Protein AF-0000000083311824 (afdb_homodimer)

Radius of gyration: 32.22 Å; Cα contacts (8 Å, |Δi|>4): 2187; chains: 2; bounding box: 56×100×82 Å

Structure (mmCIF, N/CA/C/O backbone):
data_AF-0000000083311824-model_v1
#
loop_
_entity.id
_entity.type
_entity.pdbx_description
1 polymer 'Sulfatase-like hydrolase/transferase'
#
loop_
_atom_site.group_PDB
_atom_site.id
_atom_site.type_symbol
_atom_site.label_atom_id
_atom_site.label_alt_id
_atom_site.label_comp_id
_atom_site.label_asym_id
_atom_site.label_entity_id
_atom_site.label_seq_id
_atom_site.pdbx_PDB_ins_code
_atom_site.Cartn_x
_atom_site.Cartn_y
_atom_site.Cartn_z
_atom_site.occupancy
_atom_site.B_iso_or_equiv
_atom_site.auth_seq_id
_atom_site.auth_comp_id
_atom_site.auth_asym_id
_atom_site.auth_atom_id
_atom_site.pdbx_PDB_model_num
ATOM 1 N N . MET A 1 1 ? -30.609 -8.422 15.672 1 24.91 1 MET A N 1
ATOM 2 C CA . MET A 1 1 ? -30.797 -7.082 16.219 1 24.91 1 MET A CA 1
ATOM 3 C C . MET A 1 1 ? -29.703 -6.133 15.75 1 24.91 1 MET A C 1
ATOM 5 O O . MET A 1 1 ? -28.516 -6.434 15.883 1 24.91 1 MET A O 1
ATOM 9 N N . SER A 1 2 ? -29.938 -5.344 14.789 1 33.28 2 SER A N 1
ATOM 10 C CA . SER A 1 2 ? -29.062 -4.379 14.141 1 33.28 2 SER A CA 1
ATOM 11 C C . SER A 1 2 ? -28.281 -3.561 15.164 1 33.28 2 SER A C 1
ATOM 13 O O . SER A 1 2 ? -28.875 -2.945 16.047 1 33.28 2 SER A O 1
ATOM 15 N N . LYS A 1 3 ? -27.203 -4.07 15.695 1 37.75 3 LYS A N 1
ATOM 16 C CA . LYS A 1 3 ? -26.516 -3.428 16.812 1 37.75 3 LYS A CA 1
ATOM 17 C C . LYS A 1 3 ? -26.672 -1.912 16.75 1 37.75 3 LYS A C 1
ATOM 19 O O . LYS A 1 3 ? -26.484 -1.298 15.703 1 37.75 3 LYS A O 1
ATOM 24 N N . SER A 1 4 ? -27.453 -1.435 17.5 1 38.97 4 SER A N 1
ATOM 25 C CA . SER A 1 4 ? -27.812 -0.027 17.625 1 38.97 4 SER A CA 1
ATOM 26 C C . SER A 1 4 ? -26.594 0.869 17.578 1 38.97 4 SER A C 1
ATOM 28 O O . SER A 1 4 ? -25.766 0.86 18.5 1 38.97 4 SER A O 1
ATOM 30 N N . ARG A 1 5 ? -25.828 0.885 16.422 1 50.5 5 ARG A N 1
ATOM 31 C CA . ARG A 1 5 ? -24.672 1.744 16.172 1 50.5 5 ARG A CA 1
ATOM 32 C C . ARG A 1 5 ? -24.906 3.148 16.719 1 50.5 5 ARG A C 1
ATOM 34 O O . ARG A 1 5 ? -26.016 3.691 16.594 1 50.5 5 ARG A O 1
ATOM 41 N N . SER A 1 6 ? -24.078 3.541 17.75 1 59 6 SER A N 1
ATOM 42 C CA . SER A 1 6 ? -24.109 4.844 18.406 1 59 6 SER A CA 1
ATOM 43 C C . SER A 1 6 ? -24.375 5.961 17.406 1 59 6 SER A C 1
ATOM 45 O O . SER A 1 6 ? -23.969 5.875 16.25 1 59 6 SER A O 1
ATOM 47 N N . ASP A 1 7 ? -25.359 6.773 17.609 1 77.12 7 ASP A N 1
ATOM 48 C CA . ASP A 1 7 ? -25.703 7.969 16.859 1 77.12 7 ASP A CA 1
ATOM 49 C C . ASP A 1 7 ? -24.531 8.938 16.781 1 77.12 7 ASP A C 1
ATOM 51 O O . ASP A 1 7 ? -24.547 9.898 16 1 77.12 7 ASP A O 1
ATOM 55 N N . ARG A 1 8 ? -23.391 8.547 17.5 1 92.19 8 ARG A N 1
ATOM 56 C CA . ARG A 1 8 ? -22.234 9.438 17.5 1 92.19 8 ARG A CA 1
ATOM 57 C C . ARG A 1 8 ? -21.172 8.945 16.516 1 92.19 8 ARG A C 1
ATOM 59 O O . ARG A 1 8 ? -20.75 7.793 16.594 1 92.19 8 ARG A O 1
ATOM 66 N N . PRO A 1 9 ? -20.672 9.797 15.688 1 97.5 9 PRO A N 1
ATOM 67 C CA . PRO A 1 9 ? -19.688 9.359 14.695 1 97.5 9 PRO A CA 1
ATOM 68 C C . PRO A 1 9 ? -18.297 9.141 15.312 1 97.5 9 PRO A C 1
ATOM 70 O O . PRO A 1 9 ? -17.922 9.844 16.25 1 97.5 9 PRO A O 1
ATOM 73 N N . ASN A 1 10 ? -17.578 8.062 14.812 1 98.69 10 ASN A N 1
ATOM 74 C CA . ASN A 1 10 ? -16.141 7.98 15.086 1 98.69 10 ASN A CA 1
ATOM 75 C C . ASN A 1 10 ? -15.383 9.141 14.453 1 98.69 10 ASN A C 1
ATOM 77 O O . ASN A 1 10 ? -15.859 9.75 13.492 1 98.69 10 ASN A O 1
ATOM 81 N N . VAL A 1 11 ? -14.258 9.539 15.047 1 98.88 11 VAL A N 1
ATOM 82 C CA . VAL A 1 11 ? -13.43 10.602 14.492 1 98.88 11 VAL A CA 1
ATOM 83 C C . VAL A 1 11 ? -11.977 10.133 14.398 1 98.88 11 VAL A C 1
ATOM 85 O O . VAL A 1 11 ? -11.422 9.625 15.375 1 98.88 11 VAL A O 1
ATOM 88 N N . ILE A 1 12 ? -11.398 10.227 13.219 1 98.94 12 ILE A N 1
ATOM 89 C CA . ILE A 1 12 ? -9.992 9.891 12.984 1 98.94 12 ILE A CA 1
ATOM 90 C C . ILE A 1 12 ? -9.266 11.102 12.414 1 98.94 12 ILE A C 1
ATOM 92 O O . ILE A 1 12 ? -9.75 11.734 11.469 1 98.94 12 ILE A O 1
ATOM 96 N N . VAL A 1 13 ? -8.195 11.438 13.023 1 98.94 13 VAL A N 1
ATOM 97 C CA . VAL A 1 13 ? -7.281 12.414 12.438 1 98.94 13 VAL A CA 1
ATOM 98 C C . VAL A 1 13 ? -6.078 11.695 11.828 1 98.94 13 VAL A C 1
ATOM 100 O O . VAL A 1 13 ? -5.344 11 12.531 1 98.94 13 VAL A O 1
ATOM 103 N N . PHE A 1 14 ? -5.934 11.734 10.523 1 98.94 14 PHE A N 1
ATOM 104 C CA . PHE A 1 14 ? -4.762 11.305 9.773 1 98.94 14 PHE A CA 1
ATOM 105 C C . PHE A 1 14 ? -3.793 12.461 9.562 1 98.94 14 PHE A C 1
ATOM 107 O O . PHE A 1 14 ? -3.98 13.281 8.664 1 98.94 14 PHE A O 1
ATOM 114 N N . PHE A 1 15 ? -2.711 12.516 10.383 1 98.88 15 PHE A N 1
ATOM 115 C CA . PHE A 1 15 ? -1.891 13.711 10.539 1 98.88 15 PHE A CA 1
ATOM 116 C C . PHE A 1 15 ? -0.475 13.469 10.031 1 98.88 15 PHE A C 1
ATOM 118 O O . PHE A 1 15 ? 0.239 12.609 10.555 1 98.88 15 PHE A O 1
ATOM 125 N N . THR A 1 16 ? -0.087 14.164 8.984 1 98.88 16 THR A N 1
ATOM 126 C CA . THR A 1 16 ? 1.272 14.062 8.461 1 98.88 16 THR A CA 1
ATOM 127 C C . THR A 1 16 ? 2.15 15.18 9.023 1 98.88 16 THR A C 1
ATOM 129 O O . THR A 1 16 ? 1.653 16.094 9.672 1 98.88 16 THR A O 1
ATOM 132 N N . ASP A 1 17 ? 3.422 15.047 8.875 1 98.62 17 ASP A N 1
ATOM 133 C CA . ASP A 1 17 ? 4.383 16.016 9.391 1 98.62 17 ASP A CA 1
ATOM 134 C C . ASP A 1 17 ? 5.184 16.656 8.258 1 98.62 17 ASP A C 1
ATOM 136 O O . ASP A 1 17 ? 5.918 15.961 7.547 1 98.62 17 ASP A O 1
ATOM 140 N N . GLN A 1 18 ? 4.996 18.016 8.062 1 98.56 18 GLN A N 1
ATOM 141 C CA . GLN A 1 18 ? 5.828 18.766 7.121 1 98.56 18 GLN A CA 1
ATOM 142 C C . GLN A 1 18 ? 5.453 18.438 5.68 1 98.56 18 GLN A C 1
ATOM 144 O O . GLN A 1 18 ? 6.324 18.188 4.844 1 98.56 18 GLN A O 1
ATOM 149 N N . GLN A 1 19 ? 4.137 18.422 5.43 1 98.88 19 GLN A N 1
ATOM 150 C CA . GLN A 1 19 ? 3.709 18.125 4.07 1 98.88 19 GLN A CA 1
ATOM 151 C C . GLN A 1 19 ? 3.232 19.375 3.346 1 98.88 19 GLN A C 1
ATOM 153 O O . GLN A 1 19 ? 2.312 20.062 3.809 1 98.88 19 GLN A O 1
ATOM 158 N N . ARG A 1 20 ? 3.828 19.609 2.211 1 98.56 20 ARG A N 1
ATOM 159 C CA . ARG A 1 20 ? 3.447 20.75 1.369 1 98.56 20 ARG A CA 1
ATOM 160 C C . ARG A 1 20 ? 2.078 20.516 0.739 1 98.56 20 ARG A C 1
ATOM 162 O O . ARG A 1 20 ? 1.744 19.406 0.346 1 98.56 20 ARG A O 1
ATOM 169 N N . TRP A 1 21 ? 1.376 21.562 0.545 1 98.31 21 TRP A N 1
ATOM 170 C CA . TRP A 1 21 ? 0.046 21.516 -0.051 1 98.31 21 TRP A CA 1
ATOM 171 C C . TRP A 1 21 ? 0.117 21.031 -1.497 1 98.31 21 TRP A C 1
ATOM 173 O O . TRP A 1 21 ? -0.79 20.344 -1.975 1 98.31 21 TRP A O 1
ATOM 183 N N . ASP A 1 22 ? 1.156 21.328 -2.189 1 98.12 22 ASP A N 1
ATOM 184 C CA . ASP A 1 22 ? 1.228 21.094 -3.631 1 98.12 22 ASP A CA 1
ATOM 185 C C . ASP A 1 22 ? 1.752 19.703 -3.943 1 98.12 22 ASP A C 1
ATOM 187 O O . ASP A 1 22 ? 2.102 19.406 -5.09 1 98.12 22 ASP A O 1
ATOM 191 N N . THR A 1 23 ? 1.818 18.875 -2.918 1 98.62 23 THR A N 1
ATOM 192 C CA . THR A 1 23 ? 2.119 17.469 -3.16 1 98.62 23 THR A CA 1
ATOM 193 C C . THR A 1 23 ? 0.869 16.719 -3.611 1 98.62 23 THR A C 1
ATOM 195 O O . THR A 1 23 ? 0.958 15.578 -4.086 1 98.62 23 THR A O 1
ATOM 198 N N . THR A 1 24 ? -0.312 17.281 -3.52 1 98.69 24 THR A N 1
ATOM 199 C CA . THR A 1 24 ? -1.553 16.578 -3.82 1 98.69 24 THR A CA 1
ATOM 200 C C . THR A 1 24 ? -1.953 16.781 -5.277 1 98.69 24 THR A C 1
ATOM 202 O O . THR A 1 24 ? -1.722 17.859 -5.844 1 98.69 24 THR A O 1
ATOM 205 N N . GLY A 1 25 ? -2.553 15.773 -5.832 1 98.25 25 GLY A N 1
ATOM 206 C CA . GLY A 1 25 ? -3.043 15.891 -7.195 1 98.25 25 GLY A CA 1
ATOM 207 C C . GLY A 1 25 ? -4.113 16.953 -7.359 1 98.25 25 GLY A C 1
ATOM 208 O O . GLY A 1 25 ? -4.129 17.672 -8.359 1 98.25 25 GLY A O 1
ATOM 209 N N . ILE A 1 26 ? -4.938 17.094 -6.449 1 97.38 26 ILE A N 1
ATOM 210 C CA . ILE A 1 26 ? -6.059 18.031 -6.531 1 97.38 26 ILE A CA 1
ATOM 211 C C . ILE A 1 26 ? -5.535 19.469 -6.523 1 97.38 26 ILE A C 1
ATOM 213 O O . ILE A 1 26 ? -6.219 20.391 -6.98 1 97.38 26 ILE A O 1
ATOM 217 N N . HIS A 1 27 ? -4.32 19.656 -6.016 1 97.5 27 HIS A N 1
ATOM 218 C CA . HIS A 1 27 ? -3.697 20.984 -6.062 1 97.5 27 HIS A CA 1
ATOM 219 C C . HIS A 1 27 ? -2.77 21.109 -7.266 1 97.5 27 HIS A C 1
ATOM 221 O O . HIS A 1 27 ? -2.016 22.078 -7.375 1 97.5 27 HIS A O 1
ATOM 227 N N . GLY A 1 28 ? -2.727 20.078 -8.086 1 96 28 GLY A N 1
ATOM 228 C CA . GLY A 1 28 ? -2.068 20.234 -9.375 1 96 28 GLY A CA 1
ATOM 229 C C . GLY A 1 28 ? -0.797 19.406 -9.5 1 96 28 GLY A C 1
ATOM 230 O O . GLY A 1 28 ? -0.15 19.422 -10.547 1 96 28 GLY A O 1
ATOM 231 N N . ASN A 1 29 ? -0.367 18.656 -8.484 1 97.88 29 ASN A N 1
ATOM 232 C CA . ASN A 1 29 ? 0.815 17.812 -8.625 1 97.88 29 ASN A CA 1
ATOM 233 C C . ASN A 1 29 ? 0.649 16.797 -9.75 1 97.88 29 ASN A C 1
ATOM 235 O O . ASN A 1 29 ? -0.321 16.031 -9.773 1 97.88 29 ASN A O 1
ATOM 239 N N . PRO A 1 30 ? 1.603 16.703 -10.633 1 97.31 30 PRO A N 1
ATOM 240 C CA . PRO A 1 30 ? 1.394 15.875 -11.828 1 97.31 30 PRO A CA 1
ATOM 241 C C . PRO A 1 30 ? 1.876 14.438 -11.648 1 97.31 30 PRO A C 1
ATOM 243 O O . PRO A 1 30 ? 1.777 13.633 -12.578 1 97.31 30 PRO A O 1
ATOM 246 N N . LEU A 1 31 ? 2.361 14.055 -10.516 1 97.25 31 LEU A N 1
ATOM 247 C CA . LEU A 1 31 ? 3.105 12.805 -10.383 1 97.25 31 LEU A CA 1
ATOM 248 C C . LEU A 1 31 ? 2.188 11.672 -9.938 1 97.25 31 LEU A C 1
ATOM 250 O O . LEU A 1 31 ? 2.623 10.523 -9.828 1 97.25 31 LEU A O 1
ATOM 254 N N . GLY A 1 32 ? 0.898 11.938 -9.672 1 96.06 32 GLY A N 1
ATOM 255 C CA . GLY A 1 32 ? -0.013 10.906 -9.203 1 96.06 32 GLY A CA 1
ATOM 256 C C . GLY A 1 32 ? 0.344 10.375 -7.824 1 96.06 32 GLY A C 1
ATOM 257 O O . GLY A 1 32 ? 0.2 9.18 -7.559 1 96.06 32 GLY A O 1
ATOM 258 N N . LEU A 1 33 ? 0.776 11.219 -6.914 1 97.81 33 LEU A N 1
ATOM 259 C CA . LEU A 1 33 ? 1.277 10.828 -5.602 1 97.81 33 LEU A CA 1
ATOM 260 C C . LEU A 1 33 ? 0.128 10.477 -4.66 1 97.81 33 LEU A C 1
ATOM 262 O O . LEU A 1 33 ? 0.279 9.633 -3.773 1 97.81 33 LEU A O 1
ATOM 266 N N . THR A 1 34 ? -1.044 11.188 -4.848 1 98.5 34 THR A N 1
ATOM 267 C CA . THR A 1 34 ? -2.004 11.133 -3.752 1 98.5 34 THR A CA 1
ATOM 268 C C . THR A 1 34 ? -3.404 10.82 -4.27 1 98.5 34 THR A C 1
ATOM 270 O O . THR A 1 34 ? -4.363 11.523 -3.945 1 98.5 34 THR A O 1
ATOM 273 N N . PRO A 1 35 ? -3.627 9.719 -5.043 1 97.88 35 PRO A N 1
ATOM 274 C CA . PRO A 1 35 ? -4.961 9.422 -5.57 1 97.88 35 PRO A CA 1
ATOM 275 C C . PRO A 1 35 ? -5.996 9.211 -4.469 1 97.88 35 PRO A C 1
ATOM 277 O O . PRO A 1 35 ? -7.172 9.547 -4.648 1 97.88 35 PRO A O 1
ATOM 280 N N . ASN A 1 36 ? -5.629 8.625 -3.369 1 98.38 36 ASN A N 1
ATOM 281 C CA . ASN A 1 36 ? -6.578 8.383 -2.289 1 98.38 36 ASN A CA 1
ATOM 282 C C . ASN A 1 36 ? -7.02 9.68 -1.625 1 98.38 36 ASN A C 1
ATOM 284 O O . ASN A 1 36 ? -8.211 9.891 -1.387 1 98.38 36 ASN A O 1
ATOM 288 N N . PHE A 1 37 ? -6.039 10.57 -1.347 1 98.69 37 PHE A N 1
ATOM 289 C CA . PHE A 1 37 ? -6.387 11.883 -0.801 1 98.69 37 PHE A CA 1
ATOM 290 C C . PHE A 1 37 ? -7.281 12.648 -1.764 1 98.69 37 PHE A C 1
ATOM 292 O O . PHE A 1 37 ? -8.258 13.273 -1.346 1 98.69 37 PHE A O 1
ATOM 299 N N . ASP A 1 38 ? -6.898 12.648 -3.055 1 98.06 38 ASP A N 1
ATOM 300 C CA . ASP A 1 38 ? -7.656 13.375 -4.07 1 98.06 38 ASP A CA 1
ATOM 301 C C . ASP A 1 38 ? -9.109 12.891 -4.121 1 98.06 38 ASP A C 1
ATOM 303 O O . ASP A 1 38 ? -10.031 13.703 -4.172 1 98.06 38 ASP A O 1
ATOM 307 N N . ARG A 1 39 ? -9.281 11.602 -4.02 1 96.62 39 ARG A N 1
ATOM 308 C CA . ARG A 1 39 ? -10.633 11.047 -4.02 1 96.62 39 ARG A CA 1
ATOM 309 C C . ARG A 1 39 ? -11.383 11.422 -2.748 1 96.62 39 ARG A C 1
ATOM 311 O O . ARG A 1 39 ? -12.57 11.75 -2.795 1 96.62 39 ARG A O 1
ATOM 318 N N . MET A 1 40 ? -10.734 11.352 -1.627 1 97.38 40 MET A N 1
ATOM 319 C CA . MET A 1 40 ? -11.328 11.734 -0.352 1 97.38 40 MET A CA 1
ATOM 320 C C . MET A 1 40 ? -11.789 13.188 -0.383 1 97.38 40 MET A C 1
ATOM 322 O O . MET A 1 40 ? -12.906 13.5 0.043 1 97.38 40 MET A O 1
ATOM 326 N N . ALA A 1 41 ? -10.906 14.039 -0.913 1 97.62 41 ALA A N 1
ATOM 327 C CA . ALA A 1 41 ? -11.188 15.469 -0.98 1 97.62 41 ALA A CA 1
ATOM 328 C C . ALA A 1 41 ? -12.359 15.75 -1.916 1 97.62 41 ALA A C 1
ATOM 330 O O . ALA A 1 41 ? -13.195 16.609 -1.633 1 97.62 41 ALA A O 1
ATOM 331 N N . GLN A 1 42 ? -12.414 15.023 -3.01 1 94.94 42 GLN A N 1
ATOM 332 C CA . GLN A 1 42 ? -13.461 15.234 -4.004 1 94.94 42 GLN A CA 1
ATOM 333 C C . GLN A 1 42 ? -14.812 14.75 -3.488 1 94.94 42 GLN A C 1
ATOM 335 O O . GLN A 1 42 ? -15.828 15.414 -3.691 1 94.94 42 GLN A O 1
ATOM 340 N N . ARG A 1 43 ? -14.805 13.594 -2.859 1 93.88 43 ARG A N 1
ATOM 341 C CA . ARG A 1 43 ? -16.047 13.016 -2.34 1 93.88 43 ARG A CA 1
ATOM 342 C C . ARG A 1 43 ? -16.469 13.727 -1.06 1 93.88 43 ARG A C 1
ATOM 344 O O . ARG A 1 43 ? -17.672 13.883 -0.809 1 93.88 43 ARG A O 1
ATOM 351 N N . GLY A 1 44 ? -15.484 14.07 -0.248 1 97.5 44 GLY A N 1
ATOM 352 C CA . GLY A 1 44 ? -15.742 14.766 1.002 1 97.5 44 GLY A CA 1
ATOM 353 C C . GLY A 1 44 ? -15.734 16.281 0.855 1 97.5 44 GLY A C 1
ATOM 354 O O . GLY A 1 44 ? -16.406 16.828 -0.02 1 97.5 44 GLY A O 1
ATOM 355 N N . THR A 1 45 ? -15.031 16.906 1.748 1 97.81 45 THR A N 1
ATOM 356 C CA . THR A 1 45 ? -14.844 18.344 1.738 1 97.81 45 THR A CA 1
ATOM 357 C C . THR A 1 45 ? -13.359 18.688 1.597 1 97.81 45 THR A C 1
ATOM 359 O O . THR A 1 45 ? -12.555 18.344 2.457 1 97.81 45 THR A O 1
ATOM 362 N N . HIS A 1 46 ? -13.094 19.328 0.477 1 98.25 46 HIS A N 1
ATOM 363 C CA . HIS A 1 46 ? -11.734 19.812 0.25 1 98.25 46 HIS A CA 1
ATOM 364 C C . HIS A 1 46 ? -11.555 21.219 0.796 1 98.25 46 HIS A C 1
ATOM 366 O O . HIS A 1 46 ? -12.281 22.141 0.412 1 98.25 46 HIS A O 1
ATOM 372 N N . VAL A 1 47 ? -10.633 21.391 1.716 1 98.31 47 VAL A N 1
ATOM 373 C CA . VAL A 1 47 ? -10.258 22.719 2.162 1 98.31 47 VAL A CA 1
ATOM 374 C C . VAL A 1 47 ? -9.117 23.25 1.303 1 98.31 47 VAL A C 1
ATOM 376 O O . VAL A 1 47 ? -7.945 23.016 1.607 1 98.31 47 VAL A O 1
ATOM 379 N N . HIS A 1 48 ? -9.469 24.094 0.388 1 97.5 48 HIS A N 1
ATOM 380 C CA . HIS A 1 48 ? -8.523 24.5 -0.642 1 97.5 48 HIS A CA 1
ATOM 381 C C . HIS A 1 48 ? -7.41 25.359 -0.055 1 97.5 48 HIS A C 1
ATOM 383 O O . HIS A 1 48 ? -6.258 25.266 -0.485 1 97.5 48 HIS A O 1
ATOM 389 N N . TYR A 1 49 ? -7.812 26.266 0.876 1 97.88 49 TYR A N 1
ATOM 390 C CA . TYR A 1 49 ? -6.863 27.141 1.548 1 97.88 49 TYR A CA 1
ATOM 391 C C . TYR A 1 49 ? -6.785 26.828 3.037 1 97.88 49 TYR A C 1
ATOM 393 O O . TYR A 1 49 ? -7.449 27.469 3.85 1 97.88 49 TYR A O 1
ATOM 401 N N . ALA A 1 50 ? -5.93 25.844 3.324 1 98.69 50 ALA A N 1
ATOM 402 C CA . ALA A 1 50 ? -5.668 25.469 4.715 1 98.69 50 ALA A CA 1
ATOM 403 C C . ALA A 1 50 ? -4.258 25.875 5.133 1 98.69 50 ALA A C 1
ATOM 405 O O . ALA A 1 50 ? -3.301 25.688 4.379 1 98.69 50 ALA A O 1
ATOM 406 N N . PHE A 1 51 ? -4.152 26.469 6.348 1 98.81 51 PHE A N 1
ATOM 407 C CA . PHE A 1 51 ? -2.867 27 6.777 1 98.81 51 PHE A CA 1
ATOM 408 C C . PHE A 1 51 ? -2.58 26.641 8.227 1 98.81 51 PHE A C 1
ATOM 410 O O . PHE A 1 51 ? -3.492 26.609 9.055 1 98.81 51 PHE A O 1
ATOM 417 N N . THR A 1 52 ? -1.314 26.312 8.453 1 98.81 52 THR A N 1
ATOM 418 C CA . THR A 1 52 ? -0.89 26.281 9.844 1 98.81 52 THR A CA 1
ATOM 419 C C . THR A 1 52 ? -0.757 27.703 10.391 1 98.81 52 THR A C 1
ATOM 421 O O . THR A 1 52 ? -0.42 28.625 9.656 1 98.81 52 THR A O 1
ATOM 424 N N . CYS A 1 53 ? -1.041 27.875 11.633 1 98.31 53 CYS A N 1
ATOM 425 C CA . CYS A 1 53 ? -0.834 29.172 12.297 1 98.31 53 CYS A CA 1
ATOM 426 C C . CYS A 1 53 ? 0.512 29.203 13.008 1 98.31 53 CYS A C 1
ATOM 428 O O . CYS A 1 53 ? 0.88 30.219 13.594 1 98.31 53 CYS A O 1
ATOM 430 N N . GLN A 1 54 ? 1.199 28.109 12.922 1 97.75 54 GLN A N 1
ATOM 431 C CA . GLN A 1 54 ? 2.531 27.969 13.5 1 97.75 54 GLN A CA 1
ATOM 432 C C . GLN A 1 54 ? 3.381 26.984 12.695 1 97.75 54 GLN A C 1
ATOM 434 O O . GLN A 1 54 ? 3.34 25.781 12.938 1 97.75 54 GLN A O 1
ATOM 439 N N . PRO A 1 55 ? 4.309 27.469 11.891 1 97.94 55 PRO A N 1
ATOM 440 C CA . PRO A 1 55 ? 5.078 26.578 11.023 1 97.94 55 PRO A CA 1
ATOM 441 C C . PRO A 1 55 ? 6.25 25.922 11.742 1 97.94 55 PRO A C 1
ATOM 443 O O . PRO A 1 55 ? 7.367 25.891 11.219 1 97.94 55 PRO A O 1
ATOM 446 N N . VAL A 1 56 ? 5.988 25.453 12.984 1 96.69 56 VAL A N 1
ATOM 447 C CA . VAL A 1 56 ? 6.891 24.641 13.805 1 96.69 56 VAL A CA 1
ATOM 448 C C . VAL A 1 56 ? 6.141 23.453 14.375 1 96.69 56 VAL A C 1
ATOM 450 O O . VAL A 1 56 ? 4.965 23.547 14.734 1 96.69 56 VAL A O 1
ATOM 453 N N . CYS A 1 57 ? 6.812 22.328 14.57 1 96.75 57 CYS A N 1
ATOM 454 C CA . CYS A 1 57 ? 6.184 21.062 14.914 1 96.75 57 CYS A CA 1
ATOM 455 C C . CYS A 1 57 ? 5.418 21.172 16.234 1 96.75 57 CYS A C 1
ATOM 457 O O . CYS A 1 57 ? 4.188 21.156 16.234 1 96.75 57 CYS A O 1
ATOM 459 N N . GLY A 1 58 ? 6.121 21.344 17.391 1 97.38 58 GLY A N 1
ATOM 460 C CA . GLY A 1 58 ? 5.516 21.391 18.719 1 97.38 58 GLY A CA 1
ATOM 461 C C . GLY A 1 58 ? 4.395 22.406 18.828 1 97.38 58 GLY A C 1
ATOM 462 O O . GLY A 1 58 ? 3.262 22.062 19.156 1 97.38 58 GLY A O 1
ATOM 463 N N . PRO A 1 59 ? 4.699 23.625 18.484 1 98.12 59 PRO A N 1
ATOM 464 C CA . PRO A 1 59 ? 3.676 24.672 18.562 1 98.12 59 PRO A CA 1
ATOM 465 C C . PRO A 1 59 ? 2.451 24.359 17.703 1 98.12 59 PRO A C 1
ATOM 467 O O . PRO A 1 59 ? 1.316 24.547 18.156 1 98.12 59 PRO A O 1
ATOM 470 N N . ALA A 1 60 ? 2.662 23.906 16.453 1 98.75 60 ALA A N 1
ATOM 471 C CA . ALA A 1 60 ? 1.532 23.562 15.594 1 98.75 60 ALA A CA 1
ATOM 472 C C . ALA A 1 60 ? 0.68 22.453 16.234 1 98.75 60 ALA A C 1
ATOM 474 O O . ALA A 1 60 ? -0.551 22.516 16.172 1 98.75 60 ALA A O 1
ATOM 475 N N . ARG A 1 61 ? 1.303 21.453 16.797 1 98.75 61 ARG A N 1
ATOM 476 C CA . ARG A 1 61 ? 0.599 20.344 17.438 1 98.75 61 ARG A CA 1
ATOM 477 C C . ARG A 1 61 ? -0.183 20.828 18.656 1 98.75 61 ARG A C 1
ATOM 479 O O . ARG A 1 61 ? -1.283 20.344 18.922 1 98.75 61 ARG A O 1
ATOM 486 N N . SER A 1 62 ? 0.398 21.766 19.422 1 98.69 62 SER A N 1
ATOM 487 C CA . SER A 1 62 ? -0.336 22.312 20.562 1 98.69 62 SER A CA 1
ATOM 488 C C . SER A 1 62 ? -1.598 23.047 20.109 1 98.69 62 SER A C 1
ATOM 490 O O . SER A 1 62 ? -2.643 22.938 20.75 1 98.69 62 SER A O 1
ATOM 492 N N . CYS A 1 63 ? -1.458 23.75 18.984 1 98.69 63 CYS A N 1
ATOM 493 C CA . CYS A 1 63 ? -2.607 24.453 18.422 1 98.69 63 CYS A CA 1
ATOM 494 C C . CYS A 1 63 ? -3.686 23.469 17.984 1 98.69 63 CYS A C 1
ATOM 496 O O . CYS A 1 63 ? -4.871 23.672 18.25 1 98.69 63 CYS A O 1
ATOM 498 N N . LEU A 1 64 ? -3.285 22.391 17.344 1 98.69 64 LEU A N 1
ATOM 499 C CA . LEU A 1 64 ? -4.219 21.406 16.828 1 98.69 64 LEU A CA 1
ATOM 500 C C . LEU A 1 64 ? -4.891 20.641 17.953 1 98.69 64 LEU A C 1
ATOM 502 O O . LEU A 1 64 ? -6.066 20.266 17.844 1 98.69 64 LEU A O 1
ATOM 506 N N . GLN A 1 65 ? -4.188 20.375 19.016 1 98.75 65 GLN A N 1
ATOM 507 C CA . GLN A 1 65 ? -4.727 19.609 20.141 1 98.75 65 GLN A CA 1
ATOM 508 C C . GLN A 1 65 ? -5.707 20.438 20.953 1 98.75 65 GLN A C 1
ATOM 510 O O . GLN A 1 65 ? -6.629 19.906 21.562 1 98.75 65 GLN A O 1
ATOM 515 N N . THR A 1 66 ? -5.562 21.828 20.938 1 98.69 66 THR A N 1
ATOM 516 C CA . THR A 1 66 ? -6.281 22.641 21.906 1 98.69 66 THR A CA 1
ATOM 517 C C . THR A 1 66 ? -7.234 23.609 21.203 1 98.69 66 THR A C 1
ATOM 519 O O . THR A 1 66 ? -8.141 24.156 21.828 1 98.69 66 THR A O 1
ATOM 522 N N . GLY A 1 67 ? -6.965 23.922 19.938 1 98.56 67 GLY A N 1
ATOM 523 C CA . GLY A 1 67 ? -7.707 24.953 19.234 1 98.56 67 GLY A CA 1
ATOM 524 C C . GLY A 1 67 ? -7.305 26.359 19.656 1 98.56 67 GLY A C 1
ATOM 525 O O . GLY A 1 67 ? -8.07 27.312 19.469 1 98.56 67 GLY A O 1
ATOM 526 N N . MET A 1 68 ? -6.16 26.469 20.266 1 98.62 68 MET A N 1
ATOM 527 C CA . MET A 1 68 ? -5.648 27.75 20.75 1 98.62 68 MET A CA 1
ATOM 528 C C . MET A 1 68 ? -4.367 28.141 20.016 1 98.62 68 MET A C 1
ATOM 530 O O . MET A 1 68 ? -3.666 27.266 19.484 1 98.62 68 MET A O 1
ATOM 534 N N . TYR A 1 69 ? -4.117 29.422 19.953 1 98.44 69 TYR A N 1
ATOM 535 C CA . TYR A 1 69 ? -2.834 29.891 19.422 1 98.44 69 TYR A CA 1
ATOM 536 C C . TYR A 1 69 ? -1.71 29.594 20.422 1 98.44 69 TYR A C 1
ATOM 538 O O . TYR A 1 69 ? -1.952 29.453 21.609 1 98.44 69 TYR A O 1
ATOM 546 N N . ALA A 1 70 ? -0.506 29.562 19.891 1 97.69 70 ALA A N 1
ATOM 547 C CA . ALA A 1 70 ? 0.664 29.234 20.703 1 97.69 70 ALA A CA 1
ATOM 548 C C . ALA A 1 70 ? 0.824 30.219 21.859 1 97.69 70 ALA A C 1
ATOM 550 O O . ALA A 1 70 ? 1.275 29.828 22.938 1 97.69 70 ALA A O 1
ATOM 551 N N . THR A 1 71 ? 0.397 31.453 21.656 1 97.12 71 THR A N 1
ATOM 552 C CA . THR A 1 71 ? 0.419 32.469 22.719 1 97.12 71 THR A CA 1
ATOM 553 C C . THR A 1 71 ? -0.319 31.953 23.953 1 97.12 71 THR A C 1
ATOM 555 O O . THR A 1 71 ? 0.157 32.125 25.078 1 97.12 71 THR A O 1
ATOM 558 N N . ASN A 1 72 ? -1.392 31.281 23.719 1 97.69 72 ASN A N 1
ATOM 559 C CA . ASN A 1 72 ? -2.252 30.906 24.844 1 97.69 72 ASN A CA 1
ATOM 560 C C . ASN A 1 72 ? -1.958 29.5 25.328 1 97.69 72 ASN A C 1
ATOM 562 O O . ASN A 1 72 ? -2.219 29.172 26.484 1 97.69 72 ASN A O 1
ATOM 566 N N . THR A 1 73 ? -1.423 28.594 24.484 1 97.5 73 THR A N 1
ATOM 567 C CA . THR A 1 73 ? -1.019 27.281 24.953 1 97.5 73 THR A CA 1
ATOM 568 C C . THR A 1 73 ? 0.295 27.359 25.734 1 97.5 73 THR A C 1
ATOM 570 O O . THR A 1 73 ? 0.616 26.453 26.516 1 97.5 73 THR A O 1
ATOM 573 N N . GLY A 1 74 ? 1.048 28.438 25.375 1 97.12 74 GLY A N 1
ATOM 574 C CA . GLY A 1 74 ? 2.369 28.578 25.969 1 97.12 74 GLY A CA 1
ATOM 575 C C . GLY A 1 74 ? 3.439 27.797 25.234 1 97.12 74 GLY A C 1
ATOM 576 O O . GLY A 1 74 ? 4.621 27.875 25.594 1 97.12 74 GLY A O 1
ATOM 577 N N . VAL A 1 75 ? 3.117 27.016 24.297 1 97.94 75 VAL A N 1
ATOM 578 C CA . VAL A 1 75 ? 4.051 26.203 23.516 1 97.94 75 VAL A CA 1
ATOM 579 C C . VAL A 1 75 ? 4.469 26.953 22.25 1 97.94 75 VAL A C 1
ATOM 581 O O . VAL A 1 75 ? 3.957 26.703 21.172 1 97.94 75 VAL A O 1
ATOM 584 N N . PHE A 1 76 ? 5.461 27.875 22.344 1 95.56 76 PHE A N 1
ATOM 585 C CA . PHE A 1 76 ? 5.773 28.75 21.219 1 95.56 76 PHE A CA 1
ATOM 586 C C . PHE A 1 76 ? 7.027 28.281 20.5 1 95.56 76 PHE A C 1
ATOM 588 O O . PHE A 1 76 ? 7.387 28.812 19.453 1 95.56 76 PHE A O 1
ATOM 595 N N . HIS A 1 77 ? 7.738 27.328 21.047 1 95.88 77 HIS A N 1
ATOM 596 C CA . HIS A 1 77 ? 8.867 26.672 20.375 1 95.88 77 HIS A CA 1
ATOM 597 C C . HIS A 1 77 ? 8.953 25.203 20.75 1 95.88 77 HIS A C 1
ATOM 599 O O . HIS A 1 77 ? 8.281 24.75 21.672 1 95.88 77 HIS A O 1
ATOM 605 N N . ASN A 1 78 ? 9.695 24.438 20.016 1 95.5 78 ASN A N 1
ATOM 606 C CA . ASN A 1 78 ? 9.859 23.016 20.297 1 95.5 78 ASN A CA 1
ATOM 607 C C . ASN A 1 78 ? 10.469 22.797 21.688 1 95.5 78 ASN A C 1
ATOM 609 O O . ASN A 1 78 ? 11.258 23.609 22.156 1 95.5 78 ASN A O 1
ATOM 613 N N . GLY A 1 79 ? 10.07 21.719 22.312 1 94.5 79 GLY A N 1
ATOM 614 C CA . GLY A 1 79 ? 10.664 21.344 23.578 1 94.5 79 GLY A CA 1
ATOM 615 C C . GLY A 1 79 ? 9.875 21.859 24.781 1 94.5 79 GLY A C 1
ATOM 616 O O . GLY A 1 79 ? 10.266 21.625 25.922 1 94.5 79 GLY A O 1
ATOM 617 N N . VAL A 1 80 ? 8.82 22.547 24.516 1 96.56 80 VAL A N 1
ATOM 618 C CA . VAL A 1 80 ? 7.938 23 25.594 1 96.56 80 VAL A CA 1
ATOM 619 C C . VAL A 1 80 ? 6.75 22.047 25.719 1 96.56 80 VAL A C 1
ATOM 621 O O . VAL A 1 80 ? 5.961 21.906 24.781 1 96.56 80 VAL A O 1
ATOM 624 N N . PRO A 1 81 ? 6.617 21.391 26.828 1 97.94 81 PRO A N 1
ATOM 625 C CA . PRO A 1 81 ? 5.473 20.5 27 1 97.94 81 PRO A CA 1
ATOM 626 C C . PRO A 1 81 ? 4.145 21.234 27.094 1 97.94 81 PRO A C 1
ATOM 628 O O . PRO A 1 81 ? 4.094 22.359 27.609 1 97.94 81 PRO A O 1
ATOM 631 N N . LEU A 1 82 ? 3.129 20.672 26.547 1 98.56 82 LEU A N 1
ATOM 632 C CA . LEU A 1 82 ? 1.781 21.188 26.734 1 98.56 82 LEU A CA 1
ATOM 633 C C . LEU A 1 82 ? 1.354 21.094 28.203 1 98.56 82 LEU A C 1
ATOM 635 O O . LEU A 1 82 ? 1.627 20.094 28.859 1 98.56 82 LEU A O 1
ATOM 639 N N . ALA A 1 83 ? 0.688 22.141 28.656 1 97.88 83 ALA A N 1
ATOM 640 C CA . ALA A 1 83 ? 0.219 22.141 30.047 1 97.88 83 ALA A CA 1
ATOM 641 C C . ALA A 1 83 ? -0.69 20.938 30.312 1 97.88 83 ALA A C 1
ATOM 643 O O . ALA A 1 83 ? -1.524 20.594 29.484 1 97.88 83 ALA A O 1
ATOM 644 N N . GLN A 1 84 ? -0.547 20.328 31.453 1 97.06 84 GLN A N 1
ATOM 645 C CA . GLN A 1 84 ? -1.285 19.109 31.797 1 97.06 84 GLN A CA 1
ATOM 646 C C . GLN A 1 84 ? -2.781 19.391 31.891 1 97.06 84 GLN A C 1
ATOM 648 O O . GLN A 1 84 ? -3.604 18.5 31.641 1 97.06 84 GLN A O 1
ATOM 653 N N . ASP A 1 85 ? -3.088 20.609 32.219 1 96.19 85 ASP A N 1
ATOM 654 C CA . ASP A 1 85 ? -4.496 20.922 32.438 1 96.19 85 ASP A CA 1
ATOM 655 C C . ASP A 1 85 ? -5.113 21.531 31.188 1 96.19 85 ASP A C 1
ATOM 657 O O . ASP A 1 85 ? -6.266 21.969 31.203 1 96.19 85 ASP A O 1
ATOM 661 N N . ALA A 1 86 ? -4.336 21.594 30.094 1 97.5 86 ALA A N 1
ATOM 662 C CA . ALA A 1 86 ? -4.883 22.109 28.844 1 97.5 86 ALA A CA 1
ATOM 663 C C . ALA A 1 86 ? -6.109 21.297 28.406 1 97.5 86 ALA A C 1
ATOM 665 O O . ALA A 1 86 ? -6.148 20.078 28.578 1 97.5 86 ALA A O 1
ATOM 666 N N . VAL A 1 87 ? -7.121 21.984 27.969 1 98.25 87 VAL A N 1
ATOM 667 C CA . VAL A 1 87 ? -8.289 21.328 27.375 1 98.25 87 VAL A CA 1
ATOM 668 C C . VAL A 1 87 ? -7.957 20.859 25.969 1 98.25 87 VAL A C 1
ATOM 670 O O . VAL A 1 87 ? -7.82 21.672 25.047 1 98.25 87 VAL A O 1
ATOM 673 N N . THR A 1 88 ? -7.844 19.516 25.828 1 98.69 88 THR A N 1
ATOM 674 C CA . THR A 1 88 ? -7.453 18.938 24.547 1 98.69 88 THR A CA 1
ATOM 675 C C . THR A 1 88 ? -8.641 18.266 23.859 1 98.69 88 THR A C 1
ATOM 677 O O . THR A 1 88 ? -9.68 18.047 24.5 1 98.69 88 THR A O 1
ATOM 680 N N . LEU A 1 89 ? -8.477 17.969 22.562 1 98.81 89 LEU A N 1
ATOM 681 C CA . LEU A 1 89 ? -9.461 17.188 21.828 1 98.81 89 LEU A CA 1
ATOM 682 C C . LEU A 1 89 ? -9.758 15.875 22.562 1 98.81 89 LEU A C 1
ATOM 684 O O . LEU A 1 89 ? -10.922 15.5 22.719 1 98.81 89 LEU A O 1
ATOM 688 N N . ALA A 1 90 ? -8.719 15.203 23.016 1 98.81 90 ALA A N 1
ATOM 689 C CA . ALA A 1 90 ? -8.898 13.906 23.672 1 98.81 90 ALA A CA 1
ATOM 690 C C . ALA A 1 90 ? -9.742 14.039 24.938 1 98.81 90 ALA A C 1
ATOM 692 O O . ALA A 1 90 ? -10.594 13.195 25.219 1 98.81 90 ALA A O 1
ATOM 693 N N . LYS A 1 91 ? -9.492 15.078 25.719 1 98.69 91 LYS A N 1
ATOM 694 C CA . LYS A 1 91 ? -10.266 15.289 26.938 1 98.69 91 LYS A CA 1
ATOM 695 C C . LYS A 1 91 ? -11.727 15.594 26.609 1 98.69 91 LYS A C 1
ATOM 697 O O . LYS A 1 91 ? -12.633 15.117 27.281 1 98.69 91 LYS A O 1
ATOM 702 N N . CYS A 1 92 ? -11.969 16.406 25.594 1 98.75 92 CYS A N 1
ATOM 703 C CA . CYS A 1 92 ? -13.336 16.719 25.172 1 98.75 92 CYS A CA 1
ATOM 704 C C . CYS A 1 92 ? -14.07 15.461 24.734 1 98.75 92 CYS A C 1
ATOM 706 O O . CYS A 1 92 ? -15.188 15.203 25.172 1 98.75 92 CYS A O 1
ATOM 708 N N . PHE A 1 93 ? -13.477 14.648 23.859 1 98.75 93 PHE A N 1
ATOM 709 C CA . PHE A 1 93 ? -14.094 13.422 23.375 1 98.75 93 PHE A CA 1
ATOM 710 C C . PHE A 1 93 ? -14.242 12.414 24.516 1 98.75 93 PHE A C 1
ATOM 712 O O . PHE A 1 93 ? -15.273 11.734 24.609 1 98.75 93 PHE A O 1
ATOM 719 N N . GLY A 1 94 ? -13.203 12.336 25.328 1 98.56 94 GLY A N 1
ATOM 720 C CA . GLY A 1 94 ? -13.281 11.438 26.469 1 98.56 94 GLY A CA 1
ATOM 721 C C . GLY A 1 94 ? -14.43 11.75 27.406 1 98.56 94 GLY A C 1
ATOM 722 O O . GLY A 1 94 ? -15.141 10.844 27.844 1 98.56 94 GLY A O 1
ATOM 723 N N . GLN A 1 95 ? -14.648 12.977 27.688 1 98 95 GLN A N 1
ATOM 724 C CA . GLN A 1 95 ? -15.734 13.422 28.547 1 98 95 GLN A CA 1
ATOM 725 C C . GLN A 1 95 ? -17.094 13.07 27.953 1 98 95 GLN A C 1
ATOM 727 O O . GLN A 1 95 ? -18.062 12.867 28.688 1 98 95 GLN A O 1
ATOM 732 N N . ALA A 1 96 ? -17.094 12.945 26.672 1 97.75 96 ALA A N 1
ATOM 733 C CA . ALA A 1 96 ? -18.328 12.625 25.984 1 97.75 96 ALA A CA 1
ATOM 734 C C . ALA A 1 96 ? -18.5 11.117 25.828 1 9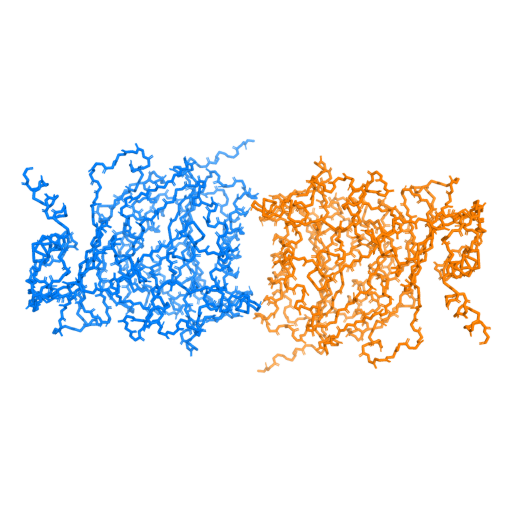7.75 96 ALA A C 1
ATOM 736 O O . ALA A 1 96 ? -19.438 10.656 25.172 1 97.75 96 ALA A O 1
ATOM 737 N N . GLY A 1 97 ? -17.594 10.32 26.344 1 97.62 97 GLY A N 1
ATOM 738 C CA . GLY A 1 97 ? -17.75 8.875 26.375 1 97.62 97 GLY A CA 1
ATOM 739 C C . GLY A 1 97 ? -17.047 8.18 25.234 1 97.62 97 GLY A C 1
ATOM 740 O O . GLY A 1 97 ? -17.234 6.977 25.016 1 97.62 97 GLY A O 1
ATOM 741 N N . TYR A 1 98 ? -16.219 8.898 24.469 1 98.44 98 TYR A N 1
ATOM 742 C CA . TYR A 1 98 ? -15.461 8.281 23.391 1 98.44 98 TYR A CA 1
ATOM 743 C C . TYR A 1 98 ? -14.258 7.52 23.938 1 98.44 98 TYR A C 1
ATOM 745 O O . TYR A 1 98 ? -13.602 7.977 24.875 1 98.44 98 TYR A O 1
ATOM 753 N N . ALA A 1 99 ? -13.992 6.344 23.328 1 98.62 99 ALA A N 1
ATOM 754 C CA . ALA A 1 99 ? -12.648 5.793 23.453 1 98.62 99 ALA A CA 1
ATOM 755 C C . ALA A 1 99 ? -11.633 6.645 22.703 1 98.62 99 ALA A C 1
ATOM 757 O O . ALA A 1 99 ? -11.859 7.02 21.547 1 98.62 99 ALA A O 1
ATOM 758 N N . THR A 1 100 ? -10.586 7.059 23.391 1 98.88 100 THR A N 1
ATOM 759 C CA . THR A 1 100 ? -9.609 7.934 22.734 1 98.88 100 THR A CA 1
ATOM 760 C C . THR A 1 100 ? -8.281 7.211 22.547 1 98.88 100 THR A C 1
ATOM 762 O O . THR A 1 100 ? -7.852 6.449 23.422 1 98.88 100 THR A O 1
ATOM 765 N N . GLY A 1 101 ? -7.68 7.293 21.391 1 98.94 101 GLY A N 1
ATOM 766 C CA . GLY A 1 101 ? -6.402 6.672 21.078 1 98.94 101 GLY A CA 1
ATOM 767 C C . GLY A 1 101 ? -5.441 7.613 20.375 1 98.94 101 GLY A C 1
ATOM 768 O O . GLY A 1 101 ? -5.855 8.43 19.547 1 98.94 101 GLY A O 1
ATOM 769 N N . TYR A 1 102 ? -4.145 7.523 20.703 1 98.94 102 TYR A N 1
ATOM 770 C CA . TYR A 1 102 ? -3.072 8.258 20.047 1 98.94 102 TYR A CA 1
ATOM 771 C C . TYR A 1 102 ? -1.983 7.309 19.562 1 98.94 102 TYR A C 1
ATOM 773 O O . TYR A 1 102 ? -1.472 6.492 20.328 1 98.94 102 TYR A O 1
ATOM 781 N N . ILE A 1 103 ? -1.646 7.402 18.281 1 98.94 103 ILE A N 1
ATOM 782 C CA . ILE A 1 103 ? -0.608 6.562 17.703 1 98.94 103 ILE A CA 1
ATOM 783 C C . ILE A 1 103 ? 0.388 7.434 16.938 1 98.94 103 ILE A C 1
ATOM 785 O O . ILE A 1 103 ? 0.007 8.172 16.016 1 98.94 103 ILE A O 1
ATOM 789 N N . GLY A 1 104 ? 1.686 7.371 17.297 1 98.81 104 GLY A N 1
ATOM 790 C CA . GLY A 1 104 ? 2.711 8.031 16.5 1 98.81 104 GLY A CA 1
ATOM 791 C C . GLY A 1 104 ? 3.414 9.148 17.25 1 98.81 104 GLY A C 1
ATOM 792 O O . GLY A 1 104 ? 3.693 9.023 18.453 1 98.81 104 GLY A O 1
ATOM 793 N N . LYS A 1 105 ? 3.789 10.25 16.594 1 98.75 105 LYS A N 1
ATOM 794 C CA . LYS A 1 105 ? 4.594 11.344 17.141 1 98.75 105 LYS A CA 1
ATOM 795 C C . LYS A 1 105 ? 3.74 12.297 17.969 1 98.75 105 LYS A C 1
ATOM 797 O O . LYS A 1 105 ? 2.723 12.805 17.5 1 98.75 105 LYS A O 1
ATOM 802 N N . TRP A 1 106 ? 4.191 12.555 19.203 1 98.69 106 TRP A N 1
ATOM 803 C CA . TRP A 1 106 ? 3.477 13.445 20.109 1 98.69 106 TRP A CA 1
ATOM 804 C C . TRP A 1 106 ? 4.102 14.836 20.109 1 98.69 106 TRP A C 1
ATOM 806 O O . TRP A 1 106 ? 3.523 15.781 19.562 1 98.69 106 TRP A O 1
ATOM 816 N N . HIS A 1 107 ? 5.27 15 20.578 1 98.12 107 HIS A N 1
ATOM 817 C CA . HIS A 1 107 ? 6.133 16.172 20.547 1 98.12 107 HIS A CA 1
ATOM 818 C C . HIS A 1 107 ? 5.629 17.25 21.5 1 98.12 107 HIS A C 1
ATOM 820 O O . HIS A 1 107 ? 5.941 18.438 21.328 1 98.12 107 HIS A O 1
ATOM 826 N N . LEU A 1 108 ? 4.75 16.953 22.484 1 98.69 108 LEU A N 1
ATOM 827 C CA . LEU A 1 108 ? 4.215 17.906 23.453 1 98.69 108 LEU A CA 1
ATOM 828 C C . LEU A 1 108 ? 4.52 17.453 24.875 1 98.69 108 LEU A C 1
ATOM 830 O O . LEU A 1 108 ? 3.881 17.906 25.828 1 98.69 108 LEU A O 1
ATOM 834 N N . GLY A 1 109 ? 5.395 16.516 24.953 1 98.25 109 GLY A N 1
ATOM 835 C CA . GLY A 1 109 ? 5.832 16.016 26.25 1 98.25 109 GLY A CA 1
ATOM 836 C C . GLY A 1 109 ? 7.23 16.469 26.625 1 98.25 109 GLY A C 1
ATOM 837 O O . GLY A 1 109 ? 7.914 17.109 25.812 1 98.25 109 GLY A O 1
ATOM 838 N N . SER A 1 110 ? 7.66 16.094 27.875 1 97.31 110 SER A N 1
ATOM 839 C CA . SER A 1 110 ? 8.953 16.531 28.391 1 97.31 110 SER A CA 1
ATOM 840 C C . SER A 1 110 ? 10.047 15.516 28.062 1 97.31 110 SER A C 1
ATOM 842 O O . SER A 1 110 ? 11.234 15.852 28.062 1 97.31 110 SER A O 1
ATOM 844 N N . ARG A 1 111 ? 9.602 14.297 27.766 1 96.19 111 ARG A N 1
ATOM 845 C CA . ARG A 1 111 ? 10.57 13.227 27.547 1 96.19 111 ARG A CA 1
ATOM 846 C C . ARG A 1 111 ? 9.914 12.016 26.906 1 96.19 111 ARG A C 1
ATOM 848 O O . ARG A 1 111 ? 8.695 12 26.688 1 96.19 111 ARG A O 1
ATOM 855 N N . ASP A 1 112 ? 10.789 11 26.531 1 95.06 112 ASP A N 1
ATOM 856 C CA . ASP A 1 112 ? 10.328 9.656 26.172 1 95.06 112 ASP A CA 1
ATOM 857 C C . ASP A 1 112 ? 10.688 8.641 27.266 1 95.06 112 ASP A C 1
ATOM 859 O O . ASP A 1 112 ? 11.789 8.672 27.812 1 95.06 112 ASP A O 1
ATOM 863 N N . PRO A 1 113 ? 9.914 7.793 27.656 1 97.44 113 PRO A N 1
ATOM 864 C CA . PRO A 1 113 ? 8.492 7.75 27.281 1 97.44 113 PRO A CA 1
ATOM 865 C C . PRO A 1 113 ? 7.695 8.906 27.875 1 97.44 113 PRO A C 1
ATOM 867 O O . PRO A 1 113 ? 8.008 9.391 28.969 1 97.44 113 PRO A O 1
ATOM 870 N N . VAL A 1 114 ? 6.672 9.336 27.172 1 98.44 114 VAL A N 1
ATOM 871 C CA . VAL A 1 114 ? 5.859 10.461 27.625 1 98.44 114 VAL A CA 1
ATOM 872 C C . VAL A 1 114 ? 5.137 10.086 28.906 1 98.44 114 VAL A C 1
ATOM 874 O O . VAL A 1 114 ? 4.422 9.086 28.969 1 98.44 114 VAL A O 1
ATOM 877 N N . PRO A 1 115 ? 5.297 10.883 29.938 1 97.75 115 PRO A N 1
ATOM 878 C CA . PRO A 1 115 ? 4.566 10.602 31.172 1 97.75 115 PRO A CA 1
ATOM 879 C C . PRO A 1 115 ? 3.053 10.641 30.984 1 97.75 115 PRO A C 1
ATOM 881 O O . PRO A 1 115 ? 2.541 11.477 30.234 1 97.75 115 PRO A O 1
ATOM 884 N N . PRO A 1 116 ? 2.379 9.812 31.703 1 97.5 116 PRO A N 1
ATOM 885 C CA . PRO A 1 116 ? 0.925 9.727 31.547 1 97.5 116 PRO A CA 1
ATOM 886 C C . PRO A 1 116 ? 0.236 11.086 31.672 1 97.5 116 PRO A C 1
ATOM 888 O O . PRO A 1 116 ? -0.703 11.375 30.922 1 97.5 116 PRO A O 1
ATOM 891 N N . GLU A 1 117 ? 0.689 11.938 32.562 1 97.31 117 GLU A N 1
ATOM 892 C CA . GLU A 1 117 ? 0.055 13.227 32.812 1 97.31 117 GLU A CA 1
ATOM 893 C C . GLU A 1 117 ? 0.292 14.195 31.672 1 97.31 117 GLU A C 1
ATOM 895 O O . GLU A 1 117 ? -0.37 15.234 31.578 1 97.31 117 GLU A O 1
ATOM 900 N N . GLU A 1 118 ? 1.164 13.836 30.734 1 98.5 118 GLU A N 1
ATOM 901 C CA . GLU A 1 118 ? 1.505 14.711 29.625 1 98.5 118 GLU A CA 1
ATOM 902 C C . GLU A 1 118 ? 0.972 14.156 28.297 1 98.5 118 GLU A C 1
ATOM 904 O O . GLU A 1 118 ? 1.377 14.609 27.219 1 98.5 118 GLU A O 1
ATOM 909 N N . ARG A 1 119 ? 0.07 13.219 28.375 1 98.56 119 ARG A N 1
ATOM 910 C CA . ARG A 1 119 ? -0.396 12.547 27.172 1 98.56 119 ARG A CA 1
ATOM 911 C C . ARG A 1 119 ? -1.707 13.148 26.672 1 98.56 119 ARG A C 1
ATOM 913 O O . ARG A 1 119 ? -2.441 12.508 25.906 1 98.56 119 ARG A O 1
ATOM 920 N N . GLY A 1 120 ? -2.088 14.281 27.109 1 98.31 120 GLY A N 1
ATOM 921 C CA . GLY A 1 120 ? -3.186 15.078 26.578 1 98.31 120 GLY A CA 1
ATOM 922 C C . GLY A 1 120 ? -4.551 14.492 26.875 1 98.31 120 GLY A C 1
ATOM 923 O O . GLY A 1 120 ? -5.566 14.961 26.359 1 98.31 120 GLY A O 1
ATOM 924 N N . GLY A 1 121 ? -4.629 13.383 27.656 1 98.38 121 GLY A N 1
ATOM 925 C CA . GLY A 1 121 ? -5.906 12.805 28.031 1 98.38 121 GLY A CA 1
ATOM 926 C C . GLY A 1 121 ? -6.277 11.594 27.203 1 98.38 121 GLY A C 1
ATOM 927 O O . GLY A 1 121 ? -7.379 11.055 27.328 1 98.38 121 GLY A O 1
ATOM 928 N N . TYR A 1 122 ? -5.348 11.094 26.406 1 98.75 122 TYR A N 1
ATOM 929 C CA . TYR A 1 122 ? -5.617 9.922 25.578 1 98.75 122 TYR A CA 1
ATOM 930 C C . TYR A 1 122 ? -5.59 8.648 26.422 1 98.75 122 TYR A C 1
ATOM 932 O O . TYR A 1 122 ? -4.672 8.445 27.219 1 98.75 122 TYR A O 1
ATOM 940 N N . ASP A 1 123 ? -6.57 7.746 26.203 1 98.25 123 ASP A N 1
ATOM 941 C CA . ASP A 1 123 ? -6.68 6.484 26.922 1 98.25 123 ASP A CA 1
ATOM 942 C C . ASP A 1 123 ? -5.699 5.449 26.391 1 98.25 123 ASP A C 1
ATOM 944 O O . ASP A 1 123 ? -5.012 4.777 27.156 1 98.25 123 ASP A O 1
ATOM 948 N N . TYR A 1 124 ? -5.816 5.23 25.156 1 98.75 124 TYR A N 1
ATOM 949 C CA . TYR A 1 124 ? -4.883 4.34 24.484 1 98.75 124 TYR A CA 1
ATOM 950 C C . TYR A 1 124 ? -3.678 5.113 23.953 1 98.75 124 TYR A C 1
ATOM 952 O O . TYR A 1 124 ? -3.832 6.172 23.344 1 98.75 124 TYR A O 1
ATOM 960 N N . TRP A 1 125 ? -2.506 4.539 24.234 1 98.81 125 TRP A N 1
ATOM 961 C CA . TRP A 1 125 ? -1.272 5.246 23.906 1 98.81 125 TRP A CA 1
ATOM 962 C C . TRP A 1 125 ? -0.266 4.309 23.25 1 98.81 125 TRP A C 1
ATOM 964 O O . TRP A 1 125 ? 0.094 3.275 23.812 1 98.81 125 TRP A O 1
ATOM 974 N N . LEU A 1 126 ? 0.117 4.566 22.062 1 98.88 126 LEU A N 1
ATOM 975 C CA . LEU A 1 126 ? 1.23 3.971 21.344 1 98.88 126 LEU A CA 1
ATOM 976 C C . LEU A 1 126 ? 1.997 5.031 20.547 1 98.88 126 LEU A C 1
ATOM 978 O O . LEU A 1 126 ? 1.794 5.184 19.344 1 98.88 126 LEU A O 1
ATOM 982 N N . ALA A 1 127 ? 2.887 5.691 21.359 1 98.81 127 ALA A N 1
ATOM 983 C CA . ALA A 1 127 ? 3.438 6.93 20.812 1 98.81 127 ALA A CA 1
ATOM 984 C C . ALA A 1 127 ? 4.824 7.211 21.375 1 98.81 127 ALA A C 1
ATOM 986 O O . ALA A 1 127 ? 5.258 6.559 22.328 1 98.81 127 ALA A O 1
ATOM 987 N N . ALA A 1 128 ? 5.523 8.031 20.719 1 98.44 128 ALA A N 1
ATOM 988 C CA . ALA A 1 128 ? 6.789 8.594 21.188 1 98.44 128 ALA A CA 1
ATOM 989 C C . ALA A 1 128 ? 6.766 10.117 21.125 1 98.44 128 ALA A C 1
ATOM 991 O O . ALA A 1 128 ? 6.141 10.703 20.234 1 98.44 128 ALA A O 1
ATOM 992 N N . ASN A 1 129 ? 7.43 10.734 22.062 1 97.88 129 ASN A N 1
ATOM 993 C CA . ASN A 1 129 ? 7.531 12.195 22.031 1 97.88 129 ASN A CA 1
ATOM 994 C C . ASN A 1 129 ? 8.32 12.688 20.828 1 97.88 129 ASN A C 1
ATOM 996 O O . ASN A 1 129 ? 7.816 13.5 20.047 1 97.88 129 ASN A O 1
ATOM 1000 N N . LEU A 1 130 ? 9.5 12.164 20.703 1 95.62 130 LEU A N 1
ATOM 1001 C CA . LEU A 1 130 ? 10.359 12.469 19.562 1 95.62 130 LEU A CA 1
ATOM 1002 C C . LEU A 1 130 ? 10.578 11.227 18.703 1 95.62 130 LEU A C 1
ATOM 1004 O O . LEU A 1 130 ? 11.664 10.648 18.703 1 95.62 130 LEU A O 1
ATOM 1008 N N . LEU A 1 131 ? 9.609 10.938 17.891 1 93.38 131 LEU A N 1
ATOM 1009 C CA . LEU A 1 131 ? 9.594 9.727 17.094 1 93.38 131 LEU A CA 1
ATOM 1010 C C . LEU A 1 131 ? 10.82 9.656 16.188 1 93.38 131 LEU A C 1
ATOM 1012 O O . LEU A 1 131 ? 11.344 8.57 15.922 1 93.38 131 LEU A O 1
ATOM 1016 N N . GLU A 1 132 ? 11.352 10.781 15.719 1 90.06 132 GLU A N 1
ATOM 1017 C CA . GLU A 1 132 ? 12.492 10.836 14.805 1 90.06 132 GLU A CA 1
ATOM 1018 C C . GLU A 1 132 ? 13.773 10.367 15.492 1 90.06 132 GLU A C 1
ATOM 1020 O O . GLU A 1 132 ? 14.766 10.07 14.828 1 90.06 132 GLU A O 1
ATOM 1025 N N . PHE A 1 133 ? 13.68 10.281 16.828 1 89.81 133 PHE A N 1
ATOM 1026 C CA . PHE A 1 133 ? 14.8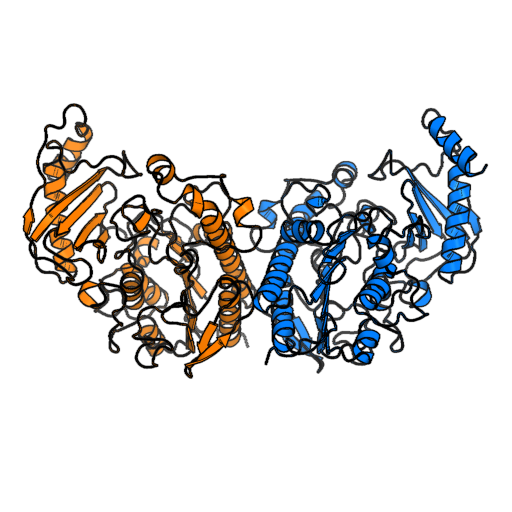91 9.891 17.531 1 89.81 133 PHE A CA 1
ATOM 1027 C C . PHE A 1 133 ? 14.719 8.523 18.188 1 89.81 133 PHE A C 1
ATOM 1029 O O . PHE A 1 133 ? 15.695 7.898 18.594 1 89.81 133 PHE A O 1
ATOM 1036 N N . THR A 1 134 ? 13.469 8.055 18.266 1 93.25 134 THR A N 1
ATOM 1037 C CA . THR A 1 134 ? 13.227 6.73 18.828 1 93.25 134 THR A CA 1
ATOM 1038 C C . THR A 1 134 ? 13.078 5.691 17.734 1 93.25 134 THR A C 1
ATOM 1040 O O . THR A 1 134 ? 13.117 4.488 17.984 1 93.25 134 THR A O 1
ATOM 1043 N N . SER A 1 135 ? 12.969 6.195 16.531 1 94.06 135 SER A N 1
ATOM 1044 C CA . SER A 1 135 ? 12.648 5.312 15.406 1 94.06 135 SER A CA 1
ATOM 1045 C C . SER A 1 135 ? 13.43 5.703 14.156 1 94.06 135 SER A C 1
ATOM 1047 O O . SER A 1 135 ? 13.977 6.809 14.078 1 94.06 135 SER A O 1
ATOM 1049 N N . ASP A 1 136 ? 13.539 4.789 13.25 1 95.38 136 ASP A N 1
ATOM 1050 C CA . ASP A 1 136 ? 13.984 5.012 11.883 1 95.38 136 ASP A CA 1
ATOM 1051 C C . ASP A 1 136 ? 12.977 4.453 10.883 1 95.38 136 ASP A C 1
ATOM 1053 O O . ASP A 1 136 ? 11.984 3.83 11.273 1 95.38 136 ASP A O 1
ATOM 1057 N N . ALA A 1 137 ? 13.242 4.695 9.648 1 95.31 137 ALA A N 1
ATOM 1058 C CA . ALA A 1 137 ? 12.289 4.355 8.594 1 95.31 137 ALA A CA 1
ATOM 1059 C C . ALA A 1 137 ? 11.859 2.893 8.695 1 95.31 137 ALA A C 1
ATOM 1061 O O . ALA A 1 137 ? 10.695 2.562 8.461 1 95.31 137 ALA A O 1
ATOM 1062 N N . TYR A 1 138 ? 12.75 2.01 9.055 1 96.12 138 TYR A N 1
ATOM 1063 C CA . TYR A 1 138 ? 12.445 0.586 9.141 1 96.12 138 TYR A CA 1
ATOM 1064 C C . TYR A 1 138 ? 12.703 0.059 10.547 1 96.12 138 TYR A C 1
ATOM 1066 O O . TYR A 1 138 ? 12.938 -1.139 10.734 1 96.12 138 TYR A O 1
ATOM 1074 N N . ASP A 1 139 ? 12.812 0.896 11.516 1 96.88 139 ASP A N 1
ATOM 1075 C CA . ASP A 1 139 ? 12.961 0.584 12.938 1 96.88 139 ASP A CA 1
ATOM 1076 C C . ASP A 1 139 ? 12.016 1.434 13.789 1 96.88 139 ASP A C 1
ATOM 1078 O O . ASP A 1 139 ? 12.453 2.365 14.461 1 96.88 139 ASP A O 1
ATOM 1082 N N . THR A 1 140 ? 10.766 1.001 13.75 1 97.56 140 THR A N 1
ATOM 1083 C CA . THR A 1 140 ? 9.719 1.767 14.422 1 97.56 140 THR A CA 1
ATOM 1084 C C . THR A 1 140 ? 9.586 1.343 15.875 1 97.56 140 THR A C 1
ATOM 1086 O O . THR A 1 140 ? 9.125 0.238 16.172 1 97.56 140 THR A O 1
ATOM 1089 N N . VAL A 1 141 ? 10 2.188 16.766 1 97.88 141 VAL A N 1
ATOM 1090 C CA . VAL A 1 141 ? 9.875 1.926 18.188 1 97.88 141 VAL A CA 1
ATOM 1091 C C . VAL A 1 141 ? 9.039 3.025 18.844 1 97.88 141 VAL A C 1
ATOM 1093 O O . VAL A 1 141 ? 9.398 4.203 18.781 1 97.88 141 VAL A O 1
ATOM 1096 N N . LEU A 1 142 ? 7.918 2.664 19.391 1 98.38 142 LEU A N 1
ATOM 1097 C CA . LEU A 1 142 ? 7.047 3.523 20.172 1 98.38 142 LEU A CA 1
ATOM 1098 C C . LEU A 1 142 ? 6.953 3.031 21.609 1 98.38 142 LEU A C 1
ATOM 1100 O O . LEU A 1 142 ? 7.672 2.107 22 1 98.38 142 LEU A O 1
ATOM 1104 N N . PHE A 1 143 ? 6.152 3.746 22.422 1 98.69 143 PHE A N 1
ATOM 1105 C CA . PHE A 1 143 ? 5.914 3.346 23.797 1 98.69 143 PHE A CA 1
ATOM 1106 C C . PHE A 1 143 ? 4.426 3.154 24.062 1 98.69 143 PHE A C 1
ATOM 1108 O O . PHE A 1 143 ? 3.6 3.936 23.578 1 98.69 143 PHE A O 1
ATOM 1115 N N . ASP A 1 144 ? 4.117 2.084 24.812 1 98.56 144 ASP A N 1
ATOM 1116 C CA . ASP A 1 144 ? 2.715 1.792 25.094 1 98.56 144 ASP A CA 1
ATOM 1117 C C . ASP A 1 144 ? 2.254 2.494 26.359 1 98.56 144 ASP A C 1
ATOM 1119 O O . ASP A 1 144 ? 2.945 3.373 26.875 1 98.56 144 ASP A O 1
ATOM 1123 N N . ASN A 1 145 ? 1.003 2.225 26.828 1 98.5 145 ASN A N 1
ATOM 1124 C CA . ASN A 1 145 ? 0.372 2.877 27.969 1 98.5 145 ASN A CA 1
ATOM 1125 C C . ASN A 1 145 ? 1.231 2.764 29.234 1 98.5 145 ASN A C 1
ATOM 1127 O O . ASN A 1 145 ? 1.237 3.67 30.062 1 98.5 145 ASN A O 1
ATOM 1131 N N . GLU A 1 146 ? 2.033 1.684 29.328 1 98.12 146 GLU A N 1
ATOM 1132 C CA . GLU A 1 146 ? 2.846 1.442 30.531 1 98.12 146 GLU A CA 1
ATOM 1133 C C . GLU A 1 146 ? 4.25 2.014 30.359 1 98.12 146 GLU A C 1
ATOM 1135 O O . GLU A 1 146 ? 5.07 1.937 31.281 1 98.12 146 GLU A O 1
ATOM 1140 N N . GLY A 1 147 ? 4.508 2.564 29.219 1 97.69 147 GLY A N 1
ATOM 1141 C CA . GLY A 1 147 ? 5.816 3.143 28.969 1 97.69 147 GLY A CA 1
ATOM 1142 C C . GLY A 1 147 ? 6.82 2.133 28.438 1 97.69 147 GLY A C 1
ATOM 1143 O O . GLY A 1 147 ? 8.016 2.428 28.344 1 97.69 147 GLY A O 1
ATOM 1144 N N . HIS A 1 148 ? 6.402 0.916 28.078 1 98.06 148 HIS A N 1
ATOM 1145 C CA . HIS A 1 148 ? 7.293 -0.092 27.516 1 98.06 148 HIS A CA 1
ATOM 1146 C C . HIS A 1 148 ? 7.523 0.149 26.031 1 98.06 148 HIS A C 1
ATOM 1148 O O . HIS A 1 148 ? 6.594 0.491 25.297 1 98.06 148 HIS A O 1
ATOM 1154 N N . PRO A 1 149 ? 8.758 0.003 25.609 1 97.81 149 PRO A N 1
ATOM 1155 C CA . PRO A 1 149 ? 9.008 0.123 24.172 1 97.81 149 PRO A CA 1
ATOM 1156 C C . PRO A 1 149 ? 8.328 -0.973 23.359 1 97.81 149 PRO A C 1
ATOM 1158 O O . PRO A 1 149 ? 8.266 -2.125 23.797 1 97.81 149 PRO A O 1
ATOM 1161 N N . VAL A 1 150 ? 7.754 -0.613 22.297 1 97.94 150 VAL A N 1
ATOM 1162 C CA . VAL A 1 150 ? 7.105 -1.523 21.359 1 97.94 150 VAL A CA 1
ATOM 1163 C C . VAL A 1 150 ? 7.699 -1.34 19.969 1 97.94 150 VAL A C 1
ATOM 1165 O O . VAL A 1 150 ? 7.609 -0.256 19.391 1 97.94 150 VAL A O 1
ATOM 1168 N N . LYS A 1 151 ? 8.359 -2.354 19.469 1 97.06 151 LYS A N 1
ATOM 1169 C CA . LYS A 1 151 ? 8.844 -2.34 18.094 1 97.06 151 LYS A CA 1
ATOM 1170 C C . LYS A 1 151 ? 7.785 -2.867 17.125 1 97.06 151 LYS A C 1
ATOM 1172 O O . LYS A 1 151 ? 7.215 -3.938 17.344 1 97.06 151 LYS A O 1
ATOM 1177 N N . LEU A 1 152 ? 7.453 -2.111 16.141 1 97.19 152 LEU A N 1
ATOM 1178 C CA . LEU A 1 152 ? 6.48 -2.506 15.133 1 97.19 152 LEU A CA 1
ATOM 1179 C C . LEU A 1 152 ? 7.176 -2.859 13.82 1 97.19 152 LEU A C 1
ATOM 1181 O O . LEU A 1 152 ? 8.125 -2.188 13.414 1 97.19 152 LEU A O 1
ATOM 1185 N N . PRO A 1 153 ? 6.754 -3.883 13.117 1 97.5 153 PRO A N 1
ATOM 1186 C CA . PRO A 1 153 ? 7.406 -4.305 11.875 1 97.5 153 PRO A CA 1
ATOM 1187 C C . PRO A 1 153 ? 6.957 -3.492 10.664 1 97.5 153 PRO A C 1
ATOM 1189 O O . PRO A 1 153 ? 5.793 -3.096 10.578 1 97.5 153 PRO A O 1
ATOM 1192 N N . GLY A 1 154 ? 7.852 -3.305 9.719 1 97.75 154 GLY A N 1
ATOM 1193 C CA . GLY A 1 154 ? 7.539 -2.67 8.445 1 97.75 154 GLY A CA 1
ATOM 1194 C C . GLY A 1 154 ? 8.109 -1.27 8.328 1 97.75 154 GLY A C 1
ATOM 1195 O O . GLY A 1 154 ? 8.812 -0.799 9.227 1 97.75 154 GLY A O 1
ATOM 1196 N N . TYR A 1 155 ? 7.879 -0.638 7.137 1 98.25 155 TYR A N 1
ATOM 1197 C CA . TYR A 1 155 ? 8.133 0.792 7 1 98.25 155 TYR A CA 1
ATOM 1198 C C . TYR A 1 155 ? 7.301 1.592 7.992 1 98.25 155 TYR A C 1
ATOM 1200 O O . TYR A 1 155 ? 6.145 1.261 8.25 1 98.25 155 TYR A O 1
ATOM 1208 N N . ARG A 1 156 ? 7.848 2.553 8.586 1 98.38 156 ARG A N 1
ATOM 1209 C CA . ARG A 1 156 ? 7.262 3.225 9.734 1 98.38 156 ARG A CA 1
ATOM 1210 C C . ARG A 1 156 ? 5.82 3.637 9.453 1 98.38 156 ARG A C 1
ATOM 1212 O O . ARG A 1 156 ? 4.934 3.438 10.289 1 98.38 156 ARG A O 1
ATOM 1219 N N . VAL A 1 157 ? 5.543 4.203 8.273 1 98.69 157 VAL A N 1
ATOM 1220 C CA . VAL A 1 157 ? 4.188 4.605 7.902 1 98.69 157 VAL A CA 1
ATOM 1221 C C . VAL A 1 157 ? 3.252 3.402 7.977 1 98.69 157 VAL A C 1
ATOM 1223 O O . VAL A 1 157 ? 2.145 3.502 8.516 1 98.69 157 VAL A O 1
ATOM 1226 N N . ASP A 1 158 ? 3.693 2.279 7.43 1 98.56 158 ASP A N 1
ATOM 1227 C CA . ASP A 1 158 ? 2.881 1.066 7.422 1 98.56 158 ASP A CA 1
ATOM 1228 C C . ASP A 1 158 ? 2.688 0.526 8.836 1 98.56 158 ASP A C 1
ATOM 1230 O O . ASP A 1 158 ? 1.601 0.061 9.188 1 98.56 158 ASP A O 1
ATOM 1234 N N . ALA A 1 159 ? 3.762 0.53 9.602 1 98.19 159 ALA A N 1
ATOM 1235 C CA . ALA A 1 159 ? 3.707 0.052 10.984 1 98.19 159 ALA A CA 1
ATOM 1236 C C . ALA A 1 159 ? 2.654 0.81 11.781 1 98.19 159 ALA A C 1
ATOM 1238 O O . ALA A 1 159 ? 1.852 0.203 12.5 1 98.19 159 ALA A O 1
ATOM 1239 N N . LEU A 1 160 ? 2.664 2.131 11.664 1 98.75 160 LEU A N 1
ATOM 1240 C CA . LEU A 1 160 ? 1.703 2.957 12.383 1 98.75 160 LEU A CA 1
ATOM 1241 C C . LEU A 1 160 ? 0.288 2.719 11.867 1 98.75 160 LEU A C 1
ATOM 1243 O O . LEU A 1 160 ? -0.662 2.664 12.656 1 98.75 160 LEU A O 1
ATOM 1247 N N . THR A 1 161 ? 0.146 2.598 10.57 1 98.81 161 THR A N 1
ATOM 1248 C CA . THR A 1 161 ? -1.164 2.375 9.969 1 98.81 161 THR A CA 1
ATOM 1249 C C . THR A 1 161 ? -1.739 1.032 10.414 1 98.81 161 THR A C 1
ATOM 1251 O O . THR A 1 161 ? -2.934 0.928 10.703 1 98.81 161 THR A O 1
ATOM 1254 N N . ASP A 1 162 ? -0.852 -0.008 10.422 1 98.38 162 ASP A N 1
ATOM 1255 C CA . ASP A 1 162 ? -1.285 -1.317 10.898 1 98.38 162 ASP A CA 1
ATOM 1256 C C . ASP A 1 162 ? -1.817 -1.233 12.328 1 98.38 162 ASP A C 1
ATOM 1258 O O . ASP A 1 162 ? -2.842 -1.837 12.648 1 98.38 162 ASP A O 1
ATOM 1262 N N . ALA A 1 163 ? -1.126 -0.522 13.164 1 98.62 163 ALA A N 1
ATOM 1263 C CA . ALA A 1 163 ? -1.561 -0.336 14.547 1 98.62 163 ALA A CA 1
ATOM 1264 C C . ALA A 1 163 ? -2.904 0.387 14.609 1 98.62 163 ALA A C 1
ATOM 1266 O O . ALA A 1 163 ? -3.764 0.045 15.422 1 98.62 163 ALA A O 1
ATOM 1267 N N . ALA A 1 164 ? -3.062 1.408 13.797 1 98.88 164 ALA A N 1
ATOM 1268 C CA . ALA A 1 164 ? -4.312 2.164 13.75 1 98.88 164 ALA A CA 1
ATOM 1269 C C . ALA A 1 164 ? -5.48 1.271 13.344 1 98.88 164 ALA A C 1
ATOM 1271 O O . ALA A 1 164 ? -6.555 1.334 13.945 1 98.88 164 ALA A O 1
ATOM 1272 N N . ILE A 1 165 ? -5.293 0.452 12.305 1 98.69 165 ILE A N 1
ATOM 1273 C CA . ILE A 1 165 ? -6.344 -0.426 11.805 1 98.69 165 ILE A CA 1
ATOM 1274 C C . ILE A 1 165 ? -6.73 -1.437 12.883 1 98.69 165 ILE A C 1
ATOM 1276 O O . ILE A 1 165 ? -7.91 -1.729 13.07 1 98.69 165 ILE A O 1
ATOM 1280 N N . ARG A 1 166 ? -5.734 -1.962 13.625 1 98 166 ARG A N 1
ATOM 1281 C CA . ARG A 1 166 ? -6.023 -2.863 14.734 1 98 166 ARG A CA 1
ATOM 1282 C C . ARG A 1 166 ? -6.852 -2.16 15.805 1 98 166 ARG A C 1
ATOM 1284 O O . ARG A 1 166 ? -7.77 -2.754 16.375 1 98 166 ARG A O 1
ATOM 1291 N N . TYR A 1 167 ? -6.512 -0.895 16.109 1 98.69 167 TYR A N 1
ATOM 1292 C CA . TYR A 1 167 ? -7.273 -0.122 17.078 1 98.69 167 TYR A CA 1
ATOM 1293 C C . TYR A 1 167 ? -8.727 0.032 16.641 1 98.69 167 TYR A C 1
ATOM 1295 O O . TYR A 1 167 ? -9.641 -0.17 17.438 1 98.69 167 TYR A O 1
ATOM 1303 N N . ILE A 1 168 ? -8.898 0.4 15.414 1 98.62 168 ILE A N 1
ATOM 1304 C CA . ILE A 1 168 ? -10.234 0.615 14.867 1 98.62 168 ILE A CA 1
ATOM 1305 C C . ILE A 1 168 ? -11.047 -0.679 14.953 1 98.62 168 ILE A C 1
ATOM 1307 O O . ILE A 1 168 ? -12.203 -0.668 15.383 1 98.62 168 ILE A O 1
ATOM 1311 N N . ASP A 1 169 ? -10.391 -1.785 14.562 1 97.94 169 ASP A N 1
ATOM 1312 C CA . ASP A 1 169 ? -11.039 -3.09 14.594 1 97.94 169 ASP A CA 1
ATOM 1313 C C . ASP A 1 169 ? -11.477 -3.449 16.016 1 97.94 169 ASP A C 1
ATOM 1315 O O . ASP A 1 169 ? -12.555 -4.016 16.219 1 97.94 169 ASP A O 1
ATOM 1319 N N . ALA A 1 170 ? -10.711 -3.096 17 1 97.62 170 ALA A N 1
ATOM 1320 C CA . ALA A 1 170 ? -10.977 -3.43 18.391 1 97.62 170 ALA A CA 1
ATOM 1321 C C . ALA A 1 170 ? -12.07 -2.541 18.969 1 97.62 170 ALA A C 1
ATOM 1323 O O . ALA A 1 170 ? -12.68 -2.875 19.984 1 97.62 170 ALA A O 1
ATOM 1324 N N . HIS A 1 171 ? -12.406 -1.405 18.312 1 97.38 171 HIS A N 1
ATOM 1325 C CA . HIS A 1 171 ? -13.336 -0.439 18.891 1 97.38 171 HIS A CA 1
ATOM 1326 C C . HIS A 1 171 ? -14.562 -0.248 18.016 1 97.38 171 HIS A C 1
ATOM 1328 O O . HIS A 1 171 ? -15.188 0.812 18.031 1 97.38 171 HIS A O 1
ATOM 1334 N N . GLN A 1 172 ? -14.914 -1.23 17.266 1 94.25 172 GLN A N 1
ATOM 1335 C CA . GLN A 1 172 ? -16 -1.136 16.297 1 94.25 172 GLN A CA 1
ATOM 1336 C C . GLN A 1 172 ? -17.344 -0.874 16.984 1 94.25 172 GLN A C 1
ATOM 1338 O O . GLN A 1 172 ? -18.25 -0.313 16.375 1 94.25 172 GLN A O 1
ATOM 1343 N N . GLU A 1 173 ? -17.438 -1.271 18.281 1 94.25 173 GLU A N 1
ATOM 1344 C CA . GLU A 1 173 ? -18.734 -1.292 18.938 1 94.25 173 GLU A CA 1
ATOM 1345 C C . GLU A 1 173 ? -18.938 -0.062 19.828 1 94.25 173 GLU A C 1
ATOM 1347 O O . GLU A 1 173 ? -19.906 0.03 20.562 1 94.25 173 GLU A O 1
ATOM 1352 N N . GLU A 1 174 ? -18.031 0.87 19.812 1 96.25 174 GLU A N 1
ATOM 1353 C CA . GLU A 1 174 ? -18.109 2.107 20.578 1 96.25 174 GLU A CA 1
ATOM 1354 C C . GLU A 1 174 ? -17.562 3.291 19.797 1 96.25 174 GLU A C 1
ATOM 1356 O O . GLU A 1 174 ? -16.734 3.113 18.891 1 96.25 174 GLU A O 1
ATOM 1361 N N . PRO A 1 175 ? -18.109 4.469 20.094 1 97.75 175 PRO A N 1
ATOM 1362 C CA . PRO A 1 175 ? -17.516 5.629 19.422 1 97.75 175 PRO A CA 1
ATOM 1363 C C . PRO A 1 175 ? -16.062 5.871 19.844 1 97.75 175 PRO A C 1
ATOM 1365 O O . PRO A 1 175 ? -15.719 5.695 21.016 1 97.75 175 PRO A O 1
ATOM 1368 N N . PHE A 1 176 ? -15.211 6.234 18.891 1 98.69 176 PHE A N 1
ATOM 1369 C CA . PHE A 1 176 ? -13.812 6.461 19.234 1 98.69 176 PHE A CA 1
ATOM 1370 C C . PHE A 1 176 ? -13.289 7.719 18.547 1 98.69 176 PHE A C 1
ATOM 1372 O O . PHE A 1 176 ? -13.852 8.172 17.547 1 98.69 176 PHE A O 1
ATOM 1379 N N . PHE A 1 177 ? -12.344 8.367 19.188 1 98.88 177 PHE A N 1
ATOM 1380 C CA . PHE A 1 177 ? -11.484 9.422 18.656 1 98.88 177 PHE A CA 1
ATOM 1381 C C . PHE A 1 177 ? -10.039 8.938 18.547 1 98.88 177 PHE A C 1
ATOM 1383 O O . PHE A 1 177 ? -9.391 8.672 19.562 1 98.88 177 PHE A O 1
ATOM 1390 N N . LEU A 1 178 ? -9.562 8.75 17.312 1 98.94 178 LEU A N 1
ATOM 1391 C CA . LEU A 1 178 ? -8.219 8.242 17.062 1 98.94 178 LEU A CA 1
ATOM 1392 C C . LEU A 1 178 ? -7.367 9.281 16.328 1 98.94 178 LEU A C 1
ATOM 1394 O O . LEU A 1 178 ? -7.762 9.789 15.281 1 98.94 178 LEU A O 1
ATOM 1398 N N . PHE A 1 179 ? -6.266 9.641 16.984 1 98.94 179 PHE A N 1
ATOM 1399 C CA . PHE A 1 179 ? -5.293 10.547 16.375 1 98.94 179 PHE A CA 1
ATOM 1400 C C . PHE A 1 179 ? -4.059 9.789 15.914 1 98.94 179 PHE A C 1
ATOM 1402 O O . PHE A 1 179 ? -3.311 9.242 16.734 1 98.94 179 PHE A O 1
ATOM 1409 N N . ILE A 1 180 ? -3.896 9.688 14.609 1 98.94 180 ILE A N 1
ATOM 1410 C CA . ILE A 1 180 ? -2.725 9.055 14.016 1 98.94 180 ILE A CA 1
ATOM 1411 C C . ILE A 1 180 ? -1.732 10.125 13.57 1 98.94 180 ILE A C 1
ATOM 1413 O O . ILE A 1 180 ? -2.02 10.906 12.656 1 98.94 180 ILE A O 1
ATOM 1417 N N . SER A 1 181 ? -0.586 10.148 14.141 1 98.88 181 SER A N 1
ATOM 1418 C CA . SER A 1 181 ? 0.397 11.203 13.922 1 98.88 181 SER A CA 1
ATOM 1419 C C . SER A 1 181 ? 1.68 10.648 13.312 1 98.88 181 SER A C 1
ATOM 1421 O O . SER A 1 181 ? 2.555 10.156 14.031 1 98.88 181 SER A O 1
ATOM 1423 N N . TYR A 1 182 ? 1.856 10.797 12.062 1 98.75 182 TYR A N 1
ATOM 1424 C CA . TYR A 1 182 ? 3.02 10.281 11.352 1 98.75 182 TYR A CA 1
ATOM 1425 C C . TYR A 1 182 ? 4.195 11.242 11.461 1 98.75 182 TYR A C 1
ATOM 1427 O O . TYR A 1 182 ? 4.012 12.43 11.727 1 98.75 182 TYR A O 1
ATOM 1435 N N . LEU A 1 183 ? 5.391 10.719 11.281 1 98.38 183 LEU A N 1
ATOM 1436 C CA . LEU A 1 183 ? 6.57 11.562 11.102 1 98.38 183 LEU A CA 1
ATOM 1437 C C . LEU A 1 183 ? 6.707 11.992 9.641 1 98.38 183 LEU A C 1
ATOM 1439 O O . LEU A 1 183 ? 7.086 13.133 9.367 1 98.38 183 LEU A O 1
ATOM 1443 N N . GLU A 1 184 ? 6.402 11.008 8.766 1 98.5 184 GLU A N 1
ATOM 1444 C CA . GLU A 1 184 ? 6.508 11.297 7.34 1 98.5 184 GLU A CA 1
ATOM 1445 C C . GLU A 1 184 ? 5.465 12.328 6.906 1 98.5 184 GLU A C 1
ATOM 1447 O O . GLU A 1 184 ? 4.359 12.367 7.453 1 98.5 184 GLU A O 1
ATOM 1452 N N . PRO A 1 185 ? 5.883 13.289 5.977 1 98.56 185 PRO A N 1
ATOM 1453 C CA . PRO A 1 185 ? 7.102 13.172 5.168 1 98.56 185 PRO A CA 1
ATOM 1454 C C . PRO A 1 185 ? 8.258 14 5.727 1 98.56 185 PRO A C 1
ATOM 1456 O O . PRO A 1 185 ? 9.125 14.438 4.969 1 98.56 185 PRO A O 1
ATOM 1459 N N . HIS A 1 186 ? 8.227 14.289 6.988 1 97.69 186 HIS A N 1
ATOM 1460 C CA . HIS A 1 186 ? 9.352 14.953 7.637 1 97.69 186 HIS A CA 1
ATOM 1461 C C . HIS A 1 186 ? 10.641 14.172 7.445 1 97.69 186 HIS A C 1
ATOM 1463 O O . HIS A 1 186 ? 10.625 12.938 7.387 1 97.69 186 HIS A O 1
ATOM 1469 N N . HIS A 1 187 ? 11.773 14.836 7.367 1 93.88 187 HIS A N 1
ATOM 1470 C CA . HIS A 1 187 ? 13.07 14.188 7.195 1 93.88 187 HIS A CA 1
ATOM 1471 C C . HIS A 1 187 ? 13.492 13.453 8.469 1 93.88 187 HIS A C 1
ATOM 1473 O O . HIS A 1 187 ? 13.008 13.766 9.555 1 93.88 187 HIS A O 1
ATOM 1479 N N . GLN A 1 188 ? 14.32 12.469 8.234 1 91.81 188 GLN A N 1
ATOM 1480 C CA . GLN A 1 188 ? 15.023 11.859 9.359 1 91.81 188 GLN A CA 1
ATOM 1481 C C . GLN A 1 188 ? 16.188 12.734 9.828 1 91.81 188 GLN A C 1
ATOM 1483 O O . GLN A 1 188 ? 17.188 12.875 9.117 1 91.81 188 GLN A O 1
ATOM 1488 N N . ASN A 1 189 ? 16.094 13.227 11 1 86.75 189 ASN A N 1
ATOM 1489 C CA . ASN A 1 189 ? 16.938 14.328 11.469 1 86.75 189 ASN A CA 1
ATOM 1490 C C . ASN A 1 189 ? 18.422 13.938 11.469 1 86.75 189 ASN A C 1
ATOM 1492 O O . ASN A 1 189 ? 19.266 14.688 10.969 1 86.75 189 ASN A O 1
ATOM 1496 N N . HIS A 1 190 ? 18.672 12.797 11.984 1 87.5 190 HIS A N 1
ATOM 1497 C CA . HIS A 1 190 ? 20.094 12.5 12.234 1 87.5 190 HIS A CA 1
ATOM 1498 C C . HIS A 1 190 ? 20.828 12.219 10.93 1 87.5 190 HIS A C 1
ATOM 1500 O O . HIS A 1 190 ? 22.062 12.266 10.891 1 87.5 190 HIS A O 1
ATOM 1506 N N . VAL A 1 191 ? 20.109 12.008 9.844 1 89.19 191 VAL A N 1
ATOM 1507 C CA . VAL A 1 191 ? 20.766 11.766 8.57 1 89.19 191 VAL A CA 1
ATOM 1508 C C . VAL A 1 191 ? 20.422 12.875 7.582 1 89.19 191 VAL A C 1
ATOM 1510 O O . VAL A 1 191 ? 20.938 12.922 6.469 1 89.19 191 VAL A O 1
ATOM 1513 N N . ASP A 1 192 ? 19.516 13.805 8 1 93.19 192 ASP A N 1
ATOM 1514 C CA . ASP A 1 192 ? 19.047 14.898 7.16 1 93.19 192 ASP A CA 1
ATOM 1515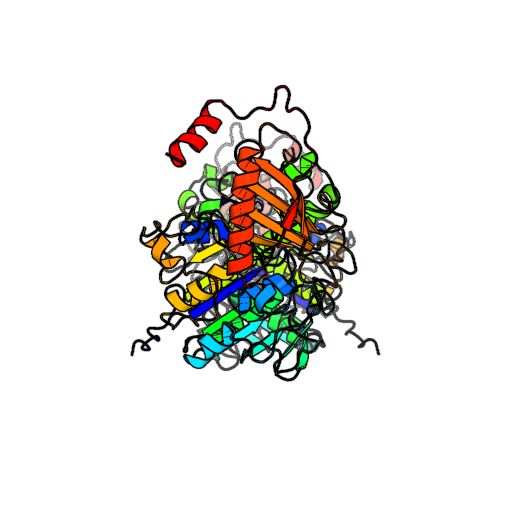 C C . ASP A 1 192 ? 18.625 14.391 5.781 1 93.19 192 ASP A C 1
ATOM 1517 O O . ASP A 1 192 ? 19.109 14.867 4.758 1 93.19 192 ASP A O 1
ATOM 1521 N N . ASP A 1 193 ? 17.781 13.398 5.82 1 94.25 193 ASP A N 1
ATOM 1522 C CA . ASP A 1 193 ? 17.328 12.742 4.598 1 94.25 193 ASP A CA 1
ATOM 1523 C C . ASP A 1 193 ? 15.852 12.344 4.695 1 94.25 193 ASP A C 1
ATOM 1525 O O . ASP A 1 193 ? 15.258 12.414 5.773 1 94.25 193 ASP A O 1
ATOM 1529 N N . TYR A 1 194 ? 15.258 12.133 3.564 1 97.56 194 TYR A N 1
ATOM 1530 C CA . TYR A 1 194 ? 13.883 11.672 3.43 1 97.56 194 TYR A CA 1
ATOM 1531 C C . TYR A 1 194 ? 13.844 10.234 2.92 1 97.56 194 TYR A C 1
ATOM 1533 O O . TYR A 1 194 ? 13.586 10 1.737 1 97.56 194 TYR A O 1
ATOM 1541 N N . PRO A 1 195 ? 14.039 9.227 3.779 1 96.88 195 PRO A N 1
ATOM 1542 C CA . PRO A 1 195 ? 14.133 7.832 3.342 1 96.88 195 PRO A CA 1
ATOM 1543 C C . PRO A 1 195 ? 12.773 7.207 3.055 1 96.88 195 PRO A C 1
ATOM 1545 O O . PRO A 1 195 ? 12.062 6.812 3.982 1 96.88 195 PRO A O 1
ATOM 1548 N N . PRO A 1 196 ? 12.398 7.109 1.78 1 97.69 196 PRO A N 1
ATOM 1549 C CA . PRO A 1 196 ? 11.164 6.41 1.407 1 97.69 196 PRO A CA 1
ATOM 1550 C C . PRO A 1 196 ? 11.352 4.902 1.284 1 97.69 196 PRO A C 1
ATOM 1552 O O . PRO A 1 196 ? 12.461 4.398 1.47 1 97.69 196 PRO A O 1
ATOM 1555 N N . PRO A 1 197 ? 10.227 4.137 1.056 1 96.38 197 PRO A N 1
ATOM 1556 C CA . PRO A 1 197 ? 10.414 2.713 0.772 1 96.38 197 PRO A CA 1
ATOM 1557 C C . PRO A 1 197 ? 11.32 2.469 -0.432 1 96.38 197 PRO A C 1
ATOM 1559 O O . PRO A 1 197 ? 11.422 3.322 -1.316 1 96.38 197 PRO A O 1
ATOM 1562 N N . ASP A 1 198 ? 11.953 1.319 -0.491 1 93.44 198 ASP A N 1
ATOM 1563 C CA . ASP A 1 198 ? 12.852 0.952 -1.582 1 93.44 198 ASP A CA 1
ATOM 1564 C C . ASP A 1 198 ? 12.164 1.114 -2.936 1 93.44 198 ASP A C 1
ATOM 1566 O O . ASP A 1 198 ? 11.031 0.675 -3.119 1 93.44 198 ASP A O 1
ATOM 1570 N N . GLY A 1 199 ? 12.844 1.846 -3.799 1 93.19 199 GLY A N 1
ATOM 1571 C CA . GLY A 1 199 ? 12.352 2.021 -5.156 1 93.19 199 GLY A CA 1
ATOM 1572 C C . GLY A 1 199 ? 11.562 3.307 -5.344 1 93.19 199 GLY A C 1
ATOM 1573 O O . GLY A 1 199 ? 11.438 3.803 -6.465 1 93.19 199 GLY A O 1
ATOM 1574 N N . TYR A 1 200 ? 11.07 3.857 -4.277 1 96.38 200 TYR A N 1
ATOM 1575 C CA . TYR A 1 200 ? 10.188 5.012 -4.391 1 96.38 200 TYR A CA 1
ATOM 1576 C C . TYR A 1 200 ? 10.969 6.27 -4.746 1 96.38 200 TYR A C 1
ATOM 1578 O O . TYR A 1 200 ? 10.492 7.113 -5.508 1 96.38 200 TYR A O 1
ATOM 1586 N N . ARG A 1 201 ? 12.172 6.383 -4.176 1 96 201 ARG A N 1
ATOM 1587 C CA . ARG A 1 201 ? 12.992 7.547 -4.496 1 96 201 ARG A CA 1
ATOM 1588 C C . ARG A 1 201 ? 13.328 7.586 -5.984 1 96 201 ARG A C 1
ATOM 1590 O O . ARG A 1 201 ? 13.195 8.633 -6.629 1 96 201 ARG A O 1
ATOM 1597 N N . GLU A 1 202 ? 13.688 6.449 -6.523 1 94.12 202 GLU A N 1
ATOM 1598 C CA . GLU A 1 202 ? 14.094 6.336 -7.922 1 94.12 202 GLU A CA 1
ATOM 1599 C C . GLU A 1 202 ? 12.938 6.664 -8.859 1 94.12 202 GLU A C 1
ATOM 1601 O O . GLU A 1 202 ? 13.148 7.238 -9.93 1 94.12 202 GLU A O 1
ATOM 1606 N N . MET A 1 203 ? 11.828 6.402 -8.43 1 93.62 203 MET A N 1
ATOM 1607 C CA . MET A 1 203 ? 10.641 6.617 -9.25 1 93.62 203 MET A CA 1
ATOM 1608 C C . MET A 1 203 ? 10.383 8.102 -9.453 1 93.62 203 MET A C 1
ATOM 1610 O O . MET A 1 203 ? 9.812 8.508 -10.477 1 93.62 203 MET A O 1
ATOM 1614 N N . TYR A 1 204 ? 10.82 8.984 -8.5 1 95.94 204 TYR A N 1
ATOM 1615 C CA . TYR A 1 204 ? 10.344 10.359 -8.531 1 95.94 204 TYR A CA 1
ATOM 1616 C C . TYR A 1 204 ? 11.5 11.344 -8.68 1 95.94 204 TYR A C 1
ATOM 1618 O O . TYR A 1 204 ? 11.281 12.531 -8.938 1 95.94 204 TYR A O 1
ATOM 1626 N N . THR A 1 205 ? 12.695 10.852 -8.586 1 95.12 205 THR A N 1
ATOM 1627 C CA . THR A 1 205 ? 13.852 11.734 -8.695 1 95.12 205 THR A CA 1
ATOM 1628 C C . THR A 1 205 ? 13.883 12.406 -10.062 1 95.12 205 THR A C 1
ATOM 1630 O O . THR A 1 205 ? 13.82 11.734 -11.094 1 95.12 205 THR A O 1
ATOM 1633 N N . GLY A 1 206 ? 13.945 13.727 -10 1 93.38 206 GLY A N 1
ATOM 1634 C CA . GLY A 1 206 ? 14.117 14.508 -11.219 1 93.38 206 GLY A CA 1
ATOM 1635 C C . GLY A 1 206 ? 12.852 14.602 -12.047 1 93.38 206 GLY A C 1
ATOM 1636 O O . GLY A 1 206 ? 12.891 15.086 -13.18 1 93.38 206 GLY A O 1
ATOM 1637 N N . ARG A 1 207 ? 11.711 14.219 -11.5 1 93.81 207 ARG A N 1
ATOM 1638 C CA . ARG A 1 207 ? 10.508 14.133 -12.32 1 93.81 207 ARG A CA 1
ATOM 1639 C C . ARG A 1 207 ? 9.766 15.469 -12.336 1 93.81 207 ARG A C 1
ATOM 1641 O O . ARG A 1 207 ? 9.227 15.867 -13.367 1 93.81 207 ARG A O 1
ATOM 1648 N N . TRP A 1 208 ? 9.586 16.172 -11.148 1 95.94 208 TRP A N 1
ATOM 1649 C CA . TRP A 1 208 ? 8.867 17.438 -11.078 1 95.94 208 TRP A CA 1
ATOM 1650 C C . TRP A 1 208 ? 9.344 18.266 -9.891 1 95.94 208 TRP A C 1
ATOM 1652 O O . TRP A 1 208 ? 9.562 17.734 -8.797 1 95.94 208 TRP A O 1
ATOM 1662 N N . THR A 1 209 ? 9.516 19.516 -10.133 1 96.62 209 THR A N 1
ATOM 1663 C CA . THR A 1 209 ? 9.906 20.469 -9.109 1 96.62 209 THR A CA 1
ATOM 1664 C C . THR A 1 209 ? 8.93 21.641 -9.062 1 96.62 209 THR A C 1
ATOM 1666 O O . THR A 1 209 ? 8.695 22.297 -10.078 1 96.62 209 THR A O 1
ATOM 1669 N N . PRO A 1 210 ? 8.328 21.938 -7.891 1 96.31 210 PRO A N 1
ATOM 1670 C CA . PRO A 1 210 ? 7.48 23.125 -7.785 1 96.31 210 PRO A CA 1
ATOM 1671 C C . PRO A 1 210 ? 8.203 24.406 -8.203 1 96.31 210 PRO A C 1
ATOM 1673 O O . PRO A 1 210 ? 9.398 24.547 -7.941 1 96.31 210 PRO A O 1
ATOM 1676 N N . PRO A 1 211 ? 7.496 25.375 -8.766 1 93.44 211 PRO A N 1
ATOM 1677 C CA . PRO A 1 211 ? 8.125 26.562 -9.328 1 93.44 211 PRO A CA 1
ATOM 1678 C C . PRO A 1 211 ? 8.93 27.359 -8.297 1 93.44 211 PRO A C 1
ATOM 1680 O O . PRO A 1 211 ? 9.969 27.922 -8.625 1 93.44 211 PRO A O 1
ATOM 1683 N N . ASP A 1 212 ? 8.398 27.5 -7.078 1 95.62 212 ASP A N 1
ATOM 1684 C CA . ASP A 1 212 ? 9.156 28.219 -6.062 1 95.62 212 ASP A CA 1
ATOM 1685 C C . ASP A 1 212 ? 10.516 27.562 -5.816 1 95.62 212 ASP A C 1
ATOM 1687 O O . ASP A 1 212 ? 11.531 28.266 -5.715 1 95.62 212 ASP A O 1
ATOM 1691 N N . LEU A 1 213 ? 10.523 26.203 -5.758 1 96.69 213 LEU A N 1
ATOM 1692 C CA . LEU A 1 213 ? 11.766 25.469 -5.523 1 96.69 213 LEU A CA 1
ATOM 1693 C C . LEU A 1 213 ? 12.664 25.531 -6.75 1 96.69 213 LEU A C 1
ATOM 1695 O O . LEU A 1 213 ? 13.891 25.609 -6.621 1 96.69 213 LEU A O 1
ATOM 1699 N N . ALA A 1 214 ? 12.07 25.453 -7.883 1 94.56 214 ALA A N 1
ATOM 1700 C CA . ALA A 1 214 ? 12.859 25.562 -9.109 1 94.56 214 ALA A CA 1
ATOM 1701 C C . ALA A 1 214 ? 13.562 26.906 -9.188 1 94.56 214 ALA A C 1
ATOM 1703 O O . ALA A 1 214 ? 14.703 26.984 -9.656 1 94.56 214 ALA A O 1
ATOM 1704 N N . ALA A 1 215 ? 12.922 27.938 -8.742 1 94 215 ALA A N 1
ATOM 1705 C CA . ALA A 1 215 ? 13.445 29.297 -8.82 1 94 215 ALA A CA 1
ATOM 1706 C C . ALA A 1 215 ? 14.477 29.562 -7.73 1 94 215 ALA A C 1
ATOM 1708 O O . ALA A 1 215 ? 15.469 30.25 -7.961 1 94 215 ALA A O 1
ATOM 1709 N N . LEU A 1 216 ? 14.258 28.969 -6.555 1 95.31 216 LEU A N 1
ATOM 1710 C CA . LEU A 1 216 ? 15.039 29.391 -5.395 1 95.31 216 LEU A CA 1
ATOM 1711 C C . LEU A 1 216 ? 16.125 28.375 -5.082 1 95.31 216 LEU A C 1
ATOM 1713 O O . LEU A 1 216 ? 17.109 28.688 -4.402 1 95.31 216 LEU A O 1
ATOM 1717 N N . GLY A 1 217 ? 15.906 27.047 -5.543 1 93.5 217 GLY A N 1
ATOM 1718 C CA . GLY A 1 217 ? 16.875 25.984 -5.309 1 93.5 217 GLY A CA 1
ATOM 1719 C C . GLY A 1 217 ? 16.766 25.359 -3.934 1 93.5 217 GLY A C 1
ATOM 1720 O O . GLY A 1 217 ? 15.773 24.672 -3.643 1 93.5 217 GLY A O 1
ATOM 1721 N N . GLY A 1 218 ? 17.828 25.688 -3.033 1 95.06 218 GLY A N 1
ATOM 1722 C CA . GLY A 1 218 ? 17.875 25.047 -1.725 1 95.06 218 GLY A CA 1
ATOM 1723 C C . GLY A 1 218 ? 18.328 23.609 -1.78 1 95.06 218 GLY A C 1
ATOM 1724 O O . GLY A 1 218 ? 19.234 23.266 -2.537 1 95.06 218 GLY A O 1
ATOM 1725 N N . SER A 1 219 ? 17.672 22.734 -0.938 1 95.62 219 SER A N 1
ATOM 1726 C CA . SER A 1 219 ? 18.062 21.328 -0.888 1 95.62 219 SER A CA 1
ATOM 1727 C C . SER A 1 219 ? 17.094 20.469 -1.686 1 95.62 219 SER A C 1
ATOM 1729 O O . SER A 1 219 ? 17.109 19.234 -1.563 1 95.62 219 SER A O 1
ATOM 1731 N N . SER A 1 220 ? 16.266 21.109 -2.477 1 95.38 220 SER A N 1
ATOM 1732 C CA . SER A 1 220 ? 15.172 20.391 -3.121 1 95.38 220 SER A CA 1
ATOM 1733 C C . SER A 1 220 ? 15.695 19.359 -4.117 1 95.38 220 SER A C 1
ATOM 1735 O O . SER A 1 220 ? 15.141 18.266 -4.23 1 95.38 220 SER A O 1
ATOM 1737 N N . ALA A 1 221 ? 16.766 19.641 -4.832 1 92.75 221 ALA A N 1
ATOM 1738 C CA . ALA A 1 221 ? 17.297 18.719 -5.84 1 92.75 221 ALA A CA 1
ATOM 1739 C C . ALA A 1 221 ? 17.719 17.406 -5.211 1 92.75 221 ALA A C 1
ATOM 1741 O O . ALA A 1 221 ? 17.578 16.344 -5.82 1 92.75 221 ALA A O 1
ATOM 1742 N N . GLN A 1 222 ? 18.141 17.5 -4.055 1 93.56 222 GLN A N 1
ATOM 1743 C CA . GLN A 1 222 ? 18.625 16.344 -3.322 1 93.56 222 GLN A CA 1
ATOM 1744 C C . GLN A 1 222 ? 17.484 15.586 -2.65 1 93.56 222 GLN A C 1
ATOM 1746 O O . GLN A 1 222 ? 17.531 14.359 -2.529 1 93.56 222 GLN A O 1
ATOM 1751 N N . HIS A 1 223 ? 16.438 16.266 -2.291 1 96.69 223 HIS A N 1
ATOM 1752 C CA . HIS A 1 223 ? 15.555 15.711 -1.271 1 96.69 223 HIS A CA 1
ATOM 1753 C C . HIS A 1 223 ? 14.172 15.414 -1.842 1 96.69 223 HIS A C 1
ATOM 1755 O O . HIS A 1 223 ? 13.43 14.594 -1.293 1 96.69 223 HIS A O 1
ATOM 1761 N N . LEU A 1 224 ? 13.836 15.953 -2.996 1 97.81 224 LEU A N 1
ATOM 1762 C CA . LEU A 1 224 ? 12.461 15.891 -3.48 1 97.81 224 LEU A CA 1
ATOM 1763 C C . LEU A 1 224 ? 12.062 14.453 -3.814 1 97.81 224 LEU A C 1
ATOM 1765 O O . LEU A 1 224 ? 10.922 14.055 -3.592 1 97.81 224 LEU A O 1
ATOM 1769 N N . GLY A 1 225 ? 13.023 13.688 -4.418 1 97.69 225 GLY A N 1
ATOM 1770 C CA . GLY A 1 225 ? 12.703 12.312 -4.75 1 97.69 225 GLY A CA 1
ATOM 1771 C C . GLY A 1 225 ? 12.258 11.492 -3.551 1 97.69 225 GLY A C 1
ATOM 1772 O O . GLY A 1 225 ? 11.234 10.805 -3.607 1 97.69 225 GLY A O 1
ATOM 1773 N N . GLY A 1 226 ? 13.062 11.531 -2.508 1 98.31 226 GLY A N 1
ATOM 1774 C CA . GLY A 1 226 ? 12.703 10.844 -1.277 1 98.31 226 GLY A CA 1
ATOM 1775 C C . GLY A 1 226 ? 11.445 11.383 -0.634 1 98.31 226 GLY A C 1
ATOM 1776 O O . GLY A 1 226 ? 10.602 10.617 -0.16 1 98.31 226 GLY A O 1
ATOM 1777 N N . TYR A 1 227 ? 11.289 12.727 -0.646 1 98.62 227 TYR A N 1
ATOM 1778 C CA . TYR A 1 227 ? 10.125 13.406 -0.082 1 98.62 227 TYR A CA 1
ATOM 1779 C C . TYR A 1 227 ? 8.844 12.953 -0.776 1 98.62 227 TYR A C 1
ATOM 1781 O O . TYR A 1 227 ? 7.867 12.609 -0.116 1 98.62 227 TYR A O 1
ATOM 1789 N N . TYR A 1 228 ? 8.867 12.898 -2.098 1 98.75 228 TYR A N 1
ATOM 1790 C CA . TYR A 1 228 ? 7.715 12.445 -2.871 1 98.75 228 TYR A CA 1
ATOM 1791 C C . TYR A 1 228 ? 7.422 10.969 -2.605 1 98.75 228 TYR A C 1
ATOM 1793 O O . TYR A 1 228 ? 6.262 10.562 -2.537 1 98.75 228 TYR A O 1
ATOM 1801 N N . GLY A 1 229 ? 8.461 10.172 -2.48 1 98.69 229 GLY A N 1
ATOM 1802 C CA . GLY A 1 229 ? 8.266 8.773 -2.125 1 98.69 229 GLY A CA 1
ATOM 1803 C C . GLY A 1 229 ? 7.543 8.586 -0.805 1 98.69 229 GLY A C 1
ATOM 1804 O O . GLY A 1 229 ? 6.684 7.711 -0.677 1 98.69 229 GLY A O 1
ATOM 1805 N N . MET A 1 230 ? 7.855 9.391 0.157 1 98.81 230 MET A N 1
ATOM 1806 C CA . MET A 1 230 ? 7.203 9.336 1.462 1 98.81 230 MET A CA 1
ATOM 1807 C C . MET A 1 230 ? 5.746 9.766 1.361 1 98.81 230 MET A C 1
ATOM 1809 O O . MET A 1 230 ? 4.867 9.141 1.964 1 98.81 230 MET A O 1
ATOM 1813 N N . VAL A 1 231 ? 5.48 10.82 0.584 1 98.88 231 VAL A N 1
ATOM 1814 C CA . VAL A 1 231 ? 4.117 11.305 0.389 1 98.88 231 VAL A CA 1
ATOM 1815 C C . VAL A 1 231 ? 3.273 10.219 -0.273 1 98.88 231 VAL A C 1
ATOM 1817 O O . VAL A 1 231 ? 2.123 9.992 0.115 1 98.88 231 VAL A O 1
ATOM 1820 N N . LYS A 1 232 ? 3.832 9.562 -1.273 1 98.75 232 LYS A N 1
ATOM 1821 C CA . LYS A 1 232 ? 3.137 8.477 -1.957 1 98.75 232 LYS A CA 1
ATOM 1822 C C . LYS A 1 232 ? 2.762 7.359 -0.981 1 98.75 232 LYS A C 1
ATOM 1824 O O . LYS A 1 232 ? 1.624 6.891 -0.978 1 98.75 232 LYS A O 1
ATOM 1829 N N . ARG A 1 233 ? 3.686 6.957 -0.179 1 98.69 233 ARG A N 1
ATOM 1830 C CA . ARG A 1 233 ? 3.412 5.875 0.761 1 98.69 233 ARG A CA 1
ATOM 1831 C C . ARG A 1 233 ? 2.361 6.289 1.784 1 98.69 233 ARG A C 1
ATOM 1833 O O . ARG A 1 233 ? 1.524 5.48 2.186 1 98.69 233 ARG A O 1
ATOM 1840 N N . LEU A 1 234 ? 2.418 7.531 2.215 1 98.88 234 LEU A N 1
ATOM 1841 C CA . LEU A 1 234 ? 1.393 8.047 3.113 1 98.88 234 LEU A CA 1
ATOM 1842 C C . LEU A 1 234 ? 0.011 7.957 2.473 1 98.88 234 LEU A C 1
ATOM 1844 O O . LEU A 1 234 ? -0.962 7.59 3.135 1 98.88 234 LEU A O 1
ATOM 1848 N N . ASP A 1 235 ? -0.058 8.312 1.21 1 98.81 235 ASP A N 1
ATOM 1849 C CA . ASP A 1 235 ? -1.337 8.234 0.511 1 98.81 235 ASP A CA 1
ATOM 1850 C C . ASP A 1 235 ? -1.831 6.793 0.432 1 98.81 235 ASP A C 1
ATOM 1852 O O . ASP A 1 235 ? -3.025 6.531 0.589 1 98.81 235 ASP A O 1
ATOM 1856 N N . GLU A 1 236 ? -0.921 5.887 0.126 1 98.25 236 GLU A N 1
ATOM 1857 C CA . GLU A 1 236 ? -1.275 4.469 0.105 1 98.25 236 GLU A CA 1
ATOM 1858 C C . GLU A 1 236 ? -1.783 4.008 1.468 1 98.25 236 GLU A C 1
ATOM 1860 O O . GLU A 1 236 ? -2.727 3.219 1.55 1 98.25 236 GLU A O 1
ATOM 1865 N N . ALA A 1 237 ? -1.16 4.488 2.514 1 98.75 237 ALA A N 1
ATOM 1866 C CA . ALA A 1 237 ? -1.598 4.176 3.873 1 98.75 237 ALA A CA 1
ATOM 1867 C C . ALA A 1 237 ? -2.996 4.723 4.137 1 98.75 237 ALA A C 1
ATOM 1869 O O . ALA A 1 237 ? -3.809 4.078 4.801 1 98.75 237 ALA A O 1
ATOM 1870 N N . LEU A 1 238 ? -3.252 5.957 3.656 1 98.81 238 LEU A N 1
ATOM 1871 C CA . LEU A 1 238 ? -4.598 6.512 3.754 1 98.81 238 LEU A CA 1
ATOM 1872 C C . LEU A 1 238 ? -5.613 5.602 3.072 1 98.81 238 LEU A C 1
ATOM 1874 O O . LEU A 1 238 ? -6.688 5.344 3.619 1 98.81 238 LEU A O 1
ATOM 1878 N N . GLY A 1 239 ? -5.289 5.125 1.895 1 98.56 239 GLY A N 1
ATOM 1879 C CA . GLY A 1 239 ? -6.152 4.184 1.202 1 98.56 239 GLY A CA 1
ATOM 1880 C C . GLY A 1 239 ? -6.453 2.939 2.016 1 98.56 239 GLY A C 1
ATOM 1881 O O . GLY A 1 239 ? -7.602 2.498 2.084 1 98.56 239 GLY A O 1
ATOM 1882 N N . ARG A 1 240 ? -5.426 2.365 2.623 1 98.38 240 ARG A N 1
ATOM 1883 C CA . ARG A 1 240 ? -5.594 1.171 3.445 1 98.38 240 ARG A CA 1
ATOM 1884 C C . ARG A 1 240 ? -6.512 1.444 4.629 1 98.38 240 ARG A C 1
ATOM 1886 O O . ARG A 1 240 ? -7.32 0.592 5.004 1 98.38 240 ARG A O 1
ATOM 1893 N N . LEU A 1 241 ? -6.309 2.613 5.242 1 98.62 241 LEU A N 1
ATOM 1894 C CA . LEU A 1 241 ? -7.156 2.99 6.371 1 98.62 241 LEU A CA 1
ATOM 1895 C C . LEU A 1 241 ? -8.617 3.094 5.941 1 98.62 241 LEU A C 1
ATOM 1897 O O . LEU A 1 241 ? -9.508 2.578 6.625 1 98.62 241 LEU A O 1
ATOM 1901 N N . LEU A 1 242 ? -8.875 3.768 4.852 1 98.62 242 LEU A N 1
ATOM 1902 C CA . LEU A 1 242 ? -10.227 3.932 4.34 1 98.62 242 LEU A CA 1
ATOM 1903 C C . LEU A 1 242 ? -10.828 2.586 3.941 1 98.62 242 LEU A C 1
ATOM 1905 O O . LEU A 1 242 ? -12.016 2.338 4.172 1 98.62 242 LEU A O 1
ATOM 1909 N N . ASP A 1 243 ? -10 1.686 3.355 1 98.19 243 ASP A N 1
ATOM 1910 C CA . ASP A 1 243 ? -10.438 0.334 3.016 1 98.19 243 ASP A CA 1
ATOM 1911 C C . ASP A 1 243 ? -10.844 -0.439 4.266 1 98.19 243 ASP A C 1
ATOM 1913 O O . ASP A 1 243 ? -11.805 -1.214 4.234 1 98.19 243 ASP A O 1
ATOM 1917 N N . ALA A 1 244 ? -10.086 -0.26 5.336 1 98.38 244 ALA A N 1
ATOM 1918 C CA . ALA A 1 244 ? -10.414 -0.931 6.59 1 98.38 244 ALA A CA 1
ATOM 1919 C C . ALA A 1 244 ? -11.758 -0.447 7.137 1 98.38 244 ALA A C 1
ATOM 1921 O O . ALA A 1 244 ? -12.555 -1.245 7.629 1 98.38 244 ALA A O 1
ATOM 1922 N N . LEU A 1 245 ? -12.008 0.857 7.066 1 98.44 245 LEU A N 1
ATOM 1923 C CA . LEU A 1 245 ? -13.297 1.393 7.5 1 98.44 245 LEU A CA 1
ATOM 1924 C C . LEU A 1 245 ? -14.438 0.804 6.68 1 98.44 245 LEU A C 1
ATOM 1926 O O . LEU A 1 245 ? -15.484 0.448 7.227 1 98.44 245 LEU A O 1
ATOM 1930 N N . LYS A 1 246 ? -14.219 0.733 5.359 1 97.56 246 LYS A N 1
ATOM 1931 C CA . LYS A 1 246 ? -15.195 0.114 4.473 1 97.56 246 LYS A CA 1
ATOM 1932 C C . LYS A 1 246 ? -15.438 -1.345 4.848 1 97.56 246 LYS A C 1
ATOM 1934 O O . LYS A 1 246 ? -16.594 -1.779 4.969 1 97.56 246 LYS A O 1
ATOM 1939 N N . SER A 1 247 ? -14.375 -2.072 5.094 1 97.44 247 SER A N 1
ATOM 1940 C CA . SER A 1 247 ? -14.414 -3.488 5.441 1 97.44 247 SER A CA 1
ATOM 1941 C C . SER A 1 247 ? -15.18 -3.717 6.742 1 97.44 247 SER A C 1
ATOM 1943 O O . SER A 1 247 ? -15.859 -4.734 6.898 1 97.44 247 SER A O 1
ATOM 1945 N N . LEU A 1 248 ? -15.141 -2.773 7.637 1 97.31 248 LEU A N 1
ATOM 1946 C CA . LEU A 1 248 ? -15.742 -2.9 8.961 1 97.31 248 LEU A CA 1
ATOM 1947 C C . LEU A 1 248 ? -17.109 -2.229 9 1 97.31 248 LEU A C 1
ATOM 1949 O O . LEU A 1 248 ? -17.719 -2.1 10.07 1 97.31 248 LEU A O 1
ATOM 1953 N N . ASP A 1 249 ? -17.578 -1.742 7.844 1 96.44 249 ASP A N 1
ATOM 1954 C CA . ASP A 1 249 ? -18.859 -1.055 7.707 1 96.44 249 ASP A CA 1
ATOM 1955 C C . ASP A 1 249 ? -18.906 0.178 8.609 1 96.44 249 ASP A C 1
ATOM 1957 O O . ASP A 1 249 ? -19.922 0.421 9.273 1 96.44 249 ASP A O 1
ATOM 1961 N N . LEU A 1 250 ? -17.797 0.943 8.664 1 97.5 250 LEU A N 1
ATOM 1962 C CA . LEU A 1 250 ? -17.703 2.115 9.531 1 97.5 250 LEU A CA 1
ATOM 1963 C C . LEU A 1 250 ? -17.562 3.389 8.703 1 97.5 250 LEU A C 1
ATOM 1965 O O . LEU A 1 250 ? -17.5 4.488 9.258 1 97.5 250 LEU A O 1
ATOM 1969 N N . SER A 1 251 ? -17.578 3.275 7.391 1 96.12 251 SER A N 1
ATOM 1970 C CA . SER A 1 251 ? -17.281 4.41 6.523 1 96.12 251 SER A CA 1
ATOM 1971 C C . SER A 1 251 ? -18.266 5.551 6.75 1 96.12 251 SER A C 1
ATOM 1973 O O . SER A 1 251 ? -17.875 6.707 6.883 1 96.12 251 SER A O 1
ATOM 1975 N N . ASP A 1 252 ? -19.531 5.223 6.844 1 94.88 252 ASP A N 1
ATOM 1976 C CA . ASP A 1 252 ? -20.578 6.238 6.926 1 94.88 252 ASP A CA 1
ATOM 1977 C C . ASP A 1 252 ? -20.75 6.746 8.359 1 94.88 252 ASP A C 1
ATOM 1979 O O . ASP A 1 252 ? -21.516 7.672 8.609 1 94.88 252 ASP A O 1
ATOM 1983 N N . GLN A 1 253 ? -19.891 6.16 9.242 1 96.69 253 GLN A N 1
ATOM 1984 C CA . GLN A 1 253 ? -20.016 6.531 10.648 1 96.69 253 GLN A CA 1
ATOM 1985 C C . GLN A 1 253 ? -18.688 7.094 11.18 1 96.69 253 GLN A C 1
ATOM 1987 O O . GLN A 1 253 ? -18.5 7.176 12.391 1 96.69 253 GLN A O 1
ATOM 1992 N N . THR A 1 254 ? -17.812 7.359 10.281 1 98.5 254 THR A N 1
ATOM 1993 C CA . THR A 1 254 ? -16.516 7.832 10.734 1 98.5 254 THR A CA 1
ATOM 1994 C C . THR A 1 254 ? -16.125 9.117 10.016 1 98.5 254 THR A C 1
ATOM 1996 O O . THR A 1 254 ? -16.109 9.172 8.789 1 98.5 254 THR A O 1
ATOM 1999 N N . ILE A 1 255 ? -15.867 10.18 10.812 1 98.62 255 ILE A N 1
ATOM 2000 C CA . ILE A 1 255 ? -15.258 11.391 10.289 1 98.62 255 ILE A CA 1
ATOM 2001 C C . ILE A 1 255 ? -13.742 11.203 10.203 1 98.62 255 ILE A C 1
ATOM 2003 O O . ILE A 1 255 ? -13.102 10.805 11.18 1 98.62 255 ILE A O 1
ATOM 2007 N N . VAL A 1 256 ? -13.188 11.422 9.008 1 98.81 256 VAL A N 1
ATOM 2008 C CA . VAL A 1 256 ? -11.742 11.375 8.828 1 98.81 256 VAL A CA 1
ATOM 2009 C C . VAL A 1 256 ? -11.234 12.75 8.406 1 98.81 256 VAL A C 1
ATOM 2011 O O . VAL A 1 256 ? -11.695 13.32 7.418 1 98.81 256 VAL A O 1
ATOM 2014 N N . LEU A 1 257 ? -10.336 13.305 9.195 1 98.94 257 LEU A N 1
ATOM 2015 C CA . LEU A 1 257 ? -9.617 14.523 8.844 1 98.94 257 LEU A CA 1
ATOM 2016 C C . LEU A 1 257 ? -8.195 14.203 8.406 1 98.94 257 LEU A C 1
ATOM 2018 O O . LEU A 1 257 ? -7.453 13.523 9.117 1 98.94 257 LEU A O 1
ATOM 2022 N N . PHE A 1 258 ? -7.828 14.602 7.207 1 98.94 258 PHE A N 1
ATOM 2023 C CA . PHE A 1 258 ? -6.441 14.617 6.758 1 98.94 258 PHE A CA 1
ATOM 2024 C C . PHE A 1 258 ? -5.871 16.031 6.816 1 98.94 258 PHE A C 1
ATOM 2026 O O . PHE A 1 258 ? -6.441 16.953 6.25 1 98.94 258 PHE A O 1
ATOM 2033 N N . THR A 1 259 ? -4.727 16.203 7.504 1 98.88 259 THR A N 1
ATOM 2034 C CA . THR A 1 259 ? -4.035 17.484 7.496 1 98.88 259 THR A CA 1
ATOM 2035 C C . THR A 1 259 ? -2.574 17.312 7.906 1 98.88 259 THR A C 1
ATOM 2037 O O . THR A 1 259 ? -2.102 16.188 8.078 1 98.88 259 THR A O 1
ATOM 2040 N N . SER A 1 260 ? -1.827 18.406 7.914 1 98.81 260 SER A N 1
ATOM 2041 C CA . SER A 1 260 ? -0.424 18.438 8.312 1 98.81 260 SER A CA 1
ATOM 2042 C C . SER A 1 260 ? -0.139 19.594 9.266 1 98.81 260 SER A C 1
ATOM 2044 O O . SER A 1 260 ? -0.961 20.5 9.414 1 98.81 260 SER A O 1
ATOM 2046 N N . ASP A 1 261 ? 0.969 19.516 9.945 1 98.62 261 ASP A N 1
ATOM 2047 C CA . ASP A 1 261 ? 1.312 20.578 10.898 1 98.62 261 ASP A CA 1
ATOM 2048 C C . ASP A 1 261 ? 1.899 21.797 10.188 1 98.62 261 ASP A C 1
ATOM 2050 O O . ASP A 1 261 ? 1.657 22.922 10.594 1 98.62 261 ASP A O 1
ATOM 2054 N N . HIS A 1 262 ? 2.705 21.609 9.219 1 98.44 262 HIS A N 1
ATOM 2055 C CA . HIS A 1 262 ? 3.297 22.656 8.406 1 98.44 262 HIS A CA 1
ATOM 2056 C C . HIS A 1 262 ? 3.877 22.109 7.109 1 98.44 262 HIS A C 1
ATOM 2058 O O . HIS A 1 262 ? 3.855 20.891 6.887 1 98.44 262 HIS A O 1
ATOM 2064 N N . GLY A 1 263 ? 4.359 23.062 6.238 1 98.38 263 GLY A N 1
ATOM 2065 C CA . GLY A 1 263 ? 4.961 22.656 4.98 1 98.38 263 GLY A CA 1
ATOM 2066 C C . GLY A 1 263 ? 6.477 22.547 5.047 1 98.38 263 GLY A C 1
ATOM 2067 O O . GLY A 1 263 ? 7.031 22.188 6.082 1 98.38 263 GLY A O 1
ATOM 2068 N N . ASN A 1 264 ? 7.098 22.703 3.859 1 98.31 264 ASN A N 1
ATOM 2069 C CA . ASN A 1 264 ? 8.539 22.547 3.682 1 98.31 264 ASN A CA 1
ATOM 2070 C C . ASN A 1 264 ? 9.062 23.406 2.545 1 98.31 264 ASN A C 1
ATOM 2072 O O . ASN A 1 264 ? 8.617 23.281 1.402 1 98.31 264 ASN A O 1
ATOM 2076 N N . HIS A 1 265 ? 10.078 24.297 2.855 1 97.69 265 HIS A N 1
ATOM 2077 C CA . HIS A 1 265 ? 10.594 25.141 1.78 1 97.69 265 HIS A CA 1
ATOM 2078 C C . HIS A 1 265 ? 11.984 24.672 1.353 1 97.69 265 HIS A C 1
ATOM 2080 O O . HIS A 1 265 ? 12.625 25.328 0.516 1 97.69 265 HIS A O 1
ATOM 2086 N N . PHE A 1 266 ? 12.469 23.516 1.913 1 97.56 266 PHE A N 1
ATOM 2087 C CA . PHE A 1 266 ? 13.719 22.891 1.511 1 97.56 266 PHE A CA 1
ATOM 2088 C C . PHE A 1 266 ? 14.875 23.891 1.567 1 97.56 266 PHE A C 1
ATOM 2090 O O . PHE A 1 266 ? 15.648 24 0.613 1 97.56 266 PHE A O 1
ATOM 2097 N N . LYS A 1 267 ? 14.898 24.641 2.568 1 96.5 267 LYS A N 1
ATOM 2098 C CA . LYS A 1 267 ? 15.961 25.562 2.943 1 96.5 267 LYS A CA 1
ATOM 2099 C C . LYS A 1 267 ? 16.062 26.719 1.95 1 96.5 267 LYS A C 1
ATOM 2101 O O . LYS A 1 267 ? 17.141 27.281 1.738 1 96.5 267 LYS A O 1
ATOM 2106 N N . THR A 1 268 ? 14.992 27.062 1.344 1 96.19 268 THR A N 1
ATOM 2107 C CA . THR A 1 268 ? 15 28.188 0.406 1 96.19 268 THR A CA 1
ATOM 2108 C C . THR A 1 268 ? 14.75 29.5 1.132 1 96.19 268 THR A C 1
ATOM 2110 O O . THR A 1 268 ? 15.086 30.562 0.62 1 96.19 268 THR A O 1
ATOM 2113 N N . ARG A 1 269 ? 14.156 29.5 2.299 1 95.5 269 ARG A N 1
ATOM 2114 C CA . ARG A 1 269 ? 13.75 30.719 2.99 1 95.5 269 ARG A CA 1
ATOM 2115 C C . ARG A 1 269 ? 14.641 30.984 4.203 1 95.5 269 ARG A C 1
ATOM 2117 O O . ARG A 1 269 ? 14.766 32.125 4.648 1 95.5 269 ARG A O 1
ATOM 2124 N N . ASN A 1 270 ? 15.188 29.984 4.758 1 93.38 270 ASN A N 1
ATOM 2125 C CA . ASN A 1 270 ? 16.188 29.969 5.82 1 93.38 270 ASN A CA 1
ATOM 2126 C C . ASN A 1 270 ? 17 28.672 5.809 1 93.38 270 ASN A C 1
ATOM 2128 O O . ASN A 1 270 ? 16.938 27.906 4.848 1 93.38 270 ASN A O 1
ATOM 2132 N N . ALA A 1 271 ? 17.781 28.5 6.848 1 90.69 271 ALA A N 1
ATOM 2133 C CA . ALA A 1 271 ? 18.719 27.375 6.832 1 90.69 271 ALA A CA 1
ATOM 2134 C C . ALA A 1 271 ? 18.047 26.094 7.293 1 90.69 271 ALA A C 1
ATOM 2136 O O . ALA A 1 271 ? 18.703 25.062 7.473 1 90.69 271 ALA A O 1
ATOM 2137 N N . GLU A 1 272 ? 16.734 26.203 7.43 1 91.69 272 GLU A N 1
ATOM 2138 C CA . GLU A 1 272 ? 15.969 25.047 7.859 1 91.69 272 GLU A CA 1
ATOM 2139 C C . GLU A 1 272 ? 14.859 24.734 6.859 1 91.69 272 GLU A C 1
ATOM 2141 O O . GLU A 1 272 ? 14.914 25.141 5.703 1 91.69 272 GLU A O 1
ATOM 2146 N N . TYR A 1 273 ? 13.93 23.906 7.258 1 93.06 273 TYR A N 1
ATOM 2147 C CA . TYR A 1 273 ? 12.953 23.391 6.301 1 93.06 273 TYR A CA 1
ATOM 2148 C C . TYR A 1 273 ? 11.609 24.094 6.48 1 93.06 273 TYR A C 1
ATOM 2150 O O . TYR A 1 273 ? 10.695 23.906 5.668 1 93.06 273 TYR A O 1
ATOM 2158 N N . LYS A 1 274 ? 11.477 24.906 7.52 1 94.06 274 LYS A N 1
ATOM 2159 C CA . LYS A 1 274 ? 10.219 25.484 7.98 1 94.06 274 LYS A CA 1
ATOM 2160 C C . LYS A 1 274 ? 10.438 26.844 8.625 1 94.06 274 LYS A C 1
ATOM 2162 O O . LYS A 1 274 ? 11.312 27.609 8.195 1 94.06 274 LYS A O 1
ATOM 2167 N N . ARG A 1 275 ? 9.602 27.375 9.461 1 96.38 275 ARG A N 1
ATOM 2168 C CA . ARG A 1 275 ? 9.758 28.562 10.281 1 96.38 275 ARG A CA 1
ATOM 2169 C C . ARG A 1 275 ? 9.789 29.828 9.422 1 96.38 275 ARG A C 1
ATOM 2171 O O . ARG A 1 275 ? 10.672 30.672 9.57 1 96.38 275 ARG A O 1
ATOM 2178 N N . SER A 1 276 ? 8.914 29.938 8.539 1 97 276 SER A N 1
ATOM 2179 C CA . SER A 1 276 ? 8.711 31.109 7.707 1 97 276 SER A CA 1
ATOM 2180 C C . SER A 1 276 ? 7.238 31.328 7.391 1 97 276 SER A C 1
ATOM 2182 O O . SER A 1 276 ? 6.418 30.422 7.594 1 97 276 SER A O 1
ATOM 2184 N N . CYS A 1 277 ? 6.902 32.531 6.984 1 97.88 277 CYS A N 1
ATOM 2185 C CA . CYS A 1 277 ? 5.504 32.844 6.715 1 97.88 277 CYS A CA 1
ATOM 2186 C C . CYS A 1 277 ? 5.117 32.438 5.297 1 97.88 277 CYS A C 1
ATOM 2188 O O . CYS A 1 277 ? 3.957 32.562 4.906 1 97.88 277 CYS A O 1
ATOM 2190 N N . HIS A 1 278 ? 6.012 31.953 4.496 1 98.25 278 HIS A N 1
ATOM 2191 C CA . HIS A 1 278 ? 5.809 31.656 3.082 1 98.25 278 HIS A CA 1
ATOM 2192 C C . HIS A 1 278 ? 4.883 30.469 2.889 1 98.25 278 HIS A C 1
ATOM 2194 O O . HIS A 1 278 ? 4.844 29.562 3.729 1 98.25 278 HIS A O 1
ATOM 2200 N N . GLU A 1 279 ? 4.152 30.438 1.766 1 98.19 279 GLU A N 1
ATOM 2201 C CA . GLU A 1 279 ? 3.195 29.391 1.447 1 98.19 279 GLU A CA 1
ATOM 2202 C C . GLU A 1 279 ? 3.816 28 1.631 1 98.19 279 GLU A C 1
ATOM 2204 O O . GLU A 1 279 ? 3.166 27.078 2.133 1 98.19 279 GLU A O 1
ATOM 2209 N N . SER A 1 280 ? 5.086 27.859 1.242 1 97.75 280 SER A N 1
ATOM 2210 C CA . SER A 1 280 ? 5.797 26.594 1.284 1 97.75 280 SER A CA 1
ATOM 2211 C C . SER A 1 280 ? 5.902 26.062 2.711 1 97.75 280 SER A C 1
ATOM 2213 O O . SER A 1 280 ? 6.039 24.859 2.924 1 97.75 280 SER A O 1
ATOM 2215 N N . ALA A 1 281 ? 5.781 26.938 3.678 1 98.19 281 ALA A N 1
ATOM 2216 C CA . ALA A 1 281 ? 5.938 26.547 5.074 1 98.19 281 ALA A CA 1
ATOM 2217 C C . ALA A 1 281 ? 4.59 26.484 5.781 1 98.19 281 ALA A C 1
ATOM 2219 O O . ALA A 1 281 ? 4.422 25.75 6.754 1 98.19 281 ALA A O 1
ATOM 2220 N N . ILE A 1 282 ? 3.617 27.219 5.262 1 98.75 282 ILE A N 1
ATOM 2221 C CA . ILE A 1 282 ? 2.455 27.391 6.129 1 98.75 282 ILE A CA 1
ATOM 2222 C C . ILE A 1 282 ? 1.237 26.719 5.488 1 98.75 282 ILE A C 1
ATOM 2224 O O . ILE A 1 282 ? 0.271 26.391 6.18 1 98.75 282 ILE A O 1
ATOM 2228 N N . ARG A 1 283 ? 1.113 26.625 4.191 1 98.69 283 ARG A N 1
ATOM 2229 C CA . ARG A 1 283 ? -0.043 26.016 3.543 1 98.69 283 ARG A CA 1
ATOM 2230 C C . ARG A 1 283 ? 0.059 24.5 3.557 1 98.69 283 ARG A C 1
ATOM 2232 O O . ARG A 1 283 ? 1.126 23.938 3.291 1 98.69 283 ARG A O 1
ATOM 2239 N N . VAL A 1 284 ? -1.023 23.797 3.938 1 98.81 284 VAL A N 1
ATOM 2240 C CA . VAL A 1 284 ? -0.999 22.359 4.117 1 98.81 284 VAL A CA 1
ATOM 2241 C C . VAL A 1 284 ? -2.201 21.719 3.42 1 98.81 284 VAL A C 1
ATOM 2243 O O . VAL A 1 284 ? -3.219 22.391 3.205 1 98.81 284 VAL A O 1
ATOM 2246 N N . PRO A 1 285 ? -2.07 20.453 2.996 1 98.88 285 PRO A N 1
ATOM 2247 C CA . PRO A 1 285 ? -3.248 19.75 2.482 1 98.88 285 PRO A CA 1
ATOM 2248 C C . PRO A 1 285 ? -4.254 19.406 3.578 1 98.88 285 PRO A C 1
ATOM 2250 O O . PRO A 1 285 ? -3.865 18.938 4.652 1 98.88 285 PRO A O 1
ATOM 2253 N N . THR A 1 286 ? -5.551 19.719 3.309 1 98.88 286 THR A N 1
ATOM 2254 C CA . THR A 1 286 ? -6.586 19.406 4.289 1 98.88 286 THR A CA 1
ATOM 2255 C C . THR A 1 286 ? -7.875 18.984 3.6 1 98.88 286 THR A C 1
ATOM 2257 O O . THR A 1 286 ? -8.32 19.625 2.643 1 98.88 286 THR A O 1
ATOM 2260 N N . ALA A 1 287 ? -8.391 17.875 3.998 1 98.75 287 ALA A N 1
ATOM 2261 C CA . ALA A 1 287 ? -9.688 17.391 3.545 1 98.75 287 ALA A CA 1
ATOM 2262 C C . ALA A 1 287 ? -10.398 16.609 4.648 1 98.75 287 ALA A C 1
ATOM 2264 O O . ALA A 1 287 ? -9.75 16.094 5.566 1 98.75 287 ALA A O 1
ATOM 2265 N N . LEU A 1 288 ? -11.711 16.594 4.598 1 98.5 288 LEU A N 1
ATOM 2266 C CA . LEU A 1 288 ? -12.531 15.812 5.512 1 98.5 288 LEU A CA 1
ATOM 2267 C C . LEU A 1 288 ? -13.531 14.953 4.742 1 98.5 288 LEU A C 1
ATOM 2269 O O . LEU A 1 288 ? -13.992 15.336 3.668 1 98.5 288 LEU A O 1
ATOM 2273 N N . CYS A 1 289 ? -13.867 13.805 5.27 1 97.88 289 CYS A N 1
ATOM 2274 C CA . CYS A 1 289 ? -14.961 12.977 4.77 1 97.88 289 CYS A CA 1
ATOM 2275 C C . CYS A 1 289 ? -15.727 12.328 5.918 1 97.88 289 CYS A C 1
ATOM 2277 O O . CYS A 1 289 ? -15.297 12.398 7.07 1 97.88 289 CYS A O 1
ATOM 2279 N N . GLY A 1 290 ? -16.922 11.711 5.59 1 96.81 290 GLY A N 1
ATOM 2280 C CA . GLY A 1 290 ? -17.797 11.125 6.598 1 96.81 290 GLY A CA 1
ATOM 2281 C C . GLY A 1 290 ? -18.984 11.992 6.953 1 96.81 290 GLY A C 1
ATOM 2282 O O . GLY A 1 290 ? -19.297 12.945 6.234 1 96.81 290 GLY A O 1
ATOM 2283 N N . PRO A 1 291 ? -19.609 11.68 8.07 1 94.81 291 PRO A N 1
ATOM 2284 C CA . PRO A 1 291 ? -20.828 12.414 8.453 1 94.81 291 PRO A CA 1
ATOM 2285 C C . PRO A 1 291 ? -20.594 13.922 8.531 1 94.81 291 PRO A C 1
ATOM 2287 O O . PRO A 1 291 ? -19.672 14.383 9.219 1 94.81 291 PRO A O 1
ATOM 2290 N N . GLY A 1 292 ? -21.422 14.617 7.797 1 92.75 292 GLY A N 1
ATOM 2291 C CA . GLY A 1 292 ? -21.344 16.062 7.805 1 92.75 292 GLY A CA 1
ATOM 2292 C C . GLY A 1 292 ? -20.453 16.625 6.707 1 92.75 292 GLY A C 1
ATOM 2293 O O . GLY A 1 292 ? -20.516 17.812 6.395 1 92.75 292 GLY A O 1
ATOM 2294 N N . PHE A 1 293 ? -19.719 15.758 6.023 1 96.38 293 PHE A N 1
ATOM 2295 C CA . PHE A 1 293 ? -18.703 16.312 5.129 1 96.38 293 PHE A CA 1
ATOM 2296 C C . PHE A 1 293 ? -18.828 15.711 3.734 1 96.38 293 PHE A C 1
ATOM 2298 O O . PHE A 1 293 ? -18.141 16.125 2.807 1 96.38 293 PHE A O 1
ATOM 2305 N N . ASP A 1 294 ? -19.734 14.719 3.471 1 90.31 294 ASP A N 1
ATOM 2306 C CA . ASP A 1 294 ? -19.781 13.961 2.227 1 90.31 294 ASP A CA 1
ATOM 2307 C C . ASP A 1 294 ? -20.703 14.617 1.206 1 90.31 294 ASP A C 1
ATOM 2309 O O . ASP A 1 294 ? -21.188 13.961 0.29 1 90.31 294 ASP A O 1
ATOM 2313 N N . GLY A 1 295 ? -21.016 15.844 1.39 1 84.44 295 GLY A N 1
ATOM 2314 C CA . GLY A 1 295 ? -21.812 16.562 0.418 1 84.44 295 GLY A CA 1
ATOM 2315 C C . GLY A 1 295 ? -21.031 16.984 -0.81 1 84.44 295 GLY A C 1
ATOM 2316 O O . GLY A 1 295 ? -21.625 17.391 -1.817 1 84.44 295 GLY A O 1
ATOM 2317 N N . GLY A 1 296 ? -19.859 16.625 -0.783 1 77.31 296 GLY A N 1
ATOM 2318 C CA . GLY A 1 296 ? -19.031 17.062 -1.89 1 77.31 296 GLY A CA 1
ATOM 2319 C C . GLY A 1 296 ? -18.75 18.562 -1.874 1 77.31 296 GLY A C 1
ATOM 2320 O O . GLY A 1 296 ? -19.422 19.312 -1.157 1 77.31 296 GLY A O 1
ATOM 2321 N N . GLY A 1 297 ? -17.531 19.031 -2.391 1 81.38 297 GLY A N 1
ATOM 2322 C CA . GLY A 1 297 ? -17.297 20.453 -2.568 1 81.38 297 GLY A CA 1
ATOM 2323 C C . GLY A 1 297 ? -15.938 20.891 -2.076 1 81.38 297 GLY A C 1
ATOM 2324 O O . GLY A 1 297 ? -15.148 20.078 -1.596 1 81.38 297 GLY A O 1
ATOM 2325 N N . ARG A 1 298 ? -15.711 22.078 -2.371 1 90.88 298 ARG A N 1
ATOM 2326 C CA . ARG A 1 298 ? -14.461 22.766 -2.074 1 90.88 298 ARG A CA 1
ATOM 2327 C C . ARG A 1 298 ? -14.719 24.078 -1.355 1 90.88 298 ARG A C 1
ATOM 2329 O O . ARG A 1 298 ? -15.578 24.859 -1.771 1 90.88 298 ARG A O 1
ATOM 2336 N N . ILE A 1 299 ? -14.125 24.141 -0.165 1 93.69 299 ILE A N 1
ATOM 2337 C CA . ILE A 1 299 ? -14.164 25.391 0.566 1 93.69 299 ILE A CA 1
ATOM 2338 C C . ILE A 1 299 ? -12.984 26.266 0.14 1 93.69 299 ILE A C 1
ATOM 2340 O O . ILE A 1 299 ? -11.836 25.828 0.166 1 93.69 299 ILE A O 1
ATOM 2344 N N . HIS A 1 300 ? -13.344 27.562 -0.21 1 94.69 300 HIS A N 1
ATOM 2345 C CA . HIS A 1 300 ? -12.289 28.469 -0.656 1 94.69 300 HIS A CA 1
ATOM 2346 C C . HIS A 1 300 ? -11.977 29.5 0.41 1 94.69 300 HIS A C 1
ATOM 2348 O O . HIS A 1 300 ? -11.102 30.359 0.212 1 94.69 300 HIS A O 1
ATOM 2354 N N . GLN A 1 301 ? -12.758 29.453 1.48 1 96.44 301 GLN A N 1
ATOM 2355 C CA . GLN A 1 301 ? -12.43 30.297 2.617 1 96.44 301 GLN A CA 1
ATOM 2356 C C . GLN A 1 301 ? -11.094 29.906 3.24 1 96.44 301 GLN A C 1
ATOM 2358 O O . GLN A 1 301 ? -10.648 28.766 3.086 1 96.44 301 GLN A O 1
ATOM 2363 N N . LEU A 1 302 ? -10.461 30.859 3.895 1 98 302 LEU A N 1
ATOM 2364 C CA . LEU A 1 302 ? -9.18 30.625 4.551 1 98 302 LEU A CA 1
ATOM 2365 C C . LEU A 1 302 ? -9.383 29.922 5.887 1 98 302 LEU A C 1
ATOM 2367 O O . LEU A 1 302 ? -10.094 30.422 6.762 1 98 302 LEU A O 1
ATOM 2371 N N . VAL A 1 303 ? -8.805 28.734 5.984 1 98.38 303 VAL A N 1
ATOM 2372 C CA . VAL A 1 303 ? -8.992 27.938 7.191 1 98.38 303 VAL A CA 1
ATOM 2373 C C . VAL A 1 303 ? -7.652 27.766 7.906 1 98.38 303 VAL A C 1
ATOM 2375 O O . VAL A 1 303 ? -6.629 27.5 7.27 1 98.38 303 VAL A O 1
ATOM 2378 N N . SER A 1 304 ? -7.633 28.016 9.195 1 98.62 304 SER A N 1
ATOM 2379 C CA . SER A 1 304 ? -6.453 27.844 10.031 1 98.62 304 SER A CA 1
ATOM 2380 C C . SER A 1 304 ? -6.508 26.516 10.789 1 98.62 304 SER A C 1
ATOM 2382 O O . SER A 1 304 ? -7.59 25.969 11.016 1 98.62 304 SER A O 1
ATOM 2384 N N . LEU A 1 305 ? -5.348 26 11.156 1 98.25 305 LEU A N 1
ATOM 2385 C CA . LEU A 1 305 ? -5.246 24.797 11.969 1 98.25 305 LEU A CA 1
ATOM 2386 C C . LEU A 1 305 ? -6.113 24.906 13.219 1 98.25 305 LEU A C 1
ATOM 2388 O O . LEU A 1 305 ? -6.676 23.906 13.672 1 98.25 305 LEU A O 1
ATOM 2392 N N . VAL A 1 306 ? -6.27 26.094 13.797 1 98.31 306 VAL A N 1
ATOM 2393 C CA . VAL A 1 306 ? -7.004 26.281 15.047 1 98.31 306 VAL A CA 1
ATOM 2394 C C . VAL A 1 306 ? -8.5 26.094 14.797 1 98.31 306 VAL A C 1
ATOM 2396 O O . VAL A 1 306 ? -9.273 25.922 15.734 1 98.31 306 VAL A O 1
ATOM 2399 N N . ASP A 1 307 ? -8.945 26.125 13.562 1 98.56 307 ASP A N 1
ATOM 2400 C CA . ASP A 1 307 ? -10.359 25.953 13.219 1 98.56 307 ASP A CA 1
ATOM 2401 C C . ASP A 1 307 ? -10.758 24.484 13.211 1 98.56 307 ASP A C 1
ATOM 2403 O O . ASP A 1 307 ? -11.945 24.156 13.242 1 98.56 307 ASP A O 1
ATOM 2407 N N . LEU A 1 308 ? -9.773 23.594 13.172 1 98.81 308 LEU A N 1
ATOM 2408 C CA . LEU A 1 308 ? -10.055 22.172 12.953 1 98.81 308 LEU A CA 1
ATOM 2409 C C . LEU A 1 308 ? -10.578 21.516 14.227 1 98.81 308 LEU A C 1
ATOM 2411 O O . LEU A 1 308 ? -11.531 20.734 14.18 1 98.81 308 LEU A O 1
ATOM 2415 N N . PRO A 1 309 ? -10.047 21.875 15.43 1 98.88 309 PRO A N 1
ATOM 2416 C CA . PRO A 1 309 ? -10.562 21.25 16.656 1 98.88 309 PRO A CA 1
ATOM 2417 C C . PRO A 1 309 ? -12.039 21.562 16.891 1 98.88 309 PRO A C 1
ATOM 2419 O O . PRO A 1 309 ? -12.844 20.641 17.062 1 98.88 309 PRO A O 1
ATOM 2422 N N . PRO A 1 310 ? -12.469 22.844 16.844 1 98.75 310 PRO A N 1
ATOM 2423 C CA . PRO A 1 310 ? -13.906 23.078 17.016 1 98.75 310 PRO A CA 1
ATOM 2424 C C . PRO A 1 310 ? -14.734 22.453 15.898 1 98.75 310 PRO A C 1
ATOM 2426 O O . PRO A 1 310 ? -15.891 22.078 16.125 1 98.75 310 PRO A O 1
ATOM 2429 N N . THR A 1 311 ? -14.18 22.312 14.688 1 98.5 311 THR A N 1
ATOM 2430 C CA . THR A 1 311 ? -14.867 21.656 13.586 1 98.5 311 THR A CA 1
ATOM 2431 C C . THR A 1 311 ? -15.164 20.203 13.93 1 98.5 311 THR A C 1
ATOM 2433 O O . THR A 1 311 ? -16.281 19.734 13.719 1 98.5 311 THR A O 1
ATOM 2436 N N . LEU A 1 312 ? -14.188 19.484 14.438 1 98.75 312 LEU A N 1
ATOM 2437 C CA . LEU A 1 312 ? -14.352 18.078 14.773 1 98.75 312 LEU A CA 1
ATOM 2438 C C . LEU A 1 312 ? -15.359 17.891 15.906 1 98.75 312 LEU A C 1
ATOM 2440 O O . LEU A 1 312 ? -16.203 17 15.852 1 98.75 312 LEU A O 1
ATOM 2444 N N . LEU A 1 313 ? -15.305 18.766 16.922 1 98.62 313 LEU A N 1
ATOM 2445 C CA . LEU A 1 313 ? -16.25 18.688 18.031 1 98.62 313 LEU A CA 1
ATOM 2446 C C . LEU A 1 313 ? -17.672 19 17.562 1 98.62 313 LEU A C 1
ATOM 2448 O O . LEU A 1 313 ? -18.609 18.266 17.906 1 98.62 313 LEU A O 1
ATOM 2452 N N . ASP A 1 314 ? -17.75 20.016 16.766 1 97.88 314 ASP A N 1
ATOM 2453 C CA . ASP A 1 314 ? -19.047 20.406 16.219 1 97.88 314 ASP A CA 1
ATOM 2454 C C . ASP A 1 314 ? -19.656 19.266 15.391 1 97.88 314 ASP A C 1
ATOM 2456 O O . ASP A 1 314 ? -20.828 18.953 15.555 1 97.88 314 ASP A O 1
ATOM 2460 N N . ALA A 1 315 ? -18.875 18.672 14.594 1 97.06 315 ALA A N 1
ATOM 2461 C CA . ALA A 1 315 ? -19.328 17.609 13.719 1 97.06 315 ALA A CA 1
ATOM 2462 C C . ALA A 1 315 ? -19.766 16.391 14.531 1 97.06 315 ALA A C 1
ATOM 2464 O O . ALA A 1 315 ? -20.641 15.633 14.109 1 97.06 315 ALA A O 1
ATOM 2465 N N . ALA A 1 316 ? -19.172 16.188 15.68 1 97.56 316 ALA A N 1
ATOM 2466 C CA . ALA A 1 316 ? -19.5 15.055 16.547 1 97.56 316 ALA A CA 1
ATOM 2467 C C . ALA A 1 316 ? -20.672 15.398 17.469 1 97.56 316 ALA A C 1
ATOM 2469 O O . ALA A 1 316 ? -21.109 14.562 18.266 1 97.56 316 ALA A O 1
ATOM 2470 N N . GLY A 1 317 ? -21.172 16.609 17.375 1 96.94 317 GLY A N 1
ATOM 2471 C CA . GLY A 1 317 ? -22.281 17.031 18.203 1 96.94 317 GLY A CA 1
ATOM 2472 C C . GLY A 1 317 ? -21.875 17.344 19.641 1 96.94 317 GLY A C 1
ATOM 2473 O O . GLY A 1 317 ? -22.688 17.219 20.562 1 96.94 317 GLY A O 1
ATOM 2474 N N . LEU A 1 318 ? -20.672 17.703 19.812 1 97.94 318 LEU A N 1
ATOM 2475 C CA . LEU A 1 318 ? -20.156 17.953 21.156 1 97.94 318 LEU A CA 1
ATOM 2476 C C . LEU A 1 318 ? -20.016 19.453 21.406 1 97.94 318 LEU A C 1
ATOM 2478 O O . LEU A 1 318 ? -19.875 20.234 20.469 1 97.94 318 LEU A O 1
ATOM 2482 N N . PRO A 1 319 ? -20.016 19.844 22.656 1 97.75 319 PRO A N 1
ATOM 2483 C CA . PRO A 1 319 ? -19.797 21.266 22.953 1 97.75 319 PRO A CA 1
ATOM 2484 C C . PRO A 1 319 ? -18.375 21.719 22.641 1 97.75 319 PRO A C 1
ATOM 2486 O O . PRO A 1 319 ? -17.422 20.969 22.844 1 97.75 319 PRO A O 1
ATOM 2489 N N . ILE A 1 320 ? -18.266 22.906 22.172 1 98.31 320 ILE A N 1
ATOM 2490 C CA . ILE A 1 320 ? -16.984 23.531 21.906 1 98.31 320 ILE A CA 1
ATOM 2491 C C . ILE A 1 320 ? -16.547 24.359 23.094 1 98.31 320 ILE A C 1
ATOM 2493 O O . ILE A 1 320 ? -17.234 25.312 23.5 1 98.31 320 ILE A O 1
ATOM 2497 N N . PRO A 1 321 ? -15.461 24.031 23.625 1 98.31 321 PRO A N 1
ATOM 2498 C CA . PRO A 1 321 ? -14.977 24.828 24.75 1 98.31 321 PRO A CA 1
ATOM 2499 C C . PRO A 1 321 ? -14.773 26.297 24.391 1 98.31 321 PRO A C 1
ATOM 2501 O O . PRO A 1 321 ? -14.336 26.609 23.281 1 98.31 321 PRO A O 1
ATOM 2504 N N . GLU A 1 322 ? -14.938 27.172 25.391 1 96.94 322 GLU A N 1
ATOM 2505 C CA . GLU A 1 322 ? -14.789 28.609 25.188 1 96.94 322 GLU A CA 1
ATOM 2506 C C . GLU A 1 322 ? -13.328 28.984 24.938 1 96.94 322 GLU A C 1
ATOM 2508 O O . GLU A 1 322 ? -13.039 30.031 24.359 1 96.94 322 GLU A O 1
ATOM 2513 N N . THR A 1 323 ? -12.508 28.125 25.375 1 96.5 323 THR A N 1
ATOM 2514 C CA . THR A 1 323 ? -11.086 28.422 25.25 1 96.5 323 THR A CA 1
ATOM 2515 C C . THR A 1 323 ? -10.625 28.297 23.797 1 96.5 323 THR A C 1
ATOM 2517 O O . THR A 1 323 ? -9.562 28.797 23.438 1 96.5 323 THR A O 1
ATOM 2520 N N . MET A 1 324 ? -11.352 27.578 22.953 1 97.81 324 MET A N 1
ATOM 2521 C CA . MET A 1 324 ? -10.938 27.391 21.562 1 97.81 324 MET A CA 1
ATOM 2522 C C . MET A 1 324 ? -11.102 28.688 20.781 1 97.81 324 MET A C 1
ATOM 2524 O O . MET A 1 324 ? -12.109 29.375 20.906 1 97.81 324 MET A O 1
ATOM 2528 N N . GLU A 1 325 ? -10.086 29 20.047 1 97.75 325 GLU A N 1
ATOM 2529 C CA . GLU A 1 325 ? -9.992 30.312 19.406 1 97.75 325 GLU A CA 1
ATOM 2530 C C . GLU A 1 325 ? -10.336 30.234 17.922 1 97.75 325 GLU A C 1
ATOM 2532 O O . GLU A 1 325 ? -10.43 31.25 17.234 1 97.75 325 GLU A O 1
ATOM 2537 N N . GLY A 1 326 ? -10.492 28.984 17.391 1 96.81 326 GLY A N 1
ATOM 2538 C CA . GLY A 1 326 ? -10.922 28.797 16.016 1 96.81 326 GLY A CA 1
ATOM 2539 C C . GLY A 1 326 ? -12.422 28.703 15.867 1 96.81 326 GLY A C 1
ATOM 2540 O O . GLY A 1 326 ? -13.164 28.922 16.828 1 96.81 326 GLY A O 1
ATOM 2541 N N . ARG A 1 327 ? -12.844 28.5 14.633 1 96.38 327 ARG A N 1
ATOM 2542 C CA . ARG A 1 327 ? -14.258 28.391 14.281 1 96.38 327 ARG A CA 1
ATOM 2543 C C . ARG A 1 327 ? -14.531 27.125 13.5 1 96.38 327 ARG A C 1
ATOM 2545 O O . ARG A 1 327 ? -13.727 26.719 12.648 1 96.38 327 ARG A O 1
ATOM 2552 N N . SER A 1 328 ? -15.711 26.547 13.805 1 97.56 328 SER A N 1
ATOM 2553 C CA . SER A 1 328 ? -16.109 25.375 13.023 1 97.56 328 SER A CA 1
ATOM 2554 C C . SER A 1 328 ? -16.406 25.766 11.57 1 97.56 328 SER A C 1
ATOM 2556 O O . SER A 1 328 ? -17.031 26.781 11.305 1 97.56 328 SER A O 1
ATOM 2558 N N . ILE A 1 329 ? -15.922 24.859 10.664 1 96.75 329 ILE A N 1
ATOM 2559 C CA . ILE A 1 329 ? -16.125 25.172 9.25 1 96.75 329 ILE A CA 1
ATOM 2560 C C . ILE A 1 329 ? -17.484 24.656 8.797 1 96.75 329 ILE A C 1
ATOM 2562 O O . ILE A 1 329 ? -17.906 24.891 7.664 1 96.75 329 ILE A O 1
ATOM 2566 N N . LEU A 1 330 ? -18.25 24.016 9.641 1 95.38 330 LEU A N 1
ATOM 2567 C CA . LEU A 1 330 ? -19.5 23.375 9.25 1 95.38 330 LEU A CA 1
ATOM 2568 C C . LEU A 1 330 ? -20.484 24.375 8.664 1 95.38 330 LEU A C 1
ATOM 2570 O O . LEU A 1 330 ? -21.156 24.094 7.672 1 95.38 330 LEU A O 1
ATOM 2574 N N . PRO A 1 331 ? -20.609 25.594 9.258 1 94 331 PRO A N 1
ATOM 2575 C CA . PRO A 1 331 ? -21.5 26.578 8.641 1 94 331 PRO A CA 1
ATOM 2576 C C . PRO A 1 331 ? -21.109 26.906 7.203 1 94 331 PRO A C 1
ATOM 2578 O O . PRO A 1 331 ? -21.969 27.234 6.383 1 94 331 PRO A O 1
ATOM 2581 N N . L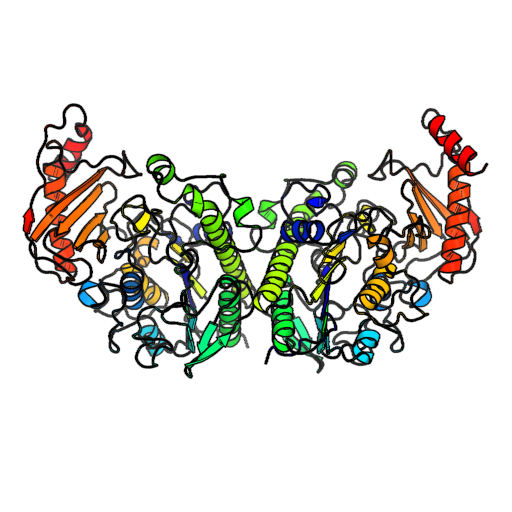EU A 1 332 ? -19.781 26.844 6.902 1 94.06 332 LEU A N 1
ATOM 2582 C CA . LEU A 1 332 ? -19.344 27.109 5.535 1 94.06 332 LEU A CA 1
ATOM 2583 C C . LEU A 1 332 ? -19.906 26.078 4.57 1 94.06 332 LEU A C 1
ATOM 2585 O O . LEU A 1 332 ? -20.172 26.391 3.408 1 94.06 332 LEU A O 1
ATOM 2589 N N . LEU A 1 333 ? -20.109 24.844 5.047 1 92.81 333 LEU A N 1
ATOM 2590 C CA . LEU A 1 333 ? -20.609 23.766 4.215 1 92.81 333 LEU A CA 1
ATOM 2591 C C . LEU A 1 333 ? -22.094 23.953 3.902 1 92.81 333 LEU A C 1
ATOM 2593 O O . LEU A 1 333 ? -22.609 23.359 2.955 1 92.81 333 LEU A O 1
ATOM 2597 N N . ARG A 1 334 ? -22.688 24.797 4.684 1 88.31 334 ARG A N 1
ATOM 2598 C CA . ARG A 1 334 ? -24.094 25.094 4.484 1 88.31 334 ARG A CA 1
ATOM 2599 C C . ARG A 1 334 ? -24.281 26.438 3.797 1 88.31 334 ARG A C 1
ATOM 2601 O O . ARG A 1 334 ? -25.391 26.969 3.758 1 88.31 334 ARG A O 1
ATOM 2608 N N . GLY A 1 335 ? -23.203 27.016 3.377 1 86.12 335 GLY A N 1
ATOM 2609 C CA . GLY A 1 335 ? -23.281 28.266 2.629 1 86.12 335 GLY A CA 1
ATOM 2610 C C . GLY A 1 335 ? -23.297 29.484 3.52 1 86.12 335 GLY A C 1
ATOM 2611 O O . GLY A 1 335 ? -23.578 30.594 3.051 1 86.12 335 GLY A O 1
ATOM 2612 N N . GLN A 1 336 ? -23.047 29.312 4.762 1 83.5 336 GLN A N 1
ATOM 2613 C CA . GLN A 1 336 ? -23.062 30.438 5.703 1 83.5 336 GLN A CA 1
ATOM 2614 C C . GLN A 1 336 ? -21.656 30.984 5.922 1 83.5 336 GLN A C 1
ATOM 2616 O O . GLN A 1 336 ? -21.047 30.781 6.977 1 83.5 336 GLN A O 1
ATOM 2621 N N . ALA A 1 337 ? -21.234 31.812 4.969 1 82.94 337 ALA A N 1
ATOM 2622 C CA . ALA A 1 337 ? -19.859 32.25 5.004 1 82.94 337 ALA A CA 1
ATOM 2623 C C . ALA A 1 337 ? -19.766 33.719 5.402 1 82.94 337 ALA A C 1
ATOM 2625 O O . ALA A 1 337 ? -18.672 34.281 5.496 1 82.94 337 ALA A O 1
ATOM 2626 N N . ALA A 1 338 ? -20.734 34.344 5.656 1 76.81 338 ALA A N 1
ATOM 2627 C CA . ALA A 1 338 ? -20.766 35.812 5.766 1 76.81 338 ALA A CA 1
ATOM 2628 C C . ALA A 1 338 ? -19.844 36.281 6.875 1 76.81 338 ALA A C 1
ATOM 2630 O O . ALA A 1 338 ? -19.141 37.281 6.715 1 76.81 338 ALA A O 1
ATOM 2631 N N . ASP A 1 339 ? -19.688 35.656 7.875 1 86.44 339 ASP A N 1
ATOM 2632 C CA . ASP A 1 339 ? -18.906 36.156 8.992 1 86.44 339 ASP A CA 1
ATOM 2633 C C . ASP A 1 339 ? -17.578 35.406 9.133 1 86.44 339 ASP A C 1
ATOM 2635 O O . ASP A 1 339 ? -16.906 35.5 10.172 1 86.44 339 ASP A O 1
ATOM 2639 N N . TRP A 1 340 ? -17.141 34.781 8.055 1 94.44 340 TRP A N 1
ATOM 2640 C CA . TRP A 1 340 ? -15.891 34.062 8.156 1 94.44 340 TRP A CA 1
ATOM 2641 C C . TRP A 1 340 ? -14.688 34.969 8.023 1 94.44 340 TRP A C 1
ATOM 2643 O O . TRP A 1 340 ? -14.68 35.875 7.18 1 94.44 340 TRP A O 1
ATOM 2653 N N . PRO A 1 341 ? -13.688 34.781 8.836 1 93.44 341 PRO A N 1
ATOM 2654 C CA . PRO A 1 341 ? -12.5 35.625 8.75 1 93.44 341 PRO A CA 1
ATOM 2655 C C . PRO A 1 341 ? -11.891 35.656 7.352 1 93.44 341 PRO A C 1
ATOM 2657 O O . PRO A 1 341 ? -11.836 34.625 6.676 1 93.44 341 PRO A O 1
ATOM 2660 N N . GLN A 1 342 ? -11.375 36.812 6.984 1 95.12 342 GLN A N 1
ATOM 2661 C CA . GLN A 1 342 ? -10.805 36.969 5.648 1 95.12 342 GLN A CA 1
ATOM 2662 C C . GLN A 1 342 ? -9.281 36.906 5.684 1 95.12 342 GLN A C 1
ATOM 2664 O O . GLN A 1 342 ? -8.617 37.281 4.715 1 95.12 342 GLN A O 1
ATOM 2669 N N . GLU A 1 343 ? -8.734 36.562 6.797 1 97.19 343 GLU A N 1
ATOM 2670 C CA . GLU A 1 343 ? -7.293 36.406 6.961 1 97.19 343 GLU A CA 1
ATOM 2671 C C . GLU A 1 343 ? -6.949 35.312 7.949 1 97.19 343 GLU A C 1
ATOM 2673 O O . GLU A 1 343 ? -7.789 34.906 8.766 1 97.19 343 GLU A O 1
ATOM 2678 N N . VAL A 1 344 ? -5.82 34.719 7.781 1 98.44 344 VAL A N 1
ATOM 2679 C CA . VAL A 1 344 ? -5.223 33.781 8.734 1 98.44 344 VAL A CA 1
ATOM 2680 C C . VAL A 1 344 ? -4.043 34.469 9.438 1 98.44 344 VAL A C 1
ATOM 2682 O O . VAL A 1 344 ? -3.203 35.094 8.789 1 98.44 344 VAL A O 1
ATOM 2685 N N . PHE A 1 345 ? -4.059 34.406 10.773 1 98.69 345 PHE A N 1
ATOM 2686 C CA . PHE A 1 345 ? -2.975 34.938 11.602 1 98.69 345 PHE A CA 1
ATOM 2687 C C . PHE A 1 345 ? -1.934 33.844 11.867 1 98.69 345 PHE A C 1
ATOM 2689 O O . PHE A 1 345 ? -2.277 32.719 12.258 1 98.69 345 PHE A O 1
ATOM 2696 N N . ILE A 1 346 ? -0.606 34.188 11.656 1 98.75 346 ILE A N 1
ATOM 2697 C CA . ILE A 1 346 ? 0.477 33.219 11.789 1 98.75 346 ILE A CA 1
ATOM 2698 C C . ILE A 1 346 ? 1.51 33.75 12.789 1 98.75 346 ILE A C 1
ATOM 2700 O O . ILE A 1 346 ? 1.923 34.906 12.719 1 98.75 346 ILE A O 1
ATOM 2704 N N . GLN A 1 347 ? 1.906 32.875 13.711 1 98.5 347 GLN A N 1
ATOM 2705 C CA . GLN A 1 347 ? 3.012 33.125 14.633 1 98.5 347 GLN A CA 1
ATOM 2706 C C . GLN A 1 347 ? 4.25 32.344 14.234 1 98.5 347 GLN A C 1
ATOM 2708 O O . GLN A 1 347 ? 4.18 31.109 14.062 1 98.5 347 GLN A O 1
ATOM 2713 N N . ILE A 1 348 ? 5.355 33 14.023 1 97.81 348 ILE A N 1
ATOM 2714 C CA . ILE A 1 348 ? 6.602 32.344 13.617 1 97.81 348 ILE A CA 1
ATOM 2715 C C . ILE A 1 348 ? 7.605 32.406 14.773 1 97.81 348 ILE A C 1
ATOM 2717 O O . ILE A 1 348 ? 7.84 33.469 15.352 1 97.81 348 ILE A O 1
ATOM 2721 N N . SER A 1 349 ? 8.219 31.297 15.078 1 96.62 349 SER A N 1
ATOM 2722 C CA . SER A 1 349 ? 9.172 31.219 16.188 1 96.62 349 SER A CA 1
ATOM 2723 C C . SER A 1 349 ? 10.43 30.469 15.773 1 96.62 349 SER A C 1
ATOM 2725 O O . SER A 1 349 ? 10.547 30 14.633 1 96.62 349 SER A O 1
ATOM 2727 N N . GLU A 1 350 ? 11.414 30.422 16.688 1 95 350 GLU A N 1
ATOM 2728 C CA . GLU A 1 350 ? 12.695 29.734 16.609 1 95 350 GLU A CA 1
ATOM 2729 C C . GLU A 1 350 ? 13.625 30.391 15.594 1 95 350 GLU A C 1
ATOM 2731 O O . GLU A 1 350 ? 14.688 30.906 15.961 1 95 350 GLU A O 1
ATOM 2736 N N . SER A 1 351 ? 13.219 30.5 14.32 1 94.31 351 SER A N 1
ATOM 2737 C CA . SER A 1 351 ? 14.055 31.203 13.352 1 94.31 351 SER A CA 1
ATOM 2738 C C . SER A 1 351 ? 14.031 32.719 13.586 1 94.31 351 SER A C 1
ATOM 2740 O O . SER A 1 351 ? 14.992 33.406 13.258 1 94.31 351 SER A O 1
ATOM 2742 N N . GLN A 1 352 ? 12.961 33.156 14.062 1 95.62 352 GLN A N 1
ATOM 2743 C CA . GLN A 1 352 ? 12.688 34.562 14.367 1 95.62 352 GLN A CA 1
ATOM 2744 C C . GLN A 1 352 ? 11.492 34.719 15.297 1 95.62 352 GLN A C 1
ATOM 2746 O O . GLN A 1 352 ? 10.836 33.719 15.633 1 95.62 352 GLN A O 1
ATOM 2751 N N . VAL A 1 353 ? 11.375 35.875 15.797 1 97.69 353 VAL A N 1
ATOM 2752 C CA . VAL A 1 353 ? 10.102 36.25 16.391 1 97.69 353 VAL A CA 1
ATOM 2753 C C . VAL A 1 353 ? 9.273 37.062 15.391 1 97.69 353 VAL A C 1
ATOM 2755 O O . VAL A 1 353 ? 9.43 38.281 15.289 1 97.69 353 VAL A O 1
ATOM 2758 N N . GLY A 1 354 ? 8.43 36.25 14.68 1 98.12 354 GLY A N 1
ATOM 2759 C CA . GLY A 1 354 ? 7.691 36.875 13.586 1 98.12 354 GLY A CA 1
ATOM 2760 C C . GLY A 1 354 ? 6.191 36.688 13.695 1 98.12 354 GLY A C 1
ATOM 2761 O O . GLY A 1 354 ? 5.723 35.812 14.438 1 98.12 354 GLY A O 1
ATOM 2762 N N . ARG A 1 355 ? 5.434 37.562 13.078 1 98.75 355 ARG A N 1
ATOM 2763 C CA . ARG A 1 355 ? 3.992 37.5 12.859 1 98.75 355 ARG A CA 1
ATOM 2764 C C . ARG A 1 355 ? 3.641 37.75 11.406 1 98.75 355 ARG A C 1
ATOM 2766 O O . ARG A 1 355 ? 4.34 38.5 10.719 1 98.75 355 ARG A O 1
ATOM 2773 N N . ALA A 1 356 ? 2.59 37.094 10.984 1 98.88 356 ALA A N 1
ATOM 2774 C CA . ALA A 1 356 ? 2.189 37.312 9.594 1 98.88 356 ALA A CA 1
ATOM 2775 C C . ALA A 1 356 ? 0.674 37.219 9.438 1 98.88 356 ALA A C 1
ATOM 2777 O O . ALA A 1 356 ? -0.004 36.625 10.273 1 98.88 356 ALA A O 1
ATOM 2778 N N . LEU A 1 357 ? 0.211 37.875 8.469 1 98.56 357 LEU A N 1
ATOM 2779 C CA . LEU A 1 357 ? -1.173 37.812 8.016 1 98.56 357 LEU A CA 1
ATOM 2780 C C . LEU A 1 357 ? -1.251 37.312 6.586 1 98.56 357 LEU A C 1
ATOM 2782 O O . LEU A 1 357 ? -0.563 37.812 5.695 1 98.56 357 LEU A O 1
ATOM 2786 N N . ARG A 1 358 ? -2.029 36.281 6.379 1 98.62 358 ARG A N 1
ATOM 2787 C CA . ARG A 1 358 ? -2.289 35.75 5.047 1 98.62 358 ARG A CA 1
ATOM 2788 C C . ARG A 1 358 ? -3.738 35.969 4.637 1 98.62 358 ARG A C 1
ATOM 2790 O O . ARG A 1 358 ? -4.656 35.375 5.211 1 98.62 358 ARG A O 1
ATOM 2797 N N . THR A 1 359 ? -3.994 36.844 3.67 1 98.19 359 THR A N 1
ATOM 2798 C CA . THR A 1 359 ? -5.309 37.062 3.08 1 98.19 359 THR A CA 1
ATOM 2799 C C . THR A 1 359 ? -5.438 36.312 1.751 1 98.19 359 THR A C 1
ATOM 2801 O O . THR A 1 359 ? -4.566 35.531 1.395 1 98.19 359 THR A O 1
ATOM 2804 N N . HIS A 1 360 ? -6.551 36.5 1.098 1 97.19 360 HIS A N 1
ATOM 2805 C CA . HIS A 1 360 ? -6.691 35.875 -0.207 1 97.19 360 HIS A CA 1
ATOM 2806 C C . HIS A 1 360 ? -5.652 36.375 -1.192 1 97.19 360 HIS A C 1
ATOM 2808 O O . HIS A 1 360 ? -5.094 35.625 -1.979 1 97.19 360 HIS A O 1
ATOM 2814 N N . ARG A 1 361 ? -5.328 37.625 -1.035 1 96.56 361 ARG A N 1
ATOM 2815 C CA . ARG A 1 361 ? -4.43 38.188 -2.027 1 96.56 361 ARG A CA 1
ATOM 2816 C C . ARG A 1 361 ? -3.053 38.469 -1.429 1 96.56 361 ARG A C 1
ATOM 2818 O O . ARG A 1 361 ? -2.035 38.344 -2.111 1 96.56 361 ARG A O 1
ATOM 2825 N N . TRP A 1 362 ? -2.98 38.812 -0.148 1 98 362 TRP A N 1
ATOM 2826 C CA . TRP A 1 362 ? -1.735 39.375 0.362 1 98 362 TRP A CA 1
ATOM 2827 C C . TRP A 1 362 ? -1.142 38.5 1.451 1 98 362 TRP A C 1
ATOM 2829 O O . TRP A 1 362 ? -1.876 37.875 2.209 1 98 362 TRP A O 1
ATOM 2839 N N . LYS A 1 363 ? 0.174 38.5 1.451 1 98.62 363 LYS A N 1
ATOM 2840 C CA . LYS A 1 363 ? 0.958 38.031 2.592 1 98.62 363 LYS A CA 1
ATOM 2841 C C . LYS A 1 363 ? 1.763 39.188 3.205 1 98.62 363 LYS A C 1
ATOM 2843 O O . LYS A 1 363 ? 2.539 39.844 2.512 1 98.62 363 LYS A O 1
ATOM 2848 N N . TYR A 1 364 ? 1.507 39.469 4.414 1 98.69 364 TYR A N 1
ATOM 2849 C CA . TYR A 1 364 ? 2.195 40.5 5.156 1 98.69 364 TYR A CA 1
ATOM 2850 C C . TYR A 1 364 ? 2.895 39.938 6.387 1 98.69 364 TYR A C 1
ATOM 2852 O O . TYR A 1 364 ? 2.281 39.219 7.18 1 98.69 364 TYR A O 1
ATOM 2860 N N . GLY A 1 365 ? 4.242 40.188 6.531 1 98.5 365 GLY A N 1
ATOM 2861 C CA . GLY A 1 365 ? 5.016 39.625 7.637 1 98.5 365 GLY A CA 1
ATOM 2862 C C . GLY A 1 365 ? 5.891 40.656 8.32 1 98.5 365 GLY A C 1
ATOM 2863 O O . GLY A 1 365 ? 6.402 41.594 7.676 1 98.5 365 GLY A O 1
ATOM 2864 N N . VAL A 1 366 ? 6 40.531 9.602 1 98.62 366 VAL A N 1
ATOM 2865 C CA . VAL A 1 366 ? 6.84 41.406 10.414 1 98.62 366 VAL A CA 1
ATOM 2866 C C . VAL A 1 366 ? 7.773 40.562 11.289 1 98.62 366 VAL A C 1
ATOM 2868 O O . VAL A 1 366 ? 7.516 39.375 11.523 1 98.62 366 VAL A O 1
ATOM 2871 N N . ASP A 1 367 ? 8.844 41.156 11.711 1 97.62 367 ASP A N 1
ATOM 2872 C CA . ASP A 1 367 ? 9.844 40.469 12.547 1 97.62 367 ASP A CA 1
ATOM 2873 C C . ASP A 1 367 ? 10.297 41.406 13.688 1 97.62 367 ASP A C 1
ATOM 2875 O O . ASP A 1 367 ? 10.18 42.625 13.602 1 97.62 367 ASP A O 1
ATOM 2879 N N . ALA A 1 368 ? 10.656 40.75 14.773 1 97.75 368 ALA A N 1
ATOM 2880 C CA . ALA A 1 368 ? 11.281 41.438 15.883 1 97.75 368 ALA A CA 1
ATOM 2881 C C . ALA A 1 368 ? 12.797 41.25 15.891 1 97.75 368 ALA A C 1
ATOM 2883 O O . ALA A 1 368 ? 13.297 40.344 16.562 1 97.75 368 ALA A O 1
ATOM 2884 N N . PRO A 1 369 ? 13.516 42.125 15.305 1 93.69 369 PRO A N 1
ATOM 2885 C CA . PRO A 1 369 ? 14.945 41.875 15.102 1 93.69 369 PRO A CA 1
ATOM 2886 C C . PRO A 1 369 ? 15.727 41.844 16.406 1 93.69 369 PRO A C 1
ATOM 2888 O O . PRO A 1 369 ? 16.812 41.25 16.469 1 93.69 369 PRO A O 1
ATOM 2891 N N . ASP A 1 370 ? 15.188 42.438 17.453 1 93.88 370 ASP A N 1
ATOM 2892 C CA . ASP A 1 370 ? 15.922 42.5 18.719 1 93.88 370 ASP A CA 1
ATOM 2893 C C . ASP A 1 370 ? 15.555 41.344 19.625 1 93.88 370 ASP A C 1
ATOM 2895 O O . ASP A 1 370 ? 15.969 41.312 20.797 1 93.88 370 ASP A O 1
ATOM 2899 N N . LYS A 1 371 ? 14.727 40.469 19.156 1 96.44 371 LYS A N 1
ATOM 2900 C CA . LYS A 1 371 ? 14.297 39.312 19.938 1 96.44 371 LYS A CA 1
ATOM 2901 C C . LYS A 1 371 ? 14.867 38.031 19.375 1 96.44 371 LYS A C 1
ATOM 2903 O O . LYS A 1 371 ? 15.32 37.969 18.219 1 96.44 371 LYS A O 1
ATOM 2908 N N . HIS A 1 372 ? 14.922 37.031 20.266 1 94.44 372 HIS A N 1
ATOM 2909 C CA . HIS A 1 372 ? 15.422 35.719 19.891 1 94.44 372 HIS A CA 1
ATOM 2910 C C . HIS A 1 372 ? 14.281 34.719 19.797 1 94.44 372 HIS A C 1
ATOM 2912 O O . HIS A 1 372 ? 13.602 34.438 20.781 1 94.44 372 HIS A O 1
ATOM 2918 N N . GLY A 1 373 ? 14.156 34.062 18.703 1 91.38 373 GLY A N 1
ATOM 2919 C CA . GLY A 1 373 ? 13.031 33.219 18.359 1 91.38 373 GLY A CA 1
ATOM 2920 C C . GLY A 1 373 ? 12.859 32.031 19.312 1 91.38 373 GLY A C 1
ATOM 2921 O O . GLY A 1 373 ? 11.75 31.531 19.484 1 91.38 373 GLY A O 1
ATOM 2922 N N . SER A 1 374 ? 13.914 31.516 19.984 1 90.56 374 SER A N 1
ATOM 2923 C CA . SER A 1 374 ? 13.82 30.359 20.875 1 90.56 374 SER A CA 1
ATOM 2924 C C . SER A 1 374 ? 13.633 30.781 22.328 1 90.56 374 SER A C 1
ATOM 2926 O O . SER A 1 374 ? 13.422 29.938 23.188 1 90.56 374 SER A O 1
ATOM 2928 N N . ARG A 1 375 ? 13.664 32.031 22.562 1 93.44 375 ARG A N 1
ATOM 2929 C CA . ARG A 1 375 ? 13.602 32.5 23.953 1 93.44 375 ARG A CA 1
ATOM 2930 C C . ARG A 1 375 ? 12.398 33.438 24.156 1 93.44 375 ARG A C 1
ATOM 2932 O O . ARG A 1 375 ? 11.797 33.438 25.234 1 93.44 375 ARG A O 1
ATOM 2939 N N . ASP A 1 376 ? 12.102 34.156 23.125 1 95.94 376 ASP A N 1
ATOM 2940 C CA . ASP A 1 376 ? 11.07 35.188 23.25 1 95.94 376 ASP A CA 1
ATOM 2941 C C . ASP A 1 376 ? 9.797 34.781 22.531 1 95.94 376 ASP A C 1
ATOM 2943 O O . ASP A 1 376 ? 9.805 34.562 21.312 1 95.94 376 ASP A O 1
ATOM 2947 N N . PRO A 1 377 ? 8.695 34.719 23.234 1 96 377 PRO A N 1
ATOM 2948 C CA . PRO A 1 377 ? 7.441 34.281 22.609 1 96 377 PRO A CA 1
ATOM 2949 C C . PRO A 1 377 ? 6.789 35.406 21.812 1 96 377 PRO A C 1
ATOM 2951 O O . PRO A 1 377 ? 5.883 35.156 21.016 1 96 377 PRO A O 1
ATOM 2954 N N . GLY A 1 378 ? 7.211 36.688 22.016 1 96.69 378 GLY A N 1
ATOM 2955 C CA . GLY A 1 378 ? 6.656 37.844 21.359 1 96.69 378 GLY A CA 1
ATOM 2956 C C . GLY A 1 378 ? 7.48 39.094 21.578 1 96.69 378 GLY A C 1
ATOM 2957 O O . GLY A 1 378 ? 8.578 39.031 22.125 1 96.69 378 GLY A O 1
ATOM 2958 N N . SER A 1 379 ? 6.93 40.156 21.016 1 97.44 379 SER A N 1
ATOM 2959 C CA . SER A 1 379 ? 7.633 41.438 21.109 1 97.44 379 SER A CA 1
ATOM 2960 C C . SER A 1 379 ? 6.652 42.594 21.141 1 97.44 379 SER A C 1
ATOM 2962 O O . SER A 1 379 ? 5.512 42.469 20.688 1 97.44 379 SER A O 1
ATOM 2964 N N . GLU A 1 380 ? 7.137 43.688 21.719 1 96.44 380 GLU A N 1
ATOM 2965 C CA . GLU A 1 380 ? 6.367 44.906 21.703 1 96.44 380 GLU A CA 1
ATOM 2966 C C . GLU A 1 380 ? 6.648 45.719 20.422 1 96.44 380 GLU A C 1
ATOM 2968 O O . GLU A 1 380 ? 5.898 46.625 20.078 1 96.44 380 GLU A O 1
ATOM 2973 N N . ARG A 1 381 ? 7.699 45.375 19.844 1 97.38 381 ARG A N 1
ATOM 2974 C CA . ARG A 1 381 ? 8.125 46.094 18.641 1 97.38 381 ARG A CA 1
ATOM 2975 C C . ARG A 1 381 ? 8.453 45.094 17.516 1 97.38 381 ARG A C 1
ATOM 2977 O O . ARG A 1 381 ? 9.227 44.156 17.719 1 97.38 381 ARG A O 1
ATOM 2984 N N . TYR A 1 382 ? 7.859 45.344 16.391 1 98.38 382 TYR A N 1
ATOM 2985 C CA . TYR A 1 382 ? 8.148 44.594 15.164 1 98.38 382 TYR A CA 1
ATOM 2986 C C . TYR A 1 382 ? 8.531 45.562 14.023 1 98.38 382 TYR A C 1
ATOM 2988 O O . TYR A 1 382 ? 8.266 46.75 14.094 1 98.38 382 TYR A O 1
ATOM 2996 N N . VAL A 1 383 ? 9.234 44.969 13.031 1 98.19 383 VAL A N 1
ATOM 2997 C CA . VAL A 1 383 ? 9.578 45.688 11.812 1 98.19 383 VAL A CA 1
ATOM 2998 C C . VAL A 1 383 ? 9.031 44.969 10.594 1 98.19 383 VAL A C 1
ATOM 3000 O O . VAL A 1 383 ? 9.094 43.719 10.531 1 98.19 383 VAL A O 1
ATOM 3003 N N . GLU A 1 384 ? 8.461 45.75 9.656 1 98.12 384 GLU A N 1
ATOM 3004 C CA . GLU A 1 384 ? 7.965 45.156 8.422 1 98.12 384 GLU A CA 1
ATOM 3005 C C . GLU A 1 384 ? 9.07 44.406 7.703 1 98.12 384 GLU A C 1
ATOM 3007 O O . GLU A 1 384 ? 10.188 44.906 7.566 1 98.12 384 GLU A O 1
ATOM 3012 N N . GLN A 1 385 ? 8.719 43.188 7.281 1 97.62 385 GLN A N 1
ATOM 3013 C CA . GLN A 1 385 ? 9.742 42.375 6.672 1 97.62 385 GLN A CA 1
ATOM 3014 C C . GLN A 1 385 ? 9.312 41.875 5.289 1 97.62 385 GLN A C 1
ATOM 3016 O O . GLN A 1 385 ? 10.133 41.781 4.375 1 97.62 385 GLN A O 1
ATOM 3021 N N . TYR A 1 386 ? 8.023 41.531 5.141 1 98 386 TYR A N 1
ATOM 3022 C CA . TYR A 1 386 ? 7.57 40.938 3.887 1 98 386 TYR A CA 1
ATOM 3023 C C . TYR A 1 386 ? 6.238 41.531 3.449 1 98 386 TYR A C 1
ATOM 3025 O O . TYR A 1 386 ? 5.379 41.812 4.281 1 98 386 TYR A O 1
ATOM 3033 N N . LEU A 1 387 ? 6.031 41.719 2.188 1 98 387 LEU A N 1
ATOM 3034 C CA . LEU A 1 387 ? 4.766 41.938 1.495 1 98 387 LEU A CA 1
ATOM 3035 C C . LEU A 1 387 ? 4.762 41.25 0.137 1 98 387 LEU A C 1
ATOM 3037 O O . LEU A 1 387 ? 5.59 41.562 -0.725 1 98 387 LEU A O 1
ATOM 3041 N N . TYR A 1 388 ? 3.895 40.281 -0.01 1 97.69 388 TYR A N 1
ATOM 3042 C CA . TYR A 1 388 ? 3.762 39.625 -1.293 1 97.69 388 TYR A CA 1
ATOM 3043 C C . TYR A 1 388 ? 2.348 39.75 -1.842 1 97.69 388 TYR A C 1
ATOM 3045 O O . TYR A 1 388 ? 1.372 39.656 -1.092 1 97.69 388 TYR A O 1
ATOM 3053 N N . ASP A 1 389 ? 2.207 40 -3.16 1 96.81 389 ASP A N 1
ATOM 3054 C CA . ASP A 1 389 ? 0.957 39.906 -3.906 1 96.81 389 ASP A CA 1
ATOM 3055 C C . ASP A 1 389 ? 0.759 38.5 -4.461 1 96.81 389 ASP A C 1
ATOM 3057 O O . ASP A 1 389 ? 1.259 38.188 -5.539 1 96.81 389 ASP A O 1
ATOM 3061 N N . LEU A 1 390 ? -0.054 37.719 -3.818 1 97.12 390 LEU A N 1
ATOM 3062 C CA . LEU A 1 390 ? -0.156 36.312 -4.105 1 97.12 390 LEU A CA 1
ATOM 3063 C C . LEU A 1 390 ? -0.928 36.062 -5.398 1 97.12 390 LEU A C 1
ATOM 3065 O O . LEU A 1 390 ? -0.875 34.969 -5.965 1 97.12 390 LEU A O 1
ATOM 3069 N N . GLU A 1 391 ? -1.692 37 -5.855 1 93.25 391 GLU A N 1
ATOM 3070 C CA . GLU A 1 391 ? -2.379 36.875 -7.137 1 93.25 391 GLU A CA 1
ATOM 3071 C C . GLU A 1 391 ? -1.393 36.938 -8.297 1 93.25 391 GLU A C 1
ATOM 3073 O O . GLU A 1 391 ? -1.472 36.125 -9.234 1 93.25 391 GLU A O 1
ATOM 3078 N N . SER A 1 392 ? -0.477 37.875 -8.203 1 92.12 392 SER A N 1
ATOM 3079 C CA . SER A 1 392 ? 0.498 38.062 -9.266 1 92.12 392 SER A CA 1
ATOM 3080 C C . SER A 1 392 ? 1.756 37.219 -9.023 1 92.12 392 SER A C 1
ATOM 3082 O O . SER A 1 392 ? 2.48 36.906 -9.969 1 92.12 392 SER A O 1
ATOM 3084 N N . ASP A 1 393 ? 2.074 36.969 -7.805 1 94.12 393 ASP A N 1
ATOM 3085 C CA . ASP A 1 393 ? 3.277 36.25 -7.379 1 94.12 393 ASP A CA 1
ATOM 3086 C C . ASP A 1 393 ? 2.947 35.156 -6.355 1 94.12 393 ASP A C 1
ATOM 3088 O O . ASP A 1 393 ? 3.363 35.25 -5.195 1 94.12 393 ASP A O 1
ATOM 3092 N N . PRO A 1 394 ? 2.279 34.094 -6.863 1 94.62 394 PRO A N 1
ATOM 3093 C CA . PRO A 1 394 ? 1.858 33.031 -5.934 1 94.62 394 PRO A CA 1
ATOM 3094 C C . PRO A 1 394 ? 3.039 32.281 -5.32 1 94.62 394 PRO A C 1
ATOM 3096 O O . PRO A 1 394 ? 2.865 31.547 -4.348 1 94.62 394 PRO A O 1
ATOM 3099 N N . TYR A 1 395 ? 4.273 32.5 -5.797 1 94.81 395 TYR A N 1
ATOM 3100 C CA . TYR A 1 395 ? 5.434 31.766 -5.328 1 94.81 395 TYR A CA 1
ATOM 3101 C C . TYR A 1 395 ? 6.312 32.625 -4.434 1 94.81 395 TYR A C 1
ATOM 3103 O O . TYR A 1 395 ? 7.363 32.188 -3.969 1 94.81 395 TYR A O 1
ATOM 3111 N N . GLU A 1 396 ? 5.844 33.875 -4.211 1 97.5 396 GLU A N 1
ATOM 3112 C CA . GLU A 1 396 ? 6.469 34.781 -3.256 1 97.5 396 GLU A CA 1
ATOM 3113 C C . GLU A 1 396 ? 7.941 35 -3.592 1 97.5 396 GLU A C 1
ATOM 3115 O O . GLU A 1 396 ? 8.812 34.844 -2.729 1 97.5 396 GLU A O 1
ATOM 3120 N N . LEU A 1 397 ? 8.164 35.375 -4.863 1 95.19 397 LEU A N 1
ATOM 3121 C CA . LEU A 1 397 ? 9.523 35.594 -5.359 1 95.19 397 LEU A CA 1
ATOM 3122 C C . LEU A 1 397 ? 9.914 37.062 -5.301 1 95.19 397 LEU A C 1
ATOM 3124 O O . LEU A 1 397 ? 11.102 37.375 -5.344 1 95.19 397 LEU A O 1
ATOM 3128 N N . VAL A 1 398 ? 8.906 38 -5.203 1 93.44 398 VAL A N 1
A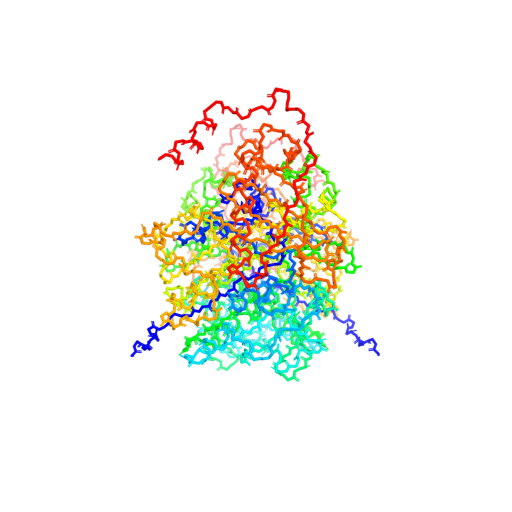TOM 3129 C CA . VAL A 1 398 ? 9.172 39.406 -5.191 1 93.44 398 VAL A CA 1
ATOM 3130 C C . VAL A 1 398 ? 8.609 40.031 -3.914 1 93.44 398 VAL A C 1
ATOM 3132 O O . VAL A 1 398 ? 7.391 40.188 -3.775 1 93.44 398 VAL A O 1
ATOM 3135 N N . ASN A 1 399 ? 9.453 40.469 -3.051 1 95.62 399 ASN A N 1
ATOM 3136 C CA . ASN A 1 399 ? 9.062 41.188 -1.825 1 95.62 399 ASN A CA 1
ATOM 3137 C C . ASN A 1 399 ? 8.797 42.656 -2.076 1 95.62 399 ASN A C 1
ATOM 3139 O O . ASN A 1 399 ? 9.711 43.406 -2.428 1 95.62 399 ASN A O 1
ATOM 3143 N N . LEU A 1 400 ? 7.609 43.094 -1.805 1 95.56 400 LEU A N 1
ATOM 3144 C CA . LEU A 1 400 ? 7.168 44.438 -2.158 1 95.56 400 LEU A CA 1
ATOM 3145 C C . LEU A 1 400 ? 7.262 45.375 -0.958 1 95.56 400 LEU A C 1
ATOM 3147 O O . LEU A 1 400 ? 6.883 46.562 -1.046 1 95.56 400 LEU A O 1
ATOM 3151 N N . VAL A 1 401 ? 7.859 44.938 0.12 1 96.38 401 VAL A N 1
ATOM 3152 C CA . VAL A 1 401 ? 7.688 45.594 1.417 1 96.38 401 VAL A CA 1
ATOM 3153 C C . VAL A 1 401 ? 8.344 46.969 1.396 1 96.38 401 VAL A C 1
ATOM 3155 O O . VAL A 1 401 ? 7.898 47.875 2.092 1 96.38 401 VAL A O 1
ATOM 3158 N N . GLU A 1 402 ? 9.328 47.188 0.505 1 94.25 402 GLU A N 1
ATOM 3159 C CA . GLU A 1 402 ? 10.062 48.438 0.518 1 94.25 402 GLU A CA 1
ATOM 3160 C C . GLU A 1 402 ? 9.516 49.406 -0.524 1 94.25 402 GLU A C 1
ATOM 3162 O O . GLU A 1 402 ? 9.961 50.562 -0.601 1 94.25 402 GLU A O 1
ATOM 3167 N N . LEU A 1 403 ? 8.555 49.031 -1.248 1 92.12 403 LEU A N 1
ATOM 3168 C CA . LEU A 1 403 ? 8.055 49.875 -2.336 1 92.12 403 LEU A CA 1
ATOM 3169 C C . LEU A 1 403 ? 6.969 50.812 -1.838 1 92.12 403 LEU A C 1
ATOM 3171 O O . LEU A 1 403 ? 5.969 50.375 -1.27 1 92.12 403 LEU A O 1
ATOM 3175 N N . ASP A 1 404 ? 7.055 52.031 -2.152 1 91.56 404 ASP A N 1
ATOM 3176 C CA . ASP A 1 404 ? 6.184 53.094 -1.623 1 91.56 404 ASP A CA 1
ATOM 3177 C C . ASP A 1 404 ? 4.785 53 -2.232 1 91.56 404 ASP A C 1
ATOM 3179 O O . ASP A 1 404 ? 3.807 53.438 -1.617 1 91.56 404 ASP A O 1
ATOM 3183 N N . ALA A 1 405 ? 4.723 52.438 -3.396 1 90.38 405 ALA A N 1
ATOM 3184 C CA . ALA A 1 405 ? 3.436 52.312 -4.074 1 90.38 405 ALA A CA 1
ATOM 3185 C C . ALA A 1 405 ? 2.471 51.438 -3.258 1 90.38 405 ALA A C 1
ATOM 3187 O O . ALA A 1 405 ? 1.259 51.469 -3.484 1 90.38 405 ALA A O 1
ATOM 3188 N N . PHE A 1 406 ? 3.041 50.781 -2.223 1 94.12 406 PHE A N 1
ATOM 3189 C CA . PHE A 1 406 ? 2.199 49.844 -1.483 1 94.12 406 PHE A CA 1
ATOM 3190 C C . PHE A 1 406 ? 2.035 50.312 -0.037 1 94.12 406 PHE A C 1
ATOM 3192 O O . PHE A 1 406 ? 1.616 49.5 0.818 1 94.12 406 PHE A O 1
ATOM 3199 N N . ASP A 1 407 ? 2.293 51.5 0.193 1 94 407 ASP A N 1
ATOM 3200 C CA . ASP A 1 407 ? 2.232 52 1.558 1 94 407 ASP A CA 1
ATOM 3201 C C . ASP A 1 407 ? 0.817 51.906 2.121 1 94 407 ASP A C 1
ATOM 3203 O O . ASP A 1 407 ? 0.633 51.562 3.295 1 94 407 ASP A O 1
ATOM 3207 N N . ALA A 1 408 ? -0.162 52.156 1.311 1 94.12 408 ALA A N 1
ATOM 3208 C CA . ALA A 1 408 ? -1.548 52.094 1.767 1 94.12 408 ALA A CA 1
ATOM 3209 C C . ALA A 1 408 ? -1.938 50.656 2.105 1 94.12 408 ALA A C 1
ATOM 3211 O O . ALA A 1 408 ? -2.635 50.406 3.094 1 94.12 408 ALA A O 1
ATOM 3212 N N . VAL A 1 409 ? -1.498 49.75 1.273 1 95.75 409 VAL A N 1
ATOM 3213 C CA . VAL A 1 409 ? -1.767 48.344 1.499 1 95.75 409 VAL A CA 1
ATOM 3214 C C . VAL A 1 409 ? -1.094 47.875 2.791 1 95.75 409 VAL A C 1
ATOM 3216 O O . VAL A 1 409 ? -1.714 47.219 3.619 1 95.75 409 VAL A O 1
ATOM 3219 N N . LYS A 1 410 ? 0.138 48.25 2.992 1 97.38 410 LYS A N 1
ATOM 3220 C CA . LYS A 1 410 ? 0.879 47.875 4.195 1 97.38 410 LYS A CA 1
ATOM 3221 C C . LYS A 1 410 ? 0.199 48.438 5.445 1 97.38 410 LYS A C 1
ATOM 3223 O O . LYS A 1 410 ? 0.096 47.75 6.461 1 97.38 410 LYS A O 1
ATOM 3228 N N . ALA A 1 411 ? -0.259 49.656 5.305 1 96.88 411 ALA A N 1
ATOM 3229 C CA . ALA A 1 411 ? -0.906 50.281 6.453 1 96.88 411 ALA A CA 1
ATOM 3230 C C . ALA A 1 411 ? -2.172 49.531 6.852 1 96.88 411 ALA A C 1
ATOM 3232 O O . ALA A 1 411 ? -2.426 49.312 8.039 1 96.88 411 ALA A O 1
ATOM 3233 N N . GLU A 1 412 ? -2.904 49.188 5.895 1 97.5 412 GLU A N 1
ATOM 3234 C CA . GLU A 1 412 ? -4.125 48.438 6.16 1 97.5 412 GLU A CA 1
ATOM 3235 C C . GLU A 1 412 ? -3.812 47.094 6.77 1 97.5 412 GLU A C 1
ATOM 3237 O O . GLU A 1 412 ? -4.438 46.688 7.75 1 97.5 412 GLU A O 1
ATOM 3242 N N . LEU A 1 413 ? -2.908 46.375 6.223 1 98.44 413 LEU A N 1
ATOM 3243 C CA . LEU A 1 413 ? -2.551 45.062 6.691 1 98.44 413 LEU A CA 1
ATOM 3244 C C . LEU A 1 413 ? -1.93 45.125 8.086 1 98.44 413 LEU A C 1
ATOM 3246 O O . LEU A 1 413 ? -2.117 44.188 8.898 1 98.44 413 LEU A O 1
ATOM 3250 N N . ARG A 1 414 ? -1.192 46.156 8.305 1 98.38 414 ARG A N 1
ATOM 3251 C CA . ARG A 1 414 ? -0.605 46.375 9.625 1 98.38 414 ARG A CA 1
ATOM 3252 C C . ARG A 1 414 ? -1.687 46.469 10.695 1 98.38 414 ARG A C 1
ATOM 3254 O O . ARG A 1 414 ? -1.583 45.844 11.75 1 98.38 414 ARG A O 1
ATOM 3261 N N . GLU A 1 415 ? -2.682 47.25 10.422 1 98.25 415 GLU A N 1
ATOM 3262 C CA . GLU A 1 415 ? -3.787 47.406 11.359 1 98.25 415 GLU A CA 1
ATOM 3263 C C . GLU A 1 415 ? -4.496 46.062 11.594 1 98.25 415 GLU A C 1
ATOM 3265 O O . GLU A 1 415 ? -4.832 45.719 12.734 1 98.25 415 GLU A O 1
ATOM 3270 N N . ARG A 1 416 ? -4.715 45.375 10.57 1 98.19 416 ARG A N 1
ATOM 3271 C CA . ARG A 1 416 ? -5.371 44.062 10.672 1 98.19 416 ARG A CA 1
ATOM 3272 C C . ARG A 1 416 ? -4.516 43.094 11.461 1 98.19 416 ARG A C 1
ATOM 3274 O O . ARG A 1 416 ? -5.039 42.312 12.258 1 98.19 416 ARG A O 1
ATOM 3281 N N . LEU A 1 417 ? -3.205 43.125 11.219 1 98.69 417 LEU A N 1
ATOM 3282 C CA . LEU A 1 417 ? -2.301 42.25 11.938 1 98.69 417 LEU A CA 1
ATOM 3283 C C . LEU A 1 417 ? -2.334 42.531 13.438 1 98.69 417 LEU A C 1
ATOM 3285 O O . LEU A 1 417 ? -2.408 41.594 14.25 1 98.69 417 LEU A O 1
ATOM 3289 N N . ILE A 1 418 ? -2.295 43.781 13.766 1 98.5 418 ILE A N 1
ATOM 3290 C CA . ILE A 1 418 ? -2.322 44.156 15.164 1 98.5 418 ILE A CA 1
ATOM 3291 C C . ILE A 1 418 ? -3.621 43.688 15.812 1 98.5 418 ILE A C 1
ATOM 3293 O O . ILE A 1 418 ? -3.613 43.156 16.922 1 98.5 418 ILE A O 1
ATOM 3297 N N . ARG A 1 419 ? -4.691 43.844 15.133 1 98.19 419 ARG A N 1
ATOM 3298 C CA . ARG A 1 419 ? -5.98 43.406 15.648 1 98.19 419 ARG A CA 1
ATOM 3299 C C . ARG A 1 419 ? -5.969 41.906 15.914 1 98.19 419 ARG A C 1
ATOM 3301 O O . ARG A 1 419 ? -6.445 41.438 16.969 1 98.19 419 ARG A O 1
ATOM 3308 N N . ARG A 1 420 ? -5.48 41.094 14.984 1 98.19 420 ARG A N 1
ATOM 3309 C CA . ARG A 1 420 ? -5.434 39.656 15.148 1 98.19 420 ARG A CA 1
ATOM 3310 C C . ARG A 1 420 ? -4.504 39.25 16.297 1 98.19 420 ARG A C 1
ATOM 3312 O O . ARG A 1 420 ? -4.77 38.281 17 1 98.19 420 ARG A O 1
ATOM 3319 N N . MET A 1 421 ? -3.375 39.969 16.422 1 98.25 421 MET A N 1
ATOM 3320 C CA . MET A 1 421 ? -2.465 39.719 17.531 1 98.25 421 MET A CA 1
ATOM 3321 C C . MET A 1 421 ? -3.176 39.906 18.875 1 98.25 421 MET A C 1
ATOM 3323 O O . MET A 1 421 ? -3.086 39.062 19.75 1 98.25 421 MET A O 1
ATOM 3327 N N . VAL A 1 422 ? -3.918 40.938 18.953 1 98.06 422 VAL A N 1
ATOM 3328 C CA . VAL A 1 422 ? -4.645 41.25 20.188 1 98.06 422 VAL A CA 1
ATOM 3329 C C . VAL A 1 422 ? -5.723 40.188 20.422 1 98.06 422 VAL A C 1
ATOM 3331 O O . VAL A 1 422 ? -5.91 39.719 21.547 1 98.06 422 VAL A O 1
ATOM 3334 N N . GLU A 1 423 ? -6.406 39.812 19.438 1 96.69 423 GLU A N 1
ATOM 3335 C CA . GLU A 1 423 ? -7.43 38.75 19.531 1 96.69 423 GLU A CA 1
ATOM 3336 C C . GLU A 1 423 ? -6.828 37.438 20.016 1 96.69 423 GLU A C 1
ATOM 3338 O O . GLU A 1 423 ? -7.488 36.656 20.703 1 96.69 423 GLU A O 1
ATOM 3343 N N . ALA A 1 424 ? -5.59 37.219 19.656 1 97.06 424 ALA A N 1
ATOM 3344 C CA . ALA A 1 424 ? -4.914 36 20.031 1 97.06 424 ALA A CA 1
ATOM 3345 C C . ALA A 1 424 ? -4.316 36.094 21.422 1 97.06 424 ALA A C 1
ATOM 3347 O O . ALA A 1 424 ? -3.68 35.156 21.906 1 97.06 424 ALA A O 1
ATOM 3348 N N . GLY A 1 425 ? -4.48 37.219 22.062 1 96.38 425 GLY A N 1
ATOM 3349 C CA . GLY A 1 425 ? -4.07 37.375 23.453 1 96.38 425 GLY A CA 1
ATOM 3350 C C . GLY A 1 425 ? -2.742 38.062 23.609 1 96.38 425 GLY A C 1
ATOM 3351 O O . GLY A 1 425 ? -2.18 38.125 24.703 1 96.38 425 GLY A O 1
ATOM 3352 N N . GLU A 1 426 ? -2.24 38.656 22.5 1 97.25 426 GLU A N 1
ATOM 3353 C CA . GLU A 1 426 ? -0.984 39.406 22.562 1 97.25 426 GLU A CA 1
ATOM 3354 C C . GLU A 1 426 ? -1.229 40.906 22.812 1 97.25 426 GLU A C 1
ATOM 3356 O O . GLU A 1 426 ? -2.297 41.406 22.484 1 97.25 426 GLU A O 1
ATOM 3361 N N . PRO A 1 427 ? -0.241 41.531 23.406 1 96.19 427 PRO A N 1
ATOM 3362 C CA . PRO A 1 427 ? -0.354 42.969 23.469 1 96.19 427 PRO A CA 1
ATOM 3363 C C . PRO A 1 427 ? -0.224 43.656 22.109 1 96.19 427 PRO A C 1
ATOM 3365 O O . PRO A 1 427 ? 0.467 43.125 21.234 1 96.19 427 PRO A O 1
ATOM 3368 N N . ALA A 1 428 ? -0.938 44.75 22.016 1 97.69 428 ALA A N 1
ATOM 3369 C CA . ALA A 1 428 ? -0.793 45.5 20.766 1 97.69 428 ALA A CA 1
ATOM 3370 C C . ALA A 1 428 ? 0.641 46 20.594 1 97.69 428 ALA A C 1
ATOM 3372 O O . ALA A 1 428 ? 1.146 46.781 21.406 1 97.69 428 ALA A O 1
ATOM 3373 N N . PRO A 1 429 ? 1.279 45.656 19.547 1 97.81 429 PRO A N 1
ATOM 3374 C CA . PRO A 1 429 ? 2.664 46.062 19.328 1 97.81 429 PRO A CA 1
ATOM 3375 C C . PRO A 1 429 ? 2.764 47.375 18.531 1 97.81 429 PRO A C 1
ATOM 3377 O O . PRO A 1 429 ? 1.756 47.844 18 1 97.81 429 PRO A O 1
ATOM 3380 N N . VAL A 1 430 ? 3.959 47.875 18.531 1 97.81 430 VAL A N 1
ATOM 3381 C CA . VAL A 1 430 ? 4.324 48.875 17.516 1 97.81 430 VAL A CA 1
ATOM 3382 C C . VAL A 1 430 ? 4.988 48.156 16.344 1 97.81 430 VAL A C 1
ATOM 3384 O O . VAL A 1 430 ? 5.922 47.375 16.516 1 97.81 430 VAL A O 1
ATOM 3387 N N . ILE A 1 431 ? 4.473 48.406 15.164 1 98.19 431 ILE A N 1
ATOM 3388 C CA . ILE A 1 431 ? 5.074 47.875 13.945 1 98.19 431 ILE A CA 1
ATOM 3389 C C . ILE A 1 431 ? 5.68 49.031 13.125 1 98.19 431 ILE A C 1
ATOM 3391 O O . ILE A 1 431 ? 4.957 49.875 12.641 1 98.19 431 ILE A O 1
ATOM 3395 N N . GLU A 1 432 ? 6.984 48.969 12.945 1 97.06 432 GLU A N 1
ATOM 3396 C CA . GLU A 1 432 ? 7.695 50 12.195 1 97.06 432 GLU A CA 1
ATOM 3397 C C . GLU A 1 432 ? 7.727 49.656 10.703 1 97.06 432 GLU A C 1
ATOM 3399 O O . GLU A 1 432 ? 7.957 48.531 10.32 1 97.06 432 GLU A O 1
ATOM 3404 N N . PRO A 1 433 ? 7.426 50.688 9.914 1 94.62 433 PRO A N 1
ATOM 3405 C CA . PRO A 1 433 ? 7.504 50.438 8.469 1 94.62 433 PRO A CA 1
ATOM 3406 C C . PRO A 1 433 ? 8.922 50.125 8 1 94.62 433 PRO A C 1
ATOM 3408 O O . PRO A 1 433 ? 9.898 50.562 8.617 1 94.62 433 PRO A O 1
ATOM 3411 N N . ALA A 1 434 ? 8.938 49.375 6.973 1 91.62 434 ALA A N 1
ATOM 3412 C CA . ALA A 1 434 ? 10.219 49.156 6.305 1 91.62 434 ALA A CA 1
ATOM 3413 C C . ALA A 1 434 ? 10.703 50.406 5.602 1 91.62 434 ALA A C 1
ATOM 3415 O O . ALA A 1 434 ? 9.945 51.375 5.449 1 91.62 434 ALA A O 1
ATOM 3416 N N . SER A 1 435 ? 11.992 50.312 5.234 1 86.25 435 SER A N 1
ATOM 3417 C CA . SER A 1 435 ? 12.508 51.438 4.441 1 86.25 435 SER A CA 1
ATOM 3418 C C . SER A 1 435 ? 11.75 51.562 3.127 1 86.25 435 SER A C 1
ATOM 3420 O O . SER A 1 435 ? 11.328 50.562 2.535 1 86.25 435 SER A O 1
ATOM 3422 N N . SER A 1 436 ? 11.508 52.812 2.713 1 85.69 436 SER A N 1
ATOM 3423 C CA . SER A 1 436 ? 10.711 53.094 1.521 1 85.69 436 SER A CA 1
ATOM 3424 C C . SER A 1 436 ? 11.594 53.438 0.329 1 85.69 436 SER A C 1
ATOM 3426 O O . SER A 1 436 ? 12.516 54.25 0.449 1 85.69 436 SER A O 1
ATOM 3428 N N . GLN A 1 437 ? 11.383 52.688 -0.739 1 84.62 437 GLN A N 1
ATOM 3429 C CA . GLN A 1 437 ? 12.055 53 -2.002 1 84.62 437 GLN A CA 1
ATOM 3430 C C . GLN A 1 437 ? 11.039 53.25 -3.113 1 84.62 437 GLN A C 1
ATOM 3432 O O . GLN A 1 437 ? 9.922 52.719 -3.084 1 84.62 437 GLN A O 1
ATOM 3437 N N . PRO A 1 438 ? 11.359 54.156 -4.125 1 78.62 438 PRO A N 1
ATOM 3438 C CA . PRO A 1 438 ? 10.445 54.406 -5.238 1 78.62 438 PRO A CA 1
ATOM 3439 C C . PRO A 1 438 ? 10.156 53.156 -6.066 1 78.62 438 PRO A C 1
ATOM 3441 O O . PRO A 1 438 ? 11.055 52.344 -6.293 1 78.62 438 PRO A O 1
ATOM 3444 N N . SER A 1 439 ? 8.898 52.875 -6.395 1 76.19 439 SER A N 1
ATOM 3445 C CA . SER A 1 439 ? 8.445 51.656 -7.031 1 76.19 439 SER A CA 1
ATOM 3446 C C . SER A 1 439 ? 8.766 51.656 -8.523 1 76.19 439 SER A C 1
ATOM 3448 O O . SER A 1 439 ? 8.805 50.594 -9.148 1 76.19 439 SER A O 1
ATOM 3450 N N . GLY A 1 440 ? 9.133 52.656 -9.094 1 65.19 440 GLY A N 1
ATOM 3451 C CA . GLY A 1 440 ? 9.305 52.719 -10.539 1 65.19 440 GLY A CA 1
ATOM 3452 C C . GLY A 1 440 ? 8.125 52.125 -11.297 1 65.19 440 GLY A C 1
ATOM 3453 O O . GLY A 1 440 ? 6.988 52.562 -11.109 1 65.19 440 GLY A O 1
ATOM 3454 N N . GLN A 1 441 ? 8.195 51 -12.203 1 57.41 441 GLN A N 1
ATOM 3455 C CA . GLN A 1 441 ? 7.168 50.375 -13.023 1 57.41 441 GLN A CA 1
ATOM 3456 C C . GLN A 1 441 ? 6.387 49.344 -12.227 1 57.41 441 GLN A C 1
ATOM 3458 O O . GLN A 1 441 ? 5.367 48.812 -12.695 1 57.41 441 GLN A O 1
ATOM 3463 N N . ARG A 1 442 ? 6.672 49.125 -11.07 1 56.47 442 ARG A N 1
ATOM 3464 C CA . ARG A 1 442 ? 5.984 48.094 -10.273 1 56.47 442 ARG A CA 1
ATOM 3465 C C . ARG A 1 442 ? 4.934 48.719 -9.375 1 56.47 442 ARG A C 1
ATOM 3467 O O . ARG A 1 442 ? 5.148 48.875 -8.164 1 56.47 442 ARG A O 1
ATOM 3474 N N . ARG A 1 443 ? 3.869 49.281 -10.023 1 54.78 443 ARG A N 1
ATOM 3475 C CA . ARG A 1 443 ? 2.779 50 -9.344 1 54.78 443 ARG A CA 1
ATOM 3476 C C . ARG A 1 443 ? 1.491 49.188 -9.398 1 54.78 443 ARG A C 1
ATOM 3478 O O . ARG A 1 443 ? 1.292 48.375 -10.328 1 54.78 443 ARG A O 1
ATOM 3485 N N . PRO A 1 444 ? 0.84 49.094 -8.297 1 54.56 444 PRO A N 1
ATOM 3486 C CA . PRO A 1 444 ? -0.463 48.406 -8.422 1 54.56 444 PRO A CA 1
ATOM 3487 C C . PRO A 1 444 ? -1.303 49 -9.57 1 54.56 444 PRO A C 1
ATOM 3489 O O . PRO A 1 444 ? -1.154 50.156 -9.922 1 54.56 444 PRO A O 1
ATOM 3492 N N . SER A 1 445 ? -1.981 48.062 -10.273 1 49.47 445 SER A N 1
ATOM 3493 C CA . SER A 1 445 ? -2.854 48.625 -11.305 1 49.47 445 SER A CA 1
ATOM 3494 C C . SER A 1 445 ? -3.844 49.625 -10.719 1 49.47 445 SER A C 1
ATOM 3496 O O . SER A 1 445 ? -4.176 49.562 -9.531 1 49.47 445 SER A O 1
ATOM 3498 N N . ILE A 1 446 ? -4.141 50.562 -11.5 1 41.72 446 ILE A N 1
ATOM 3499 C CA . ILE A 1 446 ? -5.129 51.562 -11.117 1 41.72 446 ILE A CA 1
ATOM 3500 C C . ILE A 1 446 ? -6.402 50.875 -10.633 1 41.72 446 ILE A C 1
ATOM 3502 O O . ILE A 1 446 ? -7.051 51.344 -9.695 1 41.72 446 ILE A O 1
ATOM 3506 N N . ALA A 1 447 ? -6.508 49.75 -11.195 1 45.97 447 ALA A N 1
ATOM 3507 C CA . ALA A 1 447 ? -7.715 49 -10.844 1 45.97 447 ALA A CA 1
ATOM 3508 C C . ALA A 1 447 ? -7.641 48.5 -9.406 1 45.97 447 ALA A C 1
ATOM 3510 O O . ALA A 1 447 ? -8.641 48.5 -8.688 1 45.97 447 ALA A O 1
ATOM 3511 N N . GLN A 1 448 ? -6.547 48.25 -9.078 1 46.28 448 GLN A N 1
ATOM 3512 C CA . GLN A 1 448 ? -6.316 47.656 -7.758 1 46.28 448 GLN A CA 1
ATOM 3513 C C . GLN A 1 448 ? -6.336 48.75 -6.672 1 46.28 448 GLN A C 1
ATOM 3515 O O . GLN A 1 448 ? -6.82 48.5 -5.562 1 46.28 448 GLN A O 1
ATOM 3520 N N . VAL A 1 449 ? -5.922 49.875 -6.969 1 45.25 449 VAL A N 1
ATOM 3521 C CA . VAL A 1 449 ? -5.957 51.031 -6.066 1 45.25 449 VAL A CA 1
ATOM 3522 C C . VAL A 1 449 ? -7.398 51.5 -5.883 1 45.25 449 VAL A C 1
ATOM 3524 O O . VAL A 1 449 ? -7.801 51.875 -4.777 1 45.25 449 VAL A O 1
ATOM 3527 N N . ARG A 1 450 ? -8.141 51.312 -6.891 1 45.47 450 ARG A N 1
ATOM 3528 C CA . ARG A 1 450 ? -9.539 51.75 -6.852 1 45.47 450 ARG A CA 1
ATOM 3529 C C . ARG A 1 450 ? -10.367 50.812 -5.961 1 45.47 450 ARG A C 1
ATOM 3531 O O . ARG A 1 450 ? -11.258 51.281 -5.246 1 45.47 450 ARG A O 1
ATOM 3538 N N . GLU A 1 451 ? -10.117 49.562 -6.078 1 45.31 451 GLU A N 1
ATOM 3539 C CA . GLU A 1 451 ? -10.906 48.656 -5.273 1 45.31 451 GLU A CA 1
ATOM 3540 C C . GLU A 1 451 ? -10.625 48.844 -3.783 1 45.31 451 GLU A C 1
ATOM 3542 O O . GLU A 1 451 ? -11.523 48.688 -2.955 1 45.31 451 GLU A O 1
ATOM 3547 N N . TRP A 1 452 ? -9.539 49.219 -3.568 1 42.31 452 TRP A N 1
ATOM 3548 C CA . TRP A 1 452 ? -9.195 49.469 -2.176 1 42.31 452 TRP A CA 1
ATOM 3549 C C . TRP A 1 452 ? -9.883 50.75 -1.678 1 42.31 452 TRP A C 1
ATOM 3551 O O . TRP A 1 452 ? -10.367 50.781 -0.545 1 42.31 452 TRP A O 1
ATOM 3561 N N . HIS A 1 453 ? -10.125 51.75 -2.562 1 41 453 HIS A N 1
ATOM 3562 C CA . HIS A 1 453 ? -10.812 52.969 -2.201 1 41 453 HIS A CA 1
ATOM 3563 C C . HIS A 1 453 ? -12.328 52.781 -2.18 1 41 453 HIS A C 1
ATOM 3565 O O . HIS A 1 453 ? -13.031 53.406 -1.388 1 41 453 HIS A O 1
ATOM 3571 N N . PHE A 1 454 ? -12.773 51.938 -3.039 1 40.03 454 PHE A N 1
ATOM 3572 C CA . PHE A 1 454 ? -14.219 51.75 -3.086 1 40.03 454 PHE A CA 1
ATOM 3573 C C . PHE A 1 454 ? -14.695 50.906 -1.912 1 40.03 454 PHE A C 1
ATOM 3575 O O . PHE A 1 454 ? -15.883 50.906 -1.574 1 40.03 454 PHE A O 1
ATOM 3582 N N . ARG A 1 455 ? -13.867 49.969 -1.518 1 40.62 455 ARG A N 1
ATOM 3583 C CA . ARG A 1 455 ? -14.336 49.219 -0.349 1 40.62 455 ARG A CA 1
ATOM 3584 C C . ARG A 1 455 ? -14.242 50.094 0.911 1 40.62 455 ARG A C 1
ATOM 3586 O O . ARG A 1 455 ? -14.734 49.688 1.971 1 40.62 455 ARG A O 1
ATOM 3593 N N . LYS A 1 456 ? -13.531 51.156 1.023 1 42.06 456 LYS A N 1
ATOM 3594 C CA . LYS A 1 456 ? -13.516 52.094 2.135 1 42.06 456 LYS A CA 1
ATOM 3595 C C . LYS A 1 456 ? -14.672 53.094 2.02 1 42.06 456 LYS A C 1
ATOM 3597 O O . LYS A 1 456 ? -14.922 53.875 2.939 1 42.06 456 LYS A O 1
ATOM 3602 N N . ALA A 1 457 ? -15.312 53.188 0.783 1 37.22 457 ALA A N 1
ATOM 3603 C CA . ALA A 1 457 ? -16.484 54.062 0.757 1 37.22 457 ALA A CA 1
ATOM 3604 C C . ALA A 1 457 ? -17.766 53.281 1.036 1 37.22 457 ALA A C 1
ATOM 3606 O O . ALA A 1 457 ? -17.922 52.156 0.543 1 37.22 457 ALA A O 1
ATOM 3607 N N . MET B 1 1 ? 24.922 -10.594 23.031 1 24.91 1 MET B N 1
ATOM 3608 C CA . MET B 1 1 ? 25.125 -11.875 22.359 1 24.91 1 MET B CA 1
ATOM 3609 C C . MET B 1 1 ? 24.312 -11.945 21.062 1 24.91 1 MET B C 1
ATOM 3611 O O . MET B 1 1 ? 23.109 -11.711 21.078 1 24.91 1 MET B O 1
ATOM 3615 N N . SER B 1 2 ? 24.922 -11.695 19.953 1 32.62 2 SER B N 1
ATOM 3616 C CA . SER B 1 2 ? 24.375 -11.703 18.609 1 32.62 2 SER B CA 1
ATOM 3617 C C . SER B 1 2 ? 23.469 -12.914 18.391 1 32.62 2 SER B C 1
ATOM 3619 O O . SER B 1 2 ? 23.891 -14.055 18.594 1 32.62 2 SER B O 1
ATOM 3621 N N . LYS B 1 3 ? 22.234 -12.805 18.812 1 38.22 3 LYS B N 1
ATOM 3622 C CA . LYS B 1 3 ? 21.359 -13.977 18.797 1 38.22 3 LYS B CA 1
ATOM 3623 C C . LYS B 1 3 ? 21.719 -14.93 17.672 1 38.22 3 LYS B C 1
ATOM 3625 O O . LYS B 1 3 ? 21.812 -14.531 16.516 1 38.22 3 LYS B O 1
ATOM 3630 N N . SER B 1 4 ? 22.391 -15.883 17.969 1 39.25 4 SER B N 1
ATOM 3631 C CA . SER B 1 4 ? 22.875 -16.922 17.062 1 39.25 4 SER B CA 1
ATOM 3632 C C . SER B 1 4 ? 21.797 -17.328 16.062 1 39.25 4 SER B C 1
ATOM 3634 O O . SER B 1 4 ? 20.797 -17.953 16.422 1 39.25 4 SER B O 1
ATOM 3636 N N . ARG B 1 5 ? 21.328 -16.406 15.18 1 50.56 5 ARG B N 1
ATOM 3637 C CA . ARG B 1 5 ? 20.359 -16.625 14.109 1 50.56 5 ARG B CA 1
ATOM 3638 C C . ARG B 1 5 ? 20.609 -17.938 13.391 1 50.56 5 ARG B C 1
ATOM 3640 O O . ARG B 1 5 ? 21.766 -18.312 13.172 1 50.56 5 ARG B O 1
ATOM 3647 N N . SER B 1 6 ? 19.594 -18.891 13.492 1 58.75 6 SER B N 1
ATOM 3648 C CA . SER B 1 6 ? 19.625 -20.219 12.891 1 58.75 6 SER B CA 1
ATOM 3649 C C . SER B 1 6 ? 20.266 -20.188 11.5 1 58.75 6 SER B C 1
ATOM 3651 O O . SER B 1 6 ? 20.141 -19.188 10.789 1 58.75 6 SER B O 1
ATOM 3653 N N . ASP B 1 7 ? 21.234 -20.969 11.219 1 76.75 7 ASP B N 1
ATOM 3654 C CA . ASP B 1 7 ? 21.906 -21.172 9.938 1 76.75 7 ASP B CA 1
ATOM 3655 C C . ASP B 1 7 ? 20.906 -21.578 8.859 1 76.75 7 ASP B C 1
ATOM 3657 O O . ASP B 1 7 ? 21.234 -21.562 7.668 1 76.75 7 ASP B O 1
ATOM 3661 N N . ARG B 1 8 ? 19.594 -21.766 9.312 1 92.19 8 ARG B N 1
ATOM 3662 C CA . ARG B 1 8 ? 18.594 -22.172 8.328 1 92.19 8 ARG B CA 1
ATOM 3663 C C . ARG B 1 8 ? 17.75 -21 7.875 1 92.19 8 ARG B C 1
ATOM 3665 O O . ARG B 1 8 ? 17.188 -20.281 8.703 1 92.19 8 ARG B O 1
ATOM 3672 N N . PRO B 1 9 ? 17.562 -20.828 6.605 1 97.5 9 PRO B N 1
ATOM 3673 C CA . PRO B 1 9 ? 16.797 -19.672 6.125 1 97.5 9 PRO B CA 1
ATOM 3674 C C . PRO B 1 9 ? 15.289 -19.859 6.316 1 97.5 9 PRO B C 1
ATOM 3676 O O . PRO B 1 9 ? 14.773 -20.969 6.23 1 97.5 9 PRO B O 1
ATOM 3679 N N . ASN B 1 10 ? 14.586 -18.719 6.691 1 98.69 10 ASN B N 1
ATOM 3680 C CA . ASN B 1 10 ? 13.133 -18.719 6.57 1 98.69 10 ASN B CA 1
ATOM 3681 C C . ASN B 1 10 ? 12.695 -18.859 5.113 1 98.69 10 ASN B C 1
ATOM 3683 O O . ASN B 1 10 ? 13.453 -18.547 4.199 1 98.69 10 ASN B O 1
ATOM 3687 N N . VAL B 1 11 ? 11.516 -19.422 4.887 1 98.88 11 VAL B N 1
ATOM 3688 C CA . VAL B 1 11 ? 10.969 -19.562 3.539 1 98.88 11 VAL B CA 1
ATOM 3689 C C . VAL B 1 11 ? 9.539 -19.016 3.502 1 98.88 11 VAL B C 1
ATOM 3691 O O . VAL B 1 11 ? 8.703 -19.391 4.328 1 98.88 11 VAL B O 1
ATOM 3694 N N . ILE B 1 12 ? 9.281 -18.094 2.588 1 98.94 12 ILE B N 1
ATOM 3695 C CA . ILE B 1 12 ? 7.949 -17.547 2.371 1 98.94 12 ILE B CA 1
ATOM 3696 C C . ILE B 1 12 ? 7.527 -17.766 0.92 1 98.94 12 ILE B C 1
ATOM 3698 O O . ILE B 1 12 ? 8.297 -17.5 -0.005 1 98.94 12 ILE B O 1
ATOM 3702 N N . VAL B 1 13 ? 6.387 -18.328 0.758 1 98.94 13 VAL B N 1
ATOM 3703 C CA . VAL B 1 13 ? 5.762 -18.375 -0.56 1 98.94 13 VAL B CA 1
ATOM 3704 C C . VAL B 1 13 ? 4.668 -17.312 -0.659 1 98.94 13 VAL B C 1
ATOM 3706 O O . VAL B 1 13 ? 3.707 -17.328 0.114 1 98.94 13 VAL B O 1
ATOM 3709 N N . PHE B 1 14 ? 4.848 -16.328 -1.486 1 98.94 14 PHE B N 1
ATOM 3710 C CA . PHE B 1 14 ? 3.852 -15.328 -1.873 1 98.94 14 PHE B CA 1
ATOM 3711 C C . PHE B 1 14 ? 3.104 -15.773 -3.125 1 98.94 14 PHE B C 1
ATOM 3713 O O . PHE B 1 14 ? 3.598 -15.609 -4.242 1 98.94 14 PHE B O 1
ATOM 3720 N N . PHE B 1 15 ? 1.879 -16.328 -2.957 1 98.88 15 PHE B N 1
ATOM 3721 C CA . PHE B 1 15 ? 1.191 -17.094 -3.986 1 98.88 15 PHE B CA 1
ATOM 3722 C C . PHE B 1 15 ? -0.081 -16.391 -4.434 1 98.88 15 PHE B C 1
ATOM 3724 O O . PHE B 1 15 ? -1 -16.188 -3.639 1 98.88 15 PHE B O 1
ATOM 3731 N N . THR B 1 16 ? -0.118 -15.953 -5.688 1 98.81 16 THR B N 1
ATOM 3732 C CA . THR B 1 16 ? -1.313 -15.328 -6.238 1 98.81 16 THR B CA 1
ATOM 3733 C C . THR B 1 16 ? -2.168 -16.359 -6.98 1 98.81 16 THR B C 1
ATOM 3735 O O . THR B 1 16 ? -1.741 -17.5 -7.184 1 98.81 16 THR B O 1
ATOM 3738 N N . ASP B 1 17 ? -3.365 -16 -7.273 1 98.62 17 ASP B N 1
ATOM 3739 C CA . ASP B 1 17 ? -4.305 -16.891 -7.953 1 98.62 17 ASP B CA 1
ATOM 3740 C C . ASP B 1 17 ? -4.723 -16.312 -9.305 1 98.62 17 ASP B C 1
ATOM 3742 O O . ASP B 1 17 ? -5.332 -15.25 -9.367 1 98.62 17 ASP B O 1
ATOM 3746 N N . GLN B 1 18 ? -4.336 -17.047 -10.43 1 98.56 18 GLN B N 1
ATOM 3747 C CA . GLN B 1 18 ? -4.816 -16.672 -11.766 1 98.56 18 GLN B CA 1
ATOM 3748 C C . GLN B 1 18 ? -4.141 -15.406 -12.266 1 98.56 18 GLN B C 1
ATOM 3750 O O . GLN B 1 18 ? -4.805 -14.5 -12.773 1 98.56 18 GLN B O 1
ATOM 3755 N N . GLN B 1 19 ? -2.816 -15.367 -12.086 1 98.88 19 GLN B N 1
ATOM 3756 C CA . GLN B 1 19 ? -2.111 -14.18 -12.547 1 98.88 19 GLN B CA 1
ATOM 3757 C C . GLN B 1 19 ? -1.33 -14.461 -13.828 1 98.88 19 GLN B C 1
ATOM 3759 O O . GLN B 1 19 ? -0.479 -15.352 -13.859 1 98.88 19 GLN B O 1
ATOM 3764 N N . ARG B 1 20 ? -1.594 -13.656 -14.812 1 98.56 20 ARG B N 1
ATOM 3765 C CA . ARG B 1 20 ? -0.891 -13.75 -16.094 1 98.56 20 ARG B CA 1
ATOM 3766 C C . ARG B 1 20 ? 0.554 -13.281 -15.953 1 98.56 20 ARG B C 1
ATOM 3768 O O . ARG B 1 20 ? 0.835 -12.32 -15.242 1 98.56 20 ARG B O 1
ATOM 3775 N N . TRP B 1 21 ? 1.403 -13.875 -16.719 1 98.31 21 TRP B N 1
ATOM 3776 C CA . TRP B 1 21 ? 2.822 -13.531 -16.703 1 98.31 21 TRP B CA 1
ATOM 3777 C C . TRP B 1 21 ? 3.041 -12.109 -17.188 1 98.31 21 TRP B C 1
ATOM 3779 O O . TRP B 1 21 ? 3.943 -11.414 -16.719 1 98.31 21 TRP B O 1
ATOM 3789 N N . ASP B 1 22 ? 2.242 -11.625 -18.078 1 98.12 22 ASP B N 1
ATOM 3790 C CA . ASP B 1 22 ? 2.492 -10.367 -18.766 1 98.12 22 ASP B CA 1
ATOM 3791 C C . ASP B 1 22 ? 1.901 -9.188 -17.984 1 98.12 22 ASP B C 1
ATOM 3793 O O . ASP B 1 22 ? 1.812 -8.078 -18.516 1 98.12 22 ASP B O 1
ATOM 3797 N N . THR B 1 23 ? 1.49 -9.461 -16.766 1 98.62 23 THR B N 1
ATOM 3798 C CA . THR B 1 23 ? 1.093 -8.359 -15.891 1 98.62 23 THR B CA 1
ATOM 3799 C C . THR B 1 23 ? 2.318 -7.695 -15.266 1 98.62 23 THR B C 1
ATOM 3801 O O . THR B 1 23 ? 2.215 -6.613 -14.688 1 98.62 23 THR B O 1
ATOM 3804 N N . THR B 1 24 ? 3.504 -8.258 -15.375 1 98.69 24 THR B N 1
ATOM 3805 C CA . THR B 1 24 ? 4.688 -7.734 -14.703 1 98.69 24 THR B CA 1
ATOM 3806 C C . THR B 1 24 ? 5.457 -6.789 -15.625 1 98.69 24 THR B C 1
ATOM 3808 O O . THR B 1 24 ? 5.5 -6.996 -16.844 1 98.69 24 THR B O 1
ATOM 3811 N N . GLY B 1 25 ? 6.047 -5.805 -15.016 1 98.25 25 GLY B N 1
ATOM 3812 C CA . GLY B 1 25 ? 6.863 -4.879 -15.789 1 98.25 25 GLY B CA 1
ATOM 3813 C C . GLY B 1 25 ? 8.055 -5.547 -16.453 1 98.25 25 GLY B C 1
ATOM 3814 O O . GLY B 1 25 ? 8.398 -5.23 -17.594 1 98.25 25 GLY B O 1
ATOM 3815 N N . ILE B 1 26 ? 8.656 -6.43 -15.82 1 97.38 26 ILE B N 1
ATOM 3816 C CA . ILE B 1 26 ? 9.859 -7.086 -16.312 1 97.38 26 ILE B CA 1
ATOM 3817 C C . ILE B 1 26 ? 9.531 -7.922 -17.547 1 97.38 26 ILE B C 1
ATOM 3819 O O . ILE B 1 26 ? 10.406 -8.234 -18.359 1 97.38 26 ILE B O 1
ATOM 3823 N N . HIS B 1 27 ? 8.258 -8.289 -17.703 1 97.5 27 HIS B N 1
ATOM 3824 C CA . HIS B 1 27 ? 7.824 -9 -18.906 1 97.5 27 HIS B CA 1
ATOM 3825 C C . HIS B 1 27 ? 7.242 -8.039 -19.938 1 97.5 27 HIS B C 1
ATOM 3827 O O . HIS B 1 27 ? 6.672 -8.469 -20.938 1 97.5 27 HIS B O 1
ATOM 3833 N N . GLY B 1 28 ? 7.266 -6.758 -19.625 1 96.06 28 GLY B N 1
ATOM 3834 C CA . GLY B 1 28 ? 6.965 -5.781 -20.656 1 96.06 28 GLY B CA 1
ATOM 3835 C C . GLY B 1 28 ? 5.672 -5.027 -20.406 1 96.06 28 GLY B C 1
ATOM 3836 O O . GLY B 1 28 ? 5.305 -4.141 -21.172 1 96.06 28 GLY B O 1
ATOM 3837 N N . ASN B 1 29 ? 4.918 -5.281 -19.328 1 97.88 29 ASN B N 1
ATOM 3838 C CA . ASN B 1 29 ? 3.715 -4.508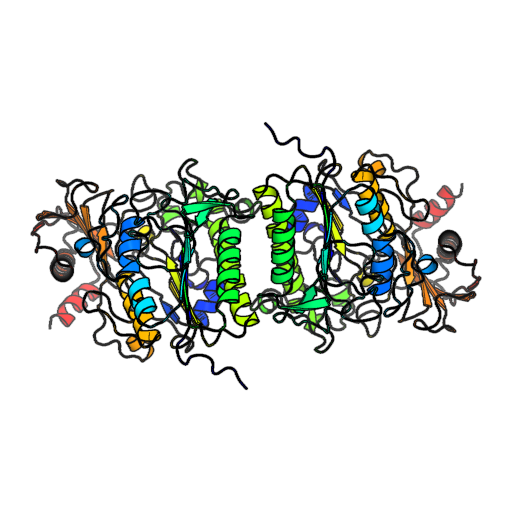 -19.031 1 97.88 29 ASN B CA 1
ATOM 3839 C C . ASN B 1 29 ? 4.027 -3.023 -18.875 1 97.88 29 ASN B C 1
ATOM 3841 O O . ASN B 1 29 ? 4.875 -2.65 -18.062 1 97.88 29 ASN B O 1
ATOM 3845 N N . PRO B 1 30 ? 3.318 -2.172 -19.562 1 97.31 30 PRO B N 1
ATOM 3846 C CA . PRO B 1 30 ? 3.713 -0.762 -19.578 1 97.31 30 PRO B CA 1
ATOM 3847 C C . PRO B 1 30 ? 3.033 0.054 -18.469 1 97.31 30 PRO B C 1
ATOM 3849 O O . PRO B 1 30 ? 3.258 1.262 -18.375 1 97.31 30 PRO B O 1
ATOM 3852 N N . LEU B 1 31 ? 2.242 -0.527 -17.625 1 97.25 31 LEU B N 1
ATOM 3853 C CA . LEU B 1 31 ? 1.344 0.234 -16.766 1 97.25 31 LEU B CA 1
ATOM 3854 C C . LEU B 1 31 ? 1.982 0.487 -15.406 1 97.25 31 LEU B C 1
ATOM 3856 O O . LEU B 1 31 ? 1.397 1.164 -14.562 1 97.25 31 LEU B O 1
ATOM 3860 N N . GLY B 1 32 ? 3.188 -0.027 -15.141 1 96.06 32 GLY B N 1
ATOM 3861 C CA . GLY B 1 32 ? 3.828 0.144 -13.844 1 96.06 32 GLY B CA 1
ATOM 3862 C C . GLY B 1 32 ? 3.086 -0.549 -12.719 1 96.06 32 GLY B C 1
ATOM 3863 O O . GLY B 1 32 ? 3.014 -0.028 -11.602 1 96.06 32 GLY B O 1
ATOM 3864 N N . LEU B 1 33 ? 2.553 -1.73 -12.938 1 97.88 33 LEU B N 1
ATOM 3865 C CA . LEU B 1 33 ? 1.706 -2.445 -11.992 1 97.88 33 LEU B CA 1
ATOM 3866 C C . LEU B 1 33 ? 2.545 -3.094 -10.891 1 97.88 33 LEU B C 1
ATOM 3868 O O . LEU B 1 33 ? 2.084 -3.246 -9.758 1 97.88 33 LEU B O 1
ATOM 3872 N N . THR B 1 34 ? 3.809 -3.516 -11.266 1 98.56 34 THR B N 1
ATOM 3873 C CA . THR B 1 34 ? 4.461 -4.445 -10.352 1 98.56 34 THR B CA 1
ATOM 3874 C C . THR B 1 34 ? 5.898 -4.016 -10.078 1 98.56 34 THR B C 1
ATOM 3876 O O . THR B 1 34 ? 6.828 -4.816 -10.195 1 98.56 34 THR B O 1
ATOM 3879 N N . PRO B 1 35 ? 6.168 -2.766 -9.617 1 97.94 35 PRO B N 1
ATOM 3880 C CA . PRO B 1 35 ? 7.547 -2.33 -9.383 1 97.94 35 PRO B CA 1
ATOM 3881 C C . PRO B 1 35 ? 8.25 -3.17 -8.32 1 97.94 35 PRO B C 1
ATOM 3883 O O . PRO B 1 35 ? 9.469 -3.379 -8.398 1 97.94 35 PRO B O 1
ATOM 3886 N N . ASN B 1 36 ? 7.559 -3.607 -7.305 1 98.38 36 ASN B N 1
ATOM 3887 C CA . ASN B 1 36 ? 8.188 -4.398 -6.254 1 98.38 36 ASN B CA 1
ATOM 3888 C C . ASN B 1 36 ? 8.602 -5.777 -6.762 1 98.38 36 ASN B C 1
ATOM 3890 O O . ASN B 1 36 ? 9.719 -6.23 -6.488 1 98.38 36 ASN B O 1
ATOM 3894 N N . PHE B 1 37 ? 7.707 -6.438 -7.523 1 98.69 37 PHE B N 1
ATOM 3895 C CA . PHE B 1 37 ? 8.062 -7.715 -8.133 1 98.69 37 PHE B CA 1
ATOM 3896 C C . PHE B 1 37 ? 9.25 -7.555 -9.07 1 98.69 37 PHE B C 1
ATOM 3898 O O . PHE B 1 37 ? 10.164 -8.383 -9.078 1 98.69 37 PHE B O 1
ATOM 3905 N N . ASP B 1 38 ? 9.188 -6.508 -9.922 1 98.12 38 ASP B N 1
ATOM 3906 C CA . ASP B 1 38 ? 10.25 -6.266 -10.898 1 98.12 38 ASP B CA 1
ATOM 3907 C C . ASP B 1 38 ? 11.602 -6.098 -10.203 1 98.12 38 ASP B C 1
ATOM 3909 O O . ASP B 1 38 ? 12.602 -6.672 -10.641 1 98.12 38 ASP B O 1
ATOM 3913 N N . ARG B 1 39 ? 11.594 -5.391 -9.109 1 96.69 39 ARG B N 1
ATOM 3914 C CA . ARG B 1 39 ? 12.82 -5.199 -8.352 1 96.69 39 ARG B CA 1
ATOM 3915 C C . ARG B 1 39 ? 13.281 -6.504 -7.711 1 96.69 39 ARG B C 1
ATOM 3917 O O . ARG B 1 39 ? 14.477 -6.812 -7.707 1 96.69 39 ARG B O 1
ATOM 3924 N N . MET B 1 40 ? 12.383 -7.25 -7.156 1 97.38 40 MET B N 1
ATOM 3925 C CA . MET B 1 40 ? 12.695 -8.547 -6.559 1 97.38 40 MET B CA 1
ATOM 3926 C C . MET B 1 40 ? 13.312 -9.484 -7.586 1 97.38 40 MET B C 1
ATOM 3928 O O . MET B 1 40 ? 14.32 -10.141 -7.309 1 97.38 40 MET B O 1
ATOM 3932 N N . ALA B 1 41 ? 12.688 -9.508 -8.766 1 97.69 41 ALA B N 1
ATOM 3933 C CA . ALA B 1 41 ? 13.148 -10.391 -9.836 1 97.69 41 ALA B CA 1
ATOM 3934 C C . ALA B 1 41 ? 14.531 -9.984 -10.32 1 97.69 41 ALA B C 1
ATOM 3936 O O . ALA B 1 41 ? 15.375 -10.836 -10.609 1 97.69 41 ALA B O 1
ATOM 3937 N N . GLN B 1 42 ? 14.766 -8.688 -10.398 1 95 42 GLN B N 1
ATOM 3938 C CA . GLN B 1 42 ? 16.031 -8.18 -10.898 1 95 42 GLN B CA 1
ATOM 3939 C C . GLN B 1 42 ? 17.156 -8.43 -9.891 1 95 42 GLN B C 1
ATOM 3941 O O . GLN B 1 42 ? 18.266 -8.805 -10.273 1 95 42 GLN B O 1
ATOM 3946 N N . ARG B 1 43 ? 16.859 -8.18 -8.625 1 93.81 43 ARG B N 1
ATOM 3947 C CA . ARG B 1 43 ? 17.859 -8.367 -7.574 1 93.81 43 ARG B CA 1
ATOM 3948 C C . ARG B 1 43 ? 18.047 -9.852 -7.262 1 93.81 43 ARG B C 1
ATOM 3950 O O . ARG B 1 43 ? 19.156 -10.281 -6.949 1 93.81 43 ARG B O 1
ATOM 3957 N N . GLY B 1 44 ? 16.938 -10.578 -7.301 1 97.5 44 GLY B N 1
ATOM 3958 C CA . GLY B 1 44 ? 16.969 -12.008 -7.043 1 97.5 44 GLY B CA 1
ATOM 3959 C C . GLY B 1 44 ? 17.172 -12.836 -8.297 1 97.5 44 GLY B C 1
ATOM 3960 O O . GLY B 1 44 ? 18.094 -12.586 -9.07 1 97.5 44 GLY B O 1
ATOM 3961 N N . THR B 1 45 ? 16.359 -13.82 -8.422 1 97.81 45 THR B N 1
ATOM 3962 C CA . THR B 1 45 ? 16.344 -14.695 -9.586 1 97.81 45 THR B CA 1
ATOM 3963 C C . THR B 1 45 ? 14.984 -14.633 -10.297 1 97.81 45 THR B C 1
ATOM 3965 O O . THR B 1 45 ? 13.961 -14.977 -9.711 1 97.81 45 THR B O 1
ATOM 3968 N N . HIS B 1 46 ? 15.07 -14.133 -11.516 1 98.25 46 HIS B N 1
ATOM 3969 C CA . HIS B 1 46 ? 13.875 -14.102 -12.352 1 98.25 46 HIS B CA 1
ATOM 3970 C C . HIS B 1 46 ? 13.734 -15.383 -13.164 1 98.25 46 HIS B C 1
ATOM 3972 O O . HIS B 1 46 ? 14.633 -15.742 -13.93 1 98.25 46 HIS B O 1
ATOM 3978 N N . VAL B 1 47 ? 12.648 -16.078 -12.969 1 98.38 47 VAL B N 1
ATOM 3979 C CA . VAL B 1 47 ? 12.336 -17.219 -13.828 1 98.38 47 VAL B CA 1
ATOM 3980 C C . VAL B 1 47 ? 11.508 -16.75 -15.023 1 98.38 47 VAL B C 1
ATOM 3982 O O . VAL B 1 47 ? 10.273 -16.703 -14.945 1 98.38 47 VAL B O 1
ATOM 3985 N N . HIS B 1 48 ? 12.164 -16.609 -16.125 1 97.5 48 HIS B N 1
ATOM 3986 C CA . HIS B 1 48 ? 11.547 -15.953 -17.266 1 97.5 48 HIS B CA 1
ATOM 3987 C C . HIS B 1 48 ? 10.438 -16.812 -17.859 1 97.5 48 HIS B C 1
ATOM 3989 O O . HIS B 1 48 ? 9.422 -16.281 -18.328 1 97.5 48 HIS B O 1
ATOM 3995 N N . TYR B 1 49 ? 10.711 -18.141 -17.906 1 97.88 49 TYR B N 1
ATOM 3996 C CA . TYR B 1 49 ? 9.742 -19.094 -18.438 1 97.88 49 TYR B CA 1
ATOM 3997 C C . TYR B 1 49 ? 9.266 -20.031 -17.328 1 97.88 49 TYR B C 1
ATOM 3999 O O . TYR B 1 49 ? 9.781 -21.156 -17.203 1 97.88 49 TYR B O 1
ATOM 4007 N N . ALA B 1 50 ? 8.266 -19.547 -16.609 1 98.69 50 ALA B N 1
ATOM 4008 C CA . ALA B 1 50 ? 7.629 -20.359 -15.57 1 98.69 50 ALA B CA 1
ATOM 4009 C C . ALA B 1 50 ? 6.219 -20.781 -15.984 1 98.69 50 ALA B C 1
ATOM 4011 O O . ALA B 1 50 ? 5.453 -19.953 -16.5 1 98.69 50 ALA B O 1
ATOM 4012 N N . PHE B 1 51 ? 5.891 -22.062 -15.758 1 98.81 51 PHE B N 1
ATOM 4013 C CA . PHE B 1 51 ? 4.613 -22.578 -16.234 1 98.81 51 PHE B CA 1
ATOM 4014 C C . PHE B 1 51 ? 3.943 -23.438 -15.172 1 98.81 51 PHE B C 1
ATOM 4016 O O . PHE B 1 51 ? 4.613 -24.188 -14.453 1 98.81 51 PHE B O 1
ATOM 4023 N N . THR B 1 52 ? 2.631 -23.25 -15.086 1 98.81 52 THR B N 1
ATOM 4024 C CA . THR B 1 52 ? 1.879 -24.266 -14.352 1 98.81 52 THR B CA 1
ATOM 4025 C C . THR B 1 52 ? 1.78 -25.547 -15.156 1 98.81 52 THR B C 1
ATOM 4027 O O . THR B 1 52 ? 1.741 -25.516 -16.391 1 98.81 52 THR B O 1
ATOM 4030 N N . CYS B 1 53 ? 1.773 -26.656 -14.492 1 98.38 53 CYS B N 1
ATOM 4031 C CA . CYS B 1 53 ? 1.563 -27.953 -15.148 1 98.38 53 CYS B CA 1
ATOM 4032 C C . CYS B 1 53 ? 0.098 -28.359 -15.086 1 98.38 53 CYS B C 1
ATOM 4034 O O . CYS B 1 53 ? -0.282 -29.406 -15.625 1 98.38 53 CYS B O 1
ATOM 4036 N N . GLN B 1 54 ? -0.668 -27.531 -14.445 1 97.75 54 GLN B N 1
ATOM 4037 C CA . GLN B 1 54 ? -2.107 -27.734 -14.32 1 97.75 54 GLN B CA 1
ATOM 4038 C C . GLN B 1 54 ? -2.842 -26.391 -14.25 1 97.75 54 GLN B C 1
ATOM 4040 O O . GLN B 1 54 ? -2.996 -25.828 -13.172 1 97.75 54 GLN B O 1
ATOM 4045 N N . PRO B 1 55 ? -3.488 -25.969 -15.336 1 97.88 55 PRO B N 1
ATOM 4046 C CA . PRO B 1 55 ? -4.129 -24.656 -15.336 1 97.88 55 PRO B CA 1
ATOM 4047 C C . PRO B 1 55 ? -5.512 -24.672 -14.695 1 97.88 55 PRO B C 1
ATOM 4049 O O . PRO B 1 55 ? -6.461 -24.109 -15.25 1 97.88 55 PRO B O 1
ATOM 4052 N N . VAL B 1 56 ? -5.621 -25.344 -13.531 1 96.62 56 VAL B N 1
ATOM 4053 C CA . VAL B 1 56 ? -6.785 -25.391 -12.641 1 96.62 56 VAL B CA 1
ATOM 4054 C C . VAL B 1 56 ? -6.34 -25.156 -11.203 1 96.62 56 VAL B C 1
ATOM 4056 O O . VAL B 1 56 ? -5.273 -25.625 -10.789 1 96.62 56 VAL B O 1
ATOM 4059 N N . CYS B 1 57 ? -7.168 -24.547 -10.391 1 96.62 57 CYS B N 1
ATOM 4060 C CA . CYS B 1 57 ? -6.793 -24.094 -9.055 1 96.62 57 CYS B CA 1
ATOM 4061 C C . CYS B 1 57 ? -6.363 -25.281 -8.18 1 96.62 57 CYS B C 1
ATOM 4063 O O . CYS B 1 57 ? -5.18 -25.422 -7.879 1 96.62 57 CYS B O 1
ATOM 4065 N N . GLY B 1 58 ? -7.297 -26.203 -7.805 1 97.31 58 GLY B N 1
ATOM 4066 C CA . GLY B 1 58 ? -7.027 -27.312 -6.918 1 97.31 58 GLY B CA 1
ATOM 4067 C C . GLY B 1 58 ? -5.855 -28.172 -7.371 1 97.31 58 GLY B C 1
ATOM 4068 O O . GLY B 1 58 ? -4.887 -28.344 -6.629 1 97.31 58 GLY B O 1
ATOM 4069 N N . PRO B 1 59 ? -5.922 -28.625 -8.57 1 98.12 59 PRO B N 1
ATOM 4070 C CA . PRO B 1 59 ? -4.832 -29.453 -9.094 1 98.12 59 PRO B CA 1
ATOM 4071 C C . PRO B 1 59 ? -3.48 -28.75 -9.055 1 98.12 59 PRO B C 1
ATOM 4073 O O . PRO B 1 59 ? -2.475 -29.344 -8.664 1 98.12 59 PRO B O 1
ATOM 4076 N N . ALA B 1 60 ? -3.436 -27.469 -9.492 1 98.75 60 ALA B N 1
ATOM 4077 C CA . ALA B 1 60 ? -2.178 -26.734 -9.461 1 98.75 60 ALA B CA 1
ATOM 4078 C C . ALA B 1 60 ? -1.639 -26.641 -8.031 1 98.75 60 ALA B C 1
ATOM 4080 O O . ALA B 1 60 ? -0.435 -26.781 -7.809 1 98.75 60 ALA B O 1
ATOM 4081 N N . ARG B 1 61 ? -2.496 -26.375 -7.074 1 98.75 61 ARG B N 1
ATOM 4082 C CA . ARG B 1 61 ? -2.102 -26.266 -5.672 1 98.75 61 ARG B CA 1
ATOM 4083 C C . ARG B 1 61 ? -1.588 -27.594 -5.137 1 98.75 61 ARG B C 1
ATOM 4085 O O . ARG B 1 61 ? -0.648 -27.625 -4.34 1 98.75 61 ARG B O 1
ATOM 4092 N N . SER B 1 62 ? -2.227 -28.703 -5.555 1 98.69 62 SER B N 1
ATOM 4093 C CA . SER B 1 62 ? -1.731 -30 -5.133 1 98.69 62 SER B CA 1
ATOM 4094 C C . SER B 1 62 ? -0.321 -30.266 -5.656 1 98.69 62 SER B C 1
ATOM 4096 O O . SER B 1 62 ? 0.517 -30.828 -4.949 1 98.69 62 SER B O 1
ATOM 4098 N N . CYS B 1 63 ? -0.094 -29.812 -6.891 1 98.69 63 CYS B N 1
ATOM 4099 C CA . CYS B 1 63 ? 1.232 -29.953 -7.484 1 98.69 63 CYS B CA 1
ATOM 4100 C C . CYS B 1 63 ? 2.26 -29.141 -6.715 1 98.69 63 CYS B C 1
ATOM 4102 O O . CYS B 1 63 ? 3.361 -29.609 -6.438 1 98.69 63 CYS B O 1
ATOM 4104 N N . LEU B 1 64 ? 1.899 -27.938 -6.363 1 98.69 64 LEU B N 1
ATOM 4105 C CA . LEU B 1 64 ? 2.812 -27.016 -5.684 1 98.69 64 LEU B CA 1
ATOM 4106 C C . LEU B 1 64 ? 3.098 -27.484 -4.262 1 98.69 64 LEU B C 1
ATOM 4108 O O . LEU B 1 64 ? 4.215 -27.328 -3.764 1 98.69 64 LEU B O 1
ATOM 4112 N N . GLN B 1 65 ? 2.125 -28.062 -3.6 1 98.75 65 GLN B N 1
ATOM 4113 C CA . GLN B 1 65 ? 2.283 -28.516 -2.221 1 98.75 65 GLN B CA 1
ATOM 4114 C C . GLN B 1 65 ? 3.127 -29.781 -2.152 1 98.75 65 GLN B C 1
ATOM 4116 O O . GLN B 1 65 ? 3.803 -30.031 -1.151 1 98.75 65 GLN B O 1
ATOM 4121 N N . THR B 1 66 ? 3.16 -30.609 -3.262 1 98.69 66 THR B N 1
ATOM 4122 C CA . THR B 1 66 ? 3.719 -31.953 -3.152 1 98.69 66 THR B CA 1
ATOM 4123 C C . THR B 1 66 ? 4.922 -32.125 -4.078 1 98.69 66 THR B C 1
ATOM 4125 O O . THR B 1 66 ? 5.711 -33.062 -3.922 1 98.69 66 THR B O 1
ATOM 4128 N N . GLY B 1 67 ? 5.004 -31.297 -5.133 1 98.56 67 GLY B N 1
ATOM 4129 C CA . GLY B 1 67 ? 6.008 -31.5 -6.164 1 98.56 67 GLY B CA 1
ATOM 4130 C C . GLY B 1 67 ? 5.688 -32.656 -7.098 1 98.56 67 GLY B C 1
ATOM 4131 O O . GLY B 1 67 ? 6.578 -33.188 -7.754 1 98.56 67 GLY B O 1
ATOM 4132 N N . MET B 1 68 ? 4.441 -33.062 -7.098 1 98.62 68 MET B N 1
ATOM 4133 C CA . MET B 1 68 ? 3.982 -34.156 -7.934 1 98.62 68 MET B CA 1
ATOM 4134 C C . MET B 1 68 ? 2.969 -33.688 -8.969 1 98.62 68 MET B C 1
ATOM 4136 O O . MET B 1 68 ? 2.318 -32.656 -8.773 1 98.62 68 MET B O 1
ATOM 4140 N N . TYR B 1 69 ? 2.902 -34.406 -10.07 1 98.44 69 TYR B N 1
ATOM 4141 C CA . TYR B 1 69 ? 1.847 -34.156 -11.047 1 98.44 69 TYR B CA 1
ATOM 4142 C C . TYR B 1 69 ? 0.49 -34.594 -10.516 1 98.44 69 TYR B C 1
ATOM 4144 O O . TYR B 1 69 ? 0.415 -35.438 -9.633 1 98.44 69 TYR B O 1
ATOM 4152 N N . ALA B 1 70 ? -0.547 -34.031 -11.086 1 97.69 70 ALA B N 1
ATOM 4153 C CA . ALA B 1 70 ? -1.908 -34.312 -10.641 1 97.69 70 ALA B CA 1
ATOM 4154 C C . ALA B 1 70 ? -2.23 -35.781 -10.758 1 97.69 70 ALA B C 1
ATOM 4156 O O . ALA B 1 70 ? -2.975 -36.344 -9.938 1 97.69 70 ALA B O 1
ATOM 4157 N N . THR B 1 71 ? -1.623 -36.469 -11.727 1 97.19 71 THR B N 1
ATOM 4158 C CA . THR B 1 71 ? -1.779 -37.906 -11.891 1 97.19 71 THR B CA 1
ATOM 4159 C C . THR B 1 71 ? -1.43 -38.625 -10.594 1 97.19 71 THR B C 1
ATOM 4161 O O . THR B 1 71 ? -2.139 -39.562 -10.188 1 97.19 71 THR B O 1
ATOM 4164 N N . ASN B 1 72 ? -0.42 -38.156 -9.945 1 97.75 72 ASN B N 1
ATOM 4165 C CA . ASN B 1 72 ? 0.094 -38.906 -8.797 1 97.75 72 ASN B CA 1
ATOM 4166 C C . ASN B 1 72 ? -0.474 -38.344 -7.488 1 97.75 72 ASN B C 1
ATOM 4168 O O . ASN B 1 72 ? -0.546 -39.062 -6.492 1 97.75 72 ASN B O 1
ATOM 4172 N N . THR B 1 73 ? -0.893 -37.094 -7.422 1 97.56 73 THR B N 1
ATOM 4173 C CA . THR B 1 73 ? -1.552 -36.562 -6.227 1 97.56 73 THR B CA 1
ATOM 4174 C C . THR B 1 73 ? -2.994 -37.062 -6.152 1 97.56 73 THR B C 1
ATOM 4176 O O . THR B 1 73 ? -3.6 -37.062 -5.078 1 97.56 73 THR B O 1
ATOM 4179 N N . GLY B 1 74 ? -3.498 -37.375 -7.375 1 97.19 74 GLY B N 1
ATOM 4180 C CA . GLY B 1 74 ? -4.895 -37.781 -7.465 1 97.19 74 GLY B CA 1
ATOM 4181 C C . GLY B 1 74 ? -5.844 -36.594 -7.539 1 97.19 74 GLY B C 1
ATOM 4182 O O . GLY B 1 74 ? -7.055 -36.781 -7.68 1 97.19 74 GLY B O 1
ATOM 4183 N N . VAL B 1 75 ? -5.406 -35.406 -7.414 1 97.94 75 VAL B N 1
ATOM 4184 C CA . VAL B 1 75 ? -6.215 -34.188 -7.469 1 97.94 75 VAL B CA 1
ATOM 4185 C C . VAL B 1 75 ? -6.227 -33.656 -8.891 1 97.94 75 VAL B C 1
ATOM 4187 O O . VAL B 1 75 ? -5.508 -32.688 -9.203 1 97.94 75 VAL B O 1
ATOM 4190 N N . PHE B 1 76 ? -7.094 -34.156 -9.789 1 95.5 76 PHE B N 1
ATOM 4191 C CA . PHE B 1 76 ? -7.016 -33.781 -11.195 1 95.5 76 PHE B CA 1
ATOM 4192 C C . PHE B 1 76 ? -8.109 -32.781 -11.562 1 95.5 76 PHE B C 1
ATOM 4194 O O . PHE B 1 76 ? -8.133 -32.281 -12.68 1 95.5 76 PHE B O 1
ATOM 4201 N N . HIS B 1 77 ? -9.031 -32.531 -10.672 1 95.81 77 HIS B N 1
ATOM 4202 C CA . HIS B 1 77 ? -10.039 -31.5 -10.836 1 95.81 77 HIS B CA 1
ATOM 4203 C C . HIS B 1 77 ? -10.383 -30.844 -9.508 1 95.81 77 HIS B C 1
ATOM 4205 O O . HIS B 1 77 ? -10.016 -31.359 -8.445 1 95.81 77 HIS B O 1
ATOM 4211 N N . ASN B 1 78 ? -11.008 -29.719 -9.523 1 95.44 78 ASN B N 1
ATOM 4212 C CA . ASN B 1 78 ? -11.406 -29.047 -8.297 1 95.44 78 ASN B CA 1
ATOM 4213 C C . ASN B 1 78 ? -12.352 -29.891 -7.457 1 95.44 78 ASN B C 1
ATOM 4215 O O . ASN B 1 78 ? -13.125 -30.688 -7.996 1 95.44 78 ASN B O 1
ATOM 4219 N N . GLY B 1 79 ? -12.234 -29.75 -6.164 1 94.44 79 GLY B N 1
ATOM 4220 C CA . GLY B 1 79 ? -13.148 -30.422 -5.262 1 94.44 79 GLY B CA 1
ATOM 4221 C C . GLY B 1 79 ? -12.625 -31.75 -4.766 1 94.44 79 GLY B C 1
ATOM 4222 O O . GLY B 1 79 ? -13.305 -32.438 -4.008 1 94.44 79 GLY B O 1
ATOM 4223 N N . VAL B 1 80 ? -11.461 -32.125 -5.207 1 96.5 80 VAL B N 1
ATOM 4224 C CA . VAL B 1 80 ? -10.82 -33.344 -4.703 1 96.5 80 VAL B CA 1
ATOM 4225 C C . VAL B 1 80 ? -9.82 -32.969 -3.607 1 96.5 80 VAL B C 1
ATOM 4227 O O . VAL B 1 80 ? -8.852 -32.25 -3.855 1 96.5 80 VAL B O 1
ATOM 4230 N N . PRO B 1 81 ? -10.039 -33.469 -2.42 1 97.88 81 PRO B N 1
ATOM 4231 C CA . PRO B 1 81 ? -9.078 -33.156 -1.354 1 97.88 81 PRO B CA 1
ATOM 4232 C C . PRO B 1 81 ? -7.734 -33.844 -1.558 1 97.88 81 PRO B C 1
ATOM 4234 O O . PRO B 1 81 ? -7.68 -34.938 -2.113 1 97.88 81 PRO B O 1
ATOM 4237 N N . LEU B 1 82 ? -6.695 -33.219 -1.172 1 98.56 82 LEU B N 1
ATOM 4238 C CA . LEU B 1 82 ? -5.383 -33.844 -1.146 1 98.56 82 LEU B CA 1
ATOM 4239 C C . LEU B 1 82 ? -5.336 -34.969 -0.114 1 98.56 82 LEU B C 1
ATOM 4241 O O . LEU B 1 82 ? -5.879 -34.812 0.984 1 98.56 82 LEU B O 1
ATOM 4245 N N . ALA B 1 83 ? -4.68 -36.031 -0.497 1 97.88 83 ALA B N 1
ATOM 4246 C CA . ALA B 1 83 ? -4.562 -37.156 0.427 1 97.88 83 ALA B CA 1
ATOM 4247 C C . ALA B 1 83 ? -3.895 -36.75 1.73 1 97.88 83 ALA B C 1
ATOM 4249 O O . ALA B 1 83 ? -2.93 -35.969 1.717 1 97.88 83 ALA B O 1
ATOM 4250 N N . GLN B 1 84 ? -4.387 -37.219 2.828 1 97.06 84 GLN B N 1
ATOM 4251 C CA . GLN B 1 84 ? -3.904 -36.812 4.145 1 97.06 84 GLN B CA 1
ATOM 4252 C C . GLN B 1 84 ? -2.457 -37.25 4.355 1 97.06 84 GLN B C 1
ATOM 4254 O O . GLN B 1 84 ? -1.711 -36.625 5.098 1 97.06 84 GLN B O 1
ATOM 4259 N N . ASP B 1 85 ? -2.096 -38.281 3.688 1 96.12 85 ASP B N 1
ATOM 4260 C CA . ASP B 1 85 ? -0.756 -38.844 3.9 1 96.12 85 ASP B CA 1
ATOM 4261 C C . ASP B 1 85 ? 0.218 -38.312 2.846 1 96.12 85 ASP B C 1
ATOM 4263 O O . ASP B 1 85 ? 1.375 -38.719 2.801 1 96.12 85 ASP B O 1
ATOM 4267 N N . ALA B 1 86 ? -0.261 -37.406 1.978 1 97.44 86 ALA B N 1
ATOM 4268 C CA . ALA B 1 86 ? 0.632 -36.812 0.983 1 97.44 86 ALA B CA 1
ATOM 4269 C C . ALA B 1 86 ? 1.823 -36.125 1.651 1 97.44 86 ALA B C 1
ATOM 4271 O O . ALA B 1 86 ? 1.676 -35.5 2.699 1 97.44 86 ALA B O 1
ATOM 4272 N N . VAL B 1 87 ? 2.984 -36.312 1.102 1 98.31 87 VAL B N 1
ATOM 4273 C CA . VAL B 1 87 ? 4.168 -35.594 1.555 1 98.31 87 VAL B CA 1
ATOM 4274 C C . VAL B 1 87 ? 4.145 -34.156 1.005 1 98.31 87 VAL B C 1
ATOM 4276 O O . VAL B 1 87 ? 4.352 -33.969 -0.192 1 98.31 87 VAL B O 1
ATOM 4279 N N . THR B 1 88 ? 3.898 -33.219 1.939 1 98.69 88 THR B N 1
ATOM 4280 C CA . THR B 1 88 ? 3.77 -31.828 1.532 1 98.69 88 THR B CA 1
ATOM 4281 C C . THR B 1 88 ? 5 -31.016 1.946 1 98.69 88 THR B C 1
ATOM 4283 O O . THR B 1 88 ? 5.82 -31.5 2.736 1 98.69 88 THR B O 1
ATOM 4286 N N . LEU B 1 89 ? 5.117 -29.812 1.37 1 98.81 89 LEU B N 1
ATOM 4287 C CA . LEU B 1 89 ? 6.152 -28.875 1.792 1 98.81 89 LEU B CA 1
ATOM 4288 C C . LEU B 1 89 ? 6.105 -28.656 3.301 1 98.81 89 LEU B C 1
ATOM 4290 O O . LEU B 1 89 ? 7.145 -28.688 3.967 1 98.81 89 LEU B O 1
ATOM 4294 N N . ALA B 1 90 ? 4.914 -28.469 3.832 1 98.81 90 ALA B N 1
ATOM 4295 C CA . ALA B 1 90 ? 4.781 -28.188 5.258 1 98.81 90 ALA B CA 1
ATOM 4296 C C . ALA B 1 90 ? 5.293 -29.344 6.102 1 98.81 90 ALA B C 1
ATOM 4298 O O . ALA B 1 90 ? 5.949 -29.141 7.125 1 98.81 90 ALA B O 1
ATOM 4299 N N . LYS B 1 91 ? 4.988 -30.562 5.699 1 98.69 91 LYS B N 1
ATOM 4300 C CA . LYS B 1 91 ? 5.469 -31.719 6.438 1 98.69 91 LYS B CA 1
ATOM 4301 C C . LYS B 1 91 ? 6.988 -31.828 6.363 1 98.69 91 LYS B C 1
ATOM 4303 O O . LYS B 1 91 ? 7.641 -32.156 7.352 1 98.69 91 LYS B O 1
ATOM 4308 N N . CYS B 1 92 ? 7.555 -31.578 5.195 1 98.75 92 CYS B N 1
ATOM 4309 C CA . CYS B 1 92 ? 9.008 -31.625 5.039 1 98.75 92 CYS B CA 1
ATOM 4310 C C . CYS B 1 92 ? 9.68 -30.578 5.93 1 98.75 92 CYS B C 1
ATOM 4312 O O . CYS B 1 92 ? 10.609 -30.891 6.668 1 98.75 92 CYS B O 1
ATOM 4314 N N . PHE B 1 93 ? 9.219 -29.344 5.918 1 98.81 93 PHE B N 1
ATOM 4315 C CA . PHE B 1 93 ? 9.789 -28.266 6.734 1 98.81 93 PHE B CA 1
ATOM 4316 C C . PHE B 1 93 ? 9.539 -28.531 8.211 1 98.81 93 PHE B C 1
ATOM 4318 O O . PHE B 1 93 ? 10.422 -28.312 9.047 1 98.81 93 PHE B O 1
ATOM 4325 N N . GLY B 1 94 ? 8.328 -29 8.492 1 98.56 94 GLY B N 1
ATOM 4326 C CA . GLY B 1 94 ? 8.016 -29.328 9.875 1 98.56 94 GLY B CA 1
ATOM 4327 C C . GLY B 1 94 ? 8.938 -30.375 10.461 1 98.56 94 GLY B C 1
ATOM 4328 O O . GLY B 1 94 ? 9.414 -30.25 11.586 1 98.56 94 GLY B O 1
ATOM 4329 N N . GLN B 1 95 ? 9.227 -31.375 9.734 1 98 95 GLN B N 1
ATOM 4330 C CA . GLN B 1 95 ? 10.117 -32.469 10.156 1 98 95 GLN B CA 1
ATOM 4331 C C . GLN B 1 95 ? 11.531 -31.938 10.406 1 98 95 GLN B C 1
ATOM 4333 O O . GLN B 1 95 ? 12.266 -32.469 11.227 1 98 95 GLN B O 1
ATOM 4338 N N . ALA B 1 96 ? 11.812 -30.875 9.75 1 97.75 96 ALA B N 1
ATOM 4339 C CA . ALA B 1 96 ? 13.141 -30.281 9.891 1 97.75 96 ALA B CA 1
ATOM 4340 C C . ALA B 1 96 ? 13.164 -29.25 11.008 1 97.75 96 ALA B C 1
ATOM 4342 O O . ALA B 1 96 ? 14.172 -28.562 11.203 1 97.75 96 ALA B O 1
ATOM 4343 N N . GLY B 1 97 ? 12.078 -29.047 11.711 1 97.62 97 GLY B N 1
ATOM 4344 C CA . GLY B 1 97 ? 12.055 -28.188 12.883 1 97.62 97 GLY B CA 1
ATOM 4345 C C . GLY B 1 97 ? 11.578 -26.781 12.578 1 97.62 97 GLY B C 1
ATOM 4346 O O . GLY B 1 97 ? 11.672 -25.891 13.43 1 97.62 97 GLY B O 1
ATOM 4347 N N . TYR B 1 98 ? 11.039 -26.547 11.375 1 98.44 98 TYR B N 1
ATOM 4348 C CA . TYR B 1 98 ? 10.492 -25.234 11.031 1 98.44 98 TYR B CA 1
ATOM 4349 C C . TYR B 1 98 ? 9.117 -25.047 11.648 1 98.44 98 TYR B C 1
ATOM 4351 O O . TYR B 1 98 ? 8.305 -25.969 11.688 1 98.44 98 TYR B O 1
ATOM 4359 N N . ALA B 1 99 ? 8.867 -23.812 12.148 1 98.62 99 ALA B N 1
ATOM 4360 C CA . ALA B 1 99 ? 7.473 -23.406 12.32 1 98.62 99 ALA B CA 1
ATOM 4361 C C . ALA B 1 99 ? 6.781 -23.219 10.969 1 98.62 99 ALA B C 1
ATOM 4363 O O . ALA B 1 99 ? 7.328 -22.594 10.062 1 98.62 99 ALA B O 1
ATOM 4364 N N . THR B 1 100 ? 5.652 -23.891 10.805 1 98.88 100 THR B N 1
ATOM 4365 C CA . THR B 1 100 ? 4.977 -23.812 9.516 1 98.88 100 THR B CA 1
ATOM 4366 C C . THR B 1 100 ? 3.652 -23.062 9.641 1 98.88 100 THR B C 1
ATOM 4368 O O . THR B 1 100 ? 2.938 -23.219 10.633 1 98.88 100 THR B O 1
ATOM 4371 N N . GLY B 1 101 ? 3.371 -22.141 8.742 1 98.94 101 GLY B N 1
ATOM 4372 C CA . GLY B 1 101 ? 2.143 -21.359 8.727 1 98.94 101 GLY B CA 1
ATOM 4373 C C . GLY B 1 101 ? 1.499 -21.297 7.359 1 98.94 101 GLY B C 1
ATOM 4374 O O . GLY B 1 101 ? 2.193 -21.219 6.344 1 98.94 101 GLY B O 1
ATOM 4375 N N . TYR B 1 102 ? 0.153 -21.344 7.316 1 98.94 102 TYR B N 1
ATOM 4376 C CA . TYR B 1 102 ? -0.633 -21.172 6.102 1 98.94 102 TYR B CA 1
ATOM 4377 C C . TYR B 1 102 ? -1.674 -20.078 6.281 1 98.94 102 TYR B C 1
ATOM 4379 O O . TYR B 1 102 ? -2.449 -20.094 7.242 1 98.94 102 TYR B O 1
ATOM 4387 N N . ILE B 1 103 ? -1.671 -19.109 5.387 1 98.94 103 ILE B N 1
ATOM 4388 C CA . ILE B 1 103 ? -2.627 -18 5.438 1 98.94 103 ILE B CA 1
ATOM 4389 C C . ILE B 1 103 ? -3.299 -17.844 4.074 1 98.94 103 ILE B C 1
ATOM 4391 O O . ILE B 1 103 ? -2.625 -17.641 3.062 1 98.94 103 ILE B O 1
ATOM 4395 N N . GLY B 1 104 ? -4.645 -17.922 4.02 1 98.81 104 GLY B N 1
ATOM 4396 C CA . GLY B 1 104 ? -5.363 -17.609 2.795 1 98.81 104 GLY B CA 1
ATOM 4397 C C . GLY B 1 104 ? -6.09 -18.797 2.197 1 98.81 104 GLY B C 1
ATOM 4398 O O . GLY B 1 104 ? -6.668 -19.609 2.926 1 98.81 104 GLY B O 1
ATOM 4399 N N . LYS B 1 105 ? -6.152 -18.938 0.874 1 98.69 105 LYS B N 1
ATOM 4400 C CA . LYS B 1 105 ? -6.93 -19.938 0.149 1 98.69 105 LYS B CA 1
ATOM 4401 C C . LYS B 1 105 ? -6.203 -21.266 0.109 1 98.69 105 LYS B C 1
ATOM 4403 O O . LYS B 1 105 ? -5.043 -21.344 -0.31 1 98.69 105 LYS B O 1
ATOM 4408 N N . TRP B 1 106 ? -6.902 -22.328 0.526 1 98.69 106 TRP B N 1
ATOM 4409 C CA . TRP B 1 106 ? -6.336 -23.672 0.54 1 98.69 106 TRP B CA 1
ATOM 4410 C C . TRP B 1 106 ? -6.773 -24.469 -0.688 1 98.69 106 TRP B C 1
ATOM 4412 O O . TRP B 1 106 ? -5.98 -24.688 -1.605 1 98.69 106 TRP B O 1
ATOM 4422 N N . HIS B 1 107 ? -7.992 -24.797 -0.813 1 98.12 107 HIS B N 1
ATOM 4423 C CA . HIS B 1 107 ? -8.68 -25.406 -1.948 1 98.12 107 HIS B CA 1
ATOM 4424 C C . HIS B 1 107 ? -8.305 -26.875 -2.1 1 98.12 107 HIS B C 1
ATOM 4426 O O . HIS B 1 107 ? -8.438 -27.438 -3.188 1 98.12 107 HIS B O 1
ATOM 4432 N N . LEU B 1 108 ? -7.719 -27.547 -1.083 1 98.69 108 LEU B N 1
ATOM 4433 C CA . LEU B 1 108 ? -7.336 -28.953 -1.118 1 98.69 108 LEU B CA 1
ATOM 4434 C C . LEU B 1 108 ? -8.023 -29.734 -0.002 1 98.69 108 LEU B C 1
ATOM 4436 O O . LEU B 1 108 ? -7.574 -30.828 0.371 1 98.69 108 LEU B O 1
ATOM 4440 N N . GLY B 1 109 ? -9 -29.109 0.552 1 98.25 109 GLY B N 1
ATOM 4441 C CA . GLY B 1 109 ? -9.797 -29.75 1.588 1 98.25 109 GLY B CA 1
ATOM 4442 C C . GLY B 1 109 ? -11.18 -30.156 1.115 1 98.25 109 GLY B C 1
ATOM 4443 O O . GLY B 1 109 ? -11.57 -29.844 -0.013 1 98.25 109 GLY B O 1
ATOM 4444 N N . SER B 1 110 ? -11.945 -30.844 2.031 1 97.19 110 SER B N 1
ATOM 4445 C CA . SER B 1 110 ? -13.266 -31.359 1.685 1 97.19 110 SER B CA 1
ATOM 4446 C C . SER B 1 110 ? -14.352 -30.344 2.012 1 97.19 110 SER B C 1
ATOM 4448 O O . SER B 1 110 ? -15.461 -30.406 1.47 1 97.19 110 SER B O 1
ATOM 4450 N N . ARG B 1 111 ? -13.984 -29.391 2.883 1 96.06 111 ARG B N 1
ATOM 4451 C CA . ARG B 1 111 ? -14.992 -28.438 3.348 1 96.06 111 ARG B CA 1
ATOM 4452 C C . ARG B 1 111 ? -14.344 -27.25 4.066 1 96.06 111 ARG B C 1
ATOM 4454 O O . ARG B 1 111 ? -13.125 -27.234 4.242 1 96.06 111 ARG B O 1
ATOM 4461 N N . ASP B 1 112 ? -15.219 -26.25 4.43 1 95 112 ASP B N 1
ATOM 4462 C CA . ASP B 1 112 ? -14.844 -25.188 5.359 1 95 112 ASP B CA 1
ATOM 4463 C C . ASP B 1 112 ? -15.57 -25.344 6.695 1 95 112 ASP B C 1
ATOM 4465 O O . ASP B 1 112 ? -16.766 -25.672 6.723 1 95 112 ASP B O 1
ATOM 4469 N N . PRO B 1 113 ? -15.023 -25.203 7.785 1 97.38 113 PRO B N 1
ATOM 4470 C CA . PRO B 1 113 ? -13.578 -25.062 7.938 1 97.38 113 PRO B CA 1
ATOM 4471 C C . PRO B 1 113 ? -12.812 -26.328 7.582 1 97.38 113 PRO B C 1
ATOM 4473 O O . PRO B 1 113 ? -13.32 -27.438 7.781 1 97.38 113 PRO B O 1
ATOM 4476 N N . VAL B 1 114 ? -11.602 -26.188 7.09 1 98.44 114 VAL B N 1
ATOM 4477 C CA . VAL B 1 114 ? -10.797 -27.328 6.68 1 98.44 114 VAL B CA 1
ATOM 4478 C C . VAL B 1 114 ? -10.453 -28.188 7.898 1 98.44 114 VAL B C 1
ATOM 4480 O O . VAL B 1 114 ? -9.898 -27.688 8.883 1 98.44 114 VAL B O 1
ATOM 4483 N N . PRO B 1 115 ? -10.758 -29.453 7.848 1 97.75 115 PRO B N 1
ATOM 4484 C CA . PRO B 1 115 ? -10.391 -30.312 8.969 1 97.75 115 PRO B CA 1
ATOM 4485 C C . PRO B 1 115 ? -8.883 -30.375 9.188 1 97.75 115 PRO B C 1
ATOM 4487 O O . PRO B 1 115 ? -8.109 -30.375 8.227 1 97.75 115 PRO B O 1
ATOM 4490 N N . PRO B 1 116 ? -8.508 -30.516 10.414 1 97.44 116 PRO B N 1
ATOM 4491 C CA . PRO B 1 116 ? -7.082 -30.516 10.742 1 97.44 116 PRO B CA 1
ATOM 4492 C C . PRO B 1 116 ? -6.293 -31.531 9.93 1 97.44 116 PRO B C 1
ATOM 4494 O O . PRO B 1 116 ? -5.172 -31.25 9.492 1 97.44 116 PRO B O 1
ATOM 4497 N N . GLU B 1 117 ? -6.844 -32.688 9.68 1 97.25 117 GLU B N 1
ATOM 4498 C CA . GLU B 1 117 ? -6.145 -33.781 8.992 1 97.25 117 GLU B CA 1
ATOM 4499 C C . GLU B 1 117 ? -5.98 -33.469 7.504 1 97.25 117 GLU B C 1
ATOM 4501 O O . GLU B 1 117 ? -5.203 -34.125 6.809 1 97.25 117 GLU B O 1
ATOM 4506 N N . GLU B 1 118 ? -6.629 -32.406 7.023 1 98.5 118 GLU B N 1
ATOM 4507 C CA . GLU B 1 118 ? -6.586 -32.031 5.609 1 98.5 118 GLU B CA 1
ATOM 4508 C C . GLU B 1 118 ? -5.82 -30.734 5.391 1 98.5 118 GLU B C 1
ATOM 4510 O O . GLU B 1 118 ? -5.906 -30.141 4.32 1 98.5 118 GLU B O 1
ATOM 4515 N N . ARG B 1 119 ? -5.082 -30.312 6.375 1 98.56 119 ARG B N 1
ATOM 4516 C CA . ARG B 1 119 ? -4.418 -29.016 6.305 1 98.56 119 ARG B CA 1
ATOM 4517 C C . ARG B 1 119 ? -2.967 -29.172 5.863 1 98.56 119 ARG B C 1
ATOM 4519 O O . ARG B 1 119 ? -2.152 -28.266 6.086 1 98.56 119 ARG B O 1
ATOM 4526 N N . GLY B 1 120 ? -2.566 -30.266 5.324 1 98.25 120 GLY B N 1
ATOM 4527 C CA . GLY B 1 120 ? -1.288 -30.484 4.668 1 98.25 120 GLY B CA 1
ATOM 4528 C C . GLY B 1 120 ? -0.118 -30.516 5.633 1 98.25 120 GLY B C 1
ATOM 4529 O O . GLY B 1 120 ? 1.04 -30.547 5.211 1 98.25 120 GLY B O 1
ATOM 4530 N N . GLY B 1 121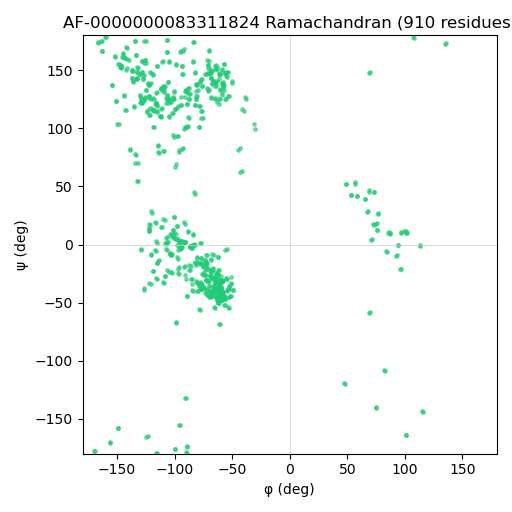 ? -0.362 -30.422 6.965 1 98.38 121 GLY B N 1
ATOM 4531 C CA . GLY B 1 121 ? 0.709 -30.516 7.945 1 98.38 121 GLY B CA 1
ATOM 4532 C C . GLY B 1 121 ? 1.123 -29.156 8.492 1 98.38 121 GLY B C 1
ATOM 4533 O O . GLY B 1 121 ? 2.082 -29.062 9.258 1 98.38 121 GLY B O 1
ATOM 4534 N N . TYR B 1 122 ? 0.354 -28.125 8.18 1 98.75 122 TYR B N 1
ATOM 4535 C CA . TYR B 1 122 ? 0.675 -26.781 8.672 1 98.75 122 TYR B CA 1
ATOM 4536 C C . TYR B 1 122 ? 0.299 -26.641 10.141 1 98.75 122 TYR B C 1
ATOM 4538 O O . TYR B 1 122 ? -0.803 -27.016 10.547 1 98.75 122 TYR B O 1
ATOM 4546 N N . ASP B 1 123 ? 1.196 -26.016 10.945 1 98.19 123 ASP B N 1
ATOM 4547 C CA . ASP B 1 123 ? 0.98 -25.812 12.375 1 98.19 123 ASP B CA 1
ATOM 4548 C C . ASP B 1 123 ? 0.044 -24.625 12.617 1 98.19 123 ASP B C 1
ATOM 4550 O O . ASP B 1 123 ? -0.884 -24.719 13.43 1 98.19 123 ASP B O 1
ATOM 4554 N N . TYR B 1 124 ? 0.418 -23.562 12.102 1 98.75 124 TYR B N 1
ATOM 4555 C CA . TYR B 1 124 ? -0.423 -22.375 12.164 1 98.75 124 TYR B CA 1
ATOM 4556 C C . TYR B 1 124 ? -1.362 -22.297 10.969 1 98.75 124 TYR B C 1
ATOM 4558 O O . TYR B 1 124 ? -0.941 -22.516 9.828 1 98.75 124 TYR B O 1
ATOM 4566 N N . TRP B 1 125 ? -2.621 -22.016 11.289 1 98.81 125 TRP B N 1
ATOM 4567 C CA . TRP B 1 125 ? -3.646 -22.047 10.25 1 98.81 125 TRP B CA 1
ATOM 4568 C C . TRP B 1 125 ? -4.566 -20.844 10.344 1 98.81 125 TRP B C 1
ATOM 4570 O O . TRP B 1 125 ? -5.172 -20.594 11.391 1 98.81 125 TRP B O 1
ATOM 4580 N N . LEU B 1 126 ? -4.617 -20.047 9.359 1 98.88 126 LEU B N 1
ATOM 4581 C CA . LEU B 1 126 ? -5.582 -18.984 9.125 1 98.88 126 LEU B CA 1
ATOM 4582 C C . LEU B 1 126 ? -6.004 -18.938 7.656 1 98.88 126 LEU B C 1
ATOM 4584 O O . LEU B 1 126 ? -5.496 -18.125 6.883 1 98.88 126 LEU B O 1
ATOM 4588 N N . ALA B 1 127 ? -6.977 -19.875 7.402 1 98.81 127 ALA B N 1
ATOM 4589 C CA . ALA B 1 127 ? -7.23 -20.156 5.992 1 98.81 127 ALA B CA 1
ATOM 4590 C C . ALA B 1 127 ? -8.672 -20.609 5.77 1 98.81 127 ALA B C 1
ATOM 4592 O O . ALA B 1 127 ? -9.398 -20.875 6.727 1 98.81 127 ALA B O 1
ATOM 4593 N N . ALA B 1 128 ? -9.086 -20.531 4.582 1 98.44 128 ALA B N 1
ATOM 4594 C CA . ALA B 1 128 ? -10.352 -21.078 4.113 1 98.44 128 ALA B CA 1
ATOM 4595 C C . ALA B 1 128 ? -10.141 -21.984 2.898 1 98.44 128 ALA B C 1
ATOM 4597 O O . ALA B 1 128 ? -9.258 -21.734 2.078 1 98.44 128 ALA B O 1
ATOM 4598 N N . ASN B 1 129 ? -10.93 -23.016 2.809 1 97.88 129 ASN B N 1
ATOM 4599 C CA . ASN B 1 129 ? -10.852 -23.891 1.648 1 97.88 129 ASN B CA 1
ATOM 4600 C C . ASN B 1 129 ? -11.258 -23.172 0.367 1 97.88 129 ASN B C 1
ATOM 4602 O O . ASN B 1 129 ? -10.5 -23.141 -0.599 1 97.88 129 ASN B O 1
ATOM 4606 N N . LEU B 1 130 ? -12.43 -22.609 0.409 1 95.5 130 LEU B N 1
ATOM 4607 C CA . LEU B 1 130 ? -12.945 -21.812 -0.703 1 95.5 130 LEU B CA 1
ATOM 4608 C C . LEU B 1 130 ? -13.094 -20.344 -0.304 1 95.5 130 LEU B C 1
ATOM 4610 O O . LEU B 1 130 ? -14.211 -19.859 -0.122 1 95.5 130 LEU B O 1
ATOM 4614 N N . LEU B 1 131 ? -12 -19.672 -0.306 1 93.19 131 LEU B N 1
ATOM 4615 C CA . LEU B 1 131 ? -11.938 -18.297 0.16 1 93.19 131 LEU B CA 1
ATOM 4616 C C . LEU B 1 131 ? -12.898 -17.406 -0.623 1 93.19 131 LEU B C 1
ATOM 4618 O O . LEU B 1 131 ? -13.477 -16.469 -0.07 1 93.19 131 LEU B O 1
ATOM 4622 N N . GLU B 1 132 ? -13.164 -17.688 -1.886 1 89.94 132 GLU B N 1
ATOM 4623 C CA . GLU B 1 132 ? -14.031 -16.891 -2.746 1 89.94 132 GLU B CA 1
ATOM 4624 C C . GLU B 1 132 ? -15.484 -16.984 -2.299 1 89.94 132 GLU B C 1
ATOM 4626 O O . GLU B 1 132 ? -16.312 -16.156 -2.707 1 89.94 132 GLU B O 1
ATOM 4631 N N . PHE B 1 133 ? -15.727 -17.938 -1.422 1 89.94 133 PHE B N 1
ATOM 4632 C CA . PHE B 1 133 ? -17.109 -18.094 -1.003 1 89.94 133 PHE B CA 1
ATOM 4633 C C . PHE B 1 133 ? -17.266 -17.766 0.477 1 89.94 133 PHE B C 1
ATOM 4635 O O . PHE B 1 133 ? -18.391 -17.578 0.959 1 89.94 133 PHE B O 1
ATOM 4642 N N . THR B 1 134 ? -16.156 -17.688 1.194 1 93.25 134 THR B N 1
ATOM 4643 C CA . THR B 1 134 ? -16.219 -17.328 2.605 1 93.25 134 THR B CA 1
ATOM 4644 C C . THR B 1 134 ? -15.93 -15.836 2.793 1 93.25 134 THR B C 1
ATOM 4646 O O . THR B 1 134 ? -16.188 -15.281 3.863 1 93.25 134 THR B O 1
ATOM 4649 N N . SER B 1 135 ? -15.445 -15.242 1.732 1 94.12 135 SER B N 1
ATOM 4650 C CA . SER B 1 135 ? -14.969 -13.875 1.831 1 94.12 135 SER B CA 1
ATOM 4651 C C . SER B 1 135 ? -15.367 -13.055 0.607 1 94.12 135 SER B C 1
ATOM 4653 O O . SER B 1 135 ? -15.727 -13.617 -0.429 1 94.12 135 SER B O 1
ATOM 4655 N N . ASP B 1 136 ? -15.383 -11.773 0.759 1 95.31 136 ASP B N 1
ATOM 4656 C CA . ASP B 1 136 ? -15.445 -10.797 -0.324 1 95.31 136 ASP B CA 1
ATOM 4657 C C . ASP B 1 136 ? -14.297 -9.797 -0.235 1 95.31 136 ASP B C 1
ATOM 4659 O O . ASP B 1 136 ? -13.508 -9.828 0.713 1 95.31 136 ASP B O 1
ATOM 4663 N N . ALA B 1 137 ? -14.234 -8.969 -1.219 1 95.25 137 ALA B N 1
ATOM 4664 C CA . ALA B 1 137 ? -13.102 -8.062 -1.343 1 95.25 137 ALA B CA 1
ATOM 4665 C C . ALA B 1 137 ? -12.883 -7.273 -0.053 1 95.25 137 ALA B C 1
ATOM 4667 O O . ALA B 1 137 ? -11.742 -7.02 0.343 1 95.25 137 ALA B O 1
ATOM 4668 N N . TYR B 1 138 ? -13.922 -6.902 0.637 1 96.06 138 TYR B N 1
ATOM 4669 C CA . TYR B 1 138 ? -13.82 -6.117 1.861 1 96.06 138 TYR B CA 1
ATOM 4670 C C . TYR B 1 138 ? -14.477 -6.84 3.031 1 96.06 138 TYR B C 1
ATOM 4672 O O . TYR B 1 138 ? -14.891 -6.207 4.008 1 96.06 138 TYR B O 1
ATOM 4680 N N . ASP B 1 139 ? -14.711 -8.094 2.926 1 96.75 139 ASP B N 1
ATOM 4681 C CA . ASP B 1 139 ? -15.242 -8.977 3.963 1 96.75 139 ASP B CA 1
ATOM 4682 C C . ASP B 1 139 ? -14.438 -10.281 4.035 1 96.75 139 ASP B C 1
ATOM 4684 O O . ASP B 1 139 ? -14.922 -11.328 3.605 1 96.75 139 ASP B O 1
ATOM 4688 N N . THR B 1 140 ? -13.289 -10.141 4.656 1 97.5 140 THR B N 1
ATOM 4689 C CA . THR B 1 140 ? -12.352 -11.258 4.711 1 97.5 140 THR B CA 1
ATOM 4690 C C . THR B 1 140 ? -12.633 -12.141 5.926 1 97.5 140 THR B C 1
ATOM 4692 O O . THR B 1 140 ? -12.414 -11.719 7.062 1 97.5 140 THR B O 1
ATOM 4695 N N . VAL B 1 141 ? -13.117 -13.297 5.684 1 97.88 141 VAL B N 1
ATOM 4696 C CA . VAL B 1 141 ? -13.375 -14.258 6.754 1 97.88 141 VAL B CA 1
ATOM 4697 C C . VAL B 1 141 ? -12.602 -15.547 6.496 1 97.88 141 VAL B C 1
ATOM 4699 O O . VAL B 1 141 ? -12.797 -16.203 5.469 1 97.88 141 VAL B O 1
ATOM 4702 N N . LEU B 1 142 ? -11.695 -15.867 7.363 1 98.38 142 LEU B N 1
ATOM 4703 C CA . LEU B 1 142 ? -10.938 -17.109 7.375 1 98.38 142 LEU B CA 1
ATOM 4704 C C . LEU B 1 142 ? -11.258 -17.922 8.625 1 98.38 142 LEU B C 1
ATOM 4706 O O . LEU B 1 142 ? -12.156 -17.578 9.391 1 98.38 142 LEU B O 1
ATOM 4710 N N . PHE B 1 143 ? -10.602 -19.094 8.742 1 98.69 143 PHE B N 1
ATOM 4711 C CA . PHE B 1 143 ? -10.758 -19.938 9.914 1 98.69 143 PHE B CA 1
ATOM 4712 C C . PHE B 1 143 ? -9.414 -20.203 10.578 1 98.69 143 PHE B C 1
ATOM 4714 O O . PHE B 1 143 ? -8.414 -20.422 9.891 1 98.69 143 PHE B O 1
ATOM 4721 N N . ASP B 1 144 ? -9.422 -20.141 11.914 1 98.56 144 ASP B N 1
ATOM 4722 C CA . ASP B 1 144 ? -8.172 -20.344 12.648 1 98.56 144 ASP B CA 1
ATOM 4723 C C . ASP B 1 144 ? -7.953 -21.812 12.961 1 98.56 144 ASP B C 1
ATOM 4725 O O . ASP B 1 144 ? -8.641 -22.688 12.414 1 98.56 144 ASP B O 1
ATOM 4729 N N . ASN B 1 145 ? -6.902 -22.156 13.75 1 98.5 145 ASN B N 1
ATOM 4730 C CA . ASN B 1 145 ? -6.492 -23.516 14.07 1 98.5 145 ASN B CA 1
ATOM 4731 C C . ASN B 1 145 ? -7.641 -24.312 14.68 1 98.5 145 ASN B C 1
ATOM 4733 O O . ASN B 1 145 ? -7.738 -25.531 14.469 1 98.5 145 ASN B O 1
ATOM 4737 N N . GLU B 1 146 ? -8.555 -23.625 15.383 1 98.12 146 GLU B N 1
ATOM 4738 C CA . GLU B 1 146 ? -9.656 -24.312 16.062 1 98.12 146 GLU B CA 1
ATOM 4739 C C . GLU B 1 146 ? -10.906 -24.359 15.188 1 98.12 146 GLU B C 1
ATOM 4741 O O . GLU B 1 146 ? -11.922 -24.938 15.586 1 98.12 146 GLU B O 1
ATOM 4746 N N . GLY B 1 147 ? -10.812 -23.812 14.031 1 97.69 147 GLY B N 1
ATOM 4747 C CA . GLY B 1 147 ? -11.938 -23.812 13.117 1 97.69 147 GLY B CA 1
ATOM 4748 C C . GLY B 1 147 ? -12.898 -22.656 13.344 1 97.69 147 GLY B C 1
ATOM 4749 O O . GLY B 1 147 ? -13.992 -22.625 12.766 1 97.69 147 GLY B O 1
ATOM 4750 N N . HIS B 1 148 ? -12.555 -21.656 14.18 1 98.06 148 HIS B N 1
ATOM 4751 C CA . HIS B 1 148 ? -13.398 -20.5 14.406 1 98.06 148 HIS B CA 1
ATOM 4752 C C . HIS B 1 148 ? -13.227 -19.469 13.297 1 98.06 148 HIS B C 1
ATOM 4754 O O . HIS B 1 148 ? -12.117 -19.234 12.828 1 98.06 148 HIS B O 1
ATOM 4760 N N . PRO B 1 149 ? -14.328 -18.906 12.859 1 97.81 149 PRO B N 1
ATOM 4761 C CA . PRO B 1 149 ? -14.211 -17.844 11.859 1 97.81 149 PRO B CA 1
ATOM 4762 C C . PRO B 1 149 ? -13.484 -16.609 12.398 1 97.81 149 PRO B C 1
ATOM 4764 O O . PRO B 1 149 ? -13.68 -16.234 13.555 1 97.81 149 PRO B O 1
ATOM 4767 N N . VAL B 1 150 ? -12.633 -16.094 11.648 1 97.94 150 VAL B N 1
ATOM 4768 C CA . VAL B 1 150 ? -11.883 -14.875 11.961 1 97.94 150 VAL B CA 1
ATOM 4769 C C . VAL B 1 150 ? -12.094 -13.844 10.852 1 97.94 150 VAL B C 1
ATOM 4771 O O . VAL B 1 150 ? -11.734 -14.078 9.695 1 97.94 150 VAL B O 1
ATOM 4774 N N . LYS B 1 151 ? -12.734 -12.75 11.172 1 97 151 LYS B N 1
ATOM 4775 C CA . LYS B 1 151 ? -12.867 -11.633 10.242 1 97 151 LYS B CA 1
ATOM 4776 C C . LYS B 1 151 ? -11.68 -10.688 10.336 1 97 151 LYS B C 1
ATOM 4778 O O . LYS B 1 151 ? -11.305 -10.258 11.43 1 97 151 LYS B O 1
ATOM 4783 N N . LEU B 1 152 ? -11.039 -10.438 9.258 1 97.19 152 LEU B N 1
ATOM 4784 C CA . LEU B 1 152 ? -9.898 -9.523 9.203 1 97.19 152 LEU B CA 1
ATOM 4785 C C . LEU B 1 152 ? -10.289 -8.211 8.539 1 97.19 152 LEU B C 1
ATOM 4787 O O . LEU B 1 152 ? -11.023 -8.203 7.547 1 97.19 152 LEU B O 1
ATOM 4791 N N . PRO B 1 153 ? -9.836 -7.082 9.031 1 97.44 153 PRO B N 1
ATOM 4792 C CA . PRO B 1 153 ? -10.219 -5.781 8.469 1 97.44 153 PRO B CA 1
ATOM 4793 C C . PRO B 1 153 ? -9.391 -5.406 7.238 1 97.44 153 PRO B C 1
ATOM 4795 O O . PRO B 1 153 ? -8.203 -5.719 7.168 1 97.44 153 PRO B O 1
ATOM 4798 N N . GLY B 1 154 ? -10.008 -4.684 6.324 1 97.75 154 GLY B N 1
ATOM 4799 C CA . GLY B 1 154 ? -9.32 -4.133 5.164 1 97.75 154 GLY B CA 1
ATOM 4800 C C . GLY B 1 154 ? -9.68 -4.844 3.871 1 97.75 154 GLY B C 1
ATOM 4801 O O . GLY B 1 154 ? -10.508 -5.754 3.865 1 97.75 154 GLY B O 1
ATOM 4802 N N . TYR B 1 155 ? -9.094 -4.34 2.74 1 98.25 155 TYR B N 1
ATOM 4803 C CA . TYR B 1 155 ? -9.133 -5.098 1.493 1 98.25 155 TYR B CA 1
ATOM 4804 C C . TYR B 1 155 ? -8.477 -6.461 1.661 1 98.25 155 TYR B C 1
ATOM 4806 O O . TYR B 1 155 ? -7.465 -6.59 2.352 1 98.25 155 TYR B O 1
ATOM 4814 N N . ARG B 1 156 ? -9.023 -7.453 1.126 1 98.31 156 ARG B N 1
ATOM 4815 C CA . ARG B 1 156 ? -8.664 -8.836 1.425 1 98.31 156 ARG B CA 1
ATOM 4816 C C . ARG B 1 156 ? -7.16 -9.047 1.293 1 98.31 156 ARG B C 1
ATOM 4818 O O . ARG B 1 156 ? -6.535 -9.672 2.154 1 98.31 156 ARG B O 1
ATOM 4825 N N . VAL B 1 157 ? -6.531 -8.531 0.231 1 98.69 157 VAL B N 1
ATOM 4826 C CA . VAL B 1 157 ? -5.09 -8.656 0.032 1 98.69 157 VAL B CA 1
ATOM 4827 C C . VAL B 1 157 ? -4.348 -8.07 1.233 1 98.69 157 VAL B C 1
ATOM 4829 O O . VAL B 1 157 ? -3.4 -8.68 1.738 1 98.69 157 VAL B O 1
ATOM 4832 N N . ASP B 1 158 ? -4.777 -6.887 1.677 1 98.56 158 ASP B N 1
ATOM 4833 C CA . ASP B 1 158 ? -4.137 -6.223 2.809 1 98.56 158 ASP B CA 1
ATOM 4834 C C . ASP B 1 158 ? -4.359 -7 4.102 1 98.56 158 ASP B C 1
ATOM 4836 O O . ASP B 1 158 ? -3.455 -7.109 4.934 1 98.56 158 ASP B O 1
ATOM 4840 N N . ALA B 1 159 ? -5.582 -7.473 4.281 1 98.12 159 ALA B N 1
ATOM 4841 C CA . ALA B 1 159 ? -5.922 -8.25 5.473 1 98.12 159 ALA B CA 1
ATOM 4842 C C . ALA B 1 159 ? -5.012 -9.461 5.613 1 98.12 159 ALA B C 1
ATOM 4844 O O . ALA B 1 159 ? -4.484 -9.734 6.695 1 98.12 159 ALA B O 1
ATOM 4845 N N . LEU B 1 160 ? -4.832 -10.188 4.516 1 98.75 160 LEU B N 1
ATOM 4846 C CA . LEU B 1 160 ? -3.984 -11.375 4.535 1 98.75 160 LEU B CA 1
ATOM 4847 C C . LEU B 1 160 ? -2.525 -10.992 4.766 1 98.75 160 LEU B C 1
ATOM 4849 O O . LEU B 1 160 ? -1.811 -11.68 5.5 1 98.75 160 LEU B O 1
ATOM 4853 N N . THR B 1 161 ? -2.086 -9.938 4.129 1 98.81 161 THR B N 1
ATOM 4854 C CA . THR B 1 161 ? -0.705 -9.484 4.27 1 98.81 161 THR B CA 1
ATOM 4855 C C . THR B 1 161 ? -0.416 -9.055 5.703 1 98.81 161 THR B C 1
ATOM 4857 O O . THR B 1 161 ? 0.651 -9.359 6.242 1 98.81 161 THR B O 1
ATOM 4860 N N . ASP B 1 162 ? -1.399 -8.305 6.297 1 98.38 162 ASP B N 1
ATOM 4861 C CA . ASP B 1 162 ? -1.251 -7.91 7.695 1 98.38 162 ASP B CA 1
ATOM 4862 C C . ASP B 1 162 ? -1.074 -9.133 8.594 1 98.38 162 ASP B C 1
ATOM 4864 O O . ASP B 1 162 ? -0.234 -9.125 9.5 1 98.38 162 ASP B O 1
ATOM 4868 N N . ALA B 1 163 ? -1.858 -10.148 8.375 1 98.62 163 ALA B N 1
ATOM 4869 C CA . ALA B 1 163 ? -1.751 -11.383 9.148 1 98.62 163 ALA B CA 1
ATOM 4870 C C . ALA B 1 163 ? -0.387 -12.039 8.953 1 98.62 163 ALA B C 1
ATOM 4872 O O . ALA B 1 163 ? 0.204 -12.555 9.898 1 98.62 163 ALA B O 1
ATOM 4873 N N . ALA B 1 164 ? 0.087 -12.055 7.723 1 98.88 164 ALA B N 1
ATOM 4874 C CA . ALA B 1 164 ? 1.39 -12.641 7.414 1 98.88 164 ALA B CA 1
ATOM 4875 C C . ALA B 1 164 ? 2.508 -11.906 8.148 1 98.88 164 ALA B C 1
ATOM 4877 O O . ALA B 1 164 ? 3.404 -12.539 8.711 1 98.88 164 ALA B O 1
ATOM 4878 N N . ILE B 1 165 ? 2.479 -10.578 8.125 1 98.69 165 ILE B N 1
ATOM 4879 C CA . ILE B 1 165 ? 3.508 -9.766 8.766 1 98.69 165 ILE B CA 1
ATOM 4880 C C . ILE B 1 165 ? 3.5 -10.016 10.273 1 98.69 165 ILE B C 1
ATOM 4882 O O . ILE B 1 165 ? 4.559 -10.117 10.898 1 98.69 165 ILE B O 1
ATOM 4886 N N . ARG B 1 166 ? 2.307 -10.148 10.867 1 98 166 ARG B N 1
ATOM 4887 C CA . ARG B 1 166 ? 2.211 -10.477 12.281 1 98 166 ARG B CA 1
ATOM 4888 C C . ARG B 1 166 ? 2.828 -11.836 12.57 1 98 166 ARG B C 1
ATOM 4890 O O . ARG B 1 166 ? 3.506 -12.016 13.586 1 98 166 ARG B O 1
ATOM 4897 N N . TYR B 1 167 ? 2.572 -12.828 11.688 1 98.69 167 TYR B N 1
ATOM 4898 C CA . TYR B 1 167 ? 3.16 -14.148 11.844 1 98.69 167 TYR B CA 1
ATOM 4899 C C . TYR B 1 167 ? 4.684 -14.078 11.82 1 98.69 167 TYR B C 1
ATOM 4901 O O . TYR B 1 167 ? 5.352 -14.68 12.664 1 98.69 167 TYR B O 1
ATOM 4909 N N . ILE B 1 168 ? 5.195 -13.367 10.859 1 98.62 168 ILE B N 1
ATOM 4910 C CA . ILE B 1 168 ? 6.637 -13.234 10.695 1 98.62 168 ILE B CA 1
ATOM 4911 C C . ILE B 1 168 ? 7.242 -12.594 11.945 1 98.62 168 ILE B C 1
ATOM 4913 O O . ILE B 1 168 ? 8.25 -13.07 12.469 1 98.62 168 ILE B O 1
ATOM 4917 N N . ASP B 1 169 ? 6.566 -11.523 12.406 1 97.88 169 ASP B N 1
ATOM 4918 C CA . ASP B 1 169 ? 7.031 -10.812 13.594 1 97.88 169 ASP B CA 1
ATOM 4919 C C . ASP B 1 169 ? 7.062 -11.742 14.812 1 97.88 169 ASP B C 1
ATOM 4921 O O . ASP B 1 169 ? 7.984 -11.664 15.633 1 97.88 169 ASP B O 1
ATOM 4925 N N . ALA B 1 170 ? 6.137 -12.633 14.922 1 97.62 170 ALA B N 1
ATOM 4926 C CA . ALA B 1 170 ? 6.012 -13.531 16.062 1 97.62 170 ALA B CA 1
ATOM 4927 C C . ALA B 1 170 ? 7.035 -14.664 15.984 1 97.62 170 ALA B C 1
ATOM 4929 O O . ALA B 1 170 ? 7.328 -15.32 16.984 1 97.62 170 ALA B O 1
ATOM 4930 N N . HIS B 1 171 ? 7.652 -14.898 14.797 1 97.38 171 HIS B N 1
ATOM 4931 C CA . HIS B 1 171 ? 8.516 -16.062 14.625 1 97.38 171 HIS B CA 1
ATOM 4932 C C . HIS B 1 171 ? 9.938 -15.648 14.25 1 97.38 171 HIS B C 1
ATOM 4934 O O . HIS B 1 171 ? 10.656 -16.406 13.594 1 97.38 171 HIS B O 1
ATOM 4940 N N . GLN B 1 172 ? 10.344 -14.508 14.664 1 94.25 172 GLN B N 1
ATOM 4941 C CA . GLN B 1 172 ? 11.625 -13.938 14.281 1 94.25 172 GLN B CA 1
ATOM 4942 C C . GLN B 1 172 ? 12.781 -14.797 14.805 1 94.25 172 GLN B C 1
ATOM 4944 O O . GLN B 1 172 ? 13.875 -14.789 14.227 1 94.25 172 GLN B O 1
ATOM 4949 N N . GLU B 1 173 ? 12.516 -15.562 15.898 1 94.31 173 GLU B N 1
ATOM 4950 C CA . GLU B 1 173 ? 13.617 -16.219 16.609 1 94.31 173 GLU B CA 1
ATOM 4951 C C . GLU B 1 173 ? 13.727 -17.688 16.219 1 94.31 173 GLU B C 1
ATOM 4953 O O . GLU B 1 173 ? 14.492 -18.438 16.828 1 94.31 173 GLU B O 1
ATOM 4958 N N . GLU B 1 174 ? 12.961 -18.156 15.281 1 96.19 174 GLU B N 1
ATOM 4959 C CA . GLU B 1 174 ? 13 -19.531 14.805 1 96.19 174 GLU B CA 1
ATOM 4960 C C . GLU B 1 174 ? 12.805 -19.594 13.289 1 96.19 174 GLU B C 1
ATOM 4962 O O . GLU B 1 174 ? 12.203 -18.688 12.703 1 96.19 174 GLU B O 1
ATOM 4967 N N . PRO B 1 175 ? 13.391 -20.641 12.703 1 97.75 175 PRO B N 1
ATOM 4968 C CA . PRO B 1 175 ? 13.117 -20.766 11.273 1 97.75 175 PRO B CA 1
ATOM 4969 C C . PRO B 1 175 ? 11.648 -21.062 10.977 1 97.75 175 PRO B C 1
ATOM 4971 O O . PRO B 1 175 ? 11.008 -21.812 11.711 1 97.75 175 PRO B O 1
ATOM 4974 N N . PHE B 1 176 ? 11.109 -20.453 9.93 1 98.69 176 PHE B N 1
ATOM 4975 C CA . PHE B 1 176 ? 9.703 -20.688 9.617 1 98.69 176 PHE B CA 1
ATOM 4976 C C . PHE B 1 176 ? 9.508 -20.875 8.117 1 98.69 176 PHE B C 1
ATOM 4978 O O . PHE B 1 176 ? 10.352 -20.469 7.32 1 98.69 176 PHE B O 1
ATOM 4985 N N . PHE B 1 177 ? 8.516 -21.672 7.754 1 98.88 177 PHE B N 1
ATOM 4986 C CA . PHE B 1 177 ? 7.941 -21.812 6.422 1 98.88 177 PHE B CA 1
ATOM 4987 C C . PHE B 1 177 ? 6.523 -21.266 6.383 1 98.88 177 PHE B C 1
ATOM 4989 O O . PHE B 1 177 ? 5.621 -21.812 7.023 1 98.88 177 PHE B O 1
ATOM 4996 N N . LEU B 1 178 ? 6.352 -20.125 5.676 1 98.94 178 LEU B N 1
ATOM 4997 C CA . LEU B 1 178 ? 5.059 -19.453 5.602 1 98.94 178 LEU B CA 1
ATOM 4998 C C . LEU B 1 178 ? 4.535 -19.453 4.168 1 98.94 178 LEU B C 1
ATOM 5000 O O . LEU B 1 178 ? 5.23 -19 3.252 1 98.94 178 LEU B O 1
ATOM 5004 N N . PHE B 1 179 ? 3.363 -20.031 4.004 1 98.94 179 PHE B N 1
ATOM 5005 C CA . PHE B 1 179 ? 2.674 -20.031 2.719 1 98.94 179 PHE B CA 1
ATOM 5006 C C . PHE B 1 179 ? 1.512 -19.031 2.736 1 98.94 179 PHE B C 1
ATOM 5008 O O . PHE B 1 179 ? 0.531 -19.234 3.455 1 98.94 179 PHE B O 1
ATOM 5015 N N . ILE B 1 180 ? 1.654 -17.953 2.01 1 98.94 180 ILE B N 1
ATOM 5016 C CA . ILE B 1 180 ? 0.596 -16.969 1.863 1 98.94 180 ILE B CA 1
ATOM 5017 C C . ILE B 1 180 ? -0.125 -17.172 0.534 1 98.94 180 ILE B C 1
ATOM 5019 O O . ILE B 1 180 ? 0.463 -16.984 -0.534 1 98.94 180 ILE B O 1
ATOM 5023 N N . SER B 1 181 ? -1.361 -17.484 0.572 1 98.88 181 SER B N 1
ATOM 5024 C CA . SER B 1 181 ? -2.133 -17.859 -0.608 1 98.88 181 SER B CA 1
ATOM 5025 C C . SER B 1 181 ? -3.285 -16.891 -0.848 1 98.88 181 SER B C 1
ATOM 5027 O O . SER B 1 181 ? -4.359 -17.031 -0.255 1 98.88 181 SER B O 1
ATOM 5029 N N . TYR B 1 182 ? -3.145 -16 -1.741 1 98.75 182 TYR B N 1
ATOM 5030 C CA . TYR B 1 182 ? -4.152 -14.992 -2.041 1 98.75 182 TYR B CA 1
ATOM 5031 C C . TYR B 1 182 ? -5.203 -15.539 -3.004 1 98.75 182 TYR B C 1
ATOM 5033 O O . TYR B 1 182 ? -4.953 -16.516 -3.713 1 98.75 182 TYR B O 1
ATOM 5041 N N . LEU B 1 183 ? -6.359 -14.922 -2.998 1 98.38 183 LEU B N 1
ATOM 5042 C CA . LEU B 1 183 ? -7.352 -15.172 -4.039 1 98.38 183 LEU B CA 1
ATOM 5043 C C . LEU B 1 183 ? -7.082 -14.297 -5.262 1 98.38 183 LEU B C 1
ATOM 5045 O O . LEU B 1 183 ? -7.242 -14.75 -6.398 1 98.38 183 LEU B O 1
ATOM 5049 N N . GLU B 1 184 ? -6.688 -13.047 -4.957 1 98.5 184 GLU B N 1
ATOM 5050 C CA . GLU B 1 184 ? -6.406 -12.109 -6.043 1 98.5 184 GLU B CA 1
ATOM 5051 C C . GLU B 1 184 ? -5.18 -12.547 -6.84 1 98.5 184 GLU B C 1
ATOM 5053 O O . GLU B 1 184 ? -4.242 -13.125 -6.281 1 98.5 184 GLU B O 1
ATOM 5058 N N . PRO B 1 185 ? -5.242 -12.375 -8.219 1 98.56 185 PRO B N 1
ATOM 5059 C CA . PRO B 1 185 ? -6.234 -11.539 -8.898 1 98.56 185 PRO B CA 1
ATOM 5060 C C . PRO B 1 185 ? -7.383 -12.352 -9.492 1 98.56 185 PRO B C 1
ATOM 5062 O O . PRO B 1 185 ? -7.98 -11.938 -10.492 1 98.56 185 PRO B O 1
ATOM 5065 N N . HIS B 1 186 ? -7.625 -13.508 -8.969 1 97.75 186 HIS B N 1
ATOM 5066 C CA . HIS B 1 186 ? -8.789 -14.297 -9.375 1 97.75 186 HIS B CA 1
ATOM 5067 C C . HIS B 1 186 ? -10.078 -13.508 -9.188 1 97.75 186 HIS B C 1
ATOM 5069 O O . HIS B 1 186 ? -10.188 -12.695 -8.266 1 97.75 186 HIS B O 1
ATOM 5075 N N . HIS B 1 187 ? -11.062 -13.727 -10.031 1 94.12 187 HIS B N 1
ATOM 5076 C CA . HIS B 1 187 ? -12.344 -13.039 -9.945 1 94.12 187 HIS B CA 1
ATOM 5077 C C . HIS B 1 187 ? -13.148 -13.516 -8.734 1 94.12 187 HIS B C 1
ATOM 5079 O O . HIS B 1 187 ? -12.906 -14.609 -8.227 1 94.12 187 HIS B O 1
ATOM 5085 N N . GLN B 1 188 ? -13.992 -12.617 -8.305 1 91.88 188 GLN B N 1
ATOM 5086 C CA . GLN B 1 188 ? -15.008 -13.016 -7.348 1 91.88 188 GLN B CA 1
ATOM 5087 C C . GLN B 1 188 ? -16.125 -13.797 -8.031 1 91.88 188 GLN B C 1
ATOM 5089 O O . GLN B 1 188 ? -16.906 -13.219 -8.797 1 91.88 188 GLN B O 1
ATOM 5094 N N . ASN B 1 189 ? -16.281 -15.023 -7.703 1 86.31 189 ASN B N 1
ATOM 5095 C CA . ASN B 1 189 ? -17.062 -15.977 -8.477 1 86.31 189 ASN B CA 1
ATOM 5096 C C . ASN B 1 189 ? -18.531 -15.562 -8.531 1 86.31 189 ASN B C 1
ATOM 5098 O O . ASN B 1 189 ? -19.141 -15.547 -9.609 1 86.31 189 ASN B O 1
ATOM 5102 N N . HIS B 1 190 ? -19.062 -15.219 -7.41 1 87.31 190 HIS B N 1
ATOM 5103 C CA . HIS B 1 190 ? -20.516 -15.062 -7.379 1 87.31 190 HIS B CA 1
ATOM 5104 C C . HIS B 1 190 ? -20.938 -13.789 -8.102 1 87.31 190 HIS B C 1
ATOM 5106 O O . HIS B 1 190 ? -22.109 -13.641 -8.461 1 87.31 190 HIS B O 1
ATOM 5112 N N . VAL B 1 191 ? -20 -12.898 -8.398 1 88.94 191 VAL B N 1
ATOM 5113 C CA . VAL B 1 191 ? -20.359 -11.68 -9.125 1 88.94 191 VAL B CA 1
ATOM 5114 C C . VAL B 1 191 ? -19.656 -11.656 -10.477 1 88.94 191 VAL B C 1
ATOM 5116 O O . VAL B 1 191 ? -19.891 -10.766 -11.297 1 88.94 191 VAL B O 1
ATOM 5119 N N . ASP B 1 192 ? -18.766 -12.664 -10.719 1 93.19 192 ASP B N 1
ATOM 5120 C CA . ASP B 1 192 ? -17.984 -12.75 -11.945 1 93.19 192 ASP B CA 1
ATOM 5121 C C . ASP B 1 192 ? -17.312 -11.422 -12.258 1 93.19 192 ASP B C 1
ATOM 5123 O O . ASP B 1 192 ? -17.469 -10.875 -13.352 1 93.19 192 ASP B O 1
ATOM 5127 N N . ASP B 1 193 ? -16.625 -10.93 -11.273 1 94.25 193 ASP B N 1
ATOM 5128 C CA . ASP B 1 193 ? -15.969 -9.625 -11.375 1 94.25 193 ASP B CA 1
ATOM 5129 C C . ASP B 1 193 ? -14.625 -9.625 -10.648 1 94.25 193 ASP B C 1
ATOM 5131 O O . ASP B 1 193 ? -14.297 -10.57 -9.938 1 94.25 193 ASP B O 1
ATOM 5135 N N . TYR B 1 194 ? -13.82 -8.688 -11.008 1 97.56 194 TYR B N 1
ATOM 5136 C CA . TYR B 1 194 ? -12.516 -8.461 -10.391 1 97.56 194 TYR B CA 1
ATOM 5137 C C . TYR B 1 194 ? -12.516 -7.176 -9.57 1 97.56 194 TYR B C 1
ATOM 5139 O O . TYR B 1 194 ? -12.016 -6.145 -10.023 1 97.56 194 TYR B O 1
ATOM 5147 N N . PRO B 1 195 ? -13.031 -7.188 -8.344 1 96.81 195 PRO B N 1
ATOM 5148 C CA . PRO B 1 195 ? -13.18 -5.969 -7.551 1 96.81 195 PRO B CA 1
ATOM 5149 C C . PRO B 1 195 ? -11.875 -5.52 -6.906 1 96.81 195 PRO B C 1
ATOM 5151 O O . PRO B 1 195 ? -11.461 -6.078 -5.887 1 96.81 195 PRO B O 1
ATOM 5154 N N . PRO B 1 196 ? -11.211 -4.527 -7.484 1 97.62 196 PRO B N 1
ATOM 5155 C CA . PRO B 1 196 ? -10.016 -3.947 -6.863 1 97.62 196 PRO B CA 1
ATOM 5156 C C . PRO B 1 196 ? -10.352 -2.891 -5.816 1 97.62 196 PRO B C 1
ATOM 5158 O O . PRO B 1 196 ? -11.523 -2.59 -5.586 1 97.62 196 PRO B O 1
ATOM 5161 N N . PRO B 1 197 ? -9.297 -2.371 -5.082 1 96.38 197 PRO B N 1
ATOM 5162 C CA . PRO B 1 197 ? -9.586 -1.243 -4.191 1 96.38 197 PRO B CA 1
ATOM 5163 C C . PRO B 1 197 ? -10.195 -0.055 -4.93 1 96.38 197 PRO B C 1
ATOM 5165 O O . PRO B 1 197 ? -9.984 0.11 -6.133 1 96.38 197 PRO B O 1
ATOM 5168 N N . ASP B 1 198 ? -10.93 0.779 -4.23 1 93.38 198 ASP B N 1
ATOM 5169 C CA . ASP B 1 198 ? -11.586 1.954 -4.805 1 93.38 198 ASP B CA 1
ATOM 5170 C C . ASP B 1 198 ? -10.578 2.826 -5.555 1 93.38 198 ASP B C 1
ATOM 5172 O O . ASP B 1 198 ? -9.492 3.109 -5.043 1 93.38 198 ASP B O 1
ATOM 5176 N N . GLY B 1 199 ? -10.93 3.119 -6.785 1 93.06 199 GLY B N 1
ATOM 5177 C CA . GLY B 1 199 ? -10.102 4.004 -7.594 1 93.06 199 GLY B CA 1
ATOM 5178 C C . GLY B 1 199 ? -9.148 3.262 -8.508 1 93.06 199 GLY B C 1
ATOM 5179 O O . GLY B 1 199 ? -8.695 3.809 -9.516 1 93.06 199 GLY B O 1
ATOM 5180 N N . TYR B 1 200 ? -8.867 2.037 -8.195 1 96.38 200 TYR B N 1
ATOM 5181 C CA . TYR B 1 200 ? -7.848 1.305 -8.93 1 96.38 200 TYR B CA 1
ATOM 5182 C C . TYR B 1 200 ? -8.367 0.886 -10.305 1 96.38 200 TYR B C 1
ATOM 5184 O O . TYR B 1 200 ? -7.617 0.89 -11.281 1 96.38 200 TYR B O 1
ATOM 5192 N N . ARG B 1 201 ? -9.648 0.524 -10.359 1 95.94 201 ARG B N 1
ATOM 5193 C CA . ARG B 1 201 ? -10.219 0.14 -11.648 1 95.94 201 ARG B CA 1
ATOM 5194 C C . ARG B 1 201 ? -10.172 1.3 -12.633 1 95.94 201 ARG B C 1
ATOM 5196 O O . ARG B 1 201 ? -9.758 1.128 -13.781 1 95.94 201 ARG B O 1
ATOM 5203 N N . GLU B 1 202 ? -10.523 2.469 -12.164 1 94.06 202 GLU B N 1
ATOM 5204 C CA . GLU B 1 202 ? -10.586 3.666 -13 1 94.06 202 GLU B CA 1
ATOM 5205 C C . GLU B 1 202 ? -9.203 4.051 -13.523 1 94.06 202 GLU B C 1
ATOM 5207 O O . GLU B 1 202 ? -9.078 4.551 -14.641 1 94.06 202 GLU B O 1
ATOM 5212 N N . MET B 1 203 ? -8.273 3.748 -12.789 1 93.5 203 MET B N 1
ATOM 5213 C CA . MET B 1 203 ? -6.902 4.109 -13.141 1 93.5 203 MET B CA 1
ATOM 5214 C C . MET B 1 203 ? -6.426 3.311 -14.352 1 93.5 203 MET B C 1
ATOM 5216 O O . MET B 1 203 ? -5.582 3.783 -15.117 1 93.5 203 MET B O 1
ATOM 5220 N N . TYR B 1 204 ? -6.984 2.07 -14.578 1 95.94 204 TYR B N 1
ATOM 5221 C CA . TYR B 1 204 ? -6.348 1.181 -15.547 1 95.94 204 TYR B CA 1
ATOM 5222 C C . TYR B 1 204 ? -7.312 0.826 -16.672 1 95.94 204 TYR B C 1
ATOM 5224 O O . TYR B 1 204 ? -6.902 0.267 -17.703 1 95.94 204 TYR B O 1
ATOM 5232 N N . THR B 1 205 ? -8.547 1.184 -16.531 1 95.06 205 THR B N 1
ATOM 5233 C CA . THR B 1 205 ? -9.531 0.856 -17.547 1 95.06 205 THR B CA 1
ATOM 5234 C C . THR B 1 205 ? -9.156 1.5 -18.891 1 95.06 205 THR B C 1
ATOM 5236 O O . THR B 1 205 ? -8.93 2.711 -18.953 1 95.06 205 THR B O 1
ATOM 5239 N N . GLY B 1 206 ? -9.07 0.645 -19.891 1 93.19 206 GLY B N 1
ATOM 5240 C CA . GLY B 1 206 ? -8.852 1.118 -21.25 1 93.19 206 GLY B CA 1
ATOM 5241 C C . GLY B 1 206 ? -7.426 1.554 -21.5 1 93.19 206 GLY B C 1
ATOM 5242 O O . GLY B 1 206 ? -7.129 2.123 -22.562 1 93.19 206 GLY B O 1
ATOM 5243 N N . ARG B 1 207 ? -6.496 1.244 -20.609 1 93.62 207 ARG B N 1
ATOM 5244 C CA . ARG B 1 207 ? -5.148 1.789 -20.734 1 93.62 207 ARG B CA 1
ATOM 5245 C C . ARG B 1 207 ? -4.27 0.88 -21.594 1 93.62 207 ARG B C 1
ATOM 5247 O O . ARG B 1 207 ? -3.465 1.36 -22.391 1 93.62 207 ARG B O 1
ATOM 5254 N N . TRP B 1 208 ? -4.305 -0.487 -21.391 1 95.88 208 TRP B N 1
ATOM 5255 C CA . TRP B 1 208 ? -3.482 -1.424 -22.156 1 95.88 208 TRP B CA 1
ATOM 5256 C C . TRP B 1 208 ? -4.141 -2.799 -22.203 1 95.88 208 TRP B C 1
ATOM 5258 O O . TRP B 1 208 ? -4.676 -3.279 -21.203 1 95.88 208 TRP B O 1
ATOM 5268 N N . THR B 1 209 ? -4.09 -3.361 -23.359 1 96.62 209 THR B N 1
ATOM 5269 C CA . THR B 1 209 ? -4.605 -4.707 -23.594 1 96.62 209 THR B CA 1
ATOM 5270 C C . THR B 1 209 ? -3.541 -5.59 -24.234 1 96.62 209 THR B C 1
ATOM 5272 O O . THR B 1 209 ? -2.986 -5.246 -25.281 1 96.62 209 THR B O 1
ATOM 5275 N N . PRO B 1 210 ? -3.213 -6.75 -23.609 1 96.25 210 PRO B N 1
ATOM 5276 C CA . PRO B 1 210 ? -2.283 -7.676 -24.266 1 96.25 210 PRO B CA 1
ATOM 5277 C C . PRO B 1 210 ? -2.725 -8.062 -25.672 1 96.25 210 PRO B C 1
ATOM 5279 O O . PRO B 1 210 ? -3.92 -8.219 -25.922 1 96.25 210 PRO B O 1
ATOM 5282 N N . PRO B 1 211 ? -1.779 -8.312 -26.578 1 93.5 211 PRO B N 1
ATOM 5283 C CA . PRO B 1 211 ? -2.104 -8.547 -27.984 1 93.5 211 PRO B CA 1
ATOM 5284 C C . PRO B 1 211 ? -3.033 -9.742 -28.188 1 93.5 211 PRO B C 1
ATOM 5286 O O . PRO B 1 211 ? -3.893 -9.719 -29.078 1 93.5 211 PRO B O 1
ATOM 5289 N N . ASP B 1 212 ? -2.818 -10.844 -27.453 1 95.75 212 ASP B N 1
ATOM 5290 C CA . ASP B 1 212 ? -3.707 -11.992 -27.609 1 95.75 212 ASP B CA 1
ATOM 5291 C C . ASP B 1 212 ? -5.152 -11.609 -27.281 1 95.75 212 ASP B C 1
ATOM 5293 O O . ASP B 1 212 ? -6.074 -12 -28.016 1 95.75 212 ASP B O 1
ATOM 5297 N N . LEU B 1 213 ? -5.336 -10.805 -26.203 1 96.75 213 LEU B N 1
ATOM 5298 C CA . LEU B 1 213 ? -6.676 -10.383 -25.797 1 96.75 213 LEU B CA 1
ATOM 5299 C C . LEU B 1 213 ? -7.238 -9.359 -26.781 1 96.75 213 LEU B C 1
ATOM 5301 O O . LEU B 1 213 ? -8.445 -9.359 -27.062 1 96.75 213 LEU B O 1
ATOM 5305 N N . ALA B 1 214 ? -6.402 -8.5 -27.234 1 94.62 214 ALA B N 1
ATOM 5306 C CA . ALA B 1 214 ? -6.848 -7.527 -28.234 1 94.62 214 ALA B CA 1
ATOM 5307 C C . ALA B 1 214 ? -7.352 -8.219 -29.484 1 94.62 214 ALA B C 1
ATOM 5309 O O . ALA B 1 214 ? -8.32 -7.777 -30.109 1 94.62 214 ALA B O 1
ATOM 5310 N N . ALA B 1 215 ? -6.707 -9.297 -29.859 1 94 215 ALA B N 1
ATOM 5311 C CA . ALA B 1 215 ? -7.031 -10.016 -31.094 1 94 215 ALA B CA 1
ATOM 5312 C C . ALA B 1 215 ? -8.266 -10.898 -30.906 1 94 215 ALA B C 1
ATOM 5314 O O . ALA B 1 215 ? -9.086 -11.031 -31.812 1 94 215 ALA B O 1
ATOM 5315 N N . LEU B 1 216 ? -8.398 -11.469 -29.719 1 95.38 216 LEU B N 1
ATOM 5316 C CA . LEU B 1 216 ? -9.383 -12.531 -29.547 1 95.38 216 LEU B CA 1
ATOM 5317 C C . LEU B 1 216 ? -10.633 -12.016 -28.844 1 95.38 216 LEU B C 1
ATOM 5319 O O . LEU B 1 216 ? -11.695 -12.625 -28.922 1 95.38 216 LEU B O 1
ATOM 5323 N N . GLY B 1 217 ? -10.461 -10.859 -28.031 1 93.62 217 GLY B N 1
ATOM 5324 C CA . GLY B 1 217 ? -11.578 -10.266 -27.312 1 93.62 217 GLY B CA 1
ATOM 5325 C C . GLY B 1 217 ? -11.875 -10.953 -26 1 93.62 217 GLY B C 1
ATOM 5326 O O . GLY B 1 217 ? -11.07 -10.883 -25.062 1 93.62 217 GLY B O 1
ATOM 5327 N N . GLY B 1 218 ? -13.078 -11.727 -25.969 1 95.12 218 GLY B N 1
ATOM 5328 C CA . GLY B 1 218 ? -13.523 -12.336 -24.719 1 95.12 218 GLY B CA 1
ATOM 5329 C C . GLY B 1 218 ? -14.117 -11.344 -23.75 1 95.12 218 GLY B C 1
ATOM 5330 O O . GLY B 1 218 ? -14.844 -10.43 -24.141 1 95.12 218 GLY B O 1
ATOM 5331 N N . SER B 1 219 ? -13.789 -11.523 -22.422 1 95.69 219 SER B N 1
ATOM 5332 C CA . SER B 1 219 ? -14.344 -10.641 -21.406 1 95.69 219 SER B CA 1
ATOM 5333 C C . SER B 1 219 ? -13.328 -9.594 -20.969 1 95.69 219 SER B C 1
ATOM 5335 O O . SER B 1 219 ? -13.516 -8.93 -19.938 1 95.69 219 SER B O 1
ATOM 5337 N N . SER B 1 220 ? -12.266 -9.484 -21.719 1 95.38 220 SER B N 1
ATOM 5338 C CA . SER B 1 220 ? -11.141 -8.672 -21.281 1 95.38 220 SER B CA 1
ATOM 5339 C C . SER B 1 220 ? -11.523 -7.195 -21.203 1 95.38 220 SER B C 1
ATOM 5341 O O . SER B 1 220 ? -11.086 -6.488 -20.281 1 95.38 220 SER B O 1
ATOM 5343 N N . ALA B 1 221 ? -12.352 -6.688 -22.094 1 92.81 221 ALA B N 1
ATOM 5344 C CA . ALA B 1 221 ? -12.727 -5.273 -22.109 1 92.81 221 ALA B CA 1
ATOM 5345 C C . ALA B 1 221 ? -13.445 -4.883 -20.828 1 92.81 221 ALA B C 1
ATOM 5347 O O . ALA B 1 221 ? -13.281 -3.768 -20.328 1 92.81 221 ALA B O 1
ATOM 5348 N N . GLN B 1 222 ? -14.109 -5.793 -20.328 1 93.5 222 GLN B N 1
ATOM 5349 C CA . GLN B 1 222 ? -14.898 -5.574 -19.109 1 93.5 222 GLN B CA 1
ATOM 5350 C C . GLN B 1 222 ? -14.047 -5.762 -17.859 1 93.5 222 GLN B C 1
ATOM 5352 O O . GLN B 1 222 ? -14.258 -5.082 -16.859 1 93.5 222 GLN B O 1
ATOM 5357 N N . HIS B 1 223 ? -13.047 -6.598 -17.938 1 96.69 223 HIS B N 1
ATOM 5358 C CA . HIS B 1 223 ? -12.516 -7.141 -16.688 1 96.69 223 HIS B CA 1
ATOM 5359 C C . HIS B 1 223 ? -11.078 -6.684 -16.453 1 96.69 223 HIS B C 1
ATOM 5361 O O . HIS B 1 223 ? -10.594 -6.684 -15.328 1 96.69 223 HIS B O 1
ATOM 5367 N N . LEU B 1 224 ? -10.391 -6.172 -17.469 1 97.75 224 LEU B N 1
ATOM 5368 C CA . LEU B 1 224 ? -8.961 -5.926 -17.375 1 97.75 224 LEU B CA 1
ATOM 5369 C C . LEU B 1 224 ? -8.664 -4.816 -16.359 1 97.75 224 LEU B C 1
ATOM 5371 O O . LEU B 1 224 ? -7.668 -4.875 -15.641 1 97.75 224 LEU B O 1
ATOM 5375 N N . GLY B 1 225 ? -9.539 -3.764 -16.359 1 97.69 225 GLY B N 1
ATOM 5376 C CA . GLY B 1 225 ? -9.32 -2.682 -15.414 1 97.69 225 GLY B CA 1
ATOM 5377 C C . GLY B 1 225 ? -9.273 -3.15 -13.969 1 97.69 225 GLY B C 1
ATOM 5378 O O . GLY B 1 225 ? -8.359 -2.799 -13.227 1 97.69 225 GLY B O 1
ATOM 5379 N N . GLY B 1 226 ? -10.297 -3.881 -13.586 1 98.31 226 GLY B N 1
ATOM 5380 C CA . GLY B 1 226 ? -10.336 -4.441 -12.242 1 98.31 226 GLY B CA 1
ATOM 5381 C C . GLY B 1 226 ? -9.211 -5.426 -11.977 1 98.31 226 GLY B C 1
ATOM 5382 O O . GLY B 1 226 ? -8.609 -5.41 -10.898 1 98.31 226 GLY B O 1
ATOM 5383 N N . TYR B 1 227 ? -8.906 -6.27 -12.984 1 98.62 227 TYR B N 1
ATOM 5384 C CA . TYR B 1 227 ? -7.844 -7.266 -12.891 1 98.62 227 TYR B CA 1
ATOM 5385 C C . TYR B 1 227 ? -6.492 -6.602 -12.641 1 98.62 227 TYR B C 1
ATOM 5387 O O . TYR B 1 227 ? -5.75 -7.008 -11.75 1 98.62 227 TYR B O 1
ATOM 5395 N N . TYR B 1 228 ? -6.188 -5.535 -13.383 1 98.75 228 TYR B N 1
ATOM 5396 C CA . TYR B 1 228 ? -4.945 -4.793 -13.203 1 98.75 228 TYR B CA 1
ATOM 5397 C C . TYR B 1 228 ? -4.902 -4.117 -11.844 1 98.75 228 TYR B C 1
ATOM 5399 O O . TYR B 1 228 ? -3.85 -4.055 -11.203 1 98.75 228 TYR B O 1
ATOM 5407 N N . GLY B 1 229 ? -6.031 -3.594 -11.398 1 98.69 229 GLY B N 1
ATOM 5408 C CA . GLY B 1 229 ? -6.098 -3.021 -10.062 1 98.69 229 GLY B CA 1
ATOM 5409 C C . GLY B 1 229 ? -5.746 -4.012 -8.969 1 98.69 229 GLY B C 1
ATOM 5410 O O . GLY B 1 229 ? -5.055 -3.666 -8.008 1 98.69 229 GLY B O 1
ATOM 5411 N N . MET B 1 230 ? -6.188 -5.223 -9.109 1 98.81 230 MET B N 1
ATOM 5412 C CA . MET B 1 230 ? -5.887 -6.27 -8.141 1 98.81 230 MET B CA 1
ATOM 5413 C C . MET B 1 230 ? -4.406 -6.633 -8.172 1 98.81 230 MET B C 1
ATOM 5415 O O . MET B 1 230 ? -3.781 -6.816 -7.129 1 98.81 230 MET B O 1
ATOM 5419 N N . VAL B 1 231 ? -3.832 -6.723 -9.375 1 98.88 231 VAL B N 1
ATOM 5420 C CA . VAL B 1 231 ? -2.416 -7.035 -9.531 1 98.88 231 VAL B CA 1
ATOM 5421 C C . VAL B 1 231 ? -1.57 -5.945 -8.875 1 98.88 231 VAL B C 1
ATOM 5423 O O . VAL B 1 231 ? -0.585 -6.242 -8.195 1 98.88 231 VAL B O 1
ATOM 5426 N N . LYS B 1 232 ? -1.943 -4.691 -9.094 1 98.75 232 LYS B N 1
ATOM 5427 C CA . LYS B 1 232 ? -1.236 -3.568 -8.492 1 98.75 232 LYS B CA 1
ATOM 5428 C C . LYS B 1 232 ? -1.244 -3.672 -6.965 1 98.75 232 LYS B C 1
ATOM 5430 O O . LYS B 1 232 ? -0.204 -3.514 -6.324 1 98.75 232 LYS B O 1
ATOM 5435 N N . ARG B 1 233 ? -2.377 -3.941 -6.406 1 98.69 233 ARG B N 1
ATOM 5436 C CA . ARG B 1 233 ? -2.471 -4.023 -4.953 1 98.69 233 ARG B CA 1
ATOM 5437 C C . ARG B 1 233 ? -1.654 -5.195 -4.422 1 98.69 233 ARG B C 1
ATOM 5439 O O . ARG B 1 233 ? -1.044 -5.102 -3.354 1 98.69 233 ARG B O 1
ATOM 5446 N N . LEU B 1 234 ? -1.662 -6.297 -5.145 1 98.88 234 LEU B N 1
ATOM 5447 C CA . LEU B 1 234 ? -0.83 -7.434 -4.766 1 98.88 234 LEU B CA 1
ATOM 5448 C C . LEU B 1 234 ? 0.644 -7.043 -4.734 1 98.88 234 LEU B C 1
ATOM 5450 O O . LEU B 1 234 ? 1.378 -7.445 -3.828 1 98.88 234 LEU B O 1
ATOM 5454 N N . ASP B 1 235 ? 1.062 -6.289 -5.73 1 98.81 235 ASP B N 1
ATOM 5455 C CA . ASP B 1 235 ? 2.453 -5.848 -5.77 1 98.81 235 ASP B CA 1
ATOM 5456 C C . ASP B 1 235 ? 2.777 -4.945 -4.582 1 98.81 235 ASP B C 1
ATOM 5458 O O . ASP B 1 235 ? 3.859 -5.039 -4 1 98.81 235 ASP B O 1
ATOM 5462 N N . GLU B 1 236 ? 1.859 -4.039 -4.281 1 98.25 236 GLU B N 1
ATOM 5463 C CA . GLU B 1 236 ? 2.039 -3.18 -3.113 1 98.25 236 GLU B CA 1
ATOM 5464 C C . GLU B 1 236 ? 2.145 -4.004 -1.832 1 98.25 236 GLU B C 1
ATOM 5466 O O . GLU B 1 236 ? 2.939 -3.686 -0.947 1 98.25 236 GLU B O 1
ATOM 5471 N N . ALA B 1 237 ? 1.354 -5.043 -1.745 1 98.75 237 ALA B N 1
ATOM 5472 C CA . ALA B 1 237 ? 1.41 -5.949 -0.602 1 98.75 237 ALA B CA 1
ATOM 5473 C C . ALA B 1 237 ? 2.758 -6.66 -0.532 1 98.75 237 ALA B C 1
ATOM 5475 O O . ALA B 1 237 ? 3.305 -6.867 0.555 1 98.75 237 ALA B O 1
ATOM 5476 N N . LEU B 1 238 ? 3.271 -7.09 -1.707 1 98.81 238 LEU B N 1
ATOM 5477 C CA . LEU B 1 238 ? 4.609 -7.668 -1.754 1 98.81 238 LEU B CA 1
ATOM 5478 C C . LEU B 1 238 ? 5.645 -6.691 -1.204 1 98.81 238 LEU B C 1
ATOM 5480 O O . LEU B 1 238 ? 6.516 -7.082 -0.424 1 98.81 238 LEU B O 1
ATOM 5484 N N . GLY B 1 239 ? 5.559 -5.445 -1.601 1 98.56 239 GLY B N 1
ATOM 5485 C CA . GLY B 1 239 ? 6.445 -4.422 -1.069 1 98.56 239 GLY B CA 1
ATOM 5486 C C . GLY B 1 239 ? 6.391 -4.309 0.442 1 98.56 239 GLY B C 1
ATOM 5487 O O . GLY B 1 239 ? 7.426 -4.223 1.102 1 98.56 239 GLY B O 1
ATOM 5488 N N . ARG B 1 240 ? 5.18 -4.301 0.992 1 98.38 240 ARG B N 1
ATOM 5489 C CA . ARG B 1 240 ? 4.996 -4.211 2.438 1 98.38 240 ARG B CA 1
ATOM 5490 C C . ARG B 1 240 ? 5.629 -5.406 3.145 1 98.38 240 ARG B C 1
ATOM 5492 O O . ARG B 1 240 ? 6.215 -5.258 4.219 1 98.38 240 ARG B O 1
ATOM 5499 N N . LEU B 1 241 ? 5.43 -6.586 2.551 1 98.62 241 LEU B N 1
ATOM 5500 C CA . LEU B 1 241 ? 6.016 -7.789 3.129 1 98.62 241 LEU B CA 1
ATOM 5501 C C . LEU B 1 241 ? 7.535 -7.695 3.15 1 98.62 241 LEU B C 1
ATOM 5503 O O . LEU B 1 241 ? 8.164 -8 4.164 1 98.62 241 LEU B O 1
ATOM 5507 N N . LEU B 1 242 ? 8.133 -7.297 2.057 1 98.62 242 LEU B N 1
ATOM 5508 C CA . LEU B 1 242 ? 9.578 -7.164 1.959 1 98.62 242 LEU B CA 1
ATOM 5509 C C . LEU B 1 242 ? 10.094 -6.09 2.912 1 98.62 242 LEU B C 1
ATOM 5511 O O . LEU B 1 242 ? 11.156 -6.25 3.521 1 98.62 242 LEU B O 1
ATOM 5515 N N . ASP B 1 243 ? 9.328 -4.984 3.055 1 98.25 243 ASP B N 1
ATOM 5516 C CA . ASP B 1 243 ? 9.672 -3.93 4.004 1 98.25 243 ASP B CA 1
ATOM 5517 C C . ASP B 1 243 ? 9.672 -4.457 5.438 1 98.25 243 ASP B C 1
ATOM 5519 O O . ASP B 1 243 ? 10.508 -4.059 6.25 1 98.25 243 ASP B O 1
ATOM 5523 N N . ALA B 1 244 ? 8.703 -5.316 5.738 1 98.38 244 ALA B N 1
ATOM 5524 C CA . ALA B 1 244 ? 8.641 -5.906 7.074 1 98.38 244 ALA B CA 1
ATOM 5525 C C . ALA B 1 244 ? 9.852 -6.789 7.344 1 98.38 244 ALA B C 1
ATOM 5527 O O . ALA B 1 244 ? 10.414 -6.766 8.445 1 98.38 244 ALA B O 1
ATOM 5528 N N . LEU B 1 245 ? 10.266 -7.57 6.359 1 98.44 245 LEU B N 1
ATOM 5529 C CA . LEU B 1 245 ? 11.461 -8.391 6.512 1 98.44 245 LEU B CA 1
ATOM 5530 C C . LEU B 1 245 ? 12.695 -7.523 6.762 1 98.44 245 LEU B C 1
ATOM 5532 O O . LEU B 1 245 ? 13.523 -7.848 7.613 1 98.44 245 LEU B O 1
ATOM 5536 N N . LYS B 1 246 ? 12.797 -6.43 5.992 1 97.56 246 LYS B N 1
ATOM 5537 C CA . LYS B 1 246 ? 13.875 -5.473 6.188 1 97.56 246 LYS B CA 1
ATOM 5538 C C . LYS B 1 246 ? 13.844 -4.883 7.594 1 97.56 246 LYS B C 1
ATOM 5540 O O . LYS B 1 246 ? 14.867 -4.84 8.273 1 97.56 246 LYS B O 1
ATOM 5545 N N . SER B 1 247 ? 12.68 -4.496 8.047 1 97.44 247 SER B N 1
ATOM 5546 C CA . SER B 1 247 ? 12.469 -3.885 9.352 1 97.44 247 SER B CA 1
ATOM 5547 C C . SER B 1 247 ? 12.867 -4.836 10.477 1 97.44 247 SER B C 1
ATOM 5549 O O . SER B 1 247 ? 13.367 -4.402 11.516 1 97.44 247 SER B O 1
ATOM 5551 N N . LEU B 1 248 ? 12.719 -6.117 10.258 1 97.31 248 LEU B N 1
ATOM 5552 C CA . LEU B 1 248 ? 12.961 -7.133 11.281 1 97.31 248 LEU B CA 1
ATOM 5553 C C . LEU B 1 248 ? 14.352 -7.746 11.117 1 97.31 248 LEU B C 1
ATOM 5555 O O . LEU B 1 248 ? 14.688 -8.719 11.797 1 97.31 248 LEU B O 1
ATOM 5559 N N . ASP B 1 249 ? 15.125 -7.203 10.18 1 96.5 249 ASP B N 1
ATOM 5560 C CA . ASP B 1 249 ? 16.469 -7.676 9.883 1 96.5 249 ASP B CA 1
ATOM 5561 C C . ASP B 1 249 ? 16.453 -9.148 9.477 1 96.5 249 ASP B C 1
ATOM 5563 O O . ASP B 1 249 ? 17.297 -9.93 9.922 1 96.5 249 ASP B O 1
ATOM 5567 N N . LEU B 1 250 ? 15.453 -9.539 8.641 1 97.56 250 LEU B N 1
ATOM 5568 C CA . LEU B 1 250 ? 15.297 -10.93 8.219 1 97.56 250 LEU B CA 1
ATOM 5569 C C . LEU B 1 250 ? 15.5 -11.07 6.715 1 97.56 250 LEU B C 1
ATOM 5571 O O . LEU B 1 250 ? 15.445 -12.18 6.176 1 97.56 250 LEU B O 1
ATOM 5575 N N . SER B 1 251 ? 15.828 -9.992 6.039 1 96.19 251 SER B N 1
ATOM 5576 C CA . SER B 1 251 ? 15.891 -10 4.582 1 96.19 251 SER B CA 1
ATOM 5577 C C . SER B 1 251 ? 16.922 -11 4.078 1 96.19 251 SER B C 1
ATOM 5579 O O . SER B 1 251 ? 16.641 -11.781 3.16 1 96.19 251 SER B O 1
ATOM 5581 N N . ASP B 1 252 ? 18.078 -11.016 4.695 1 94.81 252 ASP B N 1
ATOM 5582 C CA . ASP B 1 252 ? 19.188 -11.836 4.215 1 94.81 252 ASP B CA 1
ATOM 5583 C C . ASP B 1 252 ? 19.047 -13.273 4.695 1 94.81 252 ASP B C 1
ATOM 5585 O O . ASP B 1 252 ? 19.844 -14.141 4.316 1 94.81 252 ASP B O 1
ATOM 5589 N N . GLN B 1 253 ? 17.953 -13.492 5.461 1 96.69 253 GLN B N 1
ATOM 5590 C CA . GLN B 1 253 ? 17.766 -14.828 6.023 1 96.69 253 GLN B CA 1
ATOM 5591 C C . GLN B 1 253 ? 16.438 -15.43 5.582 1 96.69 253 GLN B C 1
ATOM 5593 O O . GLN B 1 253 ? 15.961 -16.406 6.18 1 96.69 253 GLN B O 1
ATOM 5598 N N . THR B 1 254 ? 15.836 -14.797 4.629 1 98.5 254 THR B N 1
ATOM 5599 C CA . THR B 1 254 ? 14.531 -15.297 4.219 1 98.5 254 THR B CA 1
ATOM 5600 C C . THR B 1 254 ? 14.477 -15.5 2.707 1 98.5 254 THR B C 1
ATOM 5602 O O . THR B 1 254 ? 14.773 -14.578 1.942 1 98.5 254 THR B O 1
ATOM 5605 N N . ILE B 1 255 ? 14.172 -16.734 2.303 1 98.62 255 ILE B N 1
ATOM 5606 C CA . ILE B 1 255 ? 13.844 -17.016 0.908 1 98.62 255 ILE B CA 1
ATOM 5607 C C . ILE B 1 255 ? 12.383 -16.656 0.635 1 98.62 255 ILE B C 1
ATOM 5609 O O . ILE B 1 255 ? 11.484 -17.078 1.364 1 98.62 255 ILE B O 1
ATOM 5613 N N . VAL B 1 256 ? 12.172 -15.805 -0.37 1 98.88 256 VAL B N 1
ATOM 5614 C CA . VAL B 1 256 ? 10.82 -15.469 -0.792 1 98.88 256 VAL B CA 1
ATOM 5615 C C . VAL B 1 256 ? 10.594 -15.945 -2.227 1 98.88 256 VAL B C 1
ATOM 5617 O O . VAL B 1 256 ? 11.344 -15.586 -3.133 1 98.88 256 VAL B O 1
ATOM 5620 N N . LEU B 1 257 ? 9.602 -16.781 -2.4 1 98.94 257 LEU B N 1
ATOM 5621 C CA . LEU B 1 257 ? 9.141 -17.203 -3.721 1 98.94 257 LEU B CA 1
ATOM 5622 C C . LEU B 1 257 ? 7.836 -16.484 -4.082 1 98.94 257 LEU B C 1
ATOM 5624 O O . LEU B 1 257 ? 6.867 -16.531 -3.318 1 98.94 257 LEU B O 1
ATOM 5628 N N . PHE B 1 258 ? 7.816 -15.766 -5.184 1 98.94 258 PHE B N 1
ATOM 5629 C CA . PHE B 1 258 ? 6.59 -15.266 -5.793 1 98.94 258 PHE B CA 1
ATOM 5630 C C . PHE B 1 258 ? 6.191 -16.125 -6.988 1 98.94 258 PHE B C 1
ATOM 5632 O O . PHE B 1 258 ? 6.988 -16.344 -7.902 1 98.94 258 PHE B O 1
ATOM 5639 N N . THR B 1 259 ? 4.945 -16.609 -6.992 1 98.88 259 THR B N 1
ATOM 5640 C CA . THR B 1 259 ? 4.43 -17.328 -8.156 1 98.88 259 THR B CA 1
ATOM 5641 C C . THR B 1 259 ? 2.906 -17.359 -8.141 1 98.88 259 THR B C 1
ATOM 5643 O O . THR B 1 259 ? 2.275 -16.734 -7.281 1 98.88 259 THR B O 1
ATOM 5646 N N . SER B 1 260 ? 2.311 -17.969 -9.164 1 98.81 260 SER B N 1
ATOM 5647 C CA . SER B 1 260 ? 0.864 -18.125 -9.289 1 98.81 260 SER B CA 1
ATOM 5648 C C . SER B 1 260 ? 0.497 -19.547 -9.688 1 98.81 260 SER B C 1
ATOM 5650 O O . SER B 1 260 ? 1.36 -20.328 -10.102 1 98.81 260 SER B O 1
ATOM 5652 N N . ASP B 1 261 ? -0.745 -19.906 -9.508 1 98.62 261 ASP B N 1
ATOM 5653 C CA . ASP B 1 261 ? -1.181 -21.266 -9.836 1 98.62 261 ASP B CA 1
ATOM 5654 C C . ASP B 1 261 ? -1.429 -21.406 -11.336 1 98.62 261 ASP B C 1
ATOM 5656 O O . ASP B 1 261 ? -1.168 -22.453 -11.922 1 98.62 261 ASP B O 1
ATOM 5660 N N . HIS B 1 262 ? -1.99 -20.438 -11.969 1 98.44 262 HIS B N 1
ATOM 5661 C CA . HIS B 1 262 ? -2.236 -20.406 -13.406 1 98.44 262 HIS B CA 1
ATOM 5662 C C . HIS B 1 262 ? -2.545 -18.984 -13.875 1 98.44 262 HIS B C 1
ATOM 5664 O O . HIS B 1 262 ? -2.605 -18.062 -13.062 1 98.44 262 HIS B O 1
ATOM 5670 N N . GLY B 1 263 ? -2.686 -18.859 -15.242 1 98.38 263 GLY B N 1
ATOM 5671 C CA . GLY B 1 263 ? -3.012 -17.562 -15.812 1 98.38 263 GLY B CA 1
ATOM 5672 C C . GLY B 1 263 ? -4.496 -17.375 -16.062 1 98.38 263 GLY B C 1
ATOM 5673 O O . GLY B 1 263 ? -5.328 -17.875 -15.305 1 98.38 263 GLY B O 1
ATOM 5674 N N . ASN B 1 264 ? -4.793 -16.469 -17.031 1 98.31 264 ASN B N 1
ATOM 5675 C CA . ASN B 1 264 ? -6.156 -16.062 -17.359 1 98.31 264 ASN B CA 1
ATOM 5676 C C . ASN B 1 264 ? -6.285 -15.664 -18.812 1 98.31 264 ASN B C 1
ATOM 5678 O O . ASN B 1 264 ? -5.594 -14.758 -19.281 1 98.31 264 ASN B O 1
ATOM 5682 N N . HIS B 1 265 ? -7.223 -16.344 -19.562 1 97.69 265 HIS B N 1
ATOM 5683 C CA . HIS B 1 265 ? -7.363 -15.969 -20.969 1 97.69 265 HIS B CA 1
ATOM 5684 C C . HIS B 1 265 ? -8.648 -15.188 -21.203 1 97.69 265 HIS B C 1
ATOM 5686 O O . HIS B 1 265 ? -8.984 -14.859 -22.344 1 97.69 265 HIS B O 1
ATOM 5692 N N . PHE B 1 266 ? -9.391 -14.836 -20.094 1 97.56 266 PHE B N 1
ATOM 5693 C CA . PHE B 1 266 ? -10.57 -13.977 -20.156 1 97.56 266 PHE B CA 1
ATOM 5694 C C . PHE B 1 266 ? -11.578 -14.508 -21.172 1 97.56 266 PHE B C 1
ATOM 5696 O O . PHE B 1 266 ? -12.07 -13.75 -22 1 97.56 266 PHE B O 1
ATOM 5703 N N . LYS B 1 267 ? -11.75 -15.75 -21.156 1 96.5 267 LYS B N 1
ATOM 5704 C CA . LYS B 1 267 ? -12.758 -16.5 -21.922 1 96.5 267 LYS B CA 1
ATOM 5705 C C . LYS B 1 267 ? -12.469 -16.438 -23.422 1 96.5 267 LYS B C 1
ATOM 5707 O O . LYS B 1 267 ? -13.398 -16.484 -24.234 1 96.5 267 LYS B O 1
ATOM 5712 N N . THR B 1 268 ? -11.258 -16.297 -23.781 1 96.19 268 THR B N 1
ATOM 5713 C CA . THR B 1 268 ? -10.906 -16.266 -25.203 1 96.19 268 THR B CA 1
ATOM 5714 C C . THR B 1 268 ? -10.688 -17.688 -25.734 1 96.19 268 THR B C 1
ATOM 5716 O O . THR B 1 268 ? -10.766 -17.922 -26.938 1 96.19 268 THR B O 1
ATOM 5719 N N . ARG B 1 269 ? -10.398 -18.656 -24.906 1 95.56 269 ARG B N 1
ATOM 5720 C CA . ARG B 1 269 ? -10.031 -20 -25.344 1 95.56 269 ARG B CA 1
ATOM 5721 C C . ARG B 1 269 ? -11.148 -20.984 -25.047 1 95.56 269 ARG B C 1
ATOM 5723 O O . ARG B 1 269 ? -11.234 -22.031 -25.703 1 95.56 269 ARG B O 1
ATOM 5730 N N . ASN B 1 270 ? -11.922 -20.734 -24.094 1 93.38 270 ASN B N 1
ATOM 5731 C CA . ASN B 1 270 ? -13.148 -21.422 -23.703 1 93.38 270 ASN B CA 1
ATOM 5732 C C . ASN B 1 270 ? -14.078 -20.516 -22.906 1 93.38 270 ASN B C 1
ATOM 5734 O O . ASN B 1 270 ? -13.875 -19.297 -22.859 1 93.38 270 ASN B O 1
ATOM 5738 N N . ALA B 1 271 ? -15.109 -21.109 -22.344 1 90.69 271 ALA B N 1
ATOM 5739 C CA . ALA B 1 271 ? -16.141 -20.297 -21.703 1 90.69 271 ALA B CA 1
ATOM 5740 C C . ALA B 1 271 ? -15.758 -19.938 -20.281 1 90.69 271 ALA B C 1
ATOM 5742 O O . ALA B 1 271 ? -16.562 -19.359 -19.531 1 90.69 271 ALA B O 1
ATOM 5743 N N . GLU B 1 272 ? -14.523 -20.266 -19.969 1 91.81 272 GLU B N 1
ATOM 5744 C CA . GLU B 1 272 ? -14.023 -19.969 -18.641 1 91.81 272 GLU B CA 1
ATOM 5745 C C . GLU B 1 272 ? -12.758 -19.109 -18.703 1 91.81 272 GLU B C 1
ATOM 5747 O O . GLU B 1 272 ? -12.508 -18.453 -19.703 1 91.81 272 GLU B O 1
ATOM 5752 N N . TYR B 1 273 ? -12.055 -19.031 -17.625 1 93.06 273 TYR B N 1
ATOM 5753 C CA . TYR B 1 273 ? -10.945 -18.094 -17.547 1 93.06 273 TYR B CA 1
ATOM 5754 C C . TYR B 1 273 ? -9.609 -18.812 -17.672 1 93.06 273 TYR B C 1
ATOM 5756 O O . TYR B 1 273 ? -8.555 -18.172 -17.781 1 93.06 273 TYR B O 1
ATOM 5764 N N . LYS B 1 274 ? -9.633 -20.141 -17.656 1 94.06 274 LYS B N 1
ATOM 5765 C CA . LYS B 1 274 ? -8.461 -21 -17.531 1 94.06 274 LYS B CA 1
ATOM 5766 C C . LYS B 1 274 ? -8.68 -22.328 -18.266 1 94.06 274 LYS B C 1
ATOM 5768 O O . LYS B 1 274 ? -9.336 -22.375 -19.297 1 94.06 274 LYS B O 1
ATOM 5773 N N . ARG B 1 275 ? -8 -23.406 -17.969 1 96.38 275 ARG B N 1
ATOM 5774 C CA . ARG B 1 275 ? -8.219 -24.766 -18.453 1 96.38 275 ARG B CA 1
ATOM 5775 C C . ARG B 1 275 ? -7.891 -24.891 -19.938 1 96.38 275 ARG B C 1
ATOM 5777 O O . ARG B 1 275 ? -8.688 -25.422 -20.703 1 96.38 275 ARG B O 1
ATOM 5784 N N . SER B 1 276 ? -6.824 -24.359 -20.312 1 97 276 SER B N 1
ATOM 5785 C CA . SER B 1 276 ? -6.293 -24.484 -21.672 1 97 276 SER B CA 1
ATOM 5786 C C . SER B 1 276 ? -4.77 -24.547 -21.656 1 97 276 SER B C 1
ATOM 5788 O O . SER B 1 276 ? -4.137 -24.25 -20.641 1 97 276 SER B O 1
ATOM 5790 N N . CYS B 1 277 ? -4.203 -25.031 -22.75 1 97.88 277 CYS B N 1
ATOM 5791 C CA . CYS B 1 277 ? -2.754 -25.188 -22.812 1 97.88 277 CYS B CA 1
ATOM 5792 C C . CYS B 1 277 ? -2.084 -23.875 -23.234 1 97.88 277 CYS B C 1
ATOM 5794 O O . CYS B 1 277 ? -0.856 -23.797 -23.281 1 97.88 277 CYS B O 1
ATOM 5796 N N . HIS B 1 278 ? -2.811 -22.844 -23.531 1 98.25 278 HIS B N 1
ATOM 5797 C CA . HIS B 1 278 ? -2.307 -21.594 -24.094 1 98.25 278 HIS B CA 1
ATOM 5798 C C . HIS B 1 278 ? -1.507 -20.812 -23.047 1 98.25 278 HIS B C 1
ATOM 5800 O O . HIS B 1 278 ? -1.775 -20.906 -21.859 1 98.25 278 HIS B O 1
ATOM 5806 N N . GLU B 1 279 ? -0.54 -20.016 -23.516 1 98.25 279 GLU B N 1
ATOM 5807 C CA . GLU B 1 279 ? 0.336 -19.219 -22.656 1 98.25 279 GLU B CA 1
ATOM 5808 C C . GLU B 1 279 ? -0.467 -18.422 -21.625 1 98.25 279 GLU B C 1
ATOM 5810 O O . GLU B 1 279 ? -0.066 -18.328 -20.469 1 98.25 279 GLU B O 1
ATOM 5815 N N . SER B 1 280 ? -1.607 -17.891 -22.062 1 97.75 280 SER B N 1
ATOM 5816 C CA . SER B 1 280 ? -2.451 -17.047 -21.234 1 97.75 280 SER B CA 1
ATOM 5817 C C . SER B 1 280 ? -2.963 -17.812 -20.016 1 97.75 280 SER B C 1
ATOM 5819 O O . SER B 1 280 ? -3.297 -17.203 -18.984 1 97.75 280 SER B O 1
ATOM 5821 N N . ALA B 1 281 ? -2.971 -19.125 -20.094 1 98.25 281 ALA B N 1
ATOM 5822 C CA . ALA B 1 281 ? -3.508 -19.922 -19 1 98.25 281 ALA B CA 1
ATOM 5823 C C . ALA B 1 281 ? -2.387 -20.609 -18.219 1 98.25 281 ALA B C 1
ATOM 5825 O O . ALA B 1 281 ? -2.547 -20.906 -17.031 1 98.25 281 ALA B O 1
ATOM 5826 N N . ILE B 1 282 ? -1.23 -20.766 -18.859 1 98.75 282 ILE B N 1
ATOM 5827 C CA . ILE B 1 282 ? -0.302 -21.672 -18.203 1 98.75 282 ILE B CA 1
ATOM 5828 C C . ILE B 1 282 ? 0.947 -20.906 -17.766 1 98.75 282 ILE B C 1
ATOM 5830 O O . ILE B 1 282 ? 1.673 -21.359 -16.859 1 98.75 282 ILE B O 1
ATOM 5834 N N . ARG B 1 283 ? 1.362 -19.859 -18.406 1 98.69 283 ARG B N 1
ATOM 5835 C CA . ARG B 1 283 ? 2.562 -19.125 -18.047 1 98.69 283 ARG B CA 1
ATOM 5836 C C . ARG B 1 283 ? 2.281 -18.172 -16.891 1 98.69 283 ARG B C 1
ATOM 5838 O O . ARG B 1 283 ? 1.257 -17.484 -16.875 1 98.69 283 ARG B O 1
ATOM 5845 N N . VAL B 1 284 ? 3.143 -18.172 -15.859 1 98.81 284 VAL B N 1
ATOM 5846 C CA . VAL B 1 284 ? 2.904 -17.406 -14.641 1 98.81 284 VAL B CA 1
ATOM 5847 C C . VAL B 1 284 ? 4.156 -16.625 -14.266 1 98.81 284 VAL B C 1
ATOM 5849 O O . VAL B 1 284 ? 5.27 -16.984 -14.656 1 98.81 284 VAL B O 1
ATOM 5852 N N . PRO B 1 285 ? 3.992 -15.477 -13.586 1 98.81 285 PRO B N 1
ATOM 5853 C CA . PRO B 1 285 ? 5.168 -14.781 -13.062 1 98.81 285 PRO B CA 1
ATOM 5854 C C . PRO B 1 285 ? 5.828 -15.531 -11.906 1 98.81 285 PRO B C 1
ATOM 5856 O O . PRO B 1 285 ? 5.141 -16.016 -11 1 98.81 285 PRO B O 1
ATOM 5859 N N . THR B 1 286 ? 7.184 -15.672 -11.977 1 98.88 286 THR B N 1
ATOM 5860 C CA . THR B 1 286 ? 7.906 -16.359 -10.922 1 98.88 286 THR B CA 1
ATOM 5861 C C . THR B 1 286 ? 9.266 -15.711 -10.672 1 98.88 286 THR B C 1
ATOM 5863 O O . THR B 1 286 ? 10 -15.43 -11.625 1 98.88 286 THR B O 1
ATOM 5866 N N . ALA B 1 287 ? 9.531 -15.391 -9.469 1 98.75 287 ALA B N 1
ATOM 5867 C CA . ALA B 1 287 ? 10.828 -14.891 -9.039 1 98.75 287 ALA B CA 1
ATOM 5868 C C . ALA B 1 287 ? 11.148 -15.336 -7.613 1 98.75 287 ALA B C 1
ATOM 5870 O O . ALA B 1 287 ? 10.242 -15.656 -6.836 1 98.75 287 ALA B O 1
ATOM 5871 N N . LEU B 1 288 ? 12.43 -15.445 -7.316 1 98.5 288 LEU B N 1
ATOM 5872 C CA . LEU B 1 288 ? 12.906 -15.766 -5.977 1 98.5 288 LEU B CA 1
ATOM 5873 C C . LEU B 1 288 ? 13.953 -14.75 -5.52 1 98.5 288 LEU B C 1
ATOM 5875 O O . LEU B 1 288 ? 14.703 -14.211 -6.34 1 98.5 288 LEU B O 1
ATOM 5879 N N . CYS B 1 289 ? 14.016 -14.492 -4.25 1 97.88 289 CYS B N 1
ATOM 5880 C CA . CYS B 1 289 ? 15.094 -13.719 -3.643 1 97.88 289 CYS B CA 1
ATOM 5881 C C . CYS B 1 289 ? 15.477 -14.289 -2.281 1 97.88 289 CYS B C 1
ATOM 5883 O O . CYS B 1 289 ? 14.797 -15.18 -1.766 1 97.88 289 CYS B O 1
ATOM 5885 N N . GLY B 1 290 ? 16.641 -13.781 -1.696 1 96.81 290 GLY B N 1
ATOM 5886 C CA . GLY B 1 290 ? 17.156 -14.297 -0.437 1 96.81 290 GLY B CA 1
ATOM 5887 C C . GLY B 1 290 ? 18.312 -15.258 -0.615 1 96.81 290 GLY B C 1
ATOM 5888 O O . GLY B 1 290 ? 18.906 -15.336 -1.695 1 96.81 290 GLY B O 1
ATOM 5889 N N . PRO B 1 291 ? 18.609 -16 0.441 1 94.81 291 PRO B N 1
ATOM 5890 C CA . PRO B 1 291 ? 19.766 -16.906 0.386 1 94.81 291 PRO B CA 1
ATOM 5891 C C . PRO B 1 291 ? 19.703 -17.875 -0.793 1 94.81 291 PRO B C 1
ATOM 5893 O O . PRO B 1 291 ? 18.703 -18.578 -0.963 1 94.81 291 PRO B O 1
ATOM 5896 N N . GLY B 1 292 ? 20.766 -17.828 -1.562 1 92.75 292 GLY B N 1
ATOM 5897 C CA . GLY B 1 292 ? 20.859 -18.734 -2.699 1 92.75 292 GLY B CA 1
ATOM 5898 C C . GLY B 1 292 ? 20.328 -18.125 -3.988 1 92.75 292 GLY B C 1
ATOM 5899 O O . GLY B 1 292 ? 20.609 -18.625 -5.078 1 92.75 292 GLY B O 1
ATOM 5900 N N . PHE B 1 293 ? 19.688 -16.969 -3.898 1 96.44 293 PHE B N 1
ATOM 5901 C CA . PHE B 1 293 ? 18.984 -16.5 -5.094 1 96.44 293 PHE B CA 1
ATOM 5902 C C . PHE B 1 293 ? 19.375 -15.062 -5.41 1 96.44 293 PHE B C 1
ATOM 5904 O O . PHE B 1 293 ? 18.969 -14.516 -6.438 1 96.44 293 PHE B O 1
ATOM 5911 N N . ASP B 1 294 ? 20.203 -14.359 -4.586 1 90.38 294 ASP B N 1
ATOM 5912 C CA . ASP B 1 294 ? 20.453 -12.922 -4.715 1 90.38 294 ASP B CA 1
ATOM 5913 C C . ASP B 1 294 ? 21.672 -12.656 -5.598 1 90.38 294 ASP B C 1
ATOM 5915 O O . ASP B 1 294 ? 22.297 -11.602 -5.492 1 90.38 294 ASP B O 1
ATOM 5919 N N . GLY B 1 295 ? 22.047 -13.594 -6.375 1 84.56 295 GLY B N 1
ATOM 5920 C CA . GLY B 1 295 ? 23.156 -13.391 -7.309 1 84.56 295 GLY B CA 1
ATOM 5921 C C . GLY B 1 295 ? 22.75 -12.609 -8.539 1 84.56 295 GLY B C 1
ATOM 5922 O O . GLY B 1 295 ? 23.609 -12.148 -9.297 1 84.56 295 GLY B O 1
ATOM 5923 N N . GLY B 1 296 ? 21.578 -12.266 -8.523 1 77.44 296 GLY B N 1
ATOM 5924 C CA . GLY B 1 296 ? 21.094 -11.578 -9.711 1 77.44 296 GLY B CA 1
ATOM 5925 C C . GLY B 1 296 ? 21.016 -12.484 -10.93 1 77.44 296 GLY B C 1
ATOM 5926 O O . GLY B 1 296 ? 21.578 -13.578 -10.938 1 77.44 296 GLY B O 1
ATOM 5927 N N . GLY B 1 297 ? 20 -12.234 -11.875 1 81.75 297 GLY B N 1
ATOM 5928 C CA . GLY B 1 297 ? 19.984 -12.953 -13.148 1 81.75 297 GLY B CA 1
ATOM 5929 C C . GLY B 1 297 ? 18.609 -13.461 -13.531 1 81.75 297 GLY B C 1
ATOM 5930 O O . GLY B 1 297 ? 17.641 -13.242 -12.805 1 81.75 297 GLY B O 1
ATOM 5931 N N . ARG B 1 298 ? 18.609 -13.953 -14.68 1 90.88 298 ARG B N 1
ATOM 5932 C CA . ARG B 1 298 ? 17.406 -14.461 -15.336 1 90.88 298 ARG B CA 1
ATOM 5933 C C . ARG B 1 298 ? 17.641 -15.875 -15.867 1 90.88 298 ARG B C 1
ATOM 5935 O O . ARG B 1 298 ? 18.656 -16.141 -16.5 1 90.88 298 ARG B O 1
ATOM 5942 N N . ILE B 1 299 ? 16.781 -16.75 -15.352 1 93.69 299 ILE B N 1
ATOM 5943 C CA . ILE B 1 299 ? 16.781 -18.109 -15.883 1 93.69 299 ILE B CA 1
ATOM 5944 C C . ILE B 1 299 ? 15.867 -18.188 -17.109 1 93.69 299 ILE B C 1
ATOM 5946 O O . ILE B 1 299 ? 14.695 -17.797 -17.031 1 93.69 299 ILE B O 1
ATOM 5950 N N . HIS B 1 300 ? 16.453 -18.766 -18.203 1 94.62 300 HIS B N 1
ATOM 5951 C CA . HIS B 1 300 ? 15.656 -18.859 -19.422 1 94.62 300 HIS B CA 1
ATOM 5952 C C . HIS B 1 300 ? 15.227 -20.297 -19.688 1 94.62 300 HIS B C 1
ATOM 5954 O O . HIS B 1 300 ? 14.539 -20.578 -20.688 1 94.62 300 HIS B O 1
ATOM 5960 N N . GLN B 1 301 ? 15.711 -21.172 -18.828 1 96.5 301 GLN B N 1
ATOM 5961 C CA . GLN B 1 301 ? 15.227 -22.547 -18.891 1 96.5 301 GLN B CA 1
ATOM 5962 C C . GLN B 1 301 ? 13.742 -22.625 -18.547 1 96.5 301 GLN B C 1
ATOM 5964 O O . GLN B 1 301 ? 13.211 -21.734 -17.859 1 96.5 301 GLN B O 1
ATOM 5969 N N . LEU B 1 302 ? 13.086 -23.641 -19.062 1 98 302 LEU B N 1
ATOM 5970 C CA . LEU B 1 302 ? 11.664 -23.859 -18.797 1 98 302 LEU B CA 1
ATOM 5971 C C . LEU B 1 302 ? 11.445 -24.469 -17.422 1 98 302 LEU B C 1
ATOM 5973 O O . LEU B 1 302 ? 11.977 -25.547 -17.125 1 98 302 LEU B O 1
ATOM 5977 N N . VAL B 1 303 ? 10.719 -23.75 -16.594 1 98.38 303 VAL B N 1
ATOM 5978 C CA . VAL B 1 303 ? 10.516 -24.203 -15.219 1 98.38 303 VAL B CA 1
ATOM 5979 C C . VAL B 1 303 ? 9.031 -24.5 -14.992 1 98.38 303 VAL B C 1
ATOM 5981 O O . VAL B 1 303 ? 8.172 -23.719 -15.414 1 98.38 303 VAL B O 1
ATOM 5984 N N . SER B 1 304 ? 8.734 -25.641 -14.445 1 98.62 304 SER B N 1
ATOM 5985 C CA . SER B 1 304 ? 7.371 -26.047 -14.102 1 98.62 304 SER B CA 1
ATOM 5986 C C . SER B 1 304 ? 7.086 -25.812 -12.617 1 98.62 304 SER B C 1
ATOM 5988 O O . SER B 1 304 ? 8.008 -25.766 -11.805 1 98.62 304 SER B O 1
ATOM 5990 N N . LEU B 1 305 ? 5.812 -25.641 -12.312 1 98.31 305 LEU B N 1
ATOM 5991 C CA . LEU B 1 305 ? 5.371 -25.5 -10.93 1 98.31 305 LEU B CA 1
ATOM 5992 C C . LEU B 1 305 ? 5.918 -26.625 -10.055 1 98.31 305 LEU B C 1
ATOM 5994 O O . LEU B 1 305 ? 6.227 -26.422 -8.883 1 98.31 305 LEU B O 1
ATOM 5998 N N . VAL B 1 306 ? 6.082 -27.828 -10.578 1 98.38 306 VAL B N 1
ATOM 5999 C CA . VAL B 1 306 ? 6.512 -29 -9.805 1 98.38 306 VAL B CA 1
ATOM 6000 C C . VAL B 1 306 ? 7.992 -28.875 -9.453 1 98.38 306 VAL B C 1
ATOM 6002 O O . VAL B 1 306 ? 8.492 -29.578 -8.586 1 98.38 306 VAL B O 1
ATOM 6005 N N . ASP B 1 307 ? 8.719 -27.984 -10.094 1 98.62 307 ASP B N 1
ATOM 6006 C CA . ASP B 1 307 ? 10.141 -27.797 -9.828 1 98.62 307 ASP B CA 1
ATOM 6007 C C . ASP B 1 307 ? 10.359 -26.906 -8.602 1 98.62 307 ASP B C 1
ATOM 6009 O O . ASP B 1 307 ? 11.453 -26.859 -8.039 1 98.62 307 ASP B O 1
ATOM 6013 N N . LEU B 1 308 ? 9.312 -26.203 -8.164 1 98.81 308 LEU B N 1
ATOM 6014 C CA . LEU B 1 308 ? 9.469 -25.188 -7.137 1 98.81 308 LEU B CA 1
ATOM 6015 C C . LEU B 1 308 ? 9.586 -25.828 -5.754 1 98.81 308 LEU B C 1
ATOM 6017 O O . LEU B 1 308 ? 10.422 -25.422 -4.945 1 98.81 308 LEU B O 1
ATOM 6021 N N . PRO B 1 309 ? 8.828 -26.922 -5.453 1 98.88 309 PRO B N 1
ATOM 6022 C CA . PRO B 1 309 ? 8.961 -27.547 -4.129 1 98.88 309 PRO B CA 1
ATOM 6023 C C . PRO B 1 309 ? 10.359 -28.094 -3.869 1 98.88 309 PRO B C 1
ATOM 6025 O O . PRO B 1 309 ? 10.984 -27.75 -2.859 1 98.88 309 PRO B O 1
ATOM 6028 N N . PRO B 1 310 ? 10.93 -28.891 -4.785 1 98.75 310 PRO B N 1
ATOM 6029 C CA . PRO B 1 310 ? 12.297 -29.344 -4.516 1 98.75 310 PRO B CA 1
ATOM 6030 C C . PRO B 1 310 ? 13.297 -28.188 -4.484 1 98.75 310 PRO B C 1
ATOM 6032 O O . PRO B 1 310 ? 14.305 -28.266 -3.783 1 98.75 310 PRO B O 1
ATOM 6035 N N . THR B 1 311 ? 13.031 -27.109 -5.223 1 98.5 311 THR B N 1
ATOM 6036 C CA . THR B 1 311 ? 13.891 -25.922 -5.191 1 98.5 311 THR B CA 1
ATOM 6037 C C . THR B 1 311 ? 13.914 -25.312 -3.793 1 98.5 311 THR B C 1
ATOM 6039 O O . THR B 1 311 ? 14.984 -25 -3.271 1 98.5 311 THR B O 1
ATOM 6042 N N . LEU B 1 312 ? 12.758 -25.156 -3.176 1 98.75 312 LEU B N 1
ATOM 6043 C CA . LEU B 1 312 ? 12.672 -24.547 -1.85 1 98.75 312 LEU B CA 1
ATOM 6044 C C . LEU B 1 312 ? 13.344 -25.438 -0.806 1 98.75 312 LEU B C 1
ATOM 6046 O O . LEU B 1 312 ? 14.062 -24.938 0.065 1 98.75 312 LEU B O 1
ATOM 6050 N N . LEU B 1 313 ? 13.156 -26.75 -0.887 1 98.69 313 LEU B N 1
ATOM 6051 C CA . LEU B 1 313 ? 13.789 -27.672 0.05 1 98.69 313 LEU B CA 1
ATOM 6052 C C . LEU B 1 313 ? 15.305 -27.672 -0.123 1 98.69 313 LEU B C 1
ATOM 6054 O O . LEU B 1 313 ? 16.047 -27.594 0.859 1 98.69 313 LEU B O 1
ATOM 6058 N N . ASP B 1 314 ? 15.695 -27.703 -1.356 1 97.94 314 ASP B N 1
ATOM 6059 C CA . ASP B 1 314 ? 17.125 -27.672 -1.668 1 97.94 314 ASP B CA 1
ATOM 6060 C C . ASP B 1 314 ? 17.766 -26.391 -1.125 1 97.94 314 ASP B C 1
ATOM 6062 O O . ASP B 1 314 ? 18.828 -26.453 -0.496 1 97.94 314 ASP B O 1
ATOM 6066 N N . ALA B 1 315 ? 17.141 -25.328 -1.322 1 97 315 ALA B N 1
ATOM 6067 C CA . ALA B 1 315 ? 17.672 -24.031 -0.896 1 97 315 ALA B CA 1
ATOM 6068 C C . ALA B 1 315 ? 17.734 -23.953 0.625 1 97 315 ALA B C 1
ATOM 6070 O O . ALA B 1 315 ? 18.609 -23.25 1.172 1 97 315 ALA B O 1
ATOM 6071 N N . ALA B 1 316 ? 16.875 -24.641 1.311 1 97.56 316 ALA B N 1
ATOM 6072 C CA . ALA B 1 316 ? 16.844 -24.641 2.771 1 97.56 316 ALA B CA 1
ATOM 6073 C C . ALA B 1 316 ? 17.797 -25.703 3.326 1 97.56 316 ALA B C 1
ATOM 6075 O O . ALA B 1 316 ? 17.938 -25.859 4.543 1 97.56 316 ALA B O 1
ATOM 6076 N N . GLY B 1 317 ? 18.438 -26.453 2.465 1 97 317 GLY B N 1
ATOM 6077 C CA . GLY B 1 317 ? 19.359 -27.484 2.889 1 97 317 GLY B CA 1
ATOM 6078 C C . GLY B 1 317 ? 18.656 -28.734 3.395 1 97 317 GLY B C 1
ATOM 6079 O O . GLY B 1 317 ? 19.203 -29.469 4.219 1 97 317 GLY B O 1
ATOM 6080 N N . LEU B 1 318 ? 17.5 -28.953 2.928 1 97.94 318 LEU B N 1
ATOM 6081 C CA . LEU B 1 318 ? 16.703 -30.094 3.395 1 97.94 318 LEU B CA 1
ATOM 6082 C C . LEU B 1 318 ? 16.688 -31.203 2.354 1 97.94 318 LEU B C 1
ATOM 6084 O O . LEU B 1 318 ? 16.859 -30.953 1.161 1 97.94 318 LEU B O 1
ATOM 6088 N N . PRO B 1 319 ? 16.422 -32.406 2.785 1 97.81 319 PRO B N 1
ATOM 6089 C CA . PRO B 1 319 ? 16.297 -33.5 1.813 1 97.81 319 PRO B CA 1
ATOM 6090 C C . PRO B 1 319 ? 15.062 -33.375 0.924 1 97.81 319 PRO B C 1
ATOM 6092 O O . PRO B 1 319 ? 14 -32.938 1.393 1 97.81 319 PRO B O 1
ATOM 6095 N N . ILE B 1 320 ? 15.219 -33.75 -0.292 1 98.31 320 ILE B N 1
ATOM 6096 C CA . ILE B 1 320 ? 14.117 -33.781 -1.244 1 98.31 320 ILE B CA 1
ATOM 6097 C C . ILE B 1 320 ? 13.5 -35.156 -1.292 1 98.31 320 ILE B C 1
ATOM 6099 O O . ILE B 1 320 ? 14.18 -36.125 -1.62 1 98.31 320 ILE B O 1
ATOM 6103 N N . PRO B 1 321 ? 12.289 -35.25 -0.989 1 98.38 321 PRO B N 1
ATOM 6104 C CA . PRO B 1 321 ? 11.641 -36.562 -1.059 1 98.38 321 PRO B CA 1
ATOM 6105 C C . PRO B 1 321 ? 11.711 -37.156 -2.453 1 98.38 321 PRO B C 1
ATOM 6107 O O . PRO B 1 321 ? 11.594 -36.469 -3.455 1 98.38 321 PRO B O 1
ATOM 6110 N N . GLU B 1 322 ? 11.727 -38.5 -2.512 1 97 322 GLU B N 1
ATOM 6111 C CA . GLU B 1 322 ? 11.805 -39.219 -3.777 1 97 322 GLU B CA 1
ATOM 6112 C C . GLU B 1 322 ? 10.5 -39.094 -4.562 1 97 322 GLU B C 1
ATOM 6114 O O . GLU B 1 322 ? 10.484 -39.25 -5.781 1 97 322 GLU B O 1
ATOM 6119 N N . THR B 1 323 ? 9.508 -38.781 -3.844 1 96.56 323 THR B N 1
ATOM 6120 C CA . THR B 1 323 ? 8.195 -38.688 -4.48 1 96.56 323 THR B CA 1
ATOM 6121 C C . THR B 1 323 ? 8.094 -37.438 -5.348 1 96.56 323 THR B C 1
ATOM 6123 O O . THR B 1 323 ? 7.219 -37.344 -6.207 1 96.56 323 THR B O 1
ATOM 6126 N N . MET B 1 324 ? 8.914 -36.438 -5.121 1 97.88 324 MET B N 1
ATOM 6127 C CA . MET B 1 324 ? 8.828 -35.219 -5.895 1 97.88 324 MET B CA 1
ATOM 6128 C C . MET B 1 324 ? 9.336 -35.438 -7.32 1 97.88 324 MET B C 1
ATOM 6130 O O . MET B 1 324 ? 10.359 -36.094 -7.527 1 97.88 324 MET B O 1
ATOM 6134 N N . GLU B 1 325 ? 8.578 -34.938 -8.234 1 97.75 325 GLU B N 1
ATOM 6135 C CA . GLU B 1 325 ? 8.789 -35.25 -9.648 1 97.75 325 GLU B CA 1
ATOM 6136 C C . GLU B 1 325 ? 9.477 -34.094 -10.367 1 97.75 325 GLU B C 1
ATOM 6138 O O . GLU B 1 325 ? 9.844 -34.188 -11.539 1 97.75 325 GLU B O 1
ATOM 6143 N N . GLY B 1 326 ? 9.602 -32.938 -9.68 1 96.94 326 GLY B N 1
ATOM 6144 C CA . GLY B 1 326 ? 10.32 -31.781 -10.227 1 96.94 326 GLY B CA 1
ATOM 6145 C C . GLY B 1 326 ? 11.805 -31.797 -9.891 1 96.94 326 GLY B C 1
ATOM 6146 O O . GLY B 1 326 ? 12.305 -32.75 -9.312 1 96.94 326 GLY B O 1
ATOM 6147 N N . ARG B 1 327 ? 12.492 -30.766 -10.352 1 96.44 327 ARG B N 1
ATOM 6148 C CA . ARG B 1 327 ? 13.922 -30.594 -10.133 1 96.44 327 ARG B CA 1
ATOM 6149 C C . ARG B 1 327 ? 14.227 -29.219 -9.547 1 96.44 327 ARG B C 1
ATOM 6151 O O . ARG B 1 327 ? 13.617 -28.219 -9.938 1 96.44 327 ARG B O 1
ATOM 6158 N N . SER B 1 328 ? 15.219 -29.234 -8.641 1 97.62 328 SER B N 1
ATOM 6159 C CA . SER B 1 328 ? 15.656 -27.953 -8.102 1 97.62 328 SER B CA 1
ATOM 6160 C C . SER B 1 328 ? 16.328 -27.109 -9.172 1 97.62 328 SER B C 1
ATOM 6162 O O . SER B 1 328 ? 17.125 -27.609 -9.969 1 97.62 328 SER B O 1
ATOM 6164 N N . ILE B 1 329 ? 15.977 -25.781 -9.133 1 96.81 329 ILE B N 1
ATOM 6165 C CA . ILE B 1 329 ? 16.547 -24.906 -10.156 1 96.81 329 ILE B CA 1
ATOM 6166 C C . ILE B 1 329 ? 17.922 -24.391 -9.688 1 96.81 329 ILE B C 1
ATOM 6168 O O . ILE B 1 329 ? 18.609 -23.703 -10.43 1 96.81 329 ILE B O 1
ATOM 6172 N N . LEU B 1 330 ? 18.375 -24.734 -8.5 1 95.31 330 LEU B N 1
ATOM 6173 C CA . LEU B 1 330 ? 19.594 -24.188 -7.926 1 95.31 330 LEU B CA 1
ATOM 6174 C C . LEU B 1 330 ? 20.797 -24.469 -8.82 1 95.31 330 LEU B C 1
ATOM 6176 O O . LEU B 1 330 ? 21.656 -23.609 -9.023 1 95.31 330 LEU B O 1
ATOM 6180 N N . PRO B 1 331 ? 20.906 -25.703 -9.391 1 94 331 PRO B N 1
ATOM 6181 C CA . PRO B 1 331 ? 22.047 -25.938 -10.297 1 94 331 PRO B CA 1
ATOM 6182 C C . PRO B 1 331 ? 22.047 -24.984 -11.492 1 94 331 PRO B C 1
ATOM 6184 O O . PRO B 1 331 ? 23.125 -24.656 -12.016 1 94 331 PRO B O 1
ATOM 6187 N N . LEU B 1 332 ? 20.828 -24.562 -11.93 1 94.06 332 LEU B N 1
ATOM 6188 C CA . LEU B 1 332 ? 20.766 -23.625 -13.039 1 94.06 332 LEU B CA 1
ATOM 6189 C C . LEU B 1 332 ? 21.422 -22.297 -12.672 1 94.06 332 LEU B C 1
ATOM 6191 O O . LEU B 1 332 ? 22 -21.625 -13.531 1 94.06 332 LEU B O 1
ATOM 6195 N N . LEU B 1 333 ? 21.375 -21.938 -11.398 1 92.81 333 LEU B N 1
ATOM 6196 C CA . LEU B 1 333 ? 21.922 -20.672 -10.93 1 92.81 333 LEU B CA 1
ATOM 6197 C C . LEU B 1 333 ? 23.453 -20.719 -10.906 1 92.81 333 LEU B C 1
ATOM 6199 O O . LEU B 1 333 ? 24.109 -19.672 -10.875 1 92.81 333 LEU B O 1
ATOM 6203 N N . ARG B 1 334 ? 23.938 -21.906 -10.961 1 88.31 334 ARG B N 1
ATOM 6204 C CA . ARG B 1 334 ? 25.375 -22.094 -10.969 1 88.31 334 ARG B CA 1
ATOM 6205 C C . ARG B 1 334 ? 25.875 -22.438 -12.367 1 88.31 334 ARG B C 1
ATOM 6207 O O . ARG B 1 334 ? 27.016 -22.859 -12.539 1 88.31 334 ARG B O 1
ATOM 6214 N N . GLY B 1 335 ? 25 -22.328 -13.312 1 86.12 335 GLY B N 1
ATOM 6215 C CA . GLY B 1 335 ? 25.406 -22.547 -14.695 1 86.12 335 GLY B CA 1
ATOM 6216 C C . GLY B 1 335 ? 25.359 -24 -15.117 1 86.12 335 GLY B C 1
ATOM 6217 O O . GLY B 1 335 ? 25.875 -24.359 -16.172 1 86.12 335 GLY B O 1
ATOM 6218 N N . GLN B 1 336 ? 24.781 -24.828 -14.312 1 83.62 336 GLN B N 1
ATOM 6219 C CA . GLN B 1 336 ? 24.703 -26.25 -14.609 1 83.62 336 GLN B CA 1
ATOM 6220 C C . GLN B 1 336 ? 23.375 -26.609 -15.25 1 83.62 336 GLN B C 1
ATOM 6222 O O . GLN B 1 336 ? 22.516 -27.219 -14.609 1 83.62 336 GLN B O 1
ATOM 6227 N N . ALA B 1 337 ? 23.297 -26.328 -16.547 1 83.12 337 ALA B N 1
ATOM 6228 C CA . ALA B 1 337 ? 22.016 -26.469 -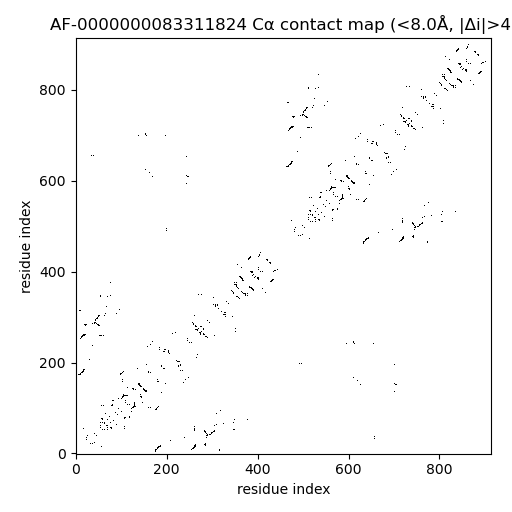17.219 1 83.12 337 ALA B CA 1
ATOM 6229 C C . ALA B 1 337 ? 22 -27.688 -18.141 1 83.12 337 ALA B C 1
ATOM 6231 O O . ALA B 1 337 ? 20.984 -27.984 -18.781 1 83.12 337 ALA B O 1
ATOM 6232 N N . ALA B 1 338 ? 22.953 -28.375 -18.234 1 76.88 338 ALA B N 1
ATOM 6233 C CA . ALA B 1 338 ? 23.125 -29.375 -19.297 1 76.88 338 ALA B CA 1
ATOM 6234 C C . ALA B 1 338 ? 22.031 -30.422 -19.234 1 76.88 338 ALA B C 1
ATOM 6236 O O . ALA B 1 338 ? 21.5 -30.844 -20.281 1 76.88 338 ALA B O 1
ATOM 6237 N N . ASP B 1 339 ? 21.562 -30.781 -18.203 1 86.69 339 ASP B N 1
ATOM 6238 C CA . ASP B 1 339 ? 20.594 -31.891 -18.141 1 86.69 339 ASP B CA 1
ATOM 6239 C C . ASP B 1 339 ? 19.203 -31.375 -17.797 1 86.69 339 ASP B C 1
ATOM 6241 O O . ASP B 1 339 ? 18.328 -32.156 -17.406 1 86.69 339 ASP B O 1
ATOM 6245 N N . TRP B 1 340 ? 18.953 -30.094 -18.047 1 94.44 340 TRP B N 1
ATOM 6246 C CA . TRP B 1 340 ? 17.641 -29.562 -17.719 1 94.44 340 TRP B CA 1
ATOM 6247 C C . TRP B 1 340 ? 16.625 -29.906 -18.797 1 94.44 340 TRP B C 1
ATOM 6249 O O . TRP B 1 340 ? 16.938 -29.797 -20 1 94.44 340 TRP B O 1
ATOM 6259 N N . PRO B 1 341 ? 15.445 -30.281 -18.406 1 93.5 341 PRO B N 1
ATOM 6260 C CA . PRO B 1 341 ? 14.422 -30.609 -19.406 1 93.5 341 PRO B CA 1
ATOM 6261 C C . PRO B 1 341 ? 14.172 -29.469 -20.391 1 93.5 341 PRO B C 1
ATOM 6263 O O . PRO B 1 341 ? 14.172 -28.297 -20 1 93.5 341 PRO B O 1
ATOM 6266 N N . GLN B 1 342 ? 13.898 -29.844 -21.609 1 95.12 342 GLN B N 1
ATOM 6267 C CA . GLN B 1 342 ? 13.703 -28.859 -22.672 1 95.12 342 GLN B CA 1
ATOM 6268 C C . GLN B 1 342 ? 12.219 -28.656 -22.969 1 95.12 342 GLN B C 1
ATOM 6270 O O . GLN B 1 342 ? 11.859 -28.062 -23.984 1 95.12 342 GLN B O 1
ATOM 6275 N N . GLU B 1 343 ? 11.383 -29.234 -22.172 1 97.25 343 GLU B N 1
ATOM 6276 C CA . GLU B 1 343 ? 9.938 -29.094 -22.312 1 97.25 343 GLU B CA 1
ATOM 6277 C C . GLU B 1 343 ? 9.234 -29.125 -20.953 1 97.25 343 GLU B C 1
ATOM 6279 O O . GLU B 1 343 ? 9.805 -29.609 -19.969 1 97.25 343 GLU B O 1
ATOM 6284 N N . VAL B 1 344 ? 8.117 -28.5 -20.875 1 98.44 344 VAL B N 1
ATOM 6285 C CA . VAL B 1 344 ? 7.203 -28.594 -19.75 1 98.44 344 VAL B CA 1
ATOM 6286 C C . VAL B 1 344 ? 5.977 -29.422 -20.141 1 98.44 344 VAL B C 1
ATOM 6288 O O . VAL B 1 344 ? 5.402 -29.219 -21.203 1 98.44 344 VAL B O 1
ATOM 6291 N N . PHE B 1 345 ? 5.668 -30.406 -19.312 1 98.69 345 PHE B N 1
ATOM 6292 C CA . PHE B 1 345 ? 4.488 -31.234 -19.484 1 98.69 345 PHE B CA 1
ATOM 6293 C C . PHE B 1 345 ? 3.293 -30.656 -18.75 1 98.69 345 PHE B C 1
ATOM 6295 O O . PHE B 1 345 ? 3.396 -30.297 -17.578 1 98.69 345 PHE B O 1
ATOM 6302 N N . ILE B 1 346 ? 2.092 -30.547 -19.469 1 98.75 346 ILE B N 1
ATOM 6303 C CA . ILE B 1 346 ? 0.901 -29.922 -18.891 1 98.75 346 ILE B CA 1
ATOM 6304 C C . ILE B 1 346 ? -0.274 -30.891 -18.969 1 98.75 346 ILE B C 1
ATOM 6306 O O . ILE B 1 346 ? -0.515 -31.516 -20 1 98.75 346 ILE B O 1
ATOM 6310 N N . GLN B 1 347 ? -0.989 -31.031 -17.859 1 98.5 347 GLN B N 1
ATOM 6311 C CA . GLN B 1 347 ? -2.246 -31.766 -17.797 1 98.5 347 GLN B CA 1
ATOM 6312 C C . GLN B 1 347 ? -3.438 -30.812 -17.703 1 98.5 347 GLN B C 1
ATOM 6314 O O . GLN B 1 347 ? -3.471 -29.922 -16.859 1 98.5 347 GLN B O 1
ATOM 6319 N N . ILE B 1 348 ? -4.367 -30.938 -18.609 1 97.88 348 ILE B N 1
ATOM 6320 C CA . ILE B 1 348 ? -5.547 -30.094 -18.656 1 97.88 348 ILE B CA 1
ATOM 6321 C C . ILE B 1 348 ? -6.781 -30.891 -18.266 1 97.88 348 ILE B C 1
ATOM 6323 O O . ILE B 1 348 ? -7.023 -31.969 -18.797 1 97.88 348 ILE B O 1
ATOM 6327 N N . SER B 1 349 ? -7.578 -30.359 -17.375 1 96.62 349 SER B N 1
ATOM 6328 C CA . SER B 1 349 ? -8.766 -31.047 -16.891 1 96.62 349 SER B CA 1
ATOM 6329 C C . SER B 1 349 ? -9.977 -30.109 -16.859 1 96.62 349 SER B C 1
ATOM 6331 O O . SER B 1 349 ? -9.859 -28.938 -17.188 1 96.62 349 SER B O 1
ATOM 6333 N N . GLU B 1 350 ? -11.148 -30.688 -16.516 1 94.94 350 GLU B N 1
ATOM 6334 C CA . GLU B 1 350 ? -12.445 -30.047 -16.344 1 94.94 350 GLU B CA 1
ATOM 6335 C C . GLU B 1 350 ? -13.008 -29.562 -17.672 1 94.94 350 GLU B C 1
ATOM 6337 O O . GLU B 1 350 ? -14.055 -30.047 -18.125 1 94.94 350 GLU B O 1
ATOM 6342 N N . SER B 1 351 ? -12.297 -28.672 -18.406 1 94.31 351 SER B N 1
ATOM 6343 C CA . SER B 1 351 ? -12.789 -28.266 -19.719 1 94.31 351 SER B CA 1
ATOM 6344 C C . SER B 1 351 ? -12.641 -29.391 -20.734 1 94.31 351 SER B C 1
ATOM 6346 O O . SER B 1 351 ? -13.406 -29.453 -21.703 1 94.31 351 SER B O 1
ATOM 6348 N N . GLN B 1 352 ? -11.672 -30.172 -20.547 1 95.62 352 GLN B N 1
ATOM 6349 C CA . GLN B 1 352 ? -11.32 -31.312 -21.391 1 95.62 352 GLN B CA 1
ATOM 6350 C C . GLN B 1 352 ? -10.375 -32.25 -20.672 1 95.62 352 GLN B C 1
ATOM 6352 O O . GLN B 1 352 ? -9.945 -31.984 -19.547 1 95.62 352 GLN B O 1
ATOM 6357 N N . VAL B 1 353 ? -10.258 -33.375 -21.25 1 97.69 353 VAL B N 1
ATOM 6358 C CA . VAL B 1 353 ? -9.125 -34.25 -20.891 1 97.69 353 VAL B CA 1
ATOM 6359 C C . VAL B 1 353 ? -7.996 -34.062 -21.906 1 97.69 353 VAL B C 1
ATOM 6361 O O . VAL B 1 353 ? -7.977 -34.719 -22.938 1 97.69 353 VAL B O 1
ATOM 6364 N N . GLY B 1 354 ? -7.102 -33.125 -21.484 1 98.12 354 GLY B N 1
ATOM 6365 C CA . GLY B 1 354 ? -6.055 -32.75 -22.422 1 98.12 354 GLY B CA 1
ATOM 6366 C C . GLY B 1 354 ? -4.656 -32.875 -21.859 1 98.12 354 GLY B C 1
ATOM 6367 O O . GLY B 1 354 ? -4.488 -32.969 -20.641 1 98.12 354 GLY B O 1
ATOM 6368 N N . ARG B 1 355 ? -3.676 -33.031 -22.719 1 98.75 355 ARG B N 1
ATOM 6369 C CA . ARG B 1 355 ? -2.244 -33 -22.438 1 98.75 355 ARG B CA 1
ATOM 6370 C C . ARG B 1 355 ? -1.519 -32.094 -23.406 1 98.75 355 ARG B C 1
ATOM 6372 O O . ARG B 1 355 ? -1.938 -31.938 -24.562 1 98.75 355 ARG B O 1
ATOM 6379 N N . ALA B 1 356 ? -0.478 -31.469 -22.891 1 98.88 356 ALA B N 1
ATOM 6380 C CA . ALA B 1 356 ? 0.272 -30.594 -23.781 1 98.88 356 ALA B CA 1
ATOM 6381 C C . ALA B 1 356 ? 1.757 -30.594 -23.422 1 98.88 356 ALA B C 1
ATOM 6383 O O . ALA B 1 356 ? 2.135 -30.922 -22.312 1 98.88 356 ALA B O 1
ATOM 6384 N N . LEU B 1 357 ? 2.521 -30.297 -24.391 1 98.56 357 LEU B N 1
ATOM 6385 C CA . LEU B 1 357 ? 3.957 -30.078 -24.281 1 98.56 357 LEU B CA 1
ATOM 6386 C C . LEU B 1 357 ? 4.316 -28.656 -24.688 1 98.56 357 LEU B C 1
ATOM 6388 O O . LEU B 1 357 ? 3.928 -28.203 -25.766 1 98.56 357 LEU B O 1
ATOM 6392 N N . ARG B 1 358 ? 4.996 -27.953 -23.828 1 98.62 358 ARG B N 1
ATOM 6393 C CA . ARG B 1 358 ? 5.504 -26.609 -24.141 1 98.62 358 ARG B CA 1
ATOM 6394 C C . ARG B 1 358 ? 7.027 -26.609 -24.203 1 98.62 358 ARG B C 1
ATOM 6396 O O . ARG B 1 358 ? 7.699 -26.781 -23.188 1 98.62 358 ARG B O 1
ATOM 6403 N N . THR B 1 359 ? 7.613 -26.438 -25.375 1 98.19 359 THR B N 1
ATOM 6404 C CA . THR B 1 359 ? 9.047 -26.281 -25.578 1 98.19 359 THR B CA 1
ATOM 6405 C C . THR B 1 359 ? 9.406 -24.797 -25.75 1 98.19 359 THR B C 1
ATOM 6407 O O . THR B 1 359 ? 8.562 -23.922 -25.531 1 98.19 359 THR B O 1
ATOM 6410 N N . HIS B 1 360 ? 10.648 -24.547 -26.016 1 97.19 360 HIS B N 1
ATOM 6411 C CA . HIS B 1 360 ? 11.023 -23.156 -26.25 1 97.19 360 HIS B CA 1
ATOM 6412 C C . HIS B 1 360 ? 10.32 -22.594 -27.484 1 97.19 360 HIS B C 1
ATOM 6414 O O . HIS B 1 360 ? 9.883 -21.438 -27.484 1 97.19 360 HIS B O 1
ATOM 6420 N N . ARG B 1 361 ? 10.117 -23.453 -28.422 1 96.56 361 ARG B N 1
ATOM 6421 C CA . ARG B 1 361 ? 9.562 -22.938 -29.672 1 96.56 361 ARG B CA 1
ATOM 6422 C C . ARG B 1 361 ? 8.125 -23.391 -29.859 1 96.56 361 ARG B C 1
ATOM 6424 O O . ARG B 1 361 ? 7.293 -22.672 -30.406 1 96.56 361 ARG B O 1
ATOM 6431 N N . TRP B 1 362 ? 7.789 -24.594 -29.391 1 98 362 TRP B N 1
ATOM 6432 C CA . TRP B 1 362 ? 6.531 -25.188 -29.828 1 98 362 TRP B CA 1
ATOM 6433 C C . TRP B 1 362 ? 5.594 -25.422 -28.656 1 98 362 TRP B C 1
ATOM 6435 O O . TRP B 1 362 ? 6.043 -25.703 -27.531 1 98 362 TRP B O 1
ATOM 6445 N N . LYS B 1 363 ? 4.332 -25.281 -28.969 1 98.62 363 LYS B N 1
ATOM 6446 C CA . LYS B 1 363 ? 3.25 -25.781 -28.141 1 98.62 363 LYS B CA 1
ATOM 6447 C C . LYS B 1 363 ? 2.461 -26.875 -28.859 1 98.62 363 LYS B C 1
ATOM 6449 O O . LYS B 1 363 ? 1.968 -26.656 -29.969 1 98.62 363 LYS B O 1
ATOM 6454 N N . TYR B 1 364 ? 2.432 -28 -28.297 1 98.69 364 TYR B N 1
ATOM 6455 C CA . TYR B 1 364 ? 1.713 -29.141 -28.844 1 98.69 364 TYR B CA 1
ATOM 6456 C C . TYR B 1 364 ? 0.675 -29.656 -27.844 1 98.69 364 TYR B C 1
ATOM 6458 O O . TYR B 1 364 ? 0.991 -29.906 -26.688 1 98.69 364 TYR B O 1
ATOM 6466 N N . GLY B 1 365 ? -0.623 -29.766 -28.281 1 98.5 365 GLY B N 1
ATOM 6467 C CA . GLY B 1 365 ? -1.7 -30.188 -27.406 1 98.5 365 GLY B CA 1
ATOM 6468 C C . GLY B 1 365 ? -2.586 -31.25 -28.016 1 98.5 365 GLY B C 1
ATOM 6469 O O . GLY B 1 365 ? -2.811 -31.266 -29.219 1 98.5 365 GLY B O 1
ATOM 6470 N N . VAL B 1 366 ? -3.025 -32.156 -27.172 1 98.62 366 VAL B N 1
ATOM 6471 C CA . VAL B 1 366 ? -3.928 -33.219 -27.578 1 98.62 366 VAL B CA 1
ATOM 6472 C C . VAL B 1 366 ? -5.137 -33.25 -26.641 1 98.62 366 VAL B C 1
ATOM 6474 O O . VAL B 1 366 ? -5.082 -32.719 -25.531 1 98.62 366 VAL B O 1
ATOM 6477 N N . ASP B 1 367 ? -6.207 -33.812 -27.109 1 97.69 367 ASP B N 1
ATOM 6478 C CA . ASP B 1 367 ? -7.449 -33.938 -26.344 1 97.69 367 ASP B CA 1
ATOM 6479 C C . ASP B 1 367 ? -8.055 -35.312 -26.484 1 97.69 367 ASP B C 1
ATOM 6481 O O . ASP B 1 367 ? -7.773 -36.031 -27.453 1 97.69 367 ASP B O 1
ATOM 6485 N N . ALA B 1 368 ? -8.734 -35.719 -25.438 1 97.75 368 ALA B N 1
ATOM 6486 C CA . ALA B 1 368 ? -9.531 -36.938 -25.484 1 97.75 368 ALA B CA 1
ATOM 6487 C C . ALA B 1 368 ? -11.008 -36.625 -25.672 1 97.75 368 ALA B C 1
ATOM 6489 O O . ALA B 1 368 ? -11.758 -36.531 -24.703 1 97.75 368 ALA B O 1
ATOM 6490 N N . PRO B 1 369 ? -11.469 -36.625 -26.891 1 93.75 369 PRO B N 1
ATOM 6491 C CA . PRO B 1 369 ? -12.828 -36.156 -27.141 1 93.75 369 PRO B CA 1
ATOM 6492 C C . PRO B 1 369 ? -13.906 -37.062 -26.531 1 93.75 369 PRO B C 1
ATOM 6494 O O . PRO B 1 369 ? -15.031 -36.594 -26.312 1 93.75 369 PRO B O 1
ATOM 6497 N N . ASP B 1 370 ? -13.562 -38.281 -26.25 1 94 370 ASP B N 1
ATOM 6498 C CA . ASP B 1 370 ? -14.562 -39.219 -25.75 1 94 370 ASP B CA 1
ATOM 6499 C C . ASP B 1 370 ? -14.562 -39.25 -24.219 1 94 370 ASP B C 1
ATOM 6501 O O . ASP B 1 370 ? -15.258 -40.062 -23.609 1 94 370 ASP B O 1
ATOM 6505 N N . LYS B 1 371 ? -13.758 -38.438 -23.641 1 96.5 371 LYS B N 1
ATOM 6506 C CA . LYS B 1 371 ? -13.664 -38.375 -22.172 1 96.5 371 LYS B CA 1
ATOM 6507 C C . LYS B 1 371 ? -14.227 -37.062 -21.641 1 96.5 371 LYS B C 1
ATOM 6509 O O . LYS B 1 371 ? -14.391 -36.125 -22.391 1 96.5 371 LYS B O 1
ATOM 6514 N N . HIS B 1 372 ? -14.617 -37.156 -20.359 1 94.44 372 HIS B N 1
ATOM 6515 C CA . HIS B 1 372 ? -15.164 -35.969 -19.688 1 94.44 372 HIS B CA 1
ATOM 6516 C C . HIS B 1 372 ? -14.164 -35.406 -18.688 1 94.44 372 HIS B C 1
ATOM 6518 O O . HIS B 1 372 ? -13.781 -36.094 -17.734 1 94.44 372 HIS B O 1
ATOM 6524 N N . GLY B 1 373 ? -13.844 -34.188 -18.812 1 91.44 373 GLY B N 1
ATOM 6525 C CA . GLY B 1 373 ? -12.773 -33.5 -18.078 1 91.44 373 GLY B CA 1
ATOM 6526 C C . GLY B 1 373 ? -12.977 -33.531 -16.578 1 91.44 373 GLY B C 1
ATOM 6527 O O . GLY B 1 373 ? -12.008 -33.5 -15.82 1 91.44 373 GLY B O 1
ATOM 6528 N N . SER B 1 374 ? -14.219 -33.625 -16.031 1 90.75 374 SER B N 1
ATOM 6529 C CA . SER B 1 374 ? -14.477 -33.562 -14.602 1 90.75 374 SER B CA 1
ATOM 6530 C C . SER B 1 374 ? -14.594 -34.969 -14.023 1 90.75 374 SER B C 1
ATOM 6532 O O . SER B 1 374 ? -14.695 -35.156 -12.812 1 90.75 374 SER B O 1
ATOM 6534 N N . ARG B 1 375 ? -14.547 -35.969 -14.867 1 93.56 375 ARG B N 1
ATOM 6535 C CA . ARG B 1 375 ? -14.758 -37.312 -14.398 1 93.56 375 ARG B CA 1
ATOM 6536 C C . ARG B 1 375 ? -13.547 -38.188 -14.695 1 93.56 375 ARG B C 1
ATOM 6538 O O . ARG B 1 375 ? -13.227 -39.094 -13.922 1 93.56 375 ARG B O 1
ATOM 6545 N N . ASP B 1 376 ? -12.93 -37.906 -15.797 1 96 376 ASP B N 1
ATOM 6546 C CA . ASP B 1 376 ? -11.852 -38.75 -16.266 1 96 376 ASP B CA 1
ATOM 6547 C C . ASP B 1 376 ? -10.492 -38.094 -16.062 1 96 376 ASP B C 1
ATOM 6549 O O . ASP B 1 376 ? -10.227 -37.031 -16.609 1 96 376 ASP B O 1
ATOM 6553 N N . PRO B 1 377 ? -9.609 -38.75 -15.328 1 96 377 PRO B N 1
ATOM 6554 C CA . PRO B 1 377 ? -8.297 -38.156 -15.078 1 96 377 PRO B CA 1
ATOM 6555 C C . PRO B 1 377 ? -7.344 -38.281 -16.266 1 96 377 PRO B C 1
ATOM 6557 O O . PRO B 1 377 ? -6.305 -37.625 -16.312 1 96 377 PRO B O 1
ATOM 6560 N N . GLY B 1 378 ? -7.652 -39.188 -17.219 1 96.75 378 GLY B N 1
ATOM 6561 C CA . GLY B 1 378 ? -6.824 -39.469 -18.375 1 96.75 378 GLY B CA 1
ATOM 6562 C C . GLY B 1 378 ? -7.523 -40.344 -19.406 1 96.75 378 GLY B C 1
ATOM 6563 O O . GLY B 1 378 ? -8.727 -40.594 -19.312 1 96.75 378 GLY B O 1
ATOM 6564 N N . SER B 1 379 ? -6.73 -40.625 -20.422 1 97.5 379 SER B N 1
ATOM 6565 C CA . SER B 1 379 ? -7.277 -41.406 -21.516 1 97.5 379 SER B CA 1
ATOM 6566 C C . SER B 1 379 ? -6.203 -42.281 -22.156 1 97.5 379 SER B C 1
ATOM 6568 O O . SER B 1 379 ? -5.012 -42 -22.062 1 97.5 379 SER B O 1
ATOM 6570 N N . GLU B 1 380 ? -6.691 -43.344 -22.766 1 96.5 380 GLU B N 1
ATOM 6571 C CA . GLU B 1 380 ? -5.797 -44.188 -23.562 1 96.5 380 GLU B CA 1
ATOM 6572 C C . GLU B 1 380 ? -5.668 -43.656 -24.984 1 96.5 380 GLU B C 1
ATOM 6574 O O . GLU B 1 380 ? -4.754 -44.062 -25.719 1 96.5 380 GLU B O 1
ATOM 6579 N N . ARG B 1 381 ? -6.57 -42.875 -25.328 1 97.38 381 ARG B N 1
ATOM 6580 C CA . ARG B 1 381 ? -6.609 -42.344 -26.688 1 97.38 381 ARG B CA 1
ATOM 6581 C C . ARG B 1 381 ? -6.77 -40.812 -26.672 1 97.38 381 ARG B C 1
ATOM 6583 O O . ARG B 1 381 ? -7.672 -40.312 -26.016 1 97.38 381 ARG B O 1
ATOM 6590 N N . TYR B 1 382 ? -5.895 -40.188 -27.375 1 98.38 382 TYR B N 1
ATOM 6591 C CA . TYR B 1 382 ? -5.965 -38.719 -27.578 1 98.38 382 TYR B CA 1
ATOM 6592 C C . TYR B 1 382 ? -5.945 -38.406 -29.062 1 98.38 382 TYR B C 1
ATOM 6594 O O . TYR B 1 382 ? -5.559 -39.219 -29.891 1 98.38 382 TYR B O 1
ATOM 6602 N N . VAL B 1 383 ? -6.453 -37.188 -29.375 1 98.19 383 VAL B N 1
ATOM 6603 C CA . VAL B 1 383 ? -6.402 -36.656 -30.719 1 98.19 383 VAL B CA 1
ATOM 6604 C C . VAL B 1 383 ? -5.66 -35.312 -30.734 1 98.19 383 VAL B C 1
ATOM 6606 O O . VAL B 1 383 ? -5.848 -34.5 -29.828 1 98.19 383 VAL B O 1
ATOM 6609 N N . GLU B 1 384 ? -4.797 -35.156 -31.781 1 98.12 384 GLU B N 1
ATOM 6610 C CA . GLU B 1 384 ? -4.09 -33.906 -31.906 1 98.12 384 GLU B CA 1
ATOM 6611 C C . GLU B 1 384 ? -5.07 -32.719 -32 1 98.12 384 GLU B C 1
ATOM 6613 O O . GLU B 1 384 ? -6.055 -32.812 -32.75 1 98.12 384 GLU B O 1
ATOM 6618 N N . GLN B 1 385 ? -4.77 -31.688 -31.25 1 97.62 385 GLN B N 1
ATOM 6619 C CA . GLN B 1 385 ? -5.707 -30.578 -31.203 1 97.62 385 GLN B CA 1
ATOM 6620 C C . GLN B 1 385 ? -5.012 -29.25 -31.531 1 97.62 385 GLN B C 1
ATOM 6622 O O . GLN B 1 385 ? -5.598 -28.391 -32.188 1 97.62 385 GLN B O 1
ATOM 6627 N N . TYR B 1 386 ? -3.77 -29.078 -31.031 1 98 386 TYR B N 1
ATOM 6628 C CA . TYR B 1 386 ? -3.102 -27.781 -31.203 1 98 386 TYR B CA 1
ATOM 6629 C C . TYR B 1 386 ? -1.643 -27.969 -31.594 1 98 386 TYR B C 1
ATOM 6631 O O . TYR B 1 386 ? -0.983 -28.906 -31.141 1 98 386 TYR B O 1
ATOM 6639 N N . LEU B 1 387 ? -1.113 -27.141 -32.438 1 98 387 LEU B N 1
ATOM 6640 C CA . LEU B 1 387 ? 0.298 -26.891 -32.719 1 98 387 LEU B CA 1
ATOM 6641 C C . LEU B 1 387 ? 0.549 -25.422 -32.969 1 98 387 LEU B C 1
ATOM 6643 O O . LEU B 1 387 ? -0.001 -24.844 -33.938 1 98 387 LEU B O 1
ATOM 6647 N N . TYR B 1 388 ? 1.307 -24.812 -32.125 1 97.75 388 TYR B N 1
ATOM 6648 C CA . TYR B 1 388 ? 1.662 -23.422 -32.312 1 97.75 388 TYR B CA 1
ATOM 6649 C C . TYR B 1 388 ? 3.174 -23.25 -32.375 1 97.75 388 TYR B C 1
ATOM 6651 O O . TYR B 1 388 ? 3.922 -23.891 -31.641 1 97.75 388 TYR B O 1
ATOM 6659 N N . ASP B 1 389 ? 3.67 -22.391 -33.344 1 96.81 389 ASP B N 1
ATOM 6660 C CA . ASP B 1 389 ? 5.043 -21.906 -33.375 1 96.81 389 ASP B CA 1
ATOM 6661 C C . ASP B 1 389 ? 5.203 -20.625 -32.562 1 96.81 389 ASP B C 1
ATOM 6663 O O . ASP B 1 389 ? 4.945 -19.531 -33.062 1 96.81 389 ASP B O 1
ATOM 6667 N N . LEU B 1 390 ? 5.73 -20.734 -31.391 1 97.12 390 LEU B N 1
ATOM 6668 C CA . LEU B 1 390 ? 5.734 -19.641 -30.438 1 97.12 390 LEU B CA 1
ATOM 6669 C C . LEU B 1 390 ? 6.766 -18.594 -30.812 1 97.12 390 LEU B C 1
ATOM 6671 O O . LEU B 1 390 ? 6.727 -17.469 -30.312 1 97.12 390 LEU B O 1
ATOM 6675 N N . GLU B 1 391 ? 7.715 -18.906 -31.625 1 93.19 391 GLU B N 1
ATOM 6676 C CA . GLU B 1 391 ? 8.672 -17.922 -32.125 1 93.19 391 GLU B CA 1
ATOM 6677 C C . GLU B 1 391 ? 8.016 -16.953 -33.094 1 93.19 391 GLU B C 1
ATOM 6679 O O . GLU B 1 391 ? 8.227 -15.734 -33 1 93.19 391 GLU B O 1
ATOM 6684 N N . SER B 1 392 ? 7.223 -17.484 -34 1 92 392 SER B N 1
ATOM 6685 C CA . SER B 1 392 ? 6.566 -16.656 -35 1 92 392 SER B CA 1
ATOM 6686 C C . SER B 1 392 ? 5.199 -16.188 -34.531 1 92 392 SER B C 1
ATOM 6688 O O . SER B 1 392 ? 4.688 -15.164 -35 1 92 392 SER B O 1
ATOM 6690 N N . ASP B 1 393 ? 4.562 -16.922 -33.656 1 94.06 393 ASP B N 1
ATOM 6691 C CA . ASP B 1 393 ? 3.217 -16.672 -33.156 1 94.06 393 ASP B CA 1
ATOM 6692 C C . ASP B 1 393 ? 3.156 -16.828 -31.641 1 94.06 393 ASP B C 1
ATOM 6694 O O . ASP B 1 393 ? 2.482 -17.734 -31.141 1 94.06 393 ASP B O 1
ATOM 6698 N N . PRO B 1 394 ? 3.801 -15.844 -30.938 1 94.62 394 PRO B N 1
ATOM 6699 C CA . PRO B 1 394 ? 3.857 -15.969 -29.484 1 94.62 394 PRO B CA 1
ATOM 6700 C C . PRO B 1 394 ? 2.484 -15.828 -28.828 1 94.62 394 PRO B C 1
ATOM 6702 O O . PRO B 1 394 ? 2.328 -16.141 -27.641 1 94.62 394 PRO B O 1
ATOM 6705 N N . TYR B 1 395 ? 1.439 -15.445 -29.578 1 94.81 395 TYR B N 1
ATOM 6706 C CA . TYR B 1 395 ? 0.121 -15.195 -29.016 1 94.81 395 TYR B CA 1
ATOM 6707 C C . TYR B 1 395 ? -0.846 -16.328 -29.375 1 94.81 395 TYR B C 1
ATOM 6709 O O . TYR B 1 395 ? -2.025 -16.266 -29.016 1 94.81 395 TYR B O 1
ATOM 6717 N N . GLU B 1 396 ? -0.296 -17.312 -30.078 1 97.5 396 GLU B N 1
ATOM 6718 C CA . GLU B 1 396 ? -1.024 -18.547 -30.375 1 97.5 396 GLU B CA 1
ATOM 6719 C C . GLU B 1 396 ? -2.33 -18.25 -31.094 1 97.5 396 GLU B C 1
ATOM 6721 O O . GLU B 1 396 ? -3.396 -18.719 -30.688 1 97.5 396 GLU B O 1
ATOM 6726 N N . LEU B 1 397 ? -2.193 -17.5 -32.188 1 95.25 397 LEU B N 1
ATOM 6727 C CA . LEU B 1 397 ? -3.354 -17.062 -32.969 1 95.25 397 LEU B CA 1
ATOM 6728 C C . LEU B 1 397 ? -3.576 -17.984 -34.156 1 95.25 397 LEU B C 1
ATOM 6730 O O . LEU B 1 397 ? -4.672 -18.016 -34.75 1 95.25 397 LEU B O 1
ATOM 6734 N N . VAL B 1 398 ? -2.529 -18.75 -34.594 1 93.44 398 VAL B N 1
ATOM 6735 C CA . VAL B 1 398 ? -2.621 -19.625 -35.75 1 93.44 398 VAL B CA 1
ATOM 6736 C C . VAL B 1 398 ? -2.314 -21.062 -35.344 1 93.44 398 VAL B C 1
ATOM 6738 O O . VAL B 1 398 ? -1.16 -21.406 -35.094 1 93.44 398 VAL B O 1
ATOM 6741 N N . ASN B 1 399 ? -3.287 -21.906 -35.375 1 95.69 399 ASN B N 1
ATOM 6742 C CA . ASN B 1 399 ? -3.129 -23.328 -35.094 1 95.69 399 ASN B CA 1
ATOM 6743 C C . ASN B 1 399 ? -2.637 -24.094 -36.312 1 95.69 399 ASN B C 1
ATOM 6745 O O . ASN B 1 399 ? -3.344 -24.188 -37.344 1 95.69 399 ASN B O 1
ATOM 6749 N N . LEU B 1 400 ? -1.502 -24.734 -36.219 1 95.5 400 LEU B N 1
ATOM 6750 C CA . LEU B 1 400 ? -0.831 -25.344 -37.375 1 95.5 400 LEU B CA 1
ATOM 6751 C C . LEU B 1 400 ? -1.104 -26.844 -37.406 1 95.5 400 LEU B C 1
ATOM 6753 O O . LEU B 1 400 ? -0.576 -27.562 -38.281 1 95.5 400 LEU B O 1
ATOM 6757 N N . VAL B 1 401 ? -1.995 -27.328 -36.594 1 96.38 401 VAL B N 1
ATOM 6758 C CA . VAL B 1 401 ? -2.07 -28.766 -36.281 1 96.38 401 VAL B CA 1
ATOM 6759 C C . VAL B 1 401 ? -2.533 -29.516 -37.531 1 96.38 401 VAL B C 1
ATOM 6761 O O . VAL B 1 401 ? -2.166 -30.688 -37.719 1 96.38 401 VAL B O 1
ATOM 6764 N N . GLU B 1 402 ? -3.236 -28.859 -38.438 1 94.25 402 GLU B N 1
ATOM 6765 C CA . GLU B 1 402 ? -3.803 -29.562 -39.594 1 94.25 402 GLU B CA 1
ATOM 6766 C C . GLU B 1 402 ? -2.908 -29.438 -40.812 1 94.25 402 GLU B C 1
ATOM 6768 O O . GLU B 1 402 ? -3.18 -30.031 -41.875 1 94.25 402 GLU B O 1
ATOM 6773 N N . LEU B 1 403 ? -1.847 -28.75 -40.719 1 92 403 LEU B N 1
ATOM 6774 C CA . LEU B 1 403 ? -1.005 -28.484 -41.875 1 92 403 LEU B CA 1
ATOM 6775 C C . LEU B 1 403 ? 0.033 -29.594 -42.062 1 92 403 LEU B C 1
ATOM 6777 O O . LEU B 1 403 ? 0.805 -29.875 -41.156 1 92 403 LEU B O 1
ATOM 6781 N N . ASP B 1 404 ? 0.17 -30.094 -43.219 1 91.44 404 ASP B N 1
ATOM 6782 C CA . ASP B 1 404 ? 1.003 -31.266 -43.5 1 91.44 404 ASP B CA 1
ATOM 6783 C C . ASP B 1 404 ? 2.486 -30.906 -43.469 1 91.44 404 ASP B C 1
ATOM 6785 O O . ASP B 1 404 ? 3.33 -31.766 -43.188 1 91.44 404 ASP B O 1
ATOM 6789 N N . ALA B 1 405 ? 2.768 -29.656 -43.688 1 90.25 405 ALA B N 1
ATOM 6790 C CA . ALA B 1 405 ? 4.156 -29.203 -43.656 1 90.25 405 ALA B CA 1
ATOM 6791 C C . ALA B 1 405 ? 4.785 -29.406 -42.281 1 90.25 405 ALA B C 1
ATOM 6793 O O . ALA B 1 405 ? 6.008 -29.391 -42.156 1 90.25 405 ALA B O 1
ATOM 6794 N N . PHE B 1 406 ? 3.9 -29.734 -41.312 1 94 406 PHE B N 1
ATOM 6795 C CA . PHE B 1 406 ? 4.418 -29.828 -39.969 1 94 406 PHE B CA 1
ATOM 6796 C C . PHE B 1 406 ? 4.281 -31.234 -39.406 1 94 406 PHE B C 1
ATOM 6798 O O . PHE B 1 406 ? 4.387 -31.469 -38.219 1 94 406 PHE B O 1
ATOM 6805 N N . ASP B 1 407 ? 4.125 -32.125 -40.281 1 93.94 407 ASP B N 1
ATOM 6806 C CA . ASP B 1 407 ? 3.91 -33.5 -39.844 1 93.94 407 ASP B CA 1
ATOM 6807 C C . ASP B 1 407 ? 5.125 -34.062 -39.094 1 93.94 407 ASP B C 1
ATOM 6809 O O . ASP B 1 407 ? 4.98 -34.781 -38.125 1 93.94 407 ASP B O 1
ATOM 6813 N N . ALA B 1 408 ? 6.289 -33.719 -39.531 1 94 408 ALA B N 1
ATOM 6814 C CA . ALA B 1 408 ? 7.504 -34.188 -38.875 1 94 408 ALA B CA 1
ATOM 6815 C C . ALA B 1 408 ? 7.633 -33.594 -37.469 1 94 408 ALA B C 1
ATOM 6817 O O . ALA B 1 408 ? 8.039 -34.281 -36.531 1 94 408 ALA B O 1
ATOM 6818 N N . VAL B 1 409 ? 7.309 -32.344 -37.375 1 95.69 409 VAL B N 1
ATOM 6819 C CA . VAL B 1 409 ? 7.348 -31.656 -36.094 1 95.69 409 VAL B CA 1
ATOM 6820 C C . VAL B 1 409 ? 6.332 -32.312 -35.125 1 95.69 409 VAL B C 1
ATOM 6822 O O . VAL B 1 409 ? 6.648 -32.594 -34 1 95.69 409 VAL B O 1
ATOM 6825 N N . LYS B 1 410 ? 5.137 -32.531 -35.594 1 97.38 410 LYS B N 1
ATOM 6826 C CA . LYS B 1 410 ? 4.09 -33.156 -34.781 1 97.38 410 LYS B CA 1
ATOM 6827 C C . LYS B 1 410 ? 4.504 -34.531 -34.312 1 97.38 410 LYS B C 1
ATOM 6829 O O . LYS B 1 410 ? 4.273 -34.906 -33.156 1 97.38 410 LYS B O 1
ATOM 6834 N N . ALA B 1 411 ? 5.121 -35.25 -35.219 1 96.88 411 ALA B N 1
ATOM 6835 C CA . ALA B 1 411 ? 5.539 -36.594 -34.875 1 96.88 411 ALA B CA 1
ATOM 6836 C C . ALA B 1 411 ? 6.57 -36.594 -33.75 1 96.88 411 ALA B C 1
ATOM 6838 O O . ALA B 1 411 ? 6.5 -37.406 -32.844 1 96.88 411 ALA B O 1
ATOM 6839 N N . GLU B 1 412 ? 7.473 -35.719 -33.875 1 97.44 412 GLU B N 1
ATOM 6840 C CA . GLU B 1 412 ? 8.492 -35.594 -32.844 1 97.44 412 GLU B CA 1
ATOM 6841 C C . GLU B 1 412 ? 7.883 -35.188 -31.516 1 97.44 412 GLU B C 1
ATOM 6843 O O . GLU B 1 412 ? 8.203 -35.781 -30.484 1 97.44 412 GLU B O 1
ATOM 6848 N N . LEU B 1 413 ? 7.062 -34.219 -31.516 1 98.5 413 LEU B N 1
ATOM 6849 C CA . LEU B 1 413 ? 6.445 -33.719 -30.297 1 98.5 413 LEU B CA 1
ATOM 6850 C C . LEU B 1 413 ? 5.516 -34.75 -29.688 1 98.5 413 LEU B C 1
ATOM 6852 O O . LEU B 1 413 ? 5.391 -34.844 -28.469 1 98.5 413 LEU B O 1
ATOM 6856 N N . ARG B 1 414 ? 4.879 -35.5 -30.547 1 98.38 414 ARG B N 1
ATOM 6857 C CA . ARG B 1 414 ? 4.02 -36.594 -30.094 1 98.38 414 ARG B CA 1
ATOM 6858 C C . ARG B 1 414 ? 4.812 -37.594 -29.281 1 98.38 414 ARG B C 1
ATOM 6860 O O . ARG B 1 414 ? 4.379 -38 -28.203 1 98.38 414 ARG B O 1
ATOM 6867 N N . GLU B 1 415 ? 5.922 -37.969 -29.781 1 98.25 415 GLU B N 1
ATOM 6868 C CA . GLU B 1 415 ? 6.773 -38.938 -29.078 1 98.25 415 GLU B CA 1
ATOM 6869 C C . GLU B 1 415 ? 7.242 -38.375 -27.734 1 98.25 415 GLU B C 1
ATOM 6871 O O . GLU B 1 415 ? 7.246 -39.062 -26.734 1 98.25 415 GLU B O 1
ATOM 6876 N N . ARG B 1 416 ? 7.629 -37.156 -27.75 1 98.19 416 ARG B N 1
ATOM 6877 C CA . ARG B 1 416 ? 8.078 -36.531 -26.531 1 98.19 416 ARG B CA 1
ATOM 6878 C C . ARG B 1 416 ? 6.949 -36.406 -25.516 1 98.19 416 ARG B C 1
ATOM 6880 O O . ARG B 1 416 ? 7.164 -36.594 -24.312 1 98.19 416 ARG B O 1
ATOM 6887 N N . LEU B 1 417 ? 5.754 -36.094 -26 1 98.69 417 LEU B N 1
ATOM 6888 C CA . LEU B 1 417 ? 4.602 -36 -25.109 1 98.69 417 LEU B CA 1
ATOM 6889 C C . LEU B 1 417 ? 4.301 -37.344 -24.453 1 98.69 417 LEU B C 1
ATOM 6891 O O . LEU B 1 417 ? 4.07 -37.406 -23.25 1 98.69 417 LEU B O 1
ATOM 6895 N N . ILE B 1 418 ? 4.336 -38.344 -25.234 1 98.56 418 ILE B N 1
ATOM 6896 C CA . ILE B 1 418 ? 4.066 -39.688 -24.703 1 98.56 418 ILE B CA 1
ATOM 6897 C C . ILE B 1 418 ? 5.102 -40.031 -23.641 1 98.56 418 ILE B C 1
ATOM 6899 O O . ILE B 1 418 ? 4.758 -40.594 -22.594 1 98.56 418 ILE B O 1
ATOM 6903 N N . ARG B 1 419 ? 6.316 -39.75 -23.906 1 98.25 419 ARG B N 1
ATOM 6904 C CA . ARG B 1 419 ? 7.379 -40.031 -22.938 1 98.25 419 ARG B CA 1
ATOM 6905 C C . ARG B 1 419 ? 7.125 -39.281 -21.625 1 98.25 419 ARG B C 1
ATOM 6907 O O . ARG B 1 419 ? 7.273 -39.875 -20.547 1 98.25 419 ARG B O 1
ATOM 6914 N N . ARG B 1 420 ? 6.781 -38.031 -21.672 1 98.19 420 ARG B N 1
ATOM 6915 C CA . ARG B 1 420 ? 6.527 -37.25 -20.469 1 98.19 420 ARG B CA 1
ATOM 6916 C C . ARG B 1 420 ? 5.309 -37.75 -19.719 1 98.19 420 ARG B C 1
ATOM 6918 O O . ARG B 1 420 ? 5.277 -37.75 -18.5 1 98.19 420 ARG B O 1
ATOM 6925 N N . MET B 1 421 ? 4.273 -38.156 -20.469 1 98.31 421 MET B N 1
ATOM 6926 C CA . MET B 1 421 ? 3.098 -38.75 -19.844 1 98.31 421 MET B CA 1
ATOM 6927 C C . MET B 1 421 ? 3.479 -40 -19.047 1 98.31 421 MET B C 1
ATOM 6929 O O . MET B 1 421 ? 3.076 -40.156 -17.891 1 98.31 421 MET B O 1
ATOM 6933 N N . VAL B 1 422 ? 4.297 -40.812 -19.609 1 98.06 422 VAL B N 1
ATOM 6934 C CA . VAL B 1 422 ? 4.73 -42.031 -18.938 1 98.06 422 VAL B CA 1
ATOM 6935 C C . VAL B 1 422 ? 5.586 -41.688 -17.719 1 98.06 422 VAL B C 1
ATOM 6937 O O . VAL B 1 422 ? 5.434 -42.281 -16.656 1 98.06 422 VAL B O 1
ATOM 6940 N N . GLU B 1 423 ? 6.445 -40.75 -17.844 1 96.69 423 GLU B N 1
ATOM 6941 C CA . GLU B 1 423 ? 7.281 -40.312 -16.734 1 96.69 423 GLU B CA 1
ATOM 6942 C C . GLU B 1 423 ? 6.434 -39.781 -15.578 1 96.69 423 GLU B C 1
ATOM 6944 O O . GLU B 1 423 ? 6.805 -39.938 -14.414 1 96.69 423 GLU B O 1
ATOM 6949 N N . ALA B 1 424 ? 5.301 -39.219 -15.922 1 97.06 424 ALA B N 1
ATOM 6950 C CA . ALA B 1 424 ? 4.414 -38.656 -14.906 1 97.06 424 ALA B CA 1
ATOM 6951 C C . ALA B 1 424 ? 3.508 -39.75 -14.305 1 97.06 424 ALA B C 1
ATOM 6953 O O . ALA B 1 424 ? 2.67 -39.438 -13.453 1 97.06 424 ALA B O 1
ATOM 6954 N N . GLY B 1 425 ? 3.637 -40.938 -14.758 1 96.38 425 GLY B N 1
ATOM 6955 C CA . GLY B 1 425 ? 2.92 -42.062 -14.164 1 96.38 425 GLY B CA 1
ATOM 6956 C C . GLY B 1 425 ? 1.687 -42.469 -14.945 1 96.38 425 GLY B C 1
ATOM 6957 O O . GLY B 1 425 ? 0.886 -43.281 -14.477 1 96.38 425 GLY B O 1
ATOM 6958 N N . GLU B 1 426 ? 1.54 -41.938 -16.172 1 97.25 426 GLU B N 1
ATOM 6959 C CA . GLU B 1 426 ? 0.4 -42.281 -17.016 1 97.25 426 GLU B CA 1
ATOM 6960 C C . GLU B 1 426 ? 0.746 -43.438 -17.953 1 97.25 426 GLU B C 1
ATOM 6962 O O . GLU B 1 426 ? 1.914 -43.656 -18.297 1 97.25 426 GLU B O 1
ATOM 6967 N N . PRO B 1 427 ? -0.268 -44.156 -18.328 1 96.19 427 PRO B N 1
ATOM 6968 C CA . PRO B 1 427 ? -0.006 -45.156 -19.391 1 96.19 427 PRO B CA 1
ATOM 6969 C C . PRO B 1 427 ? 0.282 -44.5 -20.734 1 96.19 427 PRO B C 1
ATOM 6971 O O . PRO B 1 427 ? -0.231 -43.406 -21.031 1 96.19 427 PRO B O 1
ATOM 6974 N N . ALA B 1 428 ? 1.128 -45.188 -21.469 1 97.69 428 ALA B N 1
ATOM 6975 C CA . ALA B 1 428 ? 1.383 -44.688 -22.828 1 97.69 428 ALA B CA 1
ATOM 6976 C C . ALA B 1 428 ? 0.106 -44.688 -23.656 1 97.69 428 ALA B C 1
ATOM 6978 O O . ALA B 1 428 ? -0.491 -45.719 -23.891 1 97.69 428 ALA B O 1
ATOM 6979 N N . PRO B 1 429 ? -0.296 -43.562 -24.141 1 97.81 429 PRO B N 1
ATOM 6980 C CA . PRO B 1 429 ? -1.525 -43.5 -24.938 1 97.81 429 PRO B CA 1
ATOM 6981 C C . PRO B 1 429 ? -1.273 -43.656 -26.438 1 97.81 429 PRO B C 1
ATOM 6983 O O . PRO B 1 429 ? -0.12 -43.688 -26.875 1 97.81 429 PRO B O 1
ATOM 6986 N N . VAL B 1 430 ? -2.361 -43.875 -27.125 1 97.81 430 VAL B N 1
ATOM 6987 C CA . VAL B 1 430 ? -2.354 -43.656 -28.562 1 97.81 430 VAL B CA 1
ATOM 6988 C C . VAL B 1 430 ? -2.787 -42.219 -28.875 1 97.81 430 VAL B C 1
ATOM 6990 O O . VAL B 1 430 ? -3.826 -41.781 -28.406 1 97.81 430 VAL B O 1
ATOM 6993 N N . ILE B 1 431 ? -1.98 -41.531 -29.641 1 98.19 431 ILE B N 1
ATOM 6994 C CA . ILE B 1 431 ? -2.326 -40.188 -30.078 1 98.19 431 ILE B CA 1
ATOM 6995 C C . ILE B 1 431 ? -2.576 -40.188 -31.594 1 98.19 431 ILE B C 1
ATOM 6997 O O . ILE B 1 431 ? -1.66 -40.438 -32.375 1 98.19 431 ILE B O 1
ATOM 7001 N N . GLU B 1 432 ? -3.793 -39.875 -31.969 1 97 432 GLU B N 1
ATOM 7002 C CA . GLU B 1 432 ? -4.176 -39.844 -33.375 1 97 432 GLU B CA 1
ATOM 7003 C C . GLU B 1 432 ? -3.883 -38.469 -34 1 97 432 GLU B C 1
ATOM 7005 O O . GLU B 1 432 ? -4.141 -37.438 -33.406 1 97 432 GLU B O 1
ATOM 7010 N N . PRO B 1 433 ? -3.291 -38.531 -35.188 1 94.5 433 PRO B N 1
ATOM 7011 C CA . PRO B 1 433 ? -3.041 -37.25 -35.875 1 94.5 433 PRO B CA 1
ATOM 7012 C C . PRO B 1 433 ? -4.328 -36.531 -36.219 1 94.5 433 PRO B C 1
ATOM 7014 O O . PRO B 1 433 ? -5.367 -37.156 -36.438 1 94.5 433 PRO B O 1
ATOM 7017 N N . ALA B 1 434 ? -4.188 -35.281 -36.25 1 91.56 434 ALA B N 1
ATOM 7018 C CA . ALA B 1 434 ? -5.281 -34.469 -36.781 1 91.56 434 ALA B CA 1
ATOM 7019 C C . ALA B 1 434 ? -5.43 -34.656 -38.281 1 91.56 434 ALA B C 1
ATOM 7021 O O . ALA B 1 434 ? -4.547 -35.219 -38.938 1 91.56 434 ALA B O 1
ATOM 7022 N N . SER B 1 435 ? -6.594 -34.125 -38.75 1 85.94 435 SER B N 1
ATOM 7023 C CA . SER B 1 435 ? -6.77 -34.156 -40.188 1 85.94 435 SER B CA 1
ATOM 7024 C C . SER B 1 435 ? -5.699 -33.312 -40.906 1 85.94 435 SER B C 1
ATOM 7026 O O . SER B 1 435 ? -5.27 -32.281 -40.375 1 85.94 435 SER B O 1
ATOM 7028 N N . SER B 1 436 ? -5.219 -33.812 -42.031 1 85.5 436 SER B N 1
ATOM 7029 C CA . SER B 1 436 ? -4.129 -33.156 -42.75 1 85.5 436 SER B CA 1
ATOM 7030 C C . SER B 1 436 ? -4.652 -32.344 -43.938 1 85.5 436 SER B C 1
ATOM 7032 O O . SER B 1 436 ? -5.477 -32.812 -44.719 1 85.5 436 SER B O 1
ATOM 7034 N N . GLN B 1 437 ? -4.285 -31.094 -43.938 1 84.44 437 GLN B N 1
ATOM 7035 C CA . GLN B 1 437 ? -4.586 -30.219 -45.062 1 84.44 437 GLN B CA 1
ATOM 7036 C C . GLN B 1 437 ? -3.311 -29.656 -45.688 1 84.44 437 GLN B C 1
ATOM 7038 O O . GLN B 1 437 ? -2.303 -29.484 -44.969 1 84.44 437 GLN B O 1
ATOM 7043 N N . PRO B 1 438 ? -3.262 -29.391 -47.031 1 77.75 438 PRO B N 1
ATOM 7044 C CA . PRO B 1 438 ? -2.078 -28.797 -47.688 1 77.75 438 PRO B CA 1
ATOM 7045 C C . PRO B 1 438 ? -1.744 -27.406 -47.125 1 77.75 438 PRO B C 1
ATOM 7047 O O . PRO B 1 438 ? -2.648 -26.625 -46.844 1 77.75 438 PRO B O 1
ATOM 7050 N N . SER B 1 439 ? -0.488 -27.141 -46.812 1 75.94 439 SER B N 1
ATOM 7051 C CA . SER B 1 439 ? -0.033 -25.938 -46.125 1 75.94 439 SER B CA 1
ATOM 7052 C C . SER B 1 439 ? 0.019 -24.734 -47.062 1 75.94 439 SER B C 1
ATOM 7054 O O . SER B 1 439 ? 0.026 -23.594 -46.625 1 75.94 439 SER B O 1
ATOM 7056 N N . GLY B 1 440 ? -0.094 -24.875 -48.25 1 65.31 440 GLY B N 1
ATOM 7057 C CA . GLY B 1 440 ? 0.093 -23.766 -49.188 1 65.31 440 GLY B CA 1
ATOM 7058 C C . GLY B 1 440 ? 1.357 -22.969 -48.906 1 65.31 440 GLY B C 1
ATOM 7059 O O . GLY B 1 440 ? 2.453 -23.531 -48.875 1 65.31 440 GLY B O 1
ATOM 7060 N N . GLN B 1 441 ? 1.375 -21.562 -48.594 1 57.62 441 GLN B N 1
ATOM 7061 C CA . GLN B 1 441 ? 2.504 -20.672 -48.344 1 57.62 441 GLN B CA 1
ATOM 7062 C C . GLN B 1 441 ? 2.938 -20.719 -46.875 1 57.62 441 GLN B C 1
ATOM 7064 O O . GLN B 1 441 ? 3.982 -20.172 -46.5 1 57.62 441 GLN B O 1
ATOM 7069 N N . ARG B 1 442 ? 2.334 -21.422 -46.094 1 56.31 442 ARG B N 1
ATOM 7070 C CA . ARG B 1 442 ? 2.682 -21.484 -44.656 1 56.31 442 ARG B CA 1
ATOM 7071 C C . ARG B 1 442 ? 3.541 -22.719 -44.375 1 56.31 442 ARG B C 1
ATOM 7073 O O . ARG B 1 442 ? 3.047 -23.719 -43.844 1 56.31 442 ARG B O 1
ATOM 7080 N N . ARG B 1 443 ? 4.809 -22.672 -44.906 1 54.69 443 ARG B N 1
ATOM 7081 C CA . ARG B 1 443 ? 5.773 -23.766 -44.812 1 54.69 443 ARG B CA 1
ATOM 7082 C C . ARG B 1 443 ? 6.941 -23.359 -43.906 1 54.69 443 ARG B C 1
ATOM 7084 O O . ARG B 1 443 ? 7.27 -22.172 -43.781 1 54.69 443 ARG B O 1
ATOM 7091 N N . PRO B 1 444 ? 7.324 -24.234 -43.031 1 54.66 444 PRO B N 1
ATOM 7092 C CA . PRO B 1 444 ? 8.539 -23.875 -42.281 1 54.66 444 PRO B CA 1
ATOM 7093 C C . PRO B 1 444 ? 9.68 -23.438 -43.219 1 54.66 444 PRO B C 1
ATOM 7095 O O . PRO B 1 444 ? 9.742 -23.875 -44.344 1 54.66 444 PRO B O 1
ATOM 7098 N N . SER B 1 445 ? 10.398 -22.375 -42.781 1 49.09 445 SER B N 1
ATOM 7099 C CA . SER B 1 445 ? 11.539 -22.016 -43.594 1 49.09 445 SER B CA 1
ATOM 7100 C C . SER B 1 445 ? 12.469 -23.203 -43.812 1 49.09 445 SER B C 1
ATOM 7102 O O . SER B 1 445 ? 12.508 -24.125 -43 1 49.09 445 SER B O 1
ATOM 7104 N N . ILE B 1 446 ? 13.086 -23.172 -44.969 1 42.22 446 ILE B N 1
ATOM 7105 C CA . ILE B 1 446 ? 14.062 -24.203 -45.281 1 42.22 446 ILE B CA 1
ATOM 7106 C C . ILE B 1 446 ? 15.117 -24.281 -44.188 1 42.22 446 ILE B C 1
ATOM 7108 O O . ILE B 1 446 ? 15.609 -25.359 -43.875 1 42.22 446 ILE B O 1
ATOM 7112 N N . ALA B 1 447 ? 15.258 -23.125 -43.656 1 51.09 447 ALA B N 1
ATOM 7113 C CA . ALA B 1 447 ? 16.266 -23.078 -42.594 1 51.09 447 ALA B CA 1
ATOM 7114 C C . ALA B 1 447 ? 15.812 -23.859 -41.375 1 51.09 447 ALA B C 1
ATOM 7116 O O . ALA B 1 447 ? 16.625 -24.516 -40.719 1 51.09 447 ALA B O 1
ATOM 7117 N N . GLN B 1 448 ? 14.578 -23.953 -41.188 1 46 448 GLN B N 1
ATOM 7118 C CA . GLN B 1 448 ? 13.984 -24.594 -40 1 46 448 GLN B CA 1
ATOM 7119 C C . GLN B 1 448 ? 13.867 -26.094 -40.188 1 46 448 GLN B C 1
ATOM 7121 O O . GLN B 1 448 ? 14.047 -26.875 -39.25 1 46 448 GLN B O 1
ATOM 7126 N N . VAL B 1 449 ? 13.625 -26.547 -41.344 1 46.12 449 VAL B N 1
ATOM 7127 C CA . VAL B 1 449 ? 13.578 -27.953 -41.688 1 46.12 449 VAL B CA 1
ATOM 7128 C C . VAL B 1 449 ? 14.977 -28.562 -41.625 1 46.12 449 VAL B C 1
ATOM 7130 O O . VAL B 1 449 ? 15.141 -29.703 -41.156 1 46.12 449 VAL B O 1
ATOM 7133 N N . ARG B 1 450 ? 15.922 -27.766 -41.906 1 45.75 450 ARG B N 1
ATOM 7134 C CA . ARG B 1 450 ? 17.312 -28.234 -41.875 1 45.75 450 ARG B CA 1
ATOM 7135 C C . ARG B 1 450 ? 17.797 -28.438 -40.438 1 45.75 450 ARG B C 1
ATOM 7137 O O . ARG B 1 450 ? 18.531 -29.391 -40.188 1 45.75 450 ARG B O 1
ATOM 7144 N N . GLU B 1 451 ? 17.438 -27.547 -39.594 1 45.72 451 GLU B N 1
ATOM 7145 C CA . GLU B 1 451 ? 17.906 -27.688 -38.219 1 45.72 451 GLU B CA 1
ATOM 7146 C C . GLU B 1 451 ? 17.297 -28.906 -37.531 1 45.72 451 GLU B C 1
ATOM 7148 O O . GLU B 1 451 ? 17.953 -29.562 -36.719 1 45.72 451 GLU B O 1
ATOM 7153 N N . TRP B 1 452 ? 16.219 -29.172 -37.969 1 42.56 452 TRP B N 1
ATOM 7154 C CA . TRP B 1 452 ? 15.586 -30.375 -37.438 1 42.56 452 TRP B CA 1
ATOM 7155 C C . TRP B 1 452 ? 16.25 -31.641 -37.969 1 42.56 452 TRP B C 1
ATOM 7157 O O . TRP B 1 452 ? 16.453 -32.594 -37.219 1 42.56 452 TRP B O 1
ATOM 7167 N N . HIS B 1 453 ? 16.797 -31.609 -39.188 1 41.59 453 HIS B N 1
ATOM 7168 C CA . HIS B 1 453 ? 17.5 -32.75 -39.781 1 41.59 453 HIS B CA 1
ATOM 7169 C C . HIS B 1 453 ? 18.938 -32.812 -39.25 1 41.59 453 HIS B C 1
ATOM 7171 O O . HIS B 1 453 ? 19.484 -33.906 -39.094 1 41.59 453 HIS B O 1
ATOM 7177 N N . PHE B 1 454 ? 19.469 -31.672 -38.969 1 40.44 454 PHE B N 1
ATOM 7178 C CA . PHE B 1 454 ? 20.844 -31.703 -38.531 1 40.44 454 PHE B CA 1
ATOM 7179 C C . PHE B 1 454 ? 20.938 -32.156 -37.062 1 40.44 454 PHE B C 1
ATOM 7181 O O . PHE B 1 454 ? 22 -32.562 -36.625 1 40.44 454 PHE B O 1
ATOM 7188 N N . ARG B 1 455 ? 19.922 -31.766 -36.312 1 41.53 455 ARG B N 1
ATOM 7189 C CA . ARG B 1 455 ? 20.016 -32.25 -34.969 1 41.53 455 ARG B CA 1
ATOM 7190 C C . ARG B 1 455 ? 19.719 -33.75 -34.875 1 41.53 455 ARG B C 1
ATOM 7192 O O . ARG B 1 455 ? 19.922 -34.375 -33.844 1 41.53 455 ARG B O 1
ATOM 7199 N N . LYS B 1 456 ? 19.125 -34.406 -35.812 1 43.09 456 LYS B N 1
ATOM 7200 C CA . LYS B 1 456 ? 18.953 -35.844 -35.906 1 43.09 456 LYS B CA 1
ATOM 7201 C C . LYS B 1 456 ? 20.203 -36.531 -36.469 1 43.09 456 LYS B C 1
ATOM 7203 O O . LYS B 1 456 ? 20.328 -37.75 -36.469 1 43.09 456 LYS B O 1
ATOM 7208 N N . ALA B 1 457 ? 21.109 -35.719 -37.125 1 38.06 457 ALA B N 1
ATOM 7209 C CA . ALA B 1 457 ? 22.328 -36.375 -37.562 1 38.06 457 ALA B CA 1
ATOM 7210 C C . ALA B 1 457 ? 23.422 -36.25 -36.5 1 38.06 457 ALA B C 1
ATOM 7212 O O . ALA B 1 457 ? 23.578 -35.219 -35.875 1 38.06 457 ALA B O 1
#

pLDDT: mean 93.85, std 11.97, range [24.91, 98.94]

Solvent-accessible surface area (backbone atoms only — not comparable to full-atom values): 45902 Å² total; per-residue (Å²): 127,80,73,79,70,68,94,48,50,24,38,35,37,48,32,36,21,37,32,43,34,59,57,30,37,82,65,62,30,86,80,69,40,17,64,45,53,38,49,43,18,55,48,4,29,21,37,73,38,25,28,31,38,20,25,44,67,32,20,20,47,53,14,44,39,37,6,27,52,32,78,70,58,65,20,50,35,73,79,39,44,49,56,68,81,58,68,24,57,35,40,56,42,39,74,72,67,30,49,27,34,39,38,36,44,63,37,32,30,89,42,76,59,53,51,78,71,43,51,57,60,44,70,39,42,41,28,23,25,57,36,69,76,53,26,46,58,40,43,27,38,31,17,37,78,86,52,47,78,41,78,43,61,10,39,35,71,55,26,54,46,52,51,50,51,52,50,50,66,75,41,73,90,49,43,34,39,38,42,38,25,44,58,51,38,40,58,40,65,93,72,70,38,34,78,34,61,92,66,33,28,72,72,38,50,92,68,80,68,59,65,49,46,65,73,60,39,54,48,37,88,77,36,45,15,18,32,49,21,30,46,26,51,50,22,52,45,49,40,50,52,55,35,24,29,52,29,65,73,35,46,78,42,26,29,39,36,39,35,38,36,15,11,46,44,37,34,52,86,44,97,44,45,45,42,43,86,48,61,45,10,16,27,18,44,34,28,30,30,24,60,93,26,56,79,41,47,70,42,78,59,66,38,44,42,28,17,48,40,38,25,55,30,49,65,50,71,42,85,65,63,84,74,36,70,40,51,51,55,62,49,50,78,72,70,55,52,86,84,57,62,72,53,41,67,31,49,33,32,50,79,34,28,30,42,33,36,42,40,88,44,39,37,41,30,32,33,19,87,92,52,48,13,77,78,36,89,69,63,62,51,33,34,48,67,39,27,27,51,36,80,87,33,74,60,63,81,60,73,46,49,34,30,51,70,41,48,68,58,51,52,52,50,49,53,52,43,40,50,50,38,37,74,54,72,40,71,74,51,48,72,41,78,43,68,74,39,88,38,80,91,65,52,72,52,70,66,57,56,44,52,58,52,53,71,74,98,126,79,72,82,68,69,94,49,49,24,37,35,37,49,32,35,22,37,33,43,36,60,59,29,38,81,65,61,31,85,80,68,39,18,65,46,54,37,48,42,20,56,49,4,28,21,38,73,38,24,28,31,39,18,26,46,68,30,19,20,47,52,14,44,40,36,5,26,52,34,77,70,58,65,19,50,35,72,78,40,45,49,55,67,82,57,68,23,55,36,40,56,43,39,76,71,67,28,49,27,34,38,38,35,45,62,36,33,28,89,42,75,60,54,52,78,72,43,51,58,58,44,70,38,42,41,30,24,24,57,36,66,76,54,26,46,57,40,43,28,38,31,17,38,77,86,51,48,77,41,77,44,60,11,38,37,70,55,25,54,45,53,53,49,52,52,51,50,66,74,39,72,89,49,43,33,40,37,41,39,26,45,58,52,40,37,56,40,65,92,72,71,37,31,79,32,61,91,66,32,28,73,74,38,50,93,70,79,69,60,67,52,46,66,73,60,40,54,48,37,89,76,37,45,15,19,32,50,19,28,44,27,51,50,22,53,46,50,41,51,52,52,34,24,31,51,30,66,72,35,46,80,41,28,28,39,38,39,36,40,37,14,11,45,42,36,34,52,86,46,96,44,44,46,40,45,88,47,63,44,10,16,26,18,44,35,28,31,30,25,60,94,25,56,80,41,48,71,42,77,60,65,40,44,42,26,18,47,38,38,25,56,30,49,66,52,72,42,84,66,62,85,75,36,72,40,53,52,55,64,49,50,78,73,70,56,52,86,84,58,63,71,54,40,68,31,48,34,32,49,78,33,29,29,42,32,34,41,40,89,46,40,39,41,30,31,32,19,87,90,50,48,12,77,77,35,89,68,62,61,51,32,34,49,68,38,25,28,52,38,78,86,34,75,60,62,80,61,74,46,49,35,29,51,70,40,48,67,59,50,52,52,50,49,54,53,43,40,52,51,39,36,74,54,71,40,73,75,50,48,72,41,79,43,67,75,40,86,38,80,89,67,53,74,52,71,70,55,57,45,51,58,52,53,71,74,96

InterPro domains:
  IPR000917 Sulfatase, N-terminal [PF00884] (9-317)
  IPR017850 Alkaline-phosphatase-like, core domain superfamily [G3DSA:3.40.720.10] (8-400)
  IPR017850 Alkaline-phosphatase-like, core domain superfamily [SSF53649] (7-425)
  IPR024607 Sulfatase, conserved site [PS00149] (97-107)
  IPR050738 Sulfatase enzyme [PTHR42693] (5-415)

Organism: NCBI:txid1204385

Sequence (914 aa):
MSKSRSDRPNVIVFFTDQQRWDTTGIHGNPLGLTPNFDRMAQRGTHVHYAFTCQPVCGPARSCLQTGMYATNTGVFHNGVPLAQDAVTLAKCFGQAGYATGYIGKWHLGSRDPVPPEERGGYDYWLAANLLEFTSDAYDTVLFDNEGHPVKLPGYRVDALTDAAIRYIDAHQEEPFFLFISYLEPHHQNHVDDYPPPDGYREMYTGRWTPPDLAALGGSSAQHLGGYYGMVKRLDEALGRLLDALKSLDLSDQTIVLFTSDHGNHFKTRNAEYKRSCHESAIRVPTALCGPGFDGGGRIHQLVSLVDLPPTLLDAAGLPIPETMEGRSILPLLRGQAADWPQEVFIQISESQVGRALRTHRWKYGVDAPDKHGSRDPGSERYVEQYLYDLESDPYELVNLVELDAFDAVKAELRERLIRRMVEAGEPAPVIEPASSQPSGQRRPSIAQVREWHFRKAMSKSRSDRPNVIVFFTDQQRWDTTGIHGNPLGLTPNFDRMAQRGTHVHYAFTCQPVCGPARSCLQTGMYATNTGVFHNGVPLAQDAVTLAKCFGQAGYATGYIGKWHLGSRDPVPPEERGGYDYWLAANLLEFTSDAYDTVLFDNEGHPVKLPGYRVDALTDAAIRYIDAHQEEPFFLFISYLEPHHQNHVDDYPPPDGYREMYTGRWTPPDLAALGGSSAQHLGGYYGMVKRLDEALGRLLDALKSLDLSDQTIVLFTSDHGNHFKTRNAEYKRSCHESAIRVPTALCGPGFDGGGRIHQLVSLVDLPPTLLDAAGLPIPETMEGRSILPLLRGQAADWPQEVFIQISESQVGRALRTHRWKYGVDAPDKHGSRDPGSERYVEQYLYDLESDPYELVNLVELDAFDAVKAELRERLIRRMVEAGEPAPVIEPASSQPSGQRRPSIAQVREWHFRKA

Secondary structure (DSSP, 8-state):
------SSPEEEEEEESS--GGGSGGGT-TT---HHHHHHHHHSEEEEEEE-S--SHHHHHHHHHHSS-HHHHS--STTPPPPTT---HHHHHHHTT-EEEEEEE---SSSSSPPGGGSTT-SEEEEETTHHHH-BTTBEEEE-TTS-EEEE-SSHHHHHHHHHHHHHHHTTTS-EEEEEE--TTS-BTTTTB---STTHHHHHTTT---HHHHHH-TTHHHHHHHHHHHHHHHHHHHHHHHHHHHHTT-GGGEEEEEEES----TTSSSSSSS-SSSHHHHEE--EEESTTTTT--EEEEEEEGGGHHHHHHHHTT-PPPTT--S--SHHHHTT--TT--SEEEEEE-SS--EEEEEESSEEEEEE-TTS-TTT-S--SEEEEEEEEETTT-TT--S--TTBGGGHHHHHHHHHHHHHHHHHTTPPPPEEEPPPPB--TT----HHHHHHHHHS--/------SSPEEEEEEESS--GGGSGGGT-TT---HHHHHHHHHSEEEEEEE-S--SHHHHHHHHHHS--HHHHS--STTPPPPTT---HHHHHHHTT-EEEEEEE---SSSSSPPGGGSTT-SEEEEETTHHHH-BTTBEEEE-TTS-EEEE-SSHHHHHHHHHHHHHHHTTTS-EEEEEE--TTS-BTTTTB---STTHHHHHTTT---HHHHHH-TTHHHHHHHHHHHHHHHHHHHHHHHHHHHHTT-GGGEEEEEEES----TTSSSSSSS-SSSHHHHEE--EEESTTTTT--EEEEEEEGGGHHHHHHHHTT-PPPTT--S--SHHHHTT--TT--SEEEEEE-SS--EEEEEESSEEEEEE-TTS-TTT-S--SEEEEEEEEETTT-TT--S--TTBGGGHHHHHHHHHHHHHHHHHTTPPPPEEEPPPPB--TT----HHHHHHHHHH--

Nearest PDB structures (foldseek):
  6j66-assembly1_A  TM=8.521E-01  e=7.110E-34  Vibrio sp. FC509
  6hr5-assembly1_A  TM=8.777E-01  e=3.383E-28  Formosa agariphila KMM 3901
  6g5z-assembly1_A  TM=7.749E-01  e=4.063E-28  Sinorhizobium meliloti
  6g5z-assembly1_D  TM=7.147E-01  e=1.529E-28  Sinorhizobium meliloti
  4upk-assembly1_A  TM=7.446E-01  e=4.949E-24  Ruegeria pomeroyi DSS-3

Foldseek 3Di:
DPQPAPPFFAEEELEEAAAAQCLDVVNPNPQPQFVLLVVQCQQFPWANAEWAQELADQQLLLLLFQLAHCVVQVCLHFQAAGDLPGQGLLNQCVVVPAQEAEAEERRRANAAPGDPSRRSNHDWYWYTPCQLVCADQQFGWTATPVRDIDTFGDGNLVRRLVVVLVVCVVCLSGHHYYYRYYHPCPANPVVRARAAPPPQLVSCQPPDDDPLCVVQPACCNPHVSSNSRRSSVSSVSSVVNCVSCVVSVSQQRYKYKYKYSWHFPNQSVHNGGEQDLASRTITMTIHIDHQLTSPGDYDHAHHYSSQVSVQSCVSSVGDDDPNNLHHHCSVVVVVNCVPPDQWRWHAGAQVFGKIWIDGPFKIWMWTDPVDGRVPDSHDQEIETDFIDGCVVPVSRPDGCQQEPLCVVVNVVRLVVNQVVCVSSPHHRHHYHGDHHDHCPPNHPPPVVVVVVVVVVD/DPLPAPPFFAEEELEEAAAAQCLDVVNPNPQPQFVLLNVQCQQFPWANAEWAQELADQQLLLLLFQLAHCVVQVCQHFQAAGDLPGQGLLNQCVVVPAQEAEAEERRRANAAPGDPSRRSNHDWYWYTPCQLVCADQQFGWTATPVRDIDTFGDGNLVRRLVVVLVVCVVCLSGHHYYYRYYHPCPANPVVRARAAPPPQLVSCQPPDDDPLCVVQPACCNPHVSSNSRRSSVSSVSSVVNCVSCVVSVSQQRYKYKYKYSWHFPNQSVHNGGEQDLASRTITMTIHIRHQLTSPGDYDHAHHYSSQVSVQSCVSSVGDDDPNNLHHHCSVVVVVNCVPPDQWRWHAGAQVFGKIWIDGPFKIWMWTDPVDGRNPDSHDQEIETDFIDGCVVPVSRPDGCQQEPLCVVVNVVRLVVNQVVCVSSPHDRHHYHGDHHDHCPPNHPPPVVVVVVVVVVD